Protein AF-0000000087417491 (afdb_homodimer)

Structure (mmCIF, N/CA/C/O backbone):
data_AF-0000000087417491-model_v1
#
loop_
_entity.id
_entity.type
_entity.pdbx_description
1 polymer 'Phosphoserine phosphatase RsbU'
#
loop_
_atom_site.group_PDB
_atom_site.id
_atom_site.type_symbol
_atom_site.label_atom_id
_atom_site.label_alt_id
_atom_site.label_comp_id
_atom_site.label_asym_id
_atom_site.label_entity_id
_atom_site.label_seq_id
_atom_site.pdbx_PDB_ins_code
_atom_site.Cartn_x
_atom_site.Cartn_y
_atom_site.Cartn_z
_atom_site.occupancy
_atom_site.B_iso_or_equiv
_atom_site.auth_seq_id
_atom_site.auth_comp_id
_atom_site.auth_asym_id
_atom_site.auth_atom_id
_atom_site.pdbx_PDB_model_num
ATOM 1 N N . MET A 1 1 ? -13.203 3.502 -35.281 1 65.06 1 MET A N 1
ATOM 2 C CA . MET A 1 1 ? -13.477 3.312 -33.875 1 65.06 1 MET A CA 1
ATOM 3 C C . MET A 1 1 ? -13.227 4.602 -33.094 1 65.06 1 MET A C 1
ATOM 5 O O . MET A 1 1 ? -12.25 5.305 -33.344 1 65.06 1 MET A O 1
ATOM 9 N N . GLY A 1 2 ? -14.211 4.926 -32.281 1 78.56 2 GLY A N 1
ATOM 10 C CA . GLY A 1 2 ? -14.102 6.156 -31.516 1 78.56 2 GLY A CA 1
ATOM 11 C C . GLY A 1 2 ? -13.125 6.062 -30.375 1 78.56 2 GLY A C 1
ATOM 12 O O . GLY A 1 2 ? -12.891 4.977 -29.828 1 78.56 2 GLY A O 1
ATOM 13 N N . VAL A 1 3 ? -12.438 7.188 -30.234 1 82.06 3 VAL A N 1
ATOM 14 C CA . VAL A 1 3 ? -11.477 7.207 -29.141 1 82.06 3 VAL A CA 1
ATOM 15 C C . VAL A 1 3 ? -11.711 8.438 -28.266 1 82.06 3 VAL A C 1
ATOM 17 O O . VAL A 1 3 ? -12.188 9.469 -28.75 1 82.06 3 VAL A O 1
ATOM 20 N N . LEU A 1 4 ? -11.453 8.211 -26.906 1 84.69 4 LEU A N 1
ATOM 21 C CA . LEU A 1 4 ? -11.406 9.312 -25.953 1 84.69 4 LEU A CA 1
ATOM 22 C C . LEU A 1 4 ? -9.969 9.617 -25.531 1 84.69 4 LEU A C 1
ATOM 24 O O . LEU A 1 4 ? -9.234 8.719 -25.109 1 84.69 4 LEU A O 1
ATOM 28 N N . LYS A 1 5 ? -9.602 10.844 -25.719 1 79.75 5 LYS A N 1
ATOM 29 C CA . LYS A 1 5 ? -8.297 11.305 -25.266 1 79.75 5 LYS A CA 1
ATOM 30 C C . LYS A 1 5 ? -8.422 12.18 -24.016 1 79.75 5 LYS A C 1
ATOM 32 O O . LYS A 1 5 ? -9.148 13.172 -24.016 1 79.75 5 LYS A O 1
ATOM 37 N N . MET A 1 6 ? -7.773 11.797 -23.016 1 78.44 6 MET A N 1
ATOM 38 C CA . MET A 1 6 ? -7.801 12.578 -21.781 1 78.44 6 MET A CA 1
ATOM 39 C C . MET A 1 6 ? -6.887 13.789 -21.875 1 78.44 6 MET A C 1
ATOM 41 O O . MET A 1 6 ? -5.672 13.648 -22.031 1 78.44 6 MET A O 1
ATOM 45 N N . LEU A 1 7 ? -7.418 14.961 -21.734 1 77.69 7 LEU A N 1
ATOM 46 C CA . LEU A 1 7 ? -6.668 16.219 -21.812 1 77.69 7 LEU A CA 1
ATOM 47 C C . LEU A 1 7 ? -6.266 16.688 -20.422 1 77.69 7 LEU A C 1
ATOM 49 O O . LEU A 1 7 ? -5.164 17.203 -20.219 1 77.69 7 LEU A O 1
ATOM 53 N N . GLU A 1 8 ? -7.227 16.484 -19.516 1 73.69 8 GLU A N 1
ATOM 54 C CA . GLU A 1 8 ? -7.039 16.859 -18.125 1 73.69 8 GLU A CA 1
ATOM 55 C C . GLU A 1 8 ? -7.562 15.773 -17.188 1 73.69 8 GLU A C 1
ATOM 57 O O . GLU A 1 8 ? -8.578 15.133 -17.484 1 73.69 8 GLU A O 1
ATOM 62 N N . GLY A 1 9 ? -6.848 15.445 -16.078 1 65 9 GLY A N 1
ATOM 63 C CA . GLY A 1 9 ? -7.266 14.453 -15.094 1 65 9 GLY A CA 1
ATOM 64 C C . GLY A 1 9 ? -6.102 13.734 -14.438 1 65 9 GLY A C 1
ATOM 65 O O . GLY A 1 9 ? -4.98 14.242 -14.422 1 65 9 GLY A O 1
ATOM 66 N N . ASP A 1 10 ? -6.391 12.578 -14.031 1 59.16 10 ASP A N 1
ATOM 67 C CA . ASP A 1 10 ? -5.398 11.828 -13.273 1 59.16 10 ASP A CA 1
ATOM 68 C C . ASP A 1 10 ? -4.262 11.352 -14.172 1 59.16 10 ASP A C 1
ATOM 70 O O . ASP A 1 10 ? -3.105 11.297 -13.75 1 59.16 10 ASP A O 1
ATOM 74 N N . VAL A 1 11 ? -4.672 11.109 -15.586 1 59.38 11 VAL A N 1
ATOM 75 C CA . VAL A 1 11 ? -3.689 10.656 -16.562 1 59.38 11 VAL A CA 1
ATOM 76 C C . VAL A 1 11 ? -3.883 11.414 -17.875 1 59.38 11 VAL A C 1
ATOM 78 O O . VAL A 1 11 ? -4.477 10.891 -18.812 1 59.38 11 VAL A O 1
ATOM 81 N N . PRO A 1 12 ? -3.299 12.586 -17.906 1 64.62 12 PRO A N 1
ATOM 82 C CA . PRO A 1 12 ? -3.441 13.305 -19.172 1 64.62 12 PRO A CA 1
ATOM 83 C C . PRO A 1 12 ? -2.746 12.594 -20.344 1 64.62 12 PRO A C 1
ATOM 85 O O . PRO A 1 12 ? -1.662 12.031 -20.156 1 64.62 12 PRO A O 1
ATOM 88 N N . GLY A 1 13 ? -3.322 12.555 -21.531 1 64.19 13 GLY A N 1
ATOM 89 C CA . GLY A 1 13 ? -2.812 11.898 -22.719 1 64.19 13 GLY A CA 1
ATOM 90 C C . GLY A 1 13 ? -3.303 10.469 -22.875 1 64.19 13 GLY A C 1
ATOM 91 O O . GLY A 1 13 ? -3.107 9.852 -23.922 1 64.19 13 GLY A O 1
ATOM 92 N N . ARG A 1 14 ? -3.939 9.992 -21.922 1 70.44 14 ARG A N 1
ATOM 93 C CA . ARG A 1 14 ? -4.523 8.656 -21.984 1 70.44 14 ARG A CA 1
ATOM 94 C C . ARG A 1 14 ? -5.578 8.586 -23.094 1 70.44 14 ARG A C 1
ATOM 96 O O . ARG A 1 14 ? -6.43 9.469 -23.203 1 70.44 14 ARG A O 1
ATOM 103 N N . ILE A 1 15 ? -5.355 7.531 -23.922 1 72 15 ILE A N 1
ATOM 104 C CA . ILE A 1 15 ? -6.332 7.277 -24.984 1 72 15 ILE A CA 1
ATOM 105 C C . ILE A 1 15 ? -7.168 6.051 -24.625 1 72 15 ILE A C 1
ATOM 107 O O . ILE A 1 15 ? -6.625 5 -24.266 1 72 15 ILE A O 1
ATOM 111 N N . VAL A 1 16 ? -8.461 6.211 -24.625 1 77.88 16 VAL A N 1
ATOM 112 C CA . VAL A 1 16 ? -9.406 5.117 -24.406 1 77.88 16 VAL A CA 1
ATOM 113 C C . VAL A 1 16 ? -10.156 4.809 -25.688 1 77.88 16 VAL A C 1
ATOM 115 O O . VAL A 1 16 ? -10.812 5.68 -26.266 1 77.88 16 VAL A O 1
ATOM 118 N N . VAL A 1 17 ? -9.961 3.562 -26.172 1 73.81 17 VAL A N 1
ATOM 119 C CA . VAL A 1 17 ? -10.688 3.143 -27.359 1 73.81 17 VAL A CA 1
ATOM 120 C C . VAL A 1 17 ? -12.094 2.689 -26.984 1 73.81 17 VAL A C 1
ATOM 122 O O . VAL A 1 17 ? -12.266 1.897 -26.047 1 73.81 17 VAL A O 1
ATOM 125 N N . LEU A 1 18 ? -13.023 3.24 -27.609 1 78.75 18 LEU A N 1
ATOM 126 C CA . LEU A 1 18 ? -14.422 2.861 -27.406 1 78.75 18 LEU A CA 1
ATOM 127 C C . LEU A 1 18 ? -14.781 1.65 -28.266 1 78.75 18 LEU A C 1
ATOM 129 O O . LEU A 1 18 ? -15.375 1.795 -29.328 1 78.75 18 LEU A O 1
ATOM 133 N N . ASN A 1 19 ? -14.383 0.481 -27.719 1 65.38 19 ASN A N 1
ATOM 134 C CA . ASN A 1 19 ? -14.477 -0.72 -28.547 1 65.38 19 ASN A CA 1
ATOM 135 C C . ASN A 1 19 ? -15.664 -1.586 -28.141 1 65.38 19 ASN A C 1
ATOM 137 O O . ASN A 1 19 ? -15.852 -2.682 -28.672 1 65.38 19 ASN A O 1
ATOM 141 N N . HIS A 1 20 ? -16.516 -1.127 -27.25 1 74.62 20 HIS A N 1
ATOM 142 C CA . HIS A 1 20 ? -17.75 -1.814 -26.875 1 74.62 20 HIS A CA 1
ATOM 143 C C . HIS A 1 20 ? -18.969 -0.94 -27.125 1 74.62 20 HIS A C 1
ATOM 145 O O . HIS A 1 20 ? -18.859 0.285 -27.203 1 74.62 20 HIS A O 1
ATOM 151 N N . GLU A 1 21 ? -20.047 -1.684 -27.344 1 75.44 21 GLU A N 1
ATOM 152 C CA . GLU A 1 21 ? -21.297 -0.975 -27.562 1 75.44 21 GLU A CA 1
ATOM 153 C C . GLU A 1 21 ? -21.641 -0.061 -26.391 1 75.44 21 GLU A C 1
ATOM 155 O O . GLU A 1 21 ? -22.234 1.004 -26.578 1 75.44 21 GLU A O 1
ATOM 160 N N . LYS A 1 22 ? -21.281 -0.585 -25.266 1 79.75 22 LYS A N 1
ATOM 161 C CA . LYS A 1 22 ? -21.516 0.172 -24.031 1 79.75 22 LYS A CA 1
ATOM 162 C C . LYS A 1 22 ? -20.281 0.157 -23.141 1 79.75 22 LYS A C 1
ATOM 164 O O . LYS A 1 22 ? -19.734 -0.908 -22.844 1 79.75 22 LYS A O 1
ATOM 169 N N . MET A 1 23 ? -19.766 1.453 -22.844 1 81.62 23 MET A N 1
ATOM 170 C CA . MET A 1 23 ? -18.641 1.589 -21.938 1 81.62 23 MET A CA 1
ATOM 171 C C . MET A 1 23 ? -18.984 2.551 -20.797 1 81.62 23 MET A C 1
ATOM 173 O O . MET A 1 23 ? -19.297 3.717 -21.031 1 81.62 23 MET A O 1
ATOM 177 N N . VAL A 1 24 ? -18.938 2.02 -19.594 1 82.75 24 VAL A N 1
ATOM 178 C CA . VAL A 1 24 ? -19.281 2.84 -18.438 1 82.75 24 VAL A CA 1
ATOM 179 C C . VAL A 1 24 ? -18.016 3.473 -17.859 1 82.75 24 VAL A C 1
ATOM 181 O O . VAL A 1 24 ? -16.969 2.822 -17.766 1 82.75 24 VAL A O 1
ATOM 184 N N . LEU A 1 25 ? -18.125 4.73 -17.609 1 84.75 25 LEU A N 1
ATOM 185 C CA . LEU A 1 25 ? -17.078 5.539 -16.984 1 84.75 25 LEU A CA 1
ATOM 186 C C . LEU A 1 25 ? -17.453 5.891 -15.555 1 84.75 25 LEU A C 1
ATOM 188 O O . LEU A 1 25 ? -18.562 6.352 -15.289 1 84.75 25 LEU A O 1
ATOM 192 N N . GLY A 1 26 ? -16.625 5.645 -14.641 1 79.62 26 GLY A N 1
ATOM 193 C CA . GLY A 1 26 ? -16.844 5.969 -13.242 1 79.62 26 GLY A CA 1
ATOM 194 C C . GLY A 1 26 ? -15.648 5.625 -12.367 1 79.62 26 GLY A C 1
ATOM 195 O O . GLY A 1 26 ? -14.57 5.305 -12.875 1 79.62 26 GLY A O 1
ATOM 196 N N . ARG A 1 27 ? -15.914 5.75 -11.102 1 70.44 27 ARG A N 1
ATOM 197 C CA . ARG A 1 27 ? -14.859 5.496 -10.117 1 70.44 27 ARG A CA 1
ATOM 198 C C . ARG A 1 27 ? -14.812 4.02 -9.742 1 70.44 27 ARG A C 1
ATOM 200 O O . ARG A 1 27 ? -13.773 3.52 -9.305 1 70.44 27 ARG A O 1
ATOM 207 N N . HIS A 1 28 ? -15.953 3.4 -10.031 1 66.88 28 HIS A N 1
ATOM 208 C CA . HIS A 1 28 ? -16.047 1.989 -9.664 1 66.88 28 HIS A CA 1
ATOM 209 C C . HIS A 1 28 ? -15.133 1.136 -10.539 1 66.88 28 HIS A C 1
ATOM 211 O O . HIS A 1 28 ? -15.078 1.322 -11.758 1 66.88 28 HIS A O 1
ATOM 217 N N . PRO A 1 29 ? -14.492 0.305 -10.008 1 60.28 29 PRO A N 1
ATOM 218 C CA . PRO A 1 29 ? -13.508 -0.493 -10.742 1 60.28 29 PRO A CA 1
ATOM 219 C C . PRO A 1 29 ? -14.141 -1.357 -11.828 1 60.28 29 PRO A C 1
ATOM 221 O O . PRO A 1 29 ? -13.461 -1.76 -12.773 1 60.28 29 PRO A O 1
ATOM 224 N N . ASN A 1 30 ? -15.406 -1.622 -11.836 1 58 30 ASN A N 1
ATOM 225 C CA . ASN A 1 30 ? -16.094 -2.404 -12.867 1 58 30 ASN A CA 1
ATOM 226 C C . ASN A 1 30 ? -16.438 -1.551 -14.086 1 58 30 ASN A C 1
ATOM 228 O O . ASN A 1 30 ? -16.969 -2.059 -15.07 1 58 30 ASN A O 1
ATOM 232 N N . CYS A 1 31 ? -16.094 -0.378 -14.023 1 75.75 31 CYS A N 1
ATOM 233 C CA . CYS A 1 31 ? -16.328 0.464 -15.188 1 75.75 31 CYS A CA 1
ATOM 234 C C . CYS A 1 31 ? -15.289 0.215 -16.266 1 75.75 31 CYS A C 1
ATOM 236 O O . CYS A 1 31 ? -14.133 -0.102 -15.953 1 75.75 31 CYS A O 1
ATOM 238 N N . GLU A 1 32 ? -15.742 0.234 -17.484 1 72.44 32 GLU A N 1
ATOM 239 C CA . GLU A 1 32 ? -14.836 0.06 -18.609 1 72.44 32 GLU A CA 1
ATOM 240 C C . GLU A 1 32 ? -13.781 1.167 -18.641 1 72.44 32 GLU A C 1
ATOM 242 O O . GLU A 1 32 ? -12.656 0.946 -19.094 1 72.44 32 GLU A O 1
ATOM 247 N N . ILE A 1 33 ? -14.25 2.342 -18.234 1 76.88 33 ILE A N 1
ATOM 248 C CA . ILE A 1 33 ? -13.367 3.496 -18.141 1 76.88 33 ILE A CA 1
ATOM 249 C C . ILE A 1 33 ? -13.328 3.992 -16.688 1 76.88 33 ILE A C 1
ATOM 251 O O . ILE A 1 33 ? -14.281 4.617 -16.219 1 76.88 33 ILE A O 1
ATOM 255 N N . VAL A 1 34 ? -12.281 3.668 -16.094 1 74.06 34 VAL A N 1
ATOM 256 C CA . VAL A 1 34 ? -12.219 3.988 -14.68 1 74.06 34 VAL A CA 1
ATOM 257 C C . VAL A 1 34 ? -11.438 5.285 -14.477 1 74.06 34 VAL A C 1
ATOM 259 O O . VAL A 1 34 ? -10.328 5.441 -15.008 1 74.06 34 VAL A O 1
ATOM 262 N N . LEU A 1 35 ? -12.008 6.258 -13.805 1 70.06 35 LEU A N 1
ATOM 263 C CA . LEU A 1 35 ? -11.383 7.516 -13.422 1 70.06 35 LEU A CA 1
ATOM 264 C C . LEU A 1 35 ? -11.133 7.566 -11.914 1 70.06 35 LEU A C 1
ATOM 266 O O . LEU A 1 35 ? -12.039 7.277 -11.125 1 70.06 35 LEU A O 1
ATOM 270 N N . ASP A 1 36 ? -9.914 7.73 -11.57 1 56.09 36 ASP A N 1
ATOM 271 C CA . ASP A 1 36 ? -9.539 7.762 -10.156 1 56.09 36 ASP A CA 1
ATOM 272 C C . ASP A 1 36 ? -9.695 9.164 -9.578 1 56.09 36 ASP A C 1
ATOM 274 O O . ASP A 1 36 ? -8.711 9.859 -9.344 1 56.09 36 ASP A O 1
ATOM 278 N N . ASN A 1 37 ? -10.844 9.633 -9.516 1 60.94 37 ASN A N 1
ATOM 279 C CA . ASN A 1 37 ? -11.25 10.93 -8.984 1 60.94 37 ASN A CA 1
ATOM 280 C C . ASN A 1 37 ? -12.469 10.805 -8.07 1 60.94 37 ASN A C 1
ATOM 282 O O . ASN A 1 37 ? -13.508 10.297 -8.484 1 60.94 37 ASN A O 1
ATOM 286 N N . ALA A 1 38 ? -12.156 11.141 -6.832 1 62.84 38 ALA A N 1
ATOM 287 C CA . ALA A 1 38 ? -13.188 11.008 -5.805 1 62.84 38 ALA A CA 1
ATOM 288 C C . ALA A 1 38 ? -14.453 11.766 -6.195 1 62.84 38 ALA A C 1
ATOM 290 O O . ALA A 1 38 ? -15.547 11.438 -5.73 1 62.84 38 ALA A O 1
ATOM 291 N N . ALA A 1 39 ? -14.352 12.68 -6.992 1 65.75 39 ALA A N 1
ATOM 292 C CA . ALA A 1 39 ? -15.508 13.484 -7.387 1 65.75 39 ALA A CA 1
ATOM 293 C C . ALA A 1 39 ? -16.344 12.758 -8.445 1 65.75 39 ALA A C 1
ATOM 295 O O . ALA A 1 39 ? -17.5 13.117 -8.68 1 65.75 39 ALA A O 1
ATOM 296 N N . VAL A 1 40 ? -15.773 11.703 -8.883 1 76.25 40 VAL A N 1
ATOM 297 C CA . VAL A 1 40 ? -16.469 10.961 -9.93 1 76.25 40 VAL A CA 1
ATOM 298 C C . VAL A 1 40 ? -17.344 9.875 -9.297 1 76.25 40 VAL A C 1
ATOM 300 O O . VAL A 1 40 ? -16.906 9.188 -8.367 1 76.25 40 VAL A O 1
ATOM 303 N N . SER A 1 41 ? -18.547 9.805 -9.703 1 74.56 41 SER A N 1
ATOM 304 C CA . SER A 1 41 ? -19.469 8.797 -9.188 1 74.56 41 SER A CA 1
ATOM 305 C C . SER A 1 41 ? -18.984 7.387 -9.508 1 74.56 41 SER A C 1
ATOM 307 O O . SER A 1 41 ? -18.203 7.195 -10.453 1 74.56 41 SER A O 1
ATOM 309 N N . ARG A 1 42 ? -19.359 6.344 -8.664 1 75.25 42 ARG A N 1
ATOM 310 C CA . ARG A 1 42 ? -19 4.945 -8.891 1 75.25 42 ARG A CA 1
ATOM 311 C C . ARG A 1 42 ? -19.328 4.527 -10.32 1 75.25 42 ARG A C 1
ATOM 313 O O . ARG A 1 42 ? -18.531 3.855 -10.977 1 75.25 42 ARG A O 1
ATOM 320 N N . ARG A 1 43 ? -20.453 4.879 -10.766 1 77 43 ARG A N 1
ATOM 321 C CA . ARG A 1 43 ? -20.906 4.824 -12.156 1 77 43 ARG A CA 1
ATOM 322 C C . ARG A 1 43 ? -21.406 6.188 -12.625 1 77 43 ARG A C 1
ATOM 324 O O . ARG A 1 43 ? -22.531 6.586 -12.328 1 77 43 ARG A O 1
ATOM 331 N N . HIS A 1 44 ? -20.484 6.824 -13.383 1 83.56 44 HIS A N 1
ATOM 332 C CA . HIS A 1 44 ? -20.719 8.242 -13.617 1 83.56 44 HIS A CA 1
ATOM 333 C C . HIS A 1 44 ? -21.406 8.477 -14.953 1 83.56 44 HIS A C 1
ATOM 335 O O . HIS A 1 44 ? -22.422 9.188 -15.023 1 83.56 44 HIS A O 1
ATOM 341 N N . ALA A 1 45 ? -20.812 7.969 -15.992 1 88.25 45 ALA A N 1
ATOM 342 C CA . ALA A 1 45 ? -21.344 8.133 -17.344 1 88.25 45 ALA A CA 1
ATOM 343 C C . ALA A 1 45 ? -21.078 6.887 -18.188 1 88.25 45 ALA A C 1
ATOM 345 O O . ALA A 1 45 ? -20.266 6.039 -17.812 1 88.25 45 ALA A O 1
ATOM 346 N N . GLN A 1 46 ? -21.812 6.758 -19.172 1 88.12 46 GLN A N 1
ATOM 347 C CA . GLN A 1 46 ? -21.562 5.66 -20.109 1 88.12 46 GLN A CA 1
ATOM 348 C C . GLN A 1 46 ? -21.469 6.176 -21.547 1 88.12 46 GLN A C 1
ATOM 350 O O . GLN A 1 46 ? -22.156 7.133 -21.922 1 88.12 46 GLN A O 1
ATOM 355 N N . PHE A 1 47 ? -20.562 5.578 -22.25 1 86.94 47 PHE A N 1
ATOM 356 C CA . PHE A 1 47 ? -20.422 5.812 -23.672 1 86.94 47 PHE A CA 1
ATOM 357 C C . PHE A 1 47 ? -21.047 4.68 -24.484 1 86.94 47 PHE A C 1
ATOM 359 O O . PHE A 1 47 ? -20.828 3.504 -24.188 1 86.94 47 PHE A O 1
ATOM 366 N N . LEU A 1 48 ? -21.891 5.047 -25.391 1 83.12 48 LEU A N 1
ATOM 367 C CA . LEU A 1 48 ? -22.625 4.094 -26.219 1 83.12 48 LEU A CA 1
ATOM 368 C C . LEU A 1 48 ? -22.219 4.23 -27.688 1 83.12 48 LEU A C 1
ATOM 370 O O . LEU A 1 48 ? -22 5.344 -28.172 1 83.12 48 LEU A O 1
ATOM 374 N N . GLU A 1 49 ? -21.922 3.107 -28.297 1 79.5 49 GLU A N 1
ATOM 375 C CA . GLU A 1 49 ? -21.703 3.061 -29.734 1 79.5 49 GLU A CA 1
ATOM 376 C C . GLU A 1 49 ? -22.859 2.354 -30.453 1 79.5 49 GLU A C 1
ATOM 378 O O . GLU A 1 49 ? -23.219 1.235 -30.094 1 79.5 49 GLU A O 1
ATOM 383 N N . ASN A 1 50 ? -23.594 3.09 -31.328 1 72.06 50 ASN A N 1
ATOM 384 C CA . ASN A 1 50 ? -24.656 2.527 -32.156 1 72.06 50 ASN A CA 1
ATOM 385 C C . ASN A 1 50 ? -24.406 2.764 -33.656 1 72.06 50 ASN A C 1
ATOM 387 O O . ASN A 1 50 ? -24.609 3.869 -34.156 1 72.06 50 ASN A O 1
ATOM 391 N N . HIS A 1 51 ? -24.047 1.744 -34.406 1 69.12 51 HIS A N 1
ATOM 392 C CA . HIS A 1 51 ? -23.859 1.771 -35.844 1 69.12 51 HIS A CA 1
ATOM 393 C C . HIS A 1 51 ? -22.953 2.926 -36.25 1 69.12 51 HIS A C 1
ATOM 395 O O . HIS A 1 51 ? -23.281 3.682 -37.188 1 69.12 51 HIS A O 1
ATOM 401 N N . GLY A 1 52 ? -21.812 3.137 -35.5 1 71.56 52 GLY A N 1
ATOM 402 C CA . GLY A 1 52 ? -20.828 4.137 -35.875 1 71.56 52 GLY A CA 1
ATOM 403 C C . GLY A 1 52 ? -21.078 5.488 -35.219 1 71.56 52 GLY A C 1
ATOM 404 O O . GLY A 1 52 ? -20.25 6.395 -35.312 1 71.56 52 GLY A O 1
ATOM 405 N N . THR A 1 53 ? -22.203 5.656 -34.625 1 79.75 53 THR A N 1
ATOM 406 C CA . THR A 1 53 ? -22.5 6.883 -33.906 1 79.75 53 THR A CA 1
ATOM 407 C C . THR A 1 53 ? -22.25 6.688 -32.406 1 79.75 53 THR A C 1
ATOM 409 O O . THR A 1 53 ? -22.594 5.641 -31.844 1 79.75 53 THR A O 1
ATOM 412 N N . TYR A 1 54 ? -21.625 7.719 -31.812 1 85.19 54 TYR A N 1
ATOM 413 C CA . TYR A 1 54 ? -21.25 7.629 -30.406 1 85.19 54 TYR A CA 1
ATOM 414 C C . TYR A 1 54 ? -22.078 8.586 -29.562 1 85.19 54 TYR A C 1
ATOM 416 O O . TYR A 1 54 ? -22.391 9.703 -30 1 85.19 54 TYR A O 1
ATOM 424 N N . PHE A 1 55 ? -22.5 8.047 -28.375 1 84.38 55 PHE A N 1
ATOM 425 C CA . PHE A 1 55 ? -23.281 8.828 -27.438 1 84.38 55 PHE A CA 1
ATOM 426 C C . PHE A 1 55 ? -22.641 8.797 -26.047 1 84.38 55 PHE A C 1
ATOM 428 O O . PHE A 1 55 ? -21.938 7.844 -25.703 1 84.38 55 PHE A O 1
ATOM 435 N N . VAL A 1 56 ? -22.812 9.859 -25.359 1 88.75 56 VAL A N 1
ATOM 436 C CA . VAL A 1 56 ? -22.484 9.891 -23.938 1 88.75 56 VAL A CA 1
ATOM 437 C C . VAL A 1 56 ? -23.75 10.156 -23.109 1 88.75 56 VAL A C 1
ATOM 439 O O . VAL A 1 56 ? -24.594 10.969 -23.516 1 88.75 56 VAL A O 1
ATOM 442 N N . GLU A 1 57 ? -23.906 9.375 -22.078 1 86.31 57 GLU A N 1
ATOM 443 C CA . GLU A 1 57 ? -25.047 9.5 -21.172 1 86.31 57 GLU A CA 1
ATOM 444 C C . GLU A 1 57 ? -24.594 9.57 -19.719 1 86.31 57 GLU A C 1
ATOM 446 O O . GLU A 1 57 ? -23.75 8.781 -19.281 1 86.31 57 GLU A O 1
ATOM 451 N N . ASP A 1 58 ? -25.094 10.562 -19.062 1 85.94 58 ASP A N 1
ATOM 452 C CA . ASP A 1 58 ? -24.859 10.656 -17.625 1 85.94 58 ASP A CA 1
ATOM 453 C C . ASP A 1 58 ? -25.703 9.641 -16.859 1 85.94 58 ASP A C 1
ATOM 455 O O . ASP A 1 58 ? -26.891 9.492 -17.141 1 85.94 58 ASP A O 1
ATOM 459 N N . LEU A 1 59 ? -25.125 8.883 -16.016 1 81.25 59 LEU A N 1
ATOM 460 C CA . LEU A 1 59 ? -25.844 7.863 -15.25 1 81.25 59 LEU A CA 1
ATOM 461 C C . LEU A 1 59 ? -26.281 8.406 -13.891 1 81.25 59 LEU A C 1
ATOM 463 O O . LEU A 1 59 ? -26.047 7.77 -12.859 1 81.25 59 LEU A O 1
ATOM 467 N N . GLN A 1 60 ? -26.875 9.57 -13.906 1 74.31 60 GLN A N 1
ATOM 468 C CA . GLN A 1 60 ? -27.328 10.258 -12.695 1 74.31 60 GLN A CA 1
ATOM 469 C C . GLN A 1 60 ? -26.172 10.469 -11.727 1 74.31 60 GLN A C 1
ATOM 471 O O . GLN A 1 60 ? -26.281 10.141 -10.539 1 74.31 60 GLN A O 1
ATOM 476 N N . SER A 1 61 ? -25.141 10.969 -12.266 1 74.56 61 SER A N 1
ATOM 477 C CA . SER A 1 61 ? -23.938 11.219 -11.477 1 74.56 61 SER A CA 1
ATOM 478 C C . SER A 1 61 ? -24.125 12.414 -10.555 1 74.56 61 SER A C 1
ATOM 480 O O . SER A 1 61 ? -25 13.258 -10.781 1 74.56 61 SER A O 1
ATOM 482 N N . ARG A 1 62 ? -23.375 12.445 -9.523 1 69.5 62 ARG A N 1
ATOM 483 C CA . ARG A 1 62 ? -23.422 13.508 -8.516 1 69.5 62 ARG A CA 1
ATOM 484 C C . ARG A 1 62 ? -23.016 14.852 -9.117 1 69.5 62 ARG A C 1
ATOM 486 O O . ARG A 1 62 ? -23.656 15.875 -8.859 1 69.5 62 ARG A O 1
ATOM 493 N N . ASN A 1 63 ? -22 14.82 -9.898 1 74.12 63 ASN A N 1
ATOM 494 C CA . ASN A 1 63 ? -21.438 16.062 -10.414 1 74.12 63 ASN A CA 1
ATOM 495 C C . ASN A 1 63 ? -21.797 16.281 -11.883 1 74.12 63 ASN A C 1
ATOM 497 O O . ASN A 1 63 ? -21.406 17.281 -12.484 1 74.12 63 ASN A O 1
ATOM 501 N N . GLY A 1 64 ? -22.406 15.383 -12.383 1 81.56 64 GLY A N 1
ATOM 502 C CA . GLY A 1 64 ? -22.922 15.523 -13.734 1 81.56 64 GLY A CA 1
ATOM 503 C C . GLY A 1 64 ? -21.844 15.367 -14.797 1 81.56 64 GLY A C 1
ATOM 504 O O . GLY A 1 64 ? -20.656 15.312 -14.484 1 81.56 64 GLY A O 1
ATOM 505 N N . THR A 1 65 ? -22.188 15.219 -16.031 1 86.5 65 THR A N 1
ATOM 506 C CA . THR A 1 65 ? -21.344 15.133 -17.219 1 86.5 65 THR A CA 1
ATOM 507 C C . THR A 1 65 ? -21.578 16.328 -18.141 1 86.5 65 THR A C 1
ATOM 509 O O . THR A 1 65 ? -22.719 16.688 -18.438 1 86.5 65 THR A O 1
ATOM 512 N N . ILE A 1 66 ? -20.516 16.969 -18.5 1 84.69 66 ILE A N 1
ATOM 513 C CA . ILE A 1 66 ? -20.594 18.172 -19.328 1 84.69 66 ILE A CA 1
ATOM 514 C C . ILE A 1 66 ? -20.016 17.875 -20.719 1 84.69 66 ILE A C 1
ATOM 516 O O . ILE A 1 66 ? -18.922 17.328 -20.844 1 84.69 66 ILE A O 1
ATOM 520 N N . VAL A 1 67 ? -20.766 18.172 -21.734 1 87.75 67 VAL A N 1
ATOM 521 C CA . VAL A 1 67 ? -20.297 18.062 -23.109 1 87.75 67 VAL A CA 1
ATOM 522 C C . VAL A 1 67 ? -20.25 19.453 -23.75 1 87.75 67 VAL A C 1
ATOM 524 O O . VAL A 1 67 ? -21.266 20.141 -23.828 1 87.75 67 VAL A O 1
ATOM 527 N N . ASN A 1 68 ? -18.969 19.859 -24.109 1 80.88 68 ASN A N 1
ATOM 528 C CA . ASN A 1 68 ? -18.734 21.156 -24.719 1 80.88 68 ASN A CA 1
ATOM 529 C C . ASN A 1 68 ? -19.297 22.297 -23.875 1 80.88 68 ASN A C 1
ATOM 531 O O . ASN A 1 68 ? -19.938 23.219 -24.406 1 80.88 68 ASN A O 1
ATOM 535 N N . GLY A 1 69 ? -19.109 22.109 -22.5 1 77.5 69 GLY A N 1
ATOM 536 C CA . GLY A 1 69 ? -19.453 23.203 -21.594 1 77.5 69 GLY A CA 1
ATOM 537 C C . GLY A 1 69 ? -20.875 23.125 -21.094 1 77.5 69 GLY A C 1
ATOM 538 O O . GLY A 1 69 ? -21.266 23.906 -20.219 1 77.5 69 GLY A O 1
ATOM 539 N N . GLU A 1 70 ? -21.719 22.312 -21.625 1 78.19 70 GLU A N 1
ATOM 540 C CA . GLU A 1 70 ? -23.109 22.203 -21.203 1 78.19 70 GLU A CA 1
ATOM 541 C C . GLU A 1 70 ? -23.359 20.875 -20.484 1 78.19 70 GLU A C 1
ATOM 543 O O . GLU A 1 70 ? -22.922 19.812 -20.969 1 78.19 70 GLU A O 1
ATOM 548 N N . ARG A 1 71 ? -23.969 20.938 -19.391 1 82.12 71 ARG A N 1
ATOM 549 C CA . ARG A 1 71 ? -24.328 19.734 -18.656 1 82.12 71 ARG A CA 1
ATOM 550 C C . ARG A 1 71 ? -25.391 18.938 -19.391 1 82.12 71 ARG A C 1
ATOM 552 O O . ARG A 1 71 ? -26.406 19.484 -19.828 1 82.12 71 ARG A O 1
ATOM 559 N N . ILE A 1 72 ? -25.188 17.578 -19.453 1 82.62 72 ILE A N 1
ATOM 560 C CA . ILE A 1 72 ? -26.109 16.781 -20.25 1 82.62 72 ILE A CA 1
ATOM 561 C C . ILE A 1 72 ? -27.156 16.125 -19.344 1 82.62 72 ILE A C 1
ATOM 563 O O . ILE A 1 72 ? -26.844 15.758 -18.203 1 82.62 72 ILE A O 1
ATOM 567 N N . GLU A 1 73 ? -28.469 16.094 -19.531 1 72.88 73 GLU A N 1
ATOM 568 C CA . GLU A 1 73 ? -29.562 15.484 -18.781 1 72.88 73 GLU A CA 1
ATOM 569 C C . GLU A 1 73 ? -29.969 14.141 -19.391 1 72.88 73 GLU A C 1
ATOM 571 O O . GLU A 1 73 ? -30.641 13.336 -18.75 1 72.88 73 GLU A O 1
ATOM 576 N N . GLY A 1 74 ? -29.438 13.719 -20.484 1 73.25 74 GLY A N 1
ATOM 577 C CA . GLY A 1 74 ? -29.75 12.477 -21.172 1 73.25 74 GLY A CA 1
ATOM 578 C C . GLY A 1 74 ? -28.688 12.039 -22.141 1 73.25 74 GLY A C 1
ATOM 579 O O . GLY A 1 74 ? -27.516 12.414 -22.016 1 73.25 74 GLY A O 1
ATOM 580 N N . ARG A 1 75 ? -29.125 11.141 -23.172 1 81 75 ARG A N 1
ATOM 581 C CA . ARG A 1 75 ? -28.219 10.648 -24.203 1 81 75 ARG A CA 1
ATOM 582 C C . ARG A 1 75 ? -27.875 11.75 -25.203 1 81 75 ARG A C 1
ATOM 584 O O . ARG A 1 75 ? -28.766 12.414 -25.734 1 81 75 ARG A O 1
ATOM 591 N N . THR A 1 76 ? -26.578 12.062 -25.203 1 85.38 76 THR A N 1
ATOM 592 C CA . THR A 1 76 ? -26.109 13.094 -26.125 1 85.38 76 THR A CA 1
ATOM 593 C C . THR A 1 76 ? -25.156 12.508 -27.156 1 85.38 76 THR A C 1
ATOM 595 O O . THR A 1 76 ? -24.25 11.758 -26.828 1 85.38 76 THR A O 1
ATOM 598 N N . GLN A 1 77 ? -25.469 12.781 -28.453 1 83.81 77 GLN A N 1
ATOM 599 C CA . GLN A 1 77 ? -24.594 12.312 -29.516 1 83.81 77 GLN A CA 1
ATOM 600 C C . GLN A 1 77 ? -23.266 13.055 -29.516 1 83.81 77 GLN A C 1
ATOM 602 O O . GLN A 1 77 ? -23.234 14.273 -29.344 1 83.81 77 GLN A O 1
ATOM 607 N N . LEU A 1 78 ? -22.234 12.305 -29.547 1 85.88 78 LEU A N 1
ATOM 608 C CA . LEU A 1 78 ? -20.891 12.867 -29.578 1 85.88 78 LEU A CA 1
ATOM 609 C C . LEU A 1 78 ? -20.422 13.07 -31.031 1 85.88 78 LEU A C 1
ATOM 611 O O . LEU A 1 78 ? -20.625 12.203 -31.875 1 85.88 78 LEU A O 1
ATOM 615 N N . GLN A 1 79 ? -19.953 14.242 -31.312 1 82.19 79 GLN A N 1
ATOM 616 C CA . GLN A 1 79 ? -19.297 14.555 -32.562 1 82.19 79 GLN A CA 1
ATOM 617 C C . GLN A 1 79 ? -17.781 14.594 -32.406 1 82.19 79 GLN A C 1
ATOM 619 O O . GLN A 1 79 ? -17.281 14.734 -31.312 1 82.19 79 GLN A O 1
ATOM 624 N N . ASP A 1 80 ? -17.125 14.352 -33.562 1 81 80 ASP A N 1
ATOM 625 C CA . ASP A 1 80 ? -15.672 14.375 -33.562 1 81 80 ASP A CA 1
ATOM 626 C C . ASP A 1 80 ? -15.148 15.656 -32.938 1 81 80 ASP A C 1
ATOM 628 O O . ASP A 1 80 ? -15.617 16.75 -33.25 1 81 80 ASP A O 1
ATOM 632 N N . THR A 1 81 ? -14.203 15.547 -31.875 1 80.38 81 THR A N 1
ATOM 633 C CA . THR A 1 81 ? -13.469 16.594 -31.172 1 80.38 81 THR A CA 1
ATOM 634 C C . THR A 1 81 ? -14.312 17.188 -30.047 1 80.38 81 THR A C 1
ATOM 636 O O . THR A 1 81 ? -13.953 18.219 -29.469 1 80.38 81 THR A O 1
ATOM 639 N N . ASP A 1 82 ? -15.484 16.578 -29.766 1 84.88 82 ASP A N 1
ATOM 640 C CA . ASP A 1 82 ? -16.266 17.031 -28.609 1 84.88 82 ASP A CA 1
ATOM 641 C C . ASP A 1 82 ? -15.477 16.844 -27.312 1 84.88 82 ASP A C 1
ATOM 643 O O . ASP A 1 82 ? -14.711 15.875 -27.172 1 84.88 82 ASP A O 1
ATOM 647 N N . LEU A 1 83 ? -15.672 17.797 -26.438 1 85.56 83 LEU A N 1
ATOM 648 C CA . LEU A 1 83 ? -15.039 17.734 -25.125 1 85.56 83 LEU A CA 1
ATOM 649 C C . LEU A 1 83 ? -16.031 17.25 -24.062 1 85.56 83 LEU A C 1
ATOM 651 O O . LEU A 1 83 ? -17.094 17.859 -23.891 1 85.56 83 LEU A O 1
ATOM 655 N N . VAL A 1 84 ? -15.672 16.141 -23.453 1 88.31 84 VAL A N 1
ATOM 656 C CA . VAL A 1 84 ? -16.453 15.625 -22.328 1 88.31 84 VAL A CA 1
ATOM 657 C C . VAL A 1 84 ? -15.734 15.922 -21.016 1 88.31 84 VAL A C 1
ATOM 659 O O . VAL A 1 84 ? -14.609 15.469 -20.797 1 88.31 84 VAL A O 1
ATOM 662 N N . LYS A 1 85 ? -16.375 16.625 -20.234 1 84.88 85 LYS A N 1
ATOM 663 C CA . LYS A 1 85 ? -15.797 16.984 -18.938 1 84.88 85 LYS A CA 1
ATOM 664 C C . LYS A 1 85 ? -16.547 16.297 -17.797 1 84.88 85 LYS A C 1
ATOM 666 O O . LYS A 1 85 ? -17.781 16.359 -17.734 1 84.88 85 LYS A O 1
ATOM 671 N N . ILE A 1 86 ? -15.875 15.656 -16.953 1 82.31 86 ILE A N 1
ATOM 672 C CA . ILE A 1 86 ? -16.359 15.016 -15.727 1 82.31 86 ILE A CA 1
ATOM 673 C C . ILE A 1 86 ? -15.508 15.461 -14.539 1 82.31 86 ILE A C 1
ATOM 675 O O . ILE A 1 86 ? -14.352 15.062 -14.414 1 82.31 86 ILE A O 1
ATOM 679 N N . CYS A 1 87 ? -16.172 16.297 -13.75 1 76.25 87 CYS A N 1
ATOM 680 C CA . CYS A 1 87 ? -15.422 16.891 -12.648 1 76.25 87 CYS A CA 1
ATOM 681 C C . CYS A 1 87 ? -14.148 17.562 -13.148 1 76.25 87 CYS A C 1
ATOM 683 O O . CYS A 1 87 ? -14.203 18.5 -13.938 1 76.25 87 CYS A O 1
ATOM 685 N N . ASN A 1 88 ? -12.984 17.078 -12.789 1 73.31 88 ASN A N 1
ATOM 686 C CA . ASN A 1 88 ? -11.742 17.703 -13.242 1 73.31 88 ASN A CA 1
ATOM 687 C C . ASN A 1 88 ? -11.109 16.906 -14.383 1 73.31 88 ASN A C 1
ATOM 689 O O . ASN A 1 88 ? -9.953 17.141 -14.75 1 73.31 88 ASN A O 1
ATOM 693 N N . VAL A 1 89 ? -11.859 16.094 -14.984 1 81.5 89 VAL A N 1
ATOM 694 C CA . VAL A 1 89 ? -11.375 15.305 -16.109 1 81.5 89 VAL A CA 1
ATOM 695 C C . VAL A 1 89 ? -12 15.805 -17.406 1 81.5 89 VAL A C 1
ATOM 697 O O . VAL A 1 89 ? -13.219 15.992 -17.484 1 81.5 89 VAL A O 1
ATOM 700 N N . VAL A 1 90 ? -11.125 16.109 -18.406 1 86.38 90 VAL A N 1
ATOM 701 C CA . VAL A 1 90 ? -11.602 16.516 -19.734 1 86.38 90 VAL A CA 1
ATOM 702 C C . VAL A 1 90 ? -11.18 15.484 -20.766 1 86.38 90 VAL A C 1
ATOM 704 O O . VAL A 1 90 ? -9.992 15.172 -20.906 1 86.38 90 VAL A O 1
ATOM 707 N N . LEU A 1 91 ? -12.109 14.961 -21.438 1 87.25 91 LEU A N 1
ATOM 708 C CA . LEU A 1 91 ? -11.906 13.977 -22.484 1 87.25 91 LEU A CA 1
ATOM 709 C C . LEU A 1 91 ? -12.305 14.547 -23.844 1 87.25 91 LEU A C 1
ATOM 711 O O . LEU A 1 91 ? -13.367 15.164 -23.984 1 87.25 91 LEU A O 1
ATOM 715 N N . ARG A 1 92 ? -11.367 14.398 -24.797 1 86.56 92 ARG A N 1
ATOM 716 C CA . ARG A 1 92 ? -11.719 14.742 -26.172 1 86.56 92 ARG A CA 1
ATOM 717 C C . ARG A 1 92 ? -12.117 13.492 -26.953 1 86.56 92 ARG A C 1
ATOM 719 O O . ARG A 1 92 ? -11.391 12.492 -26.953 1 86.56 92 ARG A O 1
ATOM 726 N N . PHE A 1 93 ? -13.258 13.531 -27.609 1 88.81 93 PHE A N 1
ATOM 727 C CA . PHE A 1 93 ? -13.766 12.422 -28.406 1 88.81 93 PHE A CA 1
ATOM 728 C C . PHE A 1 93 ? -13.32 12.547 -29.859 1 88.81 93 PHE A C 1
ATOM 730 O O . PHE A 1 93 ? -13.43 13.617 -30.453 1 88.81 93 PHE A O 1
ATOM 737 N N . HIS A 1 94 ? -12.719 11.398 -30.406 1 79.5 94 HIS A N 1
ATOM 738 C CA . HIS A 1 94 ? -12.445 11.266 -31.828 1 79.5 94 HIS A CA 1
ATOM 739 C C . HIS A 1 94 ? -13.203 10.078 -32.438 1 79.5 94 HIS A C 1
ATOM 741 O O . HIS A 1 94 ? -13.141 8.969 -31.906 1 79.5 94 HIS A O 1
ATOM 747 N N . ALA A 1 95 ? -14.016 10.336 -33.5 1 78 95 ALA A N 1
ATOM 748 C CA . ALA A 1 95 ? -14.844 9.32 -34.156 1 78 95 ALA A CA 1
ATOM 749 C C . ALA A 1 95 ? -13.984 8.281 -34.875 1 78 95 ALA A C 1
ATOM 751 O O . ALA A 1 95 ? -14.398 7.129 -35.031 1 78 95 ALA A O 1
ATOM 752 N N . VAL A 1 96 ? -12.898 8.586 -35.531 1 66.12 96 VAL A N 1
ATOM 753 C CA . VAL A 1 96 ? -11.977 7.676 -36.219 1 66.12 96 VAL A CA 1
ATOM 754 C C . VAL A 1 96 ? -10.586 7.793 -35.594 1 66.12 96 VAL A C 1
ATOM 756 O O . VAL A 1 96 ? -10.172 8.883 -35.188 1 66.12 96 VAL A O 1
ATOM 759 N N . MET A 1 97 ? -9.961 6.566 -35.344 1 55.78 97 MET A N 1
ATOM 760 C CA . MET A 1 97 ? -8.594 6.562 -34.844 1 55.78 97 MET A CA 1
ATOM 761 C C . MET A 1 97 ? -7.68 7.418 -35.688 1 55.78 97 MET A C 1
ATOM 763 O O . MET A 1 97 ? -7.648 7.254 -36.906 1 55.78 97 MET A O 1
ATOM 767 N N . PRO A 1 98 ? -7.098 8.477 -35.281 1 45.03 98 PRO A N 1
ATOM 768 C CA . PRO A 1 98 ? -6.16 9.188 -36.156 1 45.03 98 PRO A CA 1
ATOM 769 C C . PRO A 1 98 ? -5.02 8.305 -36.625 1 45.03 98 PRO A C 1
ATOM 771 O O . PRO A 1 98 ? -4.633 7.355 -35.938 1 45.03 98 PRO A O 1
ATOM 774 N N . PRO A 1 99 ? -4.746 8.164 -38.031 1 37.25 99 PRO A N 1
ATOM 775 C CA . PRO A 1 99 ? -3.629 7.367 -38.562 1 37.25 99 PRO A CA 1
ATOM 776 C C . PRO A 1 99 ? -2.381 7.469 -37.688 1 37.25 99 PRO A C 1
ATOM 778 O O . PRO A 1 99 ? -2.166 8.484 -37 1 37.25 99 PRO A O 1
ATOM 781 N N . THR A 1 100 ? -1.851 6.332 -37.469 1 33.91 100 THR A N 1
ATOM 782 C CA . THR A 1 100 ? -0.612 6.242 -36.719 1 33.91 100 THR A CA 1
ATOM 783 C C . THR A 1 100 ? 0.504 7.027 -37.406 1 33.91 100 THR A C 1
ATOM 785 O O . THR A 1 100 ? 0.83 6.773 -38.562 1 33.91 100 THR A O 1
ATOM 788 N N . VAL A 1 101 ? 0.804 8.305 -37.281 1 30.03 101 VAL A N 1
ATOM 789 C CA . VAL A 1 101 ? 1.995 8.977 -37.781 1 30.03 101 VAL A CA 1
ATOM 790 C C . VAL A 1 101 ? 3.178 8.008 -37.781 1 30.03 101 VAL A C 1
ATOM 792 O O . VAL A 1 101 ? 3.289 7.164 -36.875 1 30.03 101 VAL A O 1
ATOM 795 N N . ASP A 1 102 ? 3.736 7.699 -38.969 1 25.14 102 ASP A N 1
ATOM 796 C CA . ASP A 1 102 ? 5.012 7.02 -39.156 1 25.14 102 ASP A CA 1
ATOM 797 C C . ASP A 1 102 ? 6 7.371 -38.062 1 25.14 102 ASP A C 1
ATOM 799 O O . ASP A 1 102 ? 6.117 8.531 -37.656 1 25.14 102 ASP A O 1
ATOM 803 N N . PRO A 1 103 ? 6.504 6.523 -37.406 1 27.48 103 PRO A N 1
ATOM 804 C CA . PRO A 1 103 ? 7.449 6.918 -36.344 1 27.48 103 PRO A CA 1
ATOM 805 C C . PRO A 1 103 ? 8.617 7.734 -36.875 1 27.48 103 PR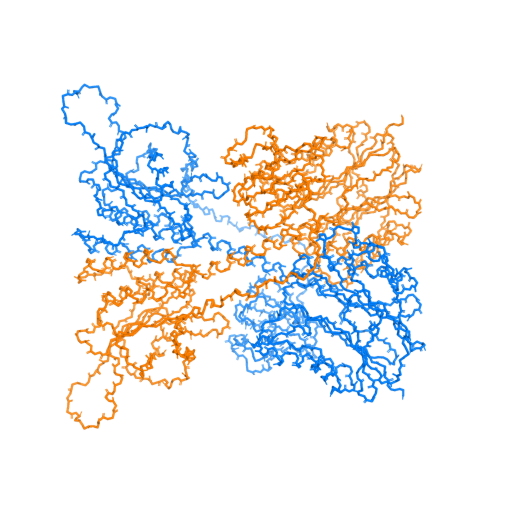O A C 1
ATOM 807 O O . PRO A 1 103 ? 9.68 7.781 -36.25 1 27.48 103 PRO A O 1
ATOM 810 N N . GLY A 1 104 ? 8.578 8.234 -38.25 1 24.66 104 GLY A N 1
ATOM 811 C CA . GLY A 1 104 ? 9.797 8.875 -38.719 1 24.66 104 GLY A CA 1
ATOM 812 C C . GLY A 1 104 ? 10.414 9.797 -37.656 1 24.66 104 GLY A C 1
ATOM 813 O O . GLY A 1 104 ? 9.844 10 -36.594 1 24.66 104 GLY A O 1
ATOM 814 N N . THR A 1 105 ? 11.523 10.781 -38.375 1 23.91 105 THR A N 1
ATOM 815 C CA . THR A 1 105 ? 12.453 11.703 -37.75 1 23.91 105 THR A CA 1
ATOM 816 C C . THR A 1 105 ? 11.703 12.797 -37 1 23.91 105 THR A C 1
ATOM 818 O O . THR A 1 105 ? 11.094 13.672 -37.594 1 23.91 105 THR A O 1
ATOM 821 N N . ILE A 1 106 ? 10.82 12.766 -36.5 1 22.34 106 ILE A N 1
ATOM 822 C CA . ILE A 1 106 ? 10.211 13.961 -35.938 1 22.34 106 ILE A CA 1
ATOM 823 C C . ILE A 1 106 ? 11.312 14.906 -35.438 1 22.34 106 ILE A C 1
ATOM 825 O O . ILE A 1 106 ? 12.039 14.578 -34.5 1 22.34 106 ILE A O 1
ATOM 829 N N . THR A 1 107 ? 11.898 15.562 -36.469 1 21.17 107 THR A N 1
ATOM 830 C CA . THR A 1 107 ? 12.797 16.688 -36.25 1 21.17 107 THR A CA 1
ATOM 831 C C . THR A 1 107 ? 12.117 17.781 -35.438 1 21.17 107 THR A C 1
ATOM 833 O O . THR A 1 107 ? 11.133 18.375 -35.875 1 21.17 107 THR A O 1
ATOM 836 N N . VAL A 1 108 ? 11.766 17.656 -34.438 1 23.08 108 VAL A N 1
ATOM 837 C CA . VAL A 1 108 ? 11.32 18.859 -33.719 1 23.08 108 VAL A CA 1
ATOM 838 C C . VAL A 1 108 ? 12.25 20.016 -34.062 1 23.08 108 VAL A C 1
ATOM 840 O O . VAL A 1 108 ? 13.461 19.938 -33.844 1 23.08 108 VAL A O 1
ATOM 843 N N . PRO A 1 109 ? 11.945 20.562 -35.219 1 22.66 109 PRO A N 1
ATOM 844 C CA . PRO A 1 109 ? 12.82 21.719 -35.438 1 22.66 109 PRO A CA 1
ATOM 845 C C . PRO A 1 109 ? 13.148 22.453 -34.125 1 22.66 109 PRO A C 1
ATOM 847 O O . PRO A 1 109 ? 12.258 22.734 -33.344 1 22.66 109 PRO A O 1
ATOM 850 N N . GLY A 1 110 ? 14.195 22.156 -33.688 1 22.22 110 GLY A N 1
ATOM 851 C CA . GLY A 1 110 ? 14.891 22.562 -32.469 1 22.22 110 GLY A CA 1
ATOM 852 C C . GLY A 1 110 ? 15.023 24.062 -32.344 1 22.22 110 GLY A C 1
ATOM 853 O O . GLY A 1 110 ? 15.852 24.547 -31.578 1 22.22 110 GLY A O 1
ATOM 854 N N . ASP A 1 111 ? 14.406 24.672 -33.5 1 21.36 111 ASP A N 1
ATOM 855 C CA . ASP A 1 111 ? 14.852 26.062 -33.312 1 21.36 111 ASP A CA 1
ATOM 856 C C . ASP A 1 111 ? 14.312 26.656 -32.031 1 21.36 111 ASP A C 1
ATOM 858 O O . ASP A 1 111 ? 13.289 27.344 -32.031 1 21.36 111 ASP A O 1
ATOM 862 N N . THR A 1 112 ? 13.773 25.922 -31.344 1 21 112 THR A N 1
ATOM 863 C CA . THR A 1 112 ? 13.484 26.75 -30.172 1 21 112 THR A CA 1
ATOM 864 C C . THR A 1 112 ? 14.68 27.625 -29.828 1 21 112 THR A C 1
ATOM 866 O O . THR A 1 112 ? 15.781 27.125 -29.578 1 21 112 THR A O 1
ATOM 869 N N . HIS A 1 113 ? 14.828 28.609 -30.688 1 19.78 113 HIS A N 1
ATOM 870 C CA . HIS A 1 113 ? 15.742 29.625 -30.156 1 19.78 113 HIS A CA 1
ATOM 871 C C . HIS A 1 113 ? 15.75 29.625 -28.641 1 19.78 113 HIS A C 1
ATOM 873 O O . HIS A 1 113 ? 14.703 29.484 -28 1 19.78 113 HIS A O 1
ATOM 879 N N . PRO A 1 114 ? 16.797 29.062 -28.188 1 22 114 PRO A N 1
ATOM 880 C CA . PRO A 1 114 ? 17.078 29.109 -26.75 1 22 114 PRO A CA 1
ATOM 881 C C . PRO A 1 114 ? 16.703 30.453 -26.125 1 22 114 PRO A C 1
ATOM 883 O O . PRO A 1 114 ? 17.25 31.484 -26.516 1 22 114 PRO A O 1
ATOM 886 N N . ILE A 1 115 ? 15.461 30.859 -26.391 1 21.73 115 ILE A N 1
ATOM 887 C CA . ILE A 1 115 ? 15.453 32.156 -25.703 1 21.73 115 ILE A CA 1
ATOM 888 C C . ILE A 1 115 ? 16.328 32.094 -24.453 1 21.73 115 ILE A C 1
ATOM 890 O O . ILE A 1 115 ? 16.203 31.156 -23.656 1 21.73 115 ILE A O 1
ATOM 894 N N . SER A 1 116 ? 17.5 32.531 -24.656 1 21.61 116 SER A N 1
ATOM 895 C CA . SER A 1 116 ? 18.609 32.688 -23.719 1 21.61 116 SER A CA 1
ATOM 896 C C . SER A 1 116 ? 18.109 33.125 -22.344 1 21.61 116 SER A C 1
ATOM 898 O O . SER A 1 116 ? 18.875 33.594 -21.516 1 21.61 116 SER A O 1
ATOM 900 N N . PRO A 1 117 ? 16.938 32.688 -22.078 1 20.08 117 PRO A N 1
ATOM 901 C CA . PRO A 1 117 ? 16.562 33.625 -21.016 1 20.08 117 PRO A CA 1
ATOM 902 C C . PRO A 1 117 ? 17.703 33.906 -20.047 1 20.08 117 PRO A C 1
ATOM 904 O O . PRO A 1 117 ? 18.453 33 -19.703 1 20.08 117 PRO A O 1
ATOM 907 N N . ASP A 1 118 ? 18.359 34.938 -20.234 1 20.69 118 ASP A N 1
ATOM 908 C CA . ASP A 1 118 ? 19.406 35.469 -19.375 1 20.69 118 ASP A CA 1
ATOM 909 C C . ASP A 1 118 ? 19.078 35.281 -17.906 1 20.69 118 ASP A C 1
ATOM 911 O O . ASP A 1 118 ? 19.078 36.25 -17.141 1 20.69 118 ASP A O 1
ATOM 915 N N . THR A 1 119 ? 18.156 34.531 -17.719 1 20.78 119 THR A N 1
ATOM 916 C CA . THR A 1 119 ? 17.875 34.812 -16.312 1 20.78 119 THR A CA 1
ATOM 917 C C . THR A 1 119 ? 19.156 34.75 -15.484 1 20.78 119 THR A C 1
ATOM 919 O O . THR A 1 119 ? 19.922 33.812 -15.578 1 20.78 119 THR A O 1
ATOM 922 N N . ALA A 1 120 ? 19.641 35.844 -15.172 1 19.77 120 ALA A N 1
ATOM 923 C CA . ALA A 1 120 ? 20.734 36.094 -14.227 1 19.77 120 ALA A CA 1
ATOM 924 C C . ALA A 1 120 ? 20.719 35.062 -13.094 1 19.77 120 ALA A C 1
ATOM 926 O O . ALA A 1 120 ? 19.688 34.844 -12.461 1 19.77 120 ALA A O 1
ATOM 927 N N . HIS A 1 121 ? 21.266 34 -13.414 1 20.55 121 HIS A N 1
ATOM 928 C CA . HIS A 1 121 ? 21.766 33.094 -12.367 1 20.55 121 HIS A CA 1
ATOM 929 C C . HIS A 1 121 ? 22.234 33.875 -11.156 1 20.55 121 HIS A C 1
ATOM 931 O O . HIS A 1 121 ? 23.328 34.469 -11.172 1 20.55 121 HIS A O 1
ATOM 937 N N . VAL A 1 122 ? 21.297 34.719 -10.664 1 20.23 122 VAL A N 1
ATOM 938 C CA . VAL A 1 122 ? 21.953 35.156 -9.438 1 20.23 122 VAL A CA 1
ATOM 939 C C . VAL A 1 122 ? 22.516 33.938 -8.688 1 20.23 122 VAL A C 1
ATOM 941 O O . VAL A 1 122 ? 21.781 33 -8.422 1 20.23 122 VAL A O 1
ATOM 944 N N . LYS A 1 123 ? 23.688 33.625 -8.969 1 23.2 123 LYS A N 1
ATOM 945 C CA . LYS A 1 123 ? 24.578 32.75 -8.219 1 23.2 123 LYS A CA 1
ATOM 946 C C . LYS A 1 123 ? 24.266 32.781 -6.73 1 23.2 123 LYS A C 1
ATOM 948 O O . LYS A 1 123 ? 24.625 33.719 -6.023 1 23.2 123 LYS A O 1
ATOM 953 N N . PRO A 1 124 ? 22.953 32.625 -6.391 1 23.06 124 PRO A N 1
ATOM 954 C CA . PRO A 1 124 ? 23.172 32.812 -4.957 1 23.06 124 PRO A CA 1
ATOM 955 C C . PRO A 1 124 ? 24.219 31.891 -4.375 1 23.06 124 PRO A C 1
ATOM 957 O O . PRO A 1 124 ? 24.078 30.656 -4.441 1 23.06 124 PRO A O 1
ATOM 960 N N . GLY A 1 125 ? 25.391 31.906 -4.828 1 23.14 125 GLY A N 1
ATOM 961 C CA . GLY A 1 125 ? 26.547 31.203 -4.305 1 23.14 125 GLY A CA 1
ATOM 962 C C . GLY A 1 125 ? 26.516 31.016 -2.801 1 23.14 125 GLY A C 1
ATOM 963 O O . GLY A 1 125 ? 27.531 30.734 -2.176 1 23.14 125 GLY A O 1
ATOM 964 N N . VAL A 1 126 ? 25.484 31.547 -2.197 1 23.64 126 VAL A N 1
ATOM 965 C CA . VAL A 1 126 ? 25.844 31.344 -0.797 1 23.64 126 VAL A CA 1
ATOM 966 C C . VAL A 1 126 ? 25.828 29.859 -0.467 1 23.64 126 VAL A C 1
ATOM 968 O O . VAL A 1 126 ? 24.859 29.156 -0.763 1 23.64 126 VAL A O 1
ATOM 971 N N . GLY A 1 127 ? 26.953 29.141 -0.69 1 24.61 127 GLY A N 1
ATOM 972 C CA . GLY A 1 127 ? 27.312 27.828 -0.183 1 24.61 127 GLY A CA 1
ATOM 973 C C . GLY A 1 127 ? 26.438 27.375 0.979 1 24.61 127 GLY A C 1
ATOM 974 O O . GLY A 1 127 ? 26.406 28.031 2.027 1 24.61 127 GLY A O 1
ATOM 975 N N . GLN A 1 128 ? 25.359 26.984 0.612 1 24.09 128 GLN A N 1
ATOM 976 C CA . GLN A 1 128 ? 24.531 26.484 1.706 1 24.09 128 GLN A CA 1
ATOM 977 C C . GLN A 1 128 ? 25.312 25.516 2.592 1 24.09 128 GLN A C 1
ATOM 979 O O . GLN A 1 128 ? 25.594 24.391 2.184 1 24.09 128 GLN A O 1
ATOM 984 N N . THR A 1 129 ? 26.422 25.938 3.096 1 24.72 129 THR A N 1
ATOM 985 C CA . THR A 1 129 ? 27.094 25.219 4.172 1 24.72 129 THR A CA 1
ATOM 986 C C . THR A 1 129 ? 26.078 24.547 5.082 1 24.72 129 THR A C 1
ATOM 988 O O . THR A 1 129 ? 25.266 25.219 5.715 1 24.72 129 THR A O 1
ATOM 991 N N . THR A 1 130 ? 25.547 23.625 4.508 1 28.31 130 THR A N 1
ATOM 992 C CA . THR A 1 130 ? 24.906 22.797 5.531 1 28.31 130 THR A CA 1
ATOM 993 C C . THR A 1 130 ? 25.781 22.719 6.777 1 28.31 130 THR A C 1
ATOM 995 O O . THR A 1 130 ? 26.781 21.984 6.797 1 28.31 130 THR A O 1
ATOM 998 N N . ALA A 1 131 ? 26.141 23.859 7.277 1 27 131 ALA A N 1
ATOM 999 C CA . ALA A 1 131 ? 26.969 23.891 8.484 1 27 131 ALA A CA 1
ATOM 1000 C C . ALA A 1 131 ? 26.453 22.922 9.531 1 27 131 ALA A C 1
ATOM 1002 O O . ALA A 1 131 ? 25.328 23.062 10.031 1 27 131 ALA A O 1
ATOM 1003 N N . SER A 1 132 ? 26.625 21.625 9.188 1 31.06 132 SER A N 1
ATOM 1004 C CA . SER A 1 132 ? 26.594 20.859 10.43 1 31.06 132 SER A CA 1
ATOM 1005 C C . SER A 1 132 ? 27.25 21.625 11.57 1 31.06 132 SER A C 1
ATOM 1007 O O . SER A 1 132 ? 28.234 22.344 11.352 1 31.06 132 SER A O 1
ATOM 1009 N N . LEU A 1 133 ? 26.562 22.125 12.414 1 31.81 133 LEU A N 1
ATOM 1010 C CA . LEU A 1 133 ? 27.281 22.781 13.492 1 31.81 133 LEU A CA 1
ATOM 1011 C C . LEU A 1 133 ? 28.625 22.109 13.734 1 31.81 133 LEU A C 1
ATOM 1013 O O . LEU A 1 133 ? 28.688 20.906 13.969 1 31.81 133 LEU A O 1
ATOM 1017 N N . PRO A 1 134 ? 29.672 22.406 12.992 1 31.03 134 PRO A N 1
ATOM 1018 C CA . PRO A 1 134 ? 30.891 21.828 13.555 1 31.03 134 PRO A CA 1
ATOM 1019 C C . PRO A 1 134 ? 30.812 21.625 15.062 1 31.03 134 PRO A C 1
ATOM 1021 O O . PRO A 1 134 ? 30.016 22.281 15.734 1 31.03 134 PRO A O 1
ATOM 1024 N N . PRO A 1 135 ? 31.344 20.516 15.594 1 30.23 135 PRO A N 1
ATOM 1025 C CA . PRO A 1 135 ? 31.469 20.578 17.047 1 30.23 135 PRO A CA 1
ATOM 1026 C C . PRO A 1 135 ? 31.938 21.953 17.547 1 30.23 135 PRO A C 1
ATOM 1028 O O . PRO A 1 135 ? 33.062 22.375 17.266 1 30.23 135 PRO A O 1
ATOM 1031 N N . VAL A 1 136 ? 31.297 22.969 17.125 1 32.28 136 VAL A N 1
ATOM 1032 C CA . VAL A 1 136 ? 31.75 24.25 17.656 1 32.28 136 VAL A CA 1
ATOM 1033 C C . VAL A 1 136 ? 32.188 24.078 19.109 1 32.28 136 VAL A C 1
ATOM 1035 O O . VAL A 1 136 ? 31.562 23.328 19.875 1 32.28 136 VAL A O 1
ATOM 1038 N N . PRO A 1 137 ? 33.375 24.344 19.375 1 30.5 137 PRO A N 1
ATOM 1039 C CA . PRO A 1 137 ? 33.719 24.344 20.797 1 30.5 137 PRO A CA 1
ATOM 1040 C C . PRO A 1 137 ? 32.625 24.922 21.688 1 30.5 137 PRO A C 1
ATOM 1042 O O . PRO A 1 137 ? 31.969 25.875 21.281 1 30.5 137 PRO A O 1
ATOM 1045 N N . MET A 1 138 ? 32 24.031 22.406 1 32.81 138 MET A N 1
ATOM 1046 C CA . MET A 1 138 ? 31.109 24.391 23.5 1 32.81 138 MET A CA 1
ATOM 1047 C C . MET A 1 138 ? 31.609 25.625 24.219 1 32.81 138 MET A C 1
ATOM 1049 O O . MET A 1 138 ? 32.594 25.562 24.953 1 32.81 138 MET A O 1
ATOM 1053 N N . ASP A 1 139 ? 31.859 26.656 23.562 1 31.53 139 ASP A N 1
ATOM 1054 C CA . ASP A 1 139 ? 32.219 27.734 24.484 1 31.53 139 ASP A CA 1
ATOM 1055 C C . ASP A 1 139 ? 31.125 27.938 25.531 1 31.53 139 ASP A C 1
ATOM 1057 O O . ASP A 1 139 ? 29.969 28.156 25.203 1 31.53 139 ASP A O 1
ATOM 1061 N N . ASP A 1 140 ? 31.25 27.312 26.688 1 33.69 140 ASP A N 1
ATOM 1062 C CA . ASP A 1 140 ? 30.531 27.516 27.938 1 33.69 140 ASP A CA 1
ATOM 1063 C C . ASP A 1 140 ? 30.344 29 28.219 1 33.69 140 ASP A C 1
ATOM 1065 O O . ASP A 1 140 ? 31.078 29.594 29.016 1 33.69 140 ASP A O 1
ATOM 1069 N N . SER A 1 141 ? 30.297 29.859 27.219 1 36.16 141 SER A N 1
ATOM 1070 C CA . SER A 1 141 ? 30.125 31.234 27.656 1 36.16 141 SER A CA 1
ATOM 1071 C C . SER A 1 141 ? 28.906 31.375 28.578 1 36.16 141 SER A C 1
ATOM 1073 O O . SER A 1 141 ? 27.906 30.672 28.406 1 36.16 141 SER A O 1
ATOM 1075 N N . ASN A 1 142 ? 29.031 31.859 29.781 1 36.84 142 ASN A N 1
ATOM 1076 C CA . ASN A 1 142 ? 28.203 32.156 30.953 1 36.84 142 ASN A CA 1
ATOM 1077 C C . ASN A 1 142 ? 26.922 32.875 30.562 1 36.84 142 ASN A C 1
ATOM 1079 O O . ASN A 1 142 ? 26.875 34.125 30.594 1 36.84 142 ASN A O 1
ATOM 1083 N N . ALA A 1 143 ? 26.344 32.625 29.531 1 45.28 143 ALA A N 1
ATOM 1084 C CA . ALA A 1 143 ? 25.062 33.281 29.281 1 45.28 143 ALA A CA 1
ATOM 1085 C C . ALA A 1 143 ? 24.047 32.938 30.375 1 45.28 143 ALA A C 1
ATOM 1087 O O . ALA A 1 143 ? 23.844 31.766 30.688 1 45.28 143 ALA A O 1
ATOM 1088 N N . ALA A 1 144 ? 23.797 33.906 31.297 1 48.25 144 ALA A N 1
ATOM 1089 C CA . ALA A 1 144 ? 22.844 33.75 32.406 1 48.25 144 ALA A CA 1
ATOM 1090 C C . ALA A 1 144 ? 21.406 33.688 31.859 1 48.25 144 ALA A C 1
ATOM 1092 O O . ALA A 1 144 ? 21.016 34.5 31.031 1 48.25 144 ALA A O 1
ATOM 1093 N N . VAL A 1 145 ? 20.781 32.688 32 1 49.34 145 VAL A N 1
ATOM 1094 C CA . VAL A 1 145 ? 19.359 32.531 31.703 1 49.34 145 VAL A CA 1
ATOM 1095 C C . VAL A 1 145 ? 18.547 33.5 32.562 1 49.34 145 VAL A C 1
ATOM 1097 O O . VAL A 1 145 ? 18.625 33.469 33.781 1 49.34 145 VAL A O 1
ATOM 1100 N N . ILE A 1 146 ? 18.078 34.5 32.031 1 50.12 146 ILE A N 1
ATOM 1101 C CA . ILE A 1 146 ? 17.25 35.469 32.75 1 50.12 146 ILE A CA 1
ATOM 1102 C C . ILE A 1 146 ? 15.875 34.875 33.031 1 50.12 146 ILE A C 1
ATOM 1104 O O . ILE A 1 146 ? 15.32 35.031 34.125 1 50.12 146 ILE A O 1
ATOM 1108 N N . SER A 1 147 ? 15.242 34.219 32.031 1 52.47 147 SER A N 1
ATOM 1109 C CA . SER A 1 147 ? 13.891 33.688 32.219 1 52.47 147 SER A CA 1
ATOM 1110 C C . SER A 1 147 ? 13.703 32.406 31.375 1 52.47 147 SER A C 1
ATOM 1112 O O . SER A 1 147 ? 14.344 32.25 30.344 1 52.47 147 SER A O 1
ATOM 1114 N N . SER A 1 148 ? 13.172 31.453 32.031 1 56.72 148 SER A N 1
ATOM 1115 C CA . SER A 1 148 ? 12.773 30.219 31.328 1 56.72 148 SER A CA 1
ATOM 1116 C C . SER A 1 148 ? 11.273 29.984 31.438 1 56.72 148 SER A C 1
ATOM 1118 O O . SER A 1 148 ? 10.656 30.328 32.469 1 56.72 148 SER A O 1
ATOM 1120 N N . MET A 1 149 ? 10.633 29.844 30.344 1 57.81 149 MET A N 1
ATOM 1121 C CA . MET A 1 149 ? 9.195 29.594 30.344 1 57.81 149 MET A CA 1
ATOM 1122 C C . MET A 1 149 ? 8.867 28.312 29.594 1 57.81 149 MET A C 1
ATOM 1124 O O . MET A 1 149 ? 9.516 27.969 28.609 1 57.81 149 MET A O 1
ATOM 1128 N N . ASP A 1 150 ? 7.941 27.609 30.234 1 52.16 150 ASP A N 1
ATOM 1129 C CA . ASP A 1 150 ? 7.457 26.406 29.531 1 52.16 150 ASP A CA 1
ATOM 1130 C C . ASP A 1 150 ? 6.664 26.781 28.281 1 52.16 150 ASP A C 1
ATOM 1132 O O . ASP A 1 150 ? 5.754 27.609 28.344 1 52.16 150 ASP A O 1
ATOM 1136 N N . ALA A 1 151 ? 7.199 26.422 27.203 1 51.12 151 ALA A N 1
ATOM 1137 C CA . ALA A 1 151 ? 6.582 26.734 25.906 1 51.12 151 ALA A CA 1
ATOM 1138 C C . ALA A 1 151 ? 5.109 26.328 25.891 1 51.12 151 ALA A C 1
ATOM 1140 O O . ALA A 1 151 ? 4.309 26.906 25.156 1 51.12 151 ALA A O 1
ATOM 1141 N N . SER A 1 152 ? 4.719 25.297 26.719 1 47.94 152 SER A N 1
ATOM 1142 C CA . SER A 1 152 ? 3.334 24.828 26.719 1 47.94 152 SER A CA 1
ATOM 1143 C C . SER A 1 152 ? 2.473 25.672 27.656 1 47.94 152 SER A C 1
ATOM 1145 O O . SER A 1 152 ? 1.245 25.688 27.531 1 47.94 152 SER A O 1
ATOM 1147 N N . SER A 1 153 ? 3.012 26.391 28.688 1 41.19 153 SER A N 1
ATOM 1148 C CA . SER A 1 153 ? 2.258 26.953 29.812 1 41.19 153 SER A CA 1
ATOM 1149 C C . SER A 1 153 ? 2.035 28.453 29.625 1 41.19 153 SER A C 1
ATOM 1151 O O . SER A 1 153 ? 1.517 29.125 30.531 1 41.19 153 SER A O 1
ATOM 1153 N N . VAL A 1 154 ? 2.395 29.125 28.672 1 40.69 154 VAL A N 1
ATOM 1154 C CA . VAL A 1 154 ? 2.314 30.578 28.766 1 40.69 154 VAL A CA 1
ATOM 1155 C C . VAL A 1 154 ? 0.853 31.016 28.75 1 40.69 154 VAL A C 1
ATOM 1157 O O . VAL A 1 154 ? 0.188 30.938 27.719 1 40.69 154 VAL A O 1
ATOM 1160 N N . THR A 1 155 ? 0.093 31 29.797 1 40.16 155 THR A N 1
ATOM 1161 C CA . THR A 1 155 ? -1.302 31.406 29.953 1 40.16 155 THR A CA 1
ATOM 1162 C C . THR A 1 155 ? -1.441 32.938 29.891 1 40.16 155 THR A C 1
ATOM 1164 O O . THR A 1 155 ? -2.445 33.438 29.391 1 40.16 155 THR A O 1
ATOM 1167 N N . HIS A 1 156 ? -0.674 33.719 30.703 1 37.34 156 HIS A N 1
ATOM 1168 C CA . HIS A 1 156 ? -0.993 35.125 30.922 1 37.34 156 HIS A CA 1
ATOM 1169 C C . HIS A 1 156 ? 0.048 36.031 30.266 1 37.34 156 HIS A C 1
ATOM 1171 O O . HIS A 1 156 ? 1.229 35.969 30.609 1 37.34 156 HIS A O 1
ATOM 1177 N N . ILE A 1 157 ? -0.134 36.406 29.078 1 41.16 157 ILE A N 1
ATOM 1178 C CA . ILE A 1 157 ? 0.8 37.344 28.422 1 41.16 157 ILE A CA 1
ATOM 1179 C C . ILE A 1 157 ? 0.492 38.781 28.828 1 41.16 157 ILE A C 1
ATOM 1181 O O . ILE A 1 157 ? -0.612 39.25 28.594 1 41.16 157 ILE A O 1
ATOM 1185 N N . SER A 1 158 ? 0.997 39.312 29.812 1 40.38 158 SER A N 1
ATOM 1186 C CA . SER A 1 158 ? 0.9 40.75 30.109 1 40.38 158 SER A CA 1
ATOM 1187 C C . SER A 1 158 ? 1.572 41.562 29.031 1 40.38 158 SER A C 1
ATOM 1189 O O . SER A 1 158 ? 2.768 41.406 28.766 1 40.38 158 SER A O 1
ATOM 1191 N N . LEU A 1 159 ? 0.939 41.906 27.922 1 47.5 159 LEU A N 1
ATOM 1192 C CA . LEU A 1 159 ? 1.615 42.594 26.828 1 47.5 159 LEU A CA 1
ATOM 1193 C C . LEU A 1 159 ? 1.529 44.094 26.984 1 47.5 159 LEU A C 1
ATOM 1195 O O . LEU A 1 159 ? 0.583 44.719 26.5 1 47.5 159 LEU A O 1
ATOM 1199 N N . LYS A 1 160 ? 2.137 44.719 27.906 1 48.12 160 LYS A N 1
ATOM 1200 C CA . LYS A 1 160 ? 2.146 46.125 28.25 1 48.12 160 LYS A CA 1
ATOM 1201 C C . LYS A 1 160 ? 2.615 46.969 27.062 1 48.12 160 LYS A C 1
ATOM 1203 O O . LYS A 1 160 ? 2.162 48.094 26.875 1 48.12 160 LYS A O 1
ATOM 1208 N N . VAL A 1 161 ? 3.508 46.5 26.188 1 44.94 161 VAL A N 1
ATOM 1209 C CA . VAL A 1 161 ? 4.047 47.5 25.281 1 44.94 161 VAL A CA 1
ATOM 1210 C C . VAL A 1 161 ? 3.562 47.219 23.859 1 44.94 161 VAL A C 1
ATOM 1212 O O . VAL A 1 161 ? 3.74 46.094 23.344 1 44.94 161 VAL A O 1
ATOM 1215 N N . GLN A 1 162 ? 2.947 48.219 23.109 1 59.19 162 GLN A N 1
ATOM 1216 C CA . GLN A 1 162 ? 2.441 48.344 21.734 1 59.19 162 GLN A CA 1
ATOM 1217 C C . GLN A 1 162 ? 1.631 47.125 21.344 1 59.19 162 GLN A C 1
ATOM 1219 O O . GLN A 1 162 ? 1.944 46.438 20.344 1 59.19 162 GLN A O 1
ATOM 1224 N N . PRO A 1 163 ? 0.69 46.844 22.203 1 65.88 163 PRO A N 1
ATOM 1225 C CA . PRO A 1 163 ? -0.109 45.656 21.984 1 65.88 163 PRO A CA 1
ATOM 1226 C C . PRO A 1 163 ? -0.725 45.594 20.594 1 65.88 163 PRO A C 1
ATOM 1228 O O . PRO A 1 163 ? -0.887 44.5 20.031 1 65.88 163 PRO A O 1
ATOM 1231 N N . GLU A 1 164 ? -0.793 46.844 20 1 66.44 164 GLU A N 1
ATOM 1232 C CA . GLU A 1 164 ? -1.425 46.875 18.688 1 66.44 164 GLU A CA 1
ATOM 1233 C C . GLU A 1 164 ? -0.496 46.312 17.609 1 66.44 164 GLU A C 1
ATOM 1235 O O . GLU A 1 164 ? -0.918 45.5 16.766 1 66.44 164 GLU A O 1
ATOM 1240 N N . ALA A 1 165 ? 0.71 46.781 17.719 1 62.91 165 ALA A N 1
ATOM 1241 C CA . ALA A 1 165 ? 1.678 46.312 16.719 1 62.91 165 ALA A CA 1
ATOM 1242 C C . ALA A 1 165 ? 1.951 44.812 16.859 1 62.91 165 ALA A C 1
ATOM 1244 O O . ALA A 1 165 ? 2.082 44.094 15.859 1 62.91 165 ALA A O 1
ATOM 1245 N N . LYS A 1 166 ? 1.967 44.375 18.078 1 66.94 166 LYS A N 1
ATOM 1246 C CA . LYS A 1 166 ? 2.223 42.969 18.344 1 66.94 166 LYS A CA 1
ATOM 1247 C C . LYS A 1 166 ? 1.065 42.094 17.875 1 66.94 166 LYS A C 1
ATOM 1249 O O . LYS A 1 166 ? 1.281 41.031 17.281 1 66.94 166 LYS A O 1
ATOM 1254 N N . LEU A 1 167 ? -0.091 42.625 18.109 1 68.25 167 LEU A N 1
ATOM 1255 C CA . LEU A 1 167 ? -1.279 41.906 17.672 1 68.25 167 LEU A CA 1
ATOM 1256 C C . LEU A 1 167 ? -1.316 41.812 16.141 1 68.25 167 LEU A C 1
ATOM 1258 O O . LEU A 1 167 ? -1.584 40.719 15.602 1 68.25 167 LEU A O 1
ATOM 1262 N N . ALA A 1 168 ? -1.013 42.906 15.523 1 66.06 168 ALA A N 1
ATOM 1263 C CA . ALA A 1 168 ? -1.013 42.906 14.062 1 66.06 168 ALA A CA 1
ATOM 1264 C C . ALA A 1 168 ? -0.005 41.906 13.5 1 66.06 168 ALA A C 1
ATOM 1266 O O . ALA A 1 168 ? -0.289 41.219 12.523 1 66.06 168 ALA A O 1
ATOM 1267 N N . ALA A 1 169 ? 1.078 41.844 14.109 1 64.5 169 ALA A N 1
ATOM 1268 C CA . ALA A 1 169 ? 2.137 40.969 13.633 1 64.5 169 ALA A CA 1
ATOM 1269 C C . ALA A 1 169 ? 1.748 39.5 13.812 1 64.5 169 ALA A C 1
ATOM 1271 O O . ALA A 1 169 ? 1.975 38.656 12.922 1 64.5 169 ALA A O 1
ATOM 1272 N N . VAL A 1 170 ? 1.166 39.188 14.969 1 68.69 170 VAL A N 1
ATOM 1273 C CA . VAL A 1 170 ? 0.755 37.812 15.242 1 68.69 170 VAL A CA 1
ATOM 1274 C C . VAL A 1 170 ? -0.326 37.406 14.258 1 68.69 170 VAL A C 1
ATOM 1276 O O . VAL A 1 170 ? -0.31 36.25 13.758 1 68.69 170 VAL A O 1
ATOM 1279 N N . LEU A 1 171 ? -1.16 38.344 13.953 1 67.94 171 LEU A N 1
ATOM 1280 C CA . LEU A 1 171 ? -2.238 38.062 13.008 1 67.94 171 LEU A CA 1
ATOM 1281 C C . LEU A 1 171 ? -1.688 37.844 11.602 1 67.94 171 LEU A C 1
ATOM 1283 O O . LEU A 1 171 ? -2.164 36.969 10.875 1 67.94 171 LEU A O 1
ATOM 1287 N N . ALA A 1 172 ? -0.705 38.625 11.359 1 65.69 172 ALA A N 1
ATOM 1288 C CA . ALA A 1 172 ? -0.079 38.5 10.047 1 65.69 172 ALA A CA 1
ATOM 1289 C C . ALA A 1 172 ? 0.592 37.125 9.906 1 65.69 172 ALA A C 1
ATOM 1291 O O . ALA A 1 172 ? 0.492 36.5 8.859 1 65.69 172 ALA A O 1
ATOM 1292 N N . ILE A 1 173 ? 1.249 36.719 10.922 1 68.88 173 ILE A N 1
ATOM 1293 C CA . ILE A 1 173 ? 1.925 35.438 10.922 1 68.88 173 ILE A CA 1
ATOM 1294 C C . ILE A 1 173 ? 0.898 34.312 10.742 1 68.88 173 ILE A C 1
ATOM 1296 O O . ILE A 1 173 ? 1.095 33.406 9.938 1 68.88 173 ILE A O 1
ATOM 1300 N N . SER A 1 174 ? -0.15 34.375 11.461 1 66.88 174 SER A N 1
ATOM 1301 C CA . SER A 1 174 ? -1.199 33.375 11.383 1 66.88 174 SER A CA 1
ATOM 1302 C C . SER A 1 174 ? -1.76 33.25 9.969 1 66.88 174 SER A C 1
ATOM 1304 O O . SER A 1 174 ? -2.01 32.156 9.484 1 66.88 174 SER A O 1
ATOM 1306 N N . ARG A 1 175 ? -1.888 34.344 9.359 1 64.62 175 ARG A N 1
ATOM 1307 C CA . ARG A 1 175 ? -2.438 34.375 8.008 1 64.62 175 ARG A CA 1
ATOM 1308 C C . ARG A 1 175 ? -1.452 33.781 7.004 1 64.62 175 ARG A C 1
ATOM 1310 O O . ARG A 1 175 ? -1.844 33.031 6.113 1 64.62 175 ARG A O 1
ATOM 1317 N N . ASP A 1 176 ? -0.256 34.156 7.141 1 63.66 176 ASP A N 1
ATOM 1318 C CA . ASP A 1 176 ? 0.772 33.719 6.211 1 63.66 176 ASP A CA 1
ATOM 1319 C C . ASP A 1 176 ? 1.042 32.219 6.375 1 63.66 176 ASP A C 1
ATOM 1321 O O . ASP A 1 176 ? 1.378 31.531 5.41 1 63.66 176 ASP A O 1
ATOM 1325 N N . LEU A 1 177 ? 0.904 31.781 7.586 1 63.03 177 LEU A N 1
ATOM 1326 C CA . LEU A 1 177 ? 1.178 30.391 7.918 1 63.03 177 LEU A CA 1
ATOM 1327 C C . LEU A 1 177 ? 0.106 29.469 7.336 1 63.03 177 LEU A C 1
ATOM 1329 O O . LEU A 1 177 ? 0.384 28.312 7 1 63.03 177 LEU A O 1
ATOM 1333 N N . GLY A 1 178 ? -1.054 29.984 7.227 1 60.84 178 GLY A N 1
ATOM 1334 C CA . GLY A 1 178 ? -2.129 29.188 6.668 1 60.84 178 GLY A CA 1
ATOM 1335 C C . GLY A 1 178 ? -1.895 28.797 5.219 1 60.84 178 GLY A C 1
ATOM 1336 O O . GLY A 1 178 ? -2.377 27.75 4.762 1 60.84 178 GLY A O 1
ATOM 1337 N N . GLY A 1 179 ? -1.046 29.578 4.512 1 60.25 179 GLY A N 1
ATOM 1338 C CA . GLY A 1 179 ? -0.92 29.375 3.078 1 60.25 179 GLY A CA 1
ATOM 1339 C C . GLY A 1 179 ? 0.301 28.562 2.697 1 60.25 179 GLY A C 1
ATOM 1340 O O . GLY A 1 179 ? 0.467 28.188 1.535 1 60.25 179 GLY A O 1
ATOM 1341 N N . ALA A 1 180 ? 1.186 28.266 3.555 1 60.62 180 ALA A N 1
ATOM 1342 C CA . ALA A 1 180 ? 2.445 27.656 3.129 1 60.62 180 ALA A CA 1
ATOM 1343 C C . ALA A 1 180 ? 2.396 26.141 3.26 1 60.62 180 ALA A C 1
ATOM 1345 O O . ALA A 1 180 ? 1.917 25.609 4.266 1 60.62 180 ALA A O 1
ATOM 1346 N N . LEU A 1 181 ? 2.758 25.531 2.092 1 61.59 181 LEU A N 1
ATOM 1347 C CA . LEU A 1 181 ? 2.748 24.078 2.045 1 61.59 181 LEU A CA 1
ATOM 1348 C C . LEU A 1 181 ? 4.137 23.516 2.318 1 61.59 181 LEU A C 1
ATOM 1350 O O . LEU A 1 181 ? 4.281 22.328 2.664 1 61.59 181 LEU A O 1
ATOM 1354 N N . GLU A 1 182 ? 5.105 24.359 2.154 1 73.19 182 GLU A N 1
ATOM 1355 C CA . GLU A 1 182 ? 6.469 23.875 2.309 1 73.19 182 GLU A CA 1
ATOM 1356 C C . GLU A 1 182 ? 7.191 24.578 3.445 1 73.19 182 GLU A C 1
ATOM 1358 O O . GLU A 1 182 ? 7.055 25.797 3.607 1 73.19 182 GLU A O 1
ATOM 1363 N N . VAL A 1 183 ? 7.84 23.828 4.145 1 76.88 183 VAL A N 1
ATOM 1364 C CA . VAL A 1 183 ? 8.562 24.344 5.305 1 76.88 183 VAL A CA 1
ATOM 1365 C C . VAL A 1 183 ? 9.547 25.422 4.867 1 76.88 183 VAL A C 1
ATOM 1367 O O . VAL A 1 183 ? 9.688 26.453 5.535 1 76.88 183 VAL A O 1
ATOM 1370 N N . ASP A 1 184 ? 10.133 25.188 3.697 1 78.06 184 ASP A N 1
ATOM 1371 C CA . ASP A 1 184 ? 11.188 26.078 3.229 1 78.06 184 ASP A CA 1
ATOM 1372 C C . ASP A 1 184 ? 10.625 27.438 2.818 1 78.06 184 ASP A C 1
ATOM 1374 O O . ASP A 1 184 ? 11.367 28.422 2.736 1 78.06 184 ASP A O 1
ATOM 1378 N N . GLU A 1 185 ? 9.359 27.422 2.611 1 74.19 185 GLU A N 1
ATOM 1379 C CA . GLU A 1 185 ? 8.727 28.688 2.234 1 74.19 185 GLU A CA 1
ATOM 1380 C C . GLU A 1 185 ? 8.188 29.422 3.461 1 74.19 185 GLU A C 1
ATOM 1382 O O . GLU A 1 185 ? 8.211 30.641 3.514 1 74.19 185 GLU A O 1
ATOM 1387 N N . VAL A 1 186 ? 7.832 28.719 4.426 1 74.19 186 VAL A N 1
ATOM 1388 C CA . VAL A 1 186 ? 7.105 29.312 5.547 1 74.19 186 VAL A CA 1
ATOM 1389 C C . VAL A 1 186 ? 8.094 29.828 6.586 1 74.19 186 VAL A C 1
ATOM 1391 O O . VAL A 1 186 ? 7.883 30.906 7.168 1 74.19 186 VAL A O 1
ATOM 1394 N N . LEU A 1 187 ? 9.18 29.203 6.805 1 84.81 187 LEU A N 1
ATOM 1395 C CA . LEU A 1 187 ? 10.078 29.547 7.906 1 84.81 187 LEU A CA 1
ATOM 1396 C C . LEU A 1 187 ? 10.727 30.906 7.684 1 84.81 187 LEU A C 1
ATOM 1398 O O . LEU A 1 187 ? 10.789 31.719 8.602 1 84.81 187 LEU A O 1
ATOM 1402 N N . PRO A 1 188 ? 11.148 31.156 6.453 1 83.19 188 PRO A N 1
ATOM 1403 C CA . PRO A 1 188 ? 11.688 32.5 6.227 1 83.19 188 PRO A CA 1
ATOM 1404 C C . PRO A 1 188 ? 10.656 33.594 6.465 1 83.19 188 PRO A C 1
ATOM 1406 O O . PRO A 1 188 ? 11 34.656 6.953 1 83.19 188 PRO A O 1
ATOM 1409 N N . ARG A 1 189 ? 9.445 33.312 6.16 1 77.12 189 ARG A N 1
ATOM 1410 C CA . ARG A 1 189 ? 8.391 34.312 6.371 1 77.12 189 ARG A CA 1
ATOM 1411 C C . ARG A 1 189 ? 8.156 34.531 7.855 1 77.12 189 ARG A C 1
ATOM 1413 O O . ARG A 1 189 ? 7.871 35.688 8.266 1 77.12 189 ARG A O 1
ATOM 1420 N N . ILE A 1 190 ? 8.227 33.562 8.586 1 82.12 190 ILE A N 1
ATOM 1421 C CA . ILE A 1 190 ? 8.086 33.688 10.039 1 82.12 190 ILE A CA 1
ATOM 1422 C C . ILE A 1 190 ? 9.211 34.562 10.586 1 82.12 190 ILE A C 1
ATOM 1424 O O . ILE A 1 190 ? 8.977 35.438 11.414 1 82.12 190 ILE A O 1
ATOM 1428 N N . LEU A 1 191 ? 10.414 34.375 10.07 1 86.94 191 LEU A N 1
ATOM 1429 C CA . LEU A 1 191 ? 11.547 35.188 10.516 1 86.94 191 LEU A CA 1
ATOM 1430 C C . LEU A 1 191 ? 11.367 36.625 10.109 1 86.94 191 LEU A C 1
ATOM 1432 O O . LEU A 1 191 ? 11.664 37.562 10.891 1 86.94 191 LEU A O 1
ATOM 1436 N N . ASP A 1 192 ? 10.828 36.812 8.93 1 82.88 192 ASP A N 1
ATOM 1437 C CA . ASP A 1 192 ? 10.547 38.188 8.484 1 82.88 192 ASP A CA 1
ATOM 1438 C C . ASP A 1 192 ? 9.586 38.875 9.43 1 82.88 192 ASP A C 1
ATOM 1440 O O . ASP A 1 192 ? 9.805 40.031 9.805 1 82.88 192 ASP A O 1
ATOM 1444 N N . SER A 1 193 ? 8.602 38.156 9.766 1 77.06 193 SER A N 1
ATOM 1445 C CA . SER A 1 193 ? 7.598 38.719 10.656 1 77.06 193 SER A CA 1
ATOM 1446 C C . SER A 1 193 ? 8.18 39 12.039 1 77.06 193 SER A C 1
ATOM 1448 O O . SER A 1 193 ? 7.863 40 12.656 1 77.06 193 SER A O 1
ATOM 1450 N N . LEU A 1 194 ? 9.008 38.188 12.539 1 84.5 194 LEU A N 1
ATOM 1451 C CA . LEU A 1 194 ? 9.633 38.375 13.844 1 84.5 194 LEU A CA 1
ATOM 1452 C C . LEU A 1 194 ? 10.531 39.625 13.844 1 84.5 194 LEU A C 1
ATOM 1454 O O . LEU A 1 194 ? 10.578 40.375 14.828 1 84.5 194 LEU A O 1
ATOM 1458 N N . PHE A 1 195 ? 11.188 39.844 12.773 1 83.75 195 PHE A N 1
ATOM 1459 C CA . PHE A 1 195 ? 12.07 41 12.672 1 83.75 195 PHE A CA 1
ATOM 1460 C C . PHE A 1 195 ? 11.266 42.281 12.641 1 83.75 195 PHE A C 1
ATOM 1462 O O . PHE A 1 195 ? 11.758 43.344 13.047 1 83.75 195 PHE A O 1
ATOM 1469 N N . GLN A 1 196 ? 10.117 42.094 12.18 1 76.5 196 GLN A N 1
ATOM 1470 C CA . GLN A 1 196 ? 9.242 43.281 12.195 1 76.5 196 GLN A CA 1
ATOM 1471 C C . GLN A 1 196 ? 8.734 43.562 13.609 1 76.5 196 GLN A C 1
ATOM 1473 O O . GLN A 1 196 ? 8.602 44.719 14.008 1 76.5 196 GLN A O 1
ATOM 1478 N N . ILE A 1 197 ? 8.523 42.5 14.297 1 77.19 197 ILE A N 1
ATOM 1479 C CA . ILE A 1 197 ? 8 42.625 15.656 1 77.19 197 ILE A CA 1
ATOM 1480 C C . ILE A 1 197 ? 9.117 43.062 16.594 1 77.19 197 ILE A C 1
ATOM 1482 O O . ILE A 1 197 ? 8.875 43.875 17.516 1 77.19 197 ILE A O 1
ATOM 1486 N N . PHE A 1 198 ? 10.305 42.531 16.297 1 83.31 198 PHE A N 1
ATOM 1487 C CA . PHE A 1 198 ? 11.438 42.875 17.156 1 83.31 198 PHE A CA 1
ATOM 1488 C C . PHE A 1 198 ? 12.484 43.656 16.391 1 83.31 198 PHE A C 1
ATOM 1490 O O . PHE A 1 198 ? 13.422 43.094 15.82 1 83.31 198 PHE A O 1
ATOM 1497 N N . PRO A 1 199 ? 12.352 44.938 16.453 1 78.94 199 PRO A N 1
ATOM 1498 C CA . PRO A 1 199 ? 13.312 45.75 15.719 1 78.94 199 PRO A CA 1
ATOM 1499 C C . PRO A 1 199 ? 14.742 45.594 16.219 1 78.94 199 PRO A C 1
ATOM 1501 O O . PRO A 1 199 ? 15.695 45.844 15.492 1 78.94 199 PRO A O 1
ATOM 1504 N N . GLN A 1 200 ? 14.859 45.188 17.438 1 80.94 200 GLN A N 1
ATOM 1505 C CA . GLN A 1 200 ? 16.188 45.031 18.016 1 80.94 200 GLN A CA 1
ATOM 1506 C C . GLN A 1 200 ? 16.844 43.719 17.562 1 80.94 200 GLN A C 1
ATOM 1508 O O . GLN A 1 200 ? 18.016 43.469 17.844 1 80.94 200 GLN A O 1
ATOM 1513 N N . ALA A 1 201 ? 16.094 42.906 16.922 1 85.31 201 ALA A N 1
ATOM 1514 C CA . ALA A 1 201 ? 16.625 41.625 16.484 1 85.31 201 ALA A CA 1
ATOM 1515 C C . ALA A 1 201 ? 17.641 41.812 15.359 1 85.31 201 ALA A C 1
ATOM 1517 O O . ALA A 1 201 ? 17.375 42.5 14.383 1 85.31 201 ALA A O 1
ATOM 1518 N N . ASP A 1 202 ? 18.812 41.188 15.461 1 83.31 202 ASP A N 1
ATOM 1519 C CA . ASP A 1 202 ? 19.859 41.25 14.445 1 83.31 202 ASP A CA 1
ATOM 1520 C C . ASP A 1 202 ? 19.953 39.969 13.656 1 83.31 202 ASP A C 1
ATOM 1522 O O . ASP A 1 202 ? 20.25 39.969 12.453 1 83.31 202 ASP A O 1
ATOM 1526 N N . ARG A 1 203 ? 19.781 38.875 14.398 1 86 203 ARG A N 1
ATOM 1527 C CA . ARG A 1 203 ? 19.891 37.594 13.75 1 86 203 ARG A CA 1
ATOM 1528 C C . ARG A 1 203 ? 18.781 36.656 14.219 1 86 203 ARG A C 1
ATOM 1530 O O . ARG A 1 203 ? 18.375 36.688 15.383 1 86 203 ARG A O 1
ATOM 1537 N N . GLY A 1 204 ? 18.281 35.875 13.32 1 89.5 204 GLY A N 1
ATOM 1538 C CA . GLY A 1 204 ? 17.297 34.844 13.609 1 89.5 204 GLY A CA 1
ATOM 1539 C C . GLY A 1 204 ? 17.547 33.562 12.852 1 89.5 204 GLY A C 1
ATOM 1540 O O . GLY A 1 204 ? 18.016 33.594 11.711 1 89.5 204 GLY A O 1
ATOM 1541 N N . VAL A 1 205 ? 17.391 32.406 13.586 1 89.19 205 VAL A N 1
ATOM 1542 C CA . VAL A 1 205 ? 17.609 31.109 12.945 1 89.19 205 VAL A CA 1
ATOM 1543 C C . VAL A 1 205 ? 16.531 30.125 13.398 1 89.19 205 VAL A C 1
ATOM 1545 O O . VAL A 1 205 ? 16.047 30.203 14.531 1 89.19 205 VAL A O 1
ATOM 1548 N N . VAL A 1 206 ? 16.141 29.328 12.469 1 91 206 VAL A N 1
ATOM 1549 C CA . VAL A 1 206 ? 15.258 28.203 12.781 1 91 206 VAL A CA 1
ATOM 1550 C C . VAL A 1 206 ? 15.969 26.891 12.469 1 91 206 VAL A C 1
ATOM 1552 O O . VAL A 1 206 ? 16.453 26.688 11.359 1 91 206 VAL A O 1
ATOM 1555 N N . LEU A 1 207 ? 16.047 26.047 13.492 1 90.19 207 LEU A N 1
ATOM 1556 C CA . LEU A 1 207 ? 16.625 24.719 13.344 1 90.19 207 LEU A CA 1
ATOM 1557 C C . LEU A 1 207 ? 15.562 23.641 13.477 1 90.19 207 LEU A C 1
ATOM 1559 O O . LEU A 1 207 ? 14.68 23.734 14.328 1 90.19 207 LEU A O 1
ATOM 1563 N N . LEU A 1 208 ? 15.633 22.703 12.578 1 89.5 208 LEU A N 1
ATOM 1564 C CA . LEU A 1 208 ? 14.703 21.578 12.656 1 89.5 208 LEU A CA 1
ATOM 1565 C C . LEU A 1 208 ? 15.453 20.25 12.789 1 89.5 208 LEU A C 1
ATOM 1567 O O . LEU A 1 208 ? 16.594 20.125 12.32 1 89.5 208 LEU A O 1
ATOM 1571 N N . ASN A 1 209 ? 14.734 19.312 13.406 1 84.5 209 ASN A N 1
ATOM 1572 C CA . ASN A 1 209 ? 15.281 17.969 13.555 1 84.5 209 ASN A CA 1
ATOM 1573 C C . ASN A 1 209 ? 15.117 17.156 12.281 1 84.5 209 ASN A C 1
ATOM 1575 O O . ASN A 1 209 ? 14.023 17.078 11.719 1 84.5 209 ASN A O 1
ATOM 1579 N N . ASP A 1 210 ? 16.203 16.703 11.727 1 73.31 210 ASP A N 1
ATOM 1580 C CA . ASP A 1 210 ? 16.156 15.773 10.594 1 73.31 210 ASP A CA 1
ATOM 1581 C C . ASP A 1 210 ? 15.859 14.352 11.07 1 73.31 210 ASP A C 1
ATOM 1583 O O . ASP A 1 210 ? 16.625 13.781 11.852 1 73.31 210 ASP A O 1
ATOM 1587 N N . ASN A 1 211 ? 14.664 13.898 10.789 1 61.59 211 ASN A N 1
ATOM 1588 C CA . ASN A 1 211 ? 14.227 12.586 11.258 1 61.59 211 ASN A CA 1
ATOM 1589 C C . ASN A 1 211 ? 15.234 11.5 10.906 1 61.59 211 ASN A C 1
ATOM 1591 O O . ASN A 1 211 ? 15.406 10.539 11.656 1 61.59 211 ASN A O 1
ATOM 1595 N N . GLU A 1 212 ? 15.945 11.664 9.773 1 56.72 212 GLU A N 1
ATOM 1596 C CA . GLU A 1 212 ? 16.859 10.609 9.352 1 56.72 212 GLU A CA 1
ATOM 1597 C C . GLU A 1 212 ? 18.156 10.648 10.164 1 56.72 212 GLU A C 1
ATOM 1599 O O . GLU A 1 212 ? 18.672 9.602 10.57 1 56.72 212 GLU A O 1
ATOM 1604 N N . ALA A 1 213 ? 18.641 11.883 10.547 1 56.75 213 ALA A N 1
ATOM 1605 C CA . ALA A 1 213 ? 19.984 11.984 11.133 1 56.75 213 ALA A CA 1
ATOM 1606 C C . ALA A 1 213 ? 19.906 12.445 12.586 1 56.75 213 ALA A C 1
ATOM 1608 O O . ALA A 1 213 ? 20.922 12.484 13.281 1 56.75 213 ALA A O 1
ATOM 1609 N N . ASP A 1 214 ? 18.672 12.5 13.266 1 62.69 214 ASP A N 1
ATOM 1610 C CA . ASP A 1 214 ? 18.469 13.023 14.609 1 62.69 214 ASP A CA 1
ATOM 1611 C C . ASP A 1 214 ? 19.359 14.242 14.867 1 62.69 214 ASP A C 1
ATOM 1613 O O . ASP A 1 214 ? 20.062 14.297 15.875 1 62.69 214 ASP A O 1
ATOM 1617 N N . LYS A 1 215 ? 19.625 14.984 13.844 1 74.62 215 LYS A N 1
ATOM 1618 C CA . LYS A 1 215 ? 20.438 16.203 13.938 1 74.62 215 LYS A CA 1
ATOM 1619 C C . LYS A 1 215 ? 19.625 17.438 13.562 1 74.62 215 LYS A C 1
ATOM 1621 O O . LYS A 1 215 ? 18.703 17.344 12.742 1 74.62 215 LYS A O 1
ATOM 1626 N N . LEU A 1 216 ? 19.969 18.5 14.398 1 82.12 216 LEU A N 1
ATOM 1627 C CA . LEU A 1 216 ? 19.344 19.781 14.078 1 82.12 216 LEU A CA 1
ATOM 1628 C C . LEU A 1 216 ? 19.984 20.406 12.859 1 82.12 216 LEU A C 1
ATOM 1630 O O . LEU A 1 216 ? 21.219 20.469 12.766 1 82.12 216 LEU A O 1
ATOM 1634 N N . VAL A 1 217 ? 19.25 20.703 11.961 1 83.94 217 VAL A N 1
ATOM 1635 C CA . VAL A 1 217 ? 19.734 21.328 10.742 1 83.94 217 VAL A CA 1
ATOM 1636 C C . VAL A 1 217 ? 19.109 22.719 10.586 1 83.94 217 VAL A C 1
ATOM 1638 O O . VAL A 1 217 ? 17.938 22.906 10.875 1 83.94 217 VAL A O 1
ATOM 1641 N N . VAL A 1 218 ? 19.938 23.656 10.156 1 86 218 VAL A N 1
ATOM 1642 C CA . VAL A 1 218 ? 19.438 25 9.891 1 86 218 VAL A CA 1
ATOM 1643 C C . VAL A 1 218 ? 18.562 25 8.648 1 86 218 VAL A C 1
ATOM 1645 O O . VAL A 1 218 ? 19 24.609 7.566 1 86 218 VAL A O 1
ATOM 1648 N N . LYS A 1 219 ? 17.391 25.406 8.836 1 87.25 219 LYS A N 1
ATOM 1649 C CA . LYS A 1 219 ? 16.453 25.391 7.715 1 87.25 219 LYS A CA 1
ATOM 1650 C C . LYS A 1 219 ? 16.203 26.797 7.199 1 87.25 219 LYS A C 1
ATOM 1652 O O . LYS A 1 219 ? 15.891 27 6.023 1 87.25 219 LYS A O 1
ATOM 1657 N N . ALA A 1 220 ? 16.25 27.75 8.086 1 88.69 220 ALA A N 1
ATOM 1658 C CA . ALA A 1 220 ? 16.062 29.141 7.711 1 88.69 220 ALA A CA 1
ATOM 1659 C C . ALA A 1 220 ? 16.906 30.062 8.578 1 88.69 220 ALA A C 1
ATOM 1661 O O . ALA A 1 220 ? 17.125 29.797 9.758 1 88.69 220 ALA A O 1
ATOM 1662 N N . SER A 1 221 ? 17.469 31.141 7.961 1 88.12 221 SER A N 1
ATOM 1663 C CA . SER A 1 221 ? 18.234 32.156 8.688 1 88.12 221 SER A CA 1
ATOM 1664 C C . SER A 1 221 ? 18 33.531 8.102 1 88.12 221 SER A C 1
ATOM 1666 O O . SER A 1 221 ? 17.641 33.688 6.93 1 88.12 221 SER A O 1
ATOM 1668 N N . LYS A 1 222 ? 17.969 34.469 8.984 1 87.75 222 LYS A N 1
ATOM 1669 C CA . LYS A 1 222 ? 17.812 35.875 8.586 1 87.75 222 LYS A CA 1
ATOM 1670 C C . LYS A 1 222 ? 18.75 36.781 9.391 1 87.75 222 LYS A C 1
ATOM 1672 O O . LYS A 1 222 ? 18.938 36.594 10.586 1 87.75 222 LYS A O 1
ATOM 1677 N N . THR A 1 223 ? 19.453 37.719 8.648 1 83.31 223 THR A N 1
ATOM 1678 C CA . THR A 1 223 ? 20.297 38.719 9.297 1 83.31 223 THR A CA 1
ATOM 1679 C C . THR A 1 223 ? 19.922 40.125 8.859 1 83.31 223 THR A C 1
ATOM 1681 O O . THR A 1 223 ? 19.562 40.344 7.703 1 83.31 223 THR A O 1
ATOM 1684 N N . ARG A 1 224 ? 19.719 40.969 9.734 1 76.75 224 ARG A N 1
ATOM 1685 C CA . ARG A 1 224 ? 19.359 42.344 9.398 1 76.75 224 ARG A CA 1
ATOM 1686 C C . ARG A 1 224 ? 20.516 43.062 8.711 1 76.75 224 ARG A C 1
ATOM 1688 O O . ARG A 1 224 ? 20.312 43.812 7.742 1 76.75 224 ARG A O 1
ATOM 1695 N N . HIS A 1 225 ? 21.719 42.969 9.188 1 66.44 225 HIS A N 1
ATOM 1696 C CA . HIS A 1 225 ? 22.859 43.625 8.578 1 66.44 225 HIS A CA 1
ATOM 1697 C C . HIS A 1 225 ? 23.781 42.625 7.887 1 66.44 225 HIS A C 1
ATOM 1699 O O . HIS A 1 225 ? 24.016 41.531 8.414 1 66.44 225 HIS A O 1
ATOM 1705 N N . HIS A 1 226 ? 23.734 42.5 6.508 1 54.84 226 HIS A N 1
ATOM 1706 C CA . HIS A 1 226 ? 24.516 41.594 5.668 1 54.84 226 HIS A CA 1
ATOM 1707 C C . HIS A 1 226 ? 25.984 41.656 6.023 1 54.84 226 HIS A C 1
ATOM 1709 O O . HIS A 1 226 ? 26.703 42.531 5.59 1 54.84 226 HIS A O 1
ATOM 1715 N N . HIS A 1 227 ? 26.422 41.406 7.113 1 46.31 227 HIS A N 1
ATOM 1716 C CA . HIS A 1 227 ? 27.875 41.375 7.07 1 46.31 227 HIS A CA 1
ATOM 1717 C C . HIS A 1 227 ? 28.375 40 6.59 1 46.31 227 HIS A C 1
ATOM 1719 O O . HIS A 1 227 ? 27.75 38.969 6.867 1 46.31 227 HIS A O 1
ATOM 1725 N N . GLU A 1 228 ? 29.094 40 5.492 1 43.22 228 GLU A N 1
ATOM 1726 C CA . GLU A 1 228 ? 29.734 38.938 4.762 1 43.22 228 GLU A CA 1
ATOM 1727 C C . GLU A 1 228 ? 30.031 37.75 5.68 1 43.22 228 GLU A C 1
ATOM 1729 O O . GLU A 1 228 ? 29.922 36.594 5.27 1 43.22 228 GLU A O 1
ATOM 1734 N N . ASP A 1 229 ? 30.781 38.031 6.777 1 40.44 229 ASP A N 1
ATOM 1735 C CA . ASP A 1 229 ? 31.484 37.031 7.586 1 40.44 229 ASP A CA 1
ATOM 1736 C C . ASP A 1 229 ? 30.562 36.438 8.648 1 40.44 229 ASP A C 1
ATOM 1738 O O . ASP A 1 229 ? 31.031 35.844 9.617 1 40.44 229 ASP A O 1
ATOM 1742 N N . ASP A 1 230 ? 29.375 36.75 8.734 1 43.91 230 ASP A N 1
ATOM 1743 C CA . ASP A 1 230 ? 28.609 36.5 9.953 1 43.91 230 ASP A CA 1
ATOM 1744 C C . ASP A 1 230 ? 28.219 35.031 10.047 1 43.91 230 ASP A C 1
ATOM 1746 O O . ASP A 1 230 ? 27.391 34.531 9.266 1 43.91 230 ASP A O 1
ATOM 1750 N N . ILE A 1 231 ? 29.156 34.344 10.375 1 42.66 231 ILE A N 1
ATOM 1751 C CA . ILE A 1 231 ? 28.906 33 10.828 1 42.66 231 ILE A CA 1
ATOM 1752 C C . ILE A 1 231 ? 27.812 32.969 11.898 1 42.66 231 ILE A C 1
ATOM 1754 O O . ILE A 1 231 ? 27.906 33.719 12.883 1 42.66 231 ILE A O 1
ATOM 1758 N N . VAL A 1 232 ? 26.641 32.688 11.57 1 46.88 232 VAL A N 1
ATOM 1759 C CA . VAL A 1 232 ? 25.578 32.531 12.57 1 46.88 232 VAL A CA 1
ATOM 1760 C C . VAL A 1 232 ? 26.109 31.75 13.766 1 46.88 232 VAL A C 1
ATOM 1762 O O . VAL A 1 232 ? 26.453 30.578 13.633 1 46.88 232 VAL A O 1
ATOM 1765 N N . GLU A 1 233 ? 26.734 32.5 14.742 1 50.56 233 GLU A N 1
ATOM 1766 C CA . GLU A 1 233 ? 27.109 31.859 15.992 1 50.56 233 GLU A CA 1
ATOM 1767 C C . GLU A 1 233 ? 25.891 31.391 16.766 1 50.56 233 GLU A C 1
ATOM 1769 O O . GLU A 1 233 ? 24.969 32.156 17.016 1 50.56 233 GLU A O 1
ATOM 1774 N N . ILE A 1 234 ? 25.547 30.203 16.703 1 55.94 234 ILE A N 1
ATOM 1775 C CA . ILE A 1 234 ? 24.438 29.547 17.375 1 55.94 234 ILE A CA 1
ATOM 1776 C C . ILE A 1 234 ? 24.891 29.062 18.766 1 55.94 234 ILE A C 1
ATOM 1778 O O . ILE A 1 234 ? 26 28.531 18.906 1 55.94 234 ILE A O 1
ATOM 1782 N N . SER A 1 235 ? 24.281 29.672 19.844 1 62.31 235 SER A N 1
ATOM 1783 C CA . SER A 1 235 ? 24.578 29.109 21.156 1 62.31 235 SER A CA 1
ATOM 1784 C C . SER A 1 235 ? 24.109 27.656 21.25 1 62.31 235 SER A C 1
ATOM 1786 O O . SER A 1 235 ? 22.922 27.391 21.453 1 62.31 235 SER A O 1
ATOM 1788 N N . GLN A 1 236 ? 24.922 26.781 21.078 1 65.69 236 GLN A N 1
ATOM 1789 C CA . GLN A 1 236 ? 24.609 25.359 21.062 1 65.69 236 GLN A CA 1
ATOM 1790 C C . GLN A 1 236 ? 24.031 24.906 22.406 1 65.69 236 GLN A C 1
ATOM 1792 O O . GLN A 1 236 ? 23.125 24.062 22.453 1 65.69 236 GLN A O 1
ATOM 1797 N N . THR A 1 237 ? 24.547 25.609 23.422 1 67.19 237 THR A N 1
ATOM 1798 C CA . THR A 1 237 ? 24.109 25.188 24.75 1 67.19 237 THR A CA 1
ATOM 1799 C C . THR A 1 237 ? 22.641 25.516 24.969 1 67.19 237 THR A C 1
ATOM 1801 O O . THR A 1 237 ? 21.875 24.672 25.438 1 67.19 237 THR A O 1
ATOM 1804 N N . ILE A 1 238 ? 22.344 26.719 24.578 1 74.56 238 ILE A N 1
ATOM 1805 C CA . ILE A 1 238 ? 20.969 27.156 24.812 1 74.56 238 ILE A CA 1
ATOM 1806 C C . ILE A 1 238 ? 20.016 26.359 23.906 1 74.56 238 ILE A C 1
ATOM 1808 O O . ILE A 1 238 ? 18.938 25.953 24.344 1 74.56 238 ILE A O 1
ATOM 1812 N N . ILE A 1 239 ? 20.484 26.109 22.766 1 80.94 239 ILE A N 1
ATOM 1813 C CA . ILE A 1 239 ? 19.656 25.375 21.812 1 80.94 239 ILE A CA 1
ATOM 1814 C C . ILE A 1 239 ? 19.438 23.953 22.312 1 80.94 239 ILE A C 1
ATOM 1816 O O . ILE A 1 239 ? 18.312 23.438 22.297 1 80.94 239 ILE A O 1
ATOM 1820 N N . GLN A 1 240 ? 20.484 23.375 22.75 1 76.56 240 GLN A N 1
ATOM 1821 C CA . GLN A 1 240 ? 20.375 22 23.234 1 76.56 240 GLN A CA 1
ATOM 1822 C C . GLN A 1 240 ? 19.469 21.938 24.469 1 76.56 240 GLN A C 1
ATOM 1824 O O . GLN A 1 240 ? 18.656 21 24.594 1 76.56 240 GLN A O 1
ATOM 1829 N N . LYS A 1 241 ? 19.641 22.938 25.297 1 78.44 241 LYS A N 1
ATOM 1830 C CA . LYS A 1 241 ? 18.812 22.969 26.5 1 78.44 241 LYS A CA 1
ATOM 1831 C C . LYS A 1 241 ? 17.328 23.141 26.125 1 78.44 241 LYS A C 1
ATOM 1833 O O . LYS A 1 241 ? 16.469 22.5 26.719 1 78.44 241 LYS A O 1
ATOM 1838 N N . ALA A 1 242 ? 17.109 23.984 25.188 1 82.62 242 ALA A N 1
ATOM 1839 C CA . ALA A 1 242 ? 15.742 24.25 24.766 1 82.62 242 ALA A CA 1
ATOM 1840 C C . ALA A 1 242 ? 15.117 22.984 24.156 1 82.62 242 ALA A C 1
ATOM 1842 O O . ALA A 1 242 ? 13.953 22.672 24.438 1 82.62 242 ALA A O 1
ATOM 1843 N N . VAL A 1 243 ? 15.875 22.25 23.406 1 79.81 243 VAL A N 1
ATOM 1844 C CA . VAL A 1 243 ? 15.383 21.031 22.75 1 79.81 243 VAL A CA 1
ATOM 1845 C C . VAL A 1 243 ? 15.164 19.938 23.781 1 79.81 243 VAL A C 1
ATOM 1847 O O . VAL A 1 243 ? 14.156 19.234 23.75 1 79.81 243 VAL A O 1
ATOM 1850 N N . ASP A 1 244 ? 16.031 19.859 24.656 1 77.06 244 ASP A N 1
ATOM 1851 C CA . ASP A 1 244 ? 15.984 18.781 25.641 1 77.06 244 ASP A CA 1
ATOM 1852 C C . ASP A 1 244 ? 14.852 19 26.641 1 77.06 244 ASP A C 1
ATOM 1854 O O . ASP A 1 244 ? 14.156 18.047 27.016 1 77.06 244 ASP A O 1
ATOM 1858 N N . THR A 1 245 ? 14.695 20.266 27.016 1 76.31 245 THR A N 1
ATOM 1859 C CA . THR A 1 245 ? 13.742 20.531 28.078 1 76.31 245 THR A CA 1
ATOM 1860 C C . THR A 1 245 ? 12.383 20.922 27.516 1 76.31 245 THR A C 1
ATOM 1862 O O . THR A 1 245 ? 11.359 20.797 28.188 1 76.31 245 THR A O 1
ATOM 1865 N N . GLY A 1 246 ? 12.414 21.422 26.375 1 78.56 246 GLY A N 1
ATOM 1866 C CA . GLY A 1 246 ? 11.188 21.938 25.797 1 78.56 246 GLY A CA 1
ATOM 1867 C C . GLY A 1 246 ? 10.789 23.297 26.344 1 78.56 246 GLY A C 1
ATOM 1868 O O . GLY A 1 246 ? 9.633 23.703 26.219 1 78.56 246 GLY A O 1
ATOM 1869 N N . GLN A 1 247 ? 11.766 23.969 26.953 1 82 247 GLN A N 1
ATOM 1870 C CA . GLN A 1 247 ? 11.516 25.281 27.531 1 82 247 GLN A CA 1
ATOM 1871 C C . GLN A 1 247 ? 12.133 26.375 26.672 1 82 247 GLN A C 1
ATOM 1873 O O . GLN A 1 247 ? 13.055 26.125 25.891 1 82 247 GLN A O 1
ATOM 1878 N N . ALA A 1 248 ? 11.492 27.547 26.797 1 87.25 248 ALA A N 1
ATOM 1879 C CA . ALA A 1 248 ? 12.039 28.719 26.125 1 87.25 248 ALA A CA 1
ATOM 1880 C C . ALA A 1 248 ? 12.992 29.469 27.047 1 87.25 248 ALA A C 1
ATOM 1882 O O . ALA A 1 248 ? 12.805 29.484 28.266 1 87.25 248 ALA A O 1
ATOM 1883 N N . PHE A 1 249 ? 14.031 30.141 26.469 1 84.31 249 PHE A N 1
ATOM 1884 C CA . PHE A 1 249 ? 15.062 30.781 27.281 1 84.31 249 PHE A CA 1
ATOM 1885 C C . PHE A 1 249 ? 15.305 32.219 26.797 1 84.31 249 PHE A C 1
ATOM 1887 O O . PHE A 1 249 ? 15.266 32.469 25.594 1 84.31 249 PHE A O 1
ATOM 1894 N N . LEU A 1 250 ? 15.398 33.094 27.703 1 84.56 250 LEU A N 1
ATOM 1895 C CA . LEU A 1 250 ? 15.945 34.438 27.484 1 84.56 250 LEU A CA 1
ATOM 1896 C C . LEU A 1 250 ? 17.297 34.562 28.156 1 84.56 250 LEU A C 1
ATOM 1898 O O . LEU A 1 250 ? 17.438 34.344 29.359 1 84.56 250 LEU A O 1
ATOM 1902 N N . SER A 1 251 ? 18.266 34.844 27.391 1 77.25 251 SER A N 1
ATOM 1903 C CA . SER A 1 251 ? 19.625 34.969 27.938 1 77.25 251 SER A CA 1
ATOM 1904 C C . SER A 1 251 ? 20.219 36.344 27.594 1 77.25 251 SER A C 1
ATOM 1906 O O . SER A 1 251 ? 19.906 36.906 26.547 1 77.25 251 SER A O 1
ATOM 1908 N N . ALA A 1 252 ? 20.781 37.031 28.625 1 68.31 252 ALA A N 1
ATOM 1909 C CA . ALA A 1 252 ? 21.5 38.281 28.391 1 68.31 252 ALA A CA 1
ATOM 1910 C C . ALA A 1 252 ? 22.953 38.188 28.859 1 68.31 252 ALA A C 1
ATOM 1912 O O . ALA A 1 252 ? 23.266 37.375 29.75 1 68.31 252 ALA A O 1
ATOM 1913 N N . ASP A 1 253 ? 23.875 38.781 28.188 1 55.97 253 ASP A N 1
ATOM 1914 C CA . ASP A 1 253 ? 25.25 38.875 28.625 1 55.97 253 ASP A CA 1
ATOM 1915 C C . ASP A 1 253 ? 25.375 39.781 29.859 1 55.97 253 ASP A C 1
ATOM 1917 O O . ASP A 1 253 ? 24.781 40.844 29.906 1 55.97 253 ASP A O 1
ATOM 1921 N N . ALA A 1 254 ? 25.609 39.281 31.094 1 45.88 254 ALA A N 1
ATOM 1922 C CA . ALA A 1 254 ? 26.109 40.062 32.219 1 45.88 254 ALA A CA 1
ATOM 1923 C C . ALA A 1 254 ? 27.375 40.844 31.859 1 45.88 254 ALA A C 1
ATOM 1925 O O . ALA A 1 254 ? 28.469 40.25 31.859 1 45.88 254 ALA A O 1
ATOM 1926 N N . GLY A 1 255 ? 27.641 41.5 30.938 1 39.34 255 GLY A N 1
ATOM 1927 C CA . GLY A 1 255 ? 28.859 42.281 31.047 1 39.34 255 GLY A CA 1
ATOM 1928 C C . GLY A 1 255 ? 29.031 42.906 32.438 1 39.34 255 GLY A C 1
ATOM 1929 O O . GLY A 1 255 ? 28.062 43.125 33.156 1 39.34 255 GLY A O 1
ATOM 1930 N N . THR A 1 256 ? 30.422 42.969 33 1 36.56 256 THR A N 1
ATOM 1931 C CA . THR A 1 256 ? 31.312 43.625 33.969 1 36.56 256 THR A CA 1
ATOM 1932 C C . THR A 1 256 ? 30.969 45.094 34.094 1 36.56 256 THR A C 1
ATOM 1934 O O . THR A 1 256 ? 30.859 45.812 33.062 1 36.56 256 THR A O 1
ATOM 1937 N N . ASP A 1 257 ? 30.609 45.719 35.094 1 32.53 257 ASP A N 1
ATOM 1938 C CA . ASP A 1 257 ? 30.984 47.031 35.625 1 32.53 257 ASP A CA 1
ATOM 1939 C C . ASP A 1 257 ? 32.406 47.406 35.188 1 32.53 257 ASP A C 1
ATOM 1941 O O . ASP A 1 257 ? 32.625 48.5 34.688 1 32.53 257 ASP A O 1
ATOM 1945 N N . GLN A 1 258 ? 33.438 47.156 36.312 1 34 258 GLN A N 1
ATOM 1946 C CA . GLN A 1 258 ? 34.625 47.906 36.688 1 34 258 GLN A CA 1
ATOM 1947 C C . GLN A 1 258 ? 35.594 48.062 35.5 1 34 258 GLN A C 1
ATOM 1949 O O . GLN A 1 258 ? 35.438 47.375 34.5 1 34 258 GLN A O 1
ATOM 1954 N N . ARG A 1 259 ? 37.094 48.188 36 1 32.5 259 ARG A N 1
ATOM 1955 C CA . ARG A 1 259 ? 38.469 48.562 35.812 1 32.5 259 ARG A CA 1
ATOM 1956 C C . ARG A 1 259 ? 39.156 47.688 34.781 1 32.5 259 ARG A C 1
ATOM 1958 O O . ARG A 1 259 ? 40.375 47.812 34.562 1 32.5 259 ARG A O 1
ATOM 1965 N N . PHE A 1 260 ? 38.906 46.469 34.625 1 30.28 260 PHE A N 1
ATOM 1966 C CA . PHE A 1 260 ? 39.938 45.906 33.781 1 30.28 260 PHE A CA 1
ATOM 1967 C C . PHE A 1 260 ? 39.844 46.406 32.344 1 30.28 260 PHE A C 1
ATOM 1969 O O . PHE A 1 260 ? 38.844 46.188 31.672 1 30.28 260 PHE A O 1
ATOM 1976 N N . ASP A 1 261 ? 40.469 47.562 31.922 1 31.39 261 ASP A N 1
ATOM 1977 C CA . ASP A 1 261 ? 41.094 48.406 30.891 1 31.39 261 ASP A CA 1
ATOM 1978 C C . ASP A 1 261 ? 41.281 47.656 29.594 1 31.39 261 ASP A C 1
ATOM 1980 O O . ASP A 1 261 ? 40.938 48.156 28.516 1 31.39 261 ASP A O 1
ATOM 1984 N N . SER A 1 262 ? 42.562 46.906 29.406 1 30.75 262 SER A N 1
ATOM 1985 C CA . SER A 1 262 ? 43.5 46.906 28.297 1 30.75 262 SER A CA 1
ATOM 1986 C C . SER A 1 262 ? 43 46 27.156 1 30.75 262 SER A C 1
ATOM 1988 O O . SER A 1 262 ? 43.312 46.25 26 1 30.75 262 SER A O 1
ATOM 1990 N N . SER A 1 263 ? 43.031 44.594 27.266 1 30.94 263 SER A N 1
ATOM 1991 C CA . SER A 1 263 ? 43.438 43.906 26.016 1 30.94 263 SER A CA 1
ATOM 1992 C C . SER A 1 263 ? 42.281 43.906 25.016 1 30.94 263 SER A C 1
ATOM 1994 O O . SER A 1 263 ? 41.125 43.688 25.406 1 30.94 263 SER A O 1
ATOM 1996 N N . GLU A 1 264 ? 42.219 44.531 23.781 1 32.56 264 GLU A N 1
ATOM 1997 C CA . GLU A 1 264 ? 41.688 44.781 22.438 1 32.56 264 GLU A CA 1
ATOM 1998 C C . GLU A 1 264 ? 40.812 43.625 21.953 1 32.56 264 GLU A C 1
ATOM 2000 O O . GLU A 1 264 ? 39.812 43.844 21.281 1 32.56 264 GLU A O 1
ATOM 2005 N N . SER A 1 265 ? 41.344 42.406 22 1 31.34 265 SER A N 1
ATOM 2006 C CA . SER A 1 265 ? 41.156 41.375 20.984 1 31.34 265 SER A CA 1
ATOM 2007 C C . SER A 1 265 ? 39.75 40.781 21.047 1 31.34 265 SER A C 1
ATOM 2009 O O . SER A 1 265 ? 39.281 40.188 20.078 1 31.34 265 SER A O 1
ATOM 2011 N N . ILE A 1 266 ? 39.219 40.406 22.156 1 34.41 266 ILE A N 1
ATOM 2012 C CA . ILE A 1 266 ? 38.062 39.5 22.141 1 34.41 266 ILE A CA 1
ATOM 2013 C C . ILE A 1 266 ? 36.781 40.312 22.031 1 34.41 266 ILE A C 1
ATOM 2015 O O . ILE A 1 266 ? 35.938 40.281 22.938 1 34.41 266 ILE A O 1
ATOM 2019 N N . SER A 1 267 ? 36.594 41.625 21.703 1 37.47 267 SER A N 1
ATOM 2020 C CA . SER A 1 267 ? 35.531 42.594 21.516 1 37.47 267 SER A CA 1
ATOM 2021 C C . SER A 1 267 ? 34.5 42.125 20.5 1 37.47 267 SER A C 1
ATOM 2023 O O . SER A 1 267 ? 33.5 42.812 20.234 1 37.47 267 SER A O 1
ATOM 2025 N N . LYS A 1 268 ? 34.844 41.312 19.656 1 40.41 268 LYS A N 1
ATOM 2026 C CA . LYS A 1 268 ? 34.094 41.125 18.438 1 40.41 268 LYS A CA 1
ATOM 2027 C C . LYS A 1 268 ? 32.625 40.812 18.75 1 40.41 268 LYS A C 1
ATOM 2029 O O . LYS A 1 268 ? 31.719 41.469 18.219 1 40.41 268 LYS A O 1
ATOM 2034 N N . PHE A 1 269 ? 32.125 39.312 18.484 1 43.12 269 PHE A N 1
ATOM 2035 C CA . PHE A 1 269 ? 30.797 38.875 18.141 1 43.12 269 PHE A CA 1
ATOM 2036 C C . PHE A 1 269 ? 29.922 38.781 19.406 1 43.12 269 PHE A C 1
ATOM 2038 O O . PHE A 1 269 ? 29.891 37.719 20.062 1 43.12 269 PHE A O 1
ATOM 2045 N N . ARG A 1 270 ? 29.609 39.719 20.234 1 50.78 270 ARG A N 1
ATOM 2046 C CA . ARG A 1 270 ? 28.969 39.594 21.547 1 50.78 270 ARG A CA 1
ATOM 2047 C C . ARG A 1 270 ? 27.453 39.562 21.422 1 50.78 270 ARG A C 1
ATOM 2049 O O . ARG A 1 270 ? 26.859 40.469 20.859 1 50.78 270 ARG A O 1
ATOM 2056 N N . ILE A 1 271 ? 26.719 38.406 21.391 1 55.59 271 ILE A N 1
ATOM 2057 C CA . ILE A 1 271 ? 25.281 38.312 21.594 1 55.59 271 ILE A CA 1
ATOM 2058 C C . ILE A 1 271 ? 24.891 38.938 22.922 1 55.59 271 ILE A C 1
ATOM 2060 O O . ILE A 1 271 ? 25.391 38.531 23.984 1 55.59 271 ILE A O 1
ATOM 2064 N N . ARG A 1 272 ? 24.25 40.188 22.938 1 65.06 272 ARG A N 1
ATOM 2065 C CA . ARG A 1 272 ? 23.828 40.875 24.172 1 65.06 272 ARG A CA 1
ATOM 2066 C C . ARG A 1 272 ? 22.594 40.219 24.75 1 65.06 272 ARG A C 1
ATOM 2068 O O . ARG A 1 272 ? 22.5 40.031 25.969 1 65.06 272 ARG A O 1
ATOM 2075 N N . SER A 1 273 ? 21.672 39.906 23.922 1 79.25 273 SER A N 1
ATOM 2076 C CA . SER A 1 273 ? 20.422 39.312 24.359 1 79.25 273 SER A CA 1
ATOM 2077 C C . SER A 1 273 ? 19.938 38.25 23.359 1 79.25 273 SER A C 1
ATOM 2079 O O . SER A 1 273 ? 20.094 38.438 22.156 1 79.25 273 SER A O 1
ATOM 2081 N N . LEU A 1 274 ? 19.578 37.062 23.875 1 84.81 274 LEU A N 1
ATOM 2082 C CA . LEU A 1 274 ? 19.141 35.969 23.016 1 84.81 274 LEU A CA 1
ATOM 2083 C C . LEU A 1 274 ? 17.859 35.344 23.547 1 84.81 274 LEU A C 1
ATOM 2085 O O . LEU A 1 274 ? 17.719 35.156 24.766 1 84.81 274 LEU A O 1
ATOM 2089 N N . MET A 1 275 ? 16.953 35.125 22.672 1 88.5 275 MET A N 1
ATOM 2090 C CA . MET A 1 275 ? 15.766 34.344 22.984 1 88.5 275 MET A CA 1
ATOM 2091 C C . MET A 1 275 ? 15.727 33.062 22.172 1 88.5 275 MET A C 1
ATOM 2093 O O . MET A 1 275 ? 16.078 33.062 20.984 1 88.5 275 MET A O 1
ATOM 2097 N N . CYS A 1 276 ? 15.383 31.984 22.875 1 89.31 276 CYS A N 1
ATOM 2098 C CA . CYS A 1 276 ? 15.273 30.688 22.219 1 89.31 276 CYS A CA 1
ATOM 2099 C C . CYS A 1 276 ? 14.008 29.969 22.656 1 89.31 276 CYS A C 1
ATOM 2101 O O . CYS A 1 276 ? 13.742 29.844 23.859 1 89.31 276 CYS A O 1
ATOM 2103 N N . ALA A 1 277 ? 13.234 29.609 21.703 1 89.56 277 ALA A N 1
ATOM 2104 C CA . ALA A 1 277 ? 12 28.875 21.984 1 89.56 277 ALA A CA 1
ATOM 2105 C C . ALA A 1 277 ? 11.953 27.562 21.219 1 89.56 277 ALA A C 1
ATOM 2107 O O . ALA A 1 277 ? 12.234 27.531 20.016 1 89.56 277 ALA A O 1
ATOM 2108 N N . PRO A 1 278 ? 11.625 26.438 21.828 1 89.19 278 PRO A N 1
ATOM 2109 C CA . PRO A 1 278 ? 11.516 25.156 21.141 1 89.19 278 PRO A CA 1
ATOM 2110 C C . PRO A 1 278 ? 10.25 25.031 20.297 1 89.19 278 PRO A C 1
ATOM 2112 O O . PRO A 1 278 ? 9.234 25.672 20.625 1 89.19 278 PRO A O 1
ATOM 2115 N N . LEU A 1 279 ? 10.422 24.422 19.25 1 88.5 279 LEU A N 1
ATOM 2116 C CA . LEU A 1 279 ? 9.258 24.031 18.453 1 88.5 279 LEU A CA 1
ATOM 2117 C C . LEU A 1 279 ? 8.773 22.641 18.859 1 88.5 279 LEU A C 1
ATOM 2119 O O . LEU A 1 279 ? 9.398 21.641 18.516 1 88.5 279 LEU A O 1
ATOM 2123 N N . VAL A 1 280 ? 7.73 22.641 19.531 1 80.81 280 VAL A N 1
ATOM 2124 C CA . VAL A 1 280 ? 7.238 21.375 20.078 1 80.81 280 VAL A CA 1
ATOM 2125 C C . VAL A 1 280 ? 5.922 21 19.391 1 80.81 280 VAL A C 1
ATOM 2127 O O . VAL A 1 280 ? 5.004 21.828 19.312 1 80.81 280 VAL A O 1
ATOM 2130 N N . GLY A 1 281 ? 5.973 19.797 18.891 1 74.69 281 GLY A N 1
ATOM 2131 C CA . GLY A 1 281 ? 4.754 19.297 18.281 1 74.69 281 GLY A CA 1
ATOM 2132 C C . GLY A 1 281 ? 3.691 18.922 19.297 1 74.69 281 GLY A C 1
ATOM 2133 O O . GLY A 1 281 ? 3.938 18.953 20.5 1 74.69 281 GLY A O 1
ATOM 2134 N N . GLN A 1 282 ? 2.549 18.547 18.75 1 65.25 282 GLN A N 1
ATOM 2135 C CA . GLN A 1 282 ? 1.401 18.234 19.594 1 65.25 282 GLN A CA 1
ATOM 2136 C C . GLN A 1 282 ? 1.669 17 20.438 1 65.25 282 GLN A C 1
ATOM 2138 O O . GLN A 1 282 ? 1.235 16.922 21.594 1 65.25 282 GLN A O 1
ATOM 2143 N N . ASP A 1 283 ? 2.324 16.094 19.812 1 66 283 ASP A N 1
ATOM 2144 C CA . ASP A 1 283 ? 2.604 14.852 20.531 1 66 283 ASP A CA 1
ATOM 2145 C C . ASP A 1 283 ? 3.824 15 21.438 1 66 283 ASP A C 1
ATOM 2147 O O . ASP A 1 283 ? 4.316 14.016 22 1 66 283 ASP A O 1
ATOM 2151 N N . GLY A 1 284 ? 4.301 16.234 21.547 1 71.94 284 GLY A N 1
ATOM 2152 C CA . GLY A 1 284 ? 5.48 16.469 22.375 1 71.94 284 GLY A CA 1
ATOM 2153 C C . GLY A 1 284 ? 6.777 16.266 21.609 1 71.94 284 GLY A C 1
ATOM 2154 O O . GLY A 1 284 ? 7.863 16.375 22.188 1 71.94 284 GLY A O 1
ATOM 2155 N N . THR A 1 285 ? 6.543 16.031 20.391 1 76.94 285 THR A N 1
ATOM 2156 C CA . THR A 1 285 ? 7.734 15.828 19.578 1 76.94 285 THR A CA 1
ATOM 2157 C C . THR A 1 285 ? 8.516 17.125 19.422 1 76.94 285 THR A C 1
ATOM 2159 O O . THR A 1 285 ? 7.926 18.203 19.219 1 76.94 285 THR A O 1
ATOM 2162 N N . ARG A 1 286 ? 9.766 17 19.641 1 82.88 286 ARG A N 1
ATOM 2163 C CA . ARG A 1 286 ? 10.641 18.156 19.469 1 82.88 286 ARG A CA 1
ATOM 2164 C C . ARG A 1 286 ? 11.031 18.344 18 1 82.88 286 ARG A C 1
ATOM 2166 O O . ARG A 1 286 ? 11.891 17.609 17.5 1 82.88 286 ARG A O 1
ATOM 2173 N N . LEU A 1 287 ? 10.422 19.266 17.391 1 86.31 287 LEU A N 1
ATOM 2174 C CA . LEU A 1 287 ? 10.602 19.469 15.953 1 86.31 287 LEU A CA 1
ATOM 2175 C C . LEU A 1 287 ? 11.859 20.297 15.68 1 86.31 287 LEU A C 1
ATOM 2177 O O . LEU A 1 287 ? 12.461 20.172 14.609 1 86.31 287 LEU A O 1
ATOM 2181 N N . GLY A 1 288 ? 12.156 21.188 16.594 1 89.75 288 GLY A N 1
ATOM 2182 C CA . GLY A 1 288 ? 13.281 22.094 16.406 1 89.75 288 GLY A CA 1
ATOM 2183 C C . GLY A 1 288 ? 13.281 23.25 17.375 1 89.75 288 GLY A C 1
ATOM 2184 O O . GLY A 1 288 ? 12.766 23.141 18.484 1 89.75 288 GLY A O 1
ATOM 2185 N N . VAL A 1 289 ? 14.094 24.391 16.953 1 90.75 289 VAL A N 1
ATOM 2186 C CA . VAL A 1 289 ? 14.211 25.562 17.812 1 90.75 289 VAL A CA 1
ATOM 2187 C C . VAL A 1 289 ? 14.203 26.828 16.969 1 90.75 289 VAL A C 1
ATOM 2189 O O . VAL A 1 289 ? 14.625 26.812 15.805 1 90.75 289 VAL A O 1
ATOM 2192 N N . LEU A 1 290 ? 13.578 27.797 17.531 1 91.56 290 LEU A N 1
ATOM 2193 C CA . LEU A 1 290 ? 13.586 29.141 16.984 1 91.56 290 LEU A CA 1
ATOM 2194 C C . LEU A 1 290 ? 14.414 30.078 17.859 1 91.56 290 LEU A C 1
ATOM 2196 O O . LEU A 1 290 ? 14.156 30.203 19.062 1 91.56 290 LEU A O 1
ATOM 2200 N N . GLN A 1 291 ? 15.453 30.688 17.266 1 89.94 291 GLN A N 1
ATOM 2201 C CA . GLN A 1 291 ? 16.328 31.562 18.031 1 89.94 291 GLN A CA 1
ATOM 2202 C C . GLN A 1 291 ? 16.453 32.938 17.391 1 89.94 291 GLN A C 1
ATOM 2204 O O . GLN A 1 291 ? 16.547 33.031 16.156 1 89.94 291 GLN A O 1
ATOM 2209 N N . ILE A 1 292 ? 16.328 33.938 18.203 1 89 292 ILE A N 1
ATOM 2210 C CA . ILE A 1 292 ? 16.547 35.312 17.781 1 89 292 ILE A CA 1
ATOM 2211 C C . ILE A 1 292 ? 17.547 36 18.734 1 89 292 ILE A C 1
ATOM 2213 O O . ILE A 1 292 ? 17.484 35.781 19.953 1 89 292 ILE A O 1
ATOM 2217 N N . ASP A 1 293 ? 18.5 36.719 18.156 1 83.81 293 ASP A N 1
ATOM 2218 C CA . ASP A 1 293 ? 19.469 37.375 19.031 1 83.81 293 ASP A CA 1
ATOM 2219 C C . ASP A 1 293 ? 19.719 38.812 18.594 1 83.81 293 ASP A C 1
ATOM 2221 O O . ASP A 1 293 ? 19.312 39.219 17.5 1 83.81 293 ASP A O 1
ATOM 2225 N N . SER A 1 294 ? 20.109 39.625 19.5 1 82.12 294 SER A N 1
ATOM 2226 C CA . SER A 1 294 ? 20.469 41 19.281 1 82.12 294 SER A CA 1
ATOM 2227 C C . SER A 1 294 ? 21.938 41.25 19.656 1 82.12 294 SER A C 1
ATOM 2229 O O . SER A 1 294 ? 22.391 40.812 20.703 1 82.12 294 SER A O 1
ATOM 2231 N N . LYS A 1 295 ? 22.797 41.844 18.812 1 70.25 295 LYS A N 1
ATOM 2232 C CA . LYS A 1 295 ? 24.203 42.156 19.062 1 70.25 295 LYS A CA 1
ATOM 2233 C C . LYS A 1 295 ? 24.375 43.562 19.594 1 70.25 295 LYS A C 1
ATOM 2235 O O . LYS A 1 295 ? 25.328 43.844 20.328 1 70.25 295 LYS A O 1
ATOM 2240 N N . THR A 1 296 ? 23.766 44.469 18.938 1 59.75 296 THR A N 1
ATOM 2241 C CA . THR A 1 296 ? 24.172 45.844 19.125 1 59.75 296 THR A CA 1
ATOM 2242 C C . THR A 1 296 ? 23.25 46.562 20.125 1 59.75 296 THR A C 1
ATOM 2244 O O . THR A 1 296 ? 23.656 47.469 20.812 1 59.75 296 THR A O 1
ATOM 2247 N N . SER A 1 297 ? 21.875 46.406 20 1 55.66 297 SER A N 1
ATOM 2248 C CA . SER A 1 297 ? 20.984 47.531 20.328 1 55.66 297 SER A CA 1
ATOM 2249 C C . SER A 1 297 ? 20.422 47.406 21.734 1 55.66 297 SER A C 1
ATOM 2251 O O . SER A 1 297 ? 20.172 46.281 22.203 1 55.66 297 SER A O 1
ATOM 2253 N N . ALA A 1 298 ? 20.672 48.344 22.719 1 58.31 298 ALA A N 1
ATOM 2254 C CA . ALA A 1 298 ? 19.875 48.594 23.922 1 58.31 298 ALA A CA 1
ATOM 2255 C C . ALA A 1 298 ? 18.5 49.156 23.547 1 58.31 298 ALA A C 1
ATOM 2257 O O . ALA A 1 298 ? 18.375 49.969 22.625 1 58.31 298 ALA A O 1
ATOM 2258 N N . PRO A 1 299 ? 17.453 48.625 24.062 1 63.59 299 PRO A N 1
ATOM 2259 C CA . PRO A 1 299 ? 17.297 47.656 25.156 1 63.59 299 PRO A CA 1
ATOM 2260 C C . PRO A 1 299 ? 17.219 46.219 24.656 1 63.59 299 PRO A C 1
ATOM 2262 O O . PRO A 1 299 ? 16.828 45.969 23.5 1 63.59 299 PRO A O 1
ATOM 2265 N N . GLY A 1 300 ? 17.719 45.312 25.359 1 75.19 300 GLY A N 1
ATOM 2266 C CA . GLY A 1 300 ? 17.656 43.906 25.125 1 75.19 300 GLY A CA 1
ATOM 2267 C C . GLY A 1 300 ? 16.234 43.344 25.156 1 75.19 300 GLY A C 1
ATOM 2268 O O . GLY A 1 300 ? 15.273 44.094 25.297 1 75.19 300 GLY A O 1
ATOM 2269 N N . PHE A 1 301 ? 16.109 42.094 24.922 1 82.06 301 PHE A N 1
ATOM 2270 C CA . PHE A 1 301 ? 14.805 41.438 25 1 82.06 301 PHE A CA 1
ATOM 2271 C C . PHE A 1 301 ? 14.344 41.312 26.453 1 82.06 301 PHE A C 1
ATOM 2273 O O . PHE A 1 301 ? 15.172 41.219 27.359 1 82.06 301 PHE A O 1
ATOM 2280 N N . ILE A 1 302 ? 13.094 41.406 26.609 1 77.31 302 ILE A N 1
ATOM 2281 C CA . ILE A 1 302 ? 12.516 41.281 27.938 1 77.31 302 ILE A CA 1
ATOM 2282 C C . ILE A 1 302 ? 11.617 40.062 28 1 77.31 302 ILE A C 1
ATOM 2284 O O . ILE A 1 302 ? 11.438 39.375 26.984 1 77.31 302 ILE A O 1
ATOM 2288 N N . ALA A 1 303 ? 11.086 39.781 29.141 1 74.06 303 ALA A N 1
ATOM 2289 C CA . ALA A 1 303 ? 10.297 38.562 29.391 1 74.06 303 ALA A CA 1
ATOM 2290 C C . ALA A 1 303 ? 9.047 38.562 28.516 1 74.06 303 ALA A C 1
ATOM 2292 O O . ALA A 1 303 ? 8.656 37.5 28 1 74.06 303 ALA A O 1
ATOM 2293 N N . ASP A 1 304 ? 8.5 39.688 28.312 1 71.75 304 ASP A N 1
ATOM 2294 C CA . ASP A 1 304 ? 7.305 39.781 27.484 1 71.75 304 ASP A CA 1
ATOM 2295 C C . ASP A 1 304 ? 7.609 39.375 26.031 1 71.75 304 ASP A C 1
ATOM 2297 O O . ASP A 1 304 ? 6.758 38.812 25.359 1 71.75 304 ASP A O 1
ATOM 2301 N N . ASP A 1 305 ? 8.82 39.75 25.703 1 78.62 305 ASP A N 1
ATOM 2302 C CA . ASP A 1 305 ? 9.227 39.375 24.344 1 78.62 305 ASP A CA 1
ATOM 2303 C C . ASP A 1 305 ? 9.328 37.875 24.188 1 78.62 305 ASP A C 1
ATOM 2305 O O . ASP A 1 305 ? 9.023 37.344 23.109 1 78.62 305 ASP A O 1
ATOM 2309 N N . LEU A 1 306 ? 9.711 37.25 25.234 1 81.44 306 LEU A N 1
ATOM 2310 C CA . LEU A 1 306 ? 9.844 35.781 25.203 1 81.44 306 LEU A CA 1
ATOM 2311 C C . LEU A 1 306 ? 8.484 35.125 25.047 1 81.44 306 LEU A C 1
ATOM 2313 O O . LEU A 1 306 ? 8.352 34.125 24.344 1 81.44 306 LEU A O 1
ATOM 2317 N N . GLU A 1 307 ? 7.547 35.656 25.688 1 74.25 307 GLU A N 1
ATOM 2318 C CA . GLU A 1 307 ? 6.195 35.125 25.562 1 74.25 307 GLU A CA 1
ATOM 2319 C C . GLU A 1 307 ? 5.699 35.188 24.125 1 74.25 307 GLU A C 1
ATOM 2321 O O . GLU A 1 307 ? 5.043 34.281 23.625 1 74.25 307 GLU A O 1
ATOM 2326 N N . LEU A 1 308 ? 5.992 36.312 23.531 1 76.56 308 LEU A N 1
ATOM 2327 C CA . LEU A 1 308 ? 5.609 36.469 22.141 1 76.56 308 LEU A CA 1
ATOM 2328 C C . LEU A 1 308 ? 6.34 35.5 21.234 1 76.56 308 LEU A C 1
ATOM 2330 O O . LEU A 1 308 ? 5.746 34.906 20.328 1 76.56 308 LEU A O 1
ATOM 2334 N N . LEU A 1 309 ? 7.613 35.281 21.531 1 83.81 309 LEU A N 1
ATOM 2335 C CA . LEU A 1 309 ? 8.383 34.344 20.75 1 83.81 309 LEU A CA 1
ATOM 2336 C C . LEU A 1 309 ? 7.801 32.938 20.891 1 83.81 309 LEU A C 1
ATOM 2338 O O . LEU A 1 309 ? 7.758 32.156 19.922 1 83.81 309 LEU A O 1
ATOM 2342 N N . ILE A 1 310 ? 7.398 32.625 22.062 1 79.5 310 ILE A N 1
ATOM 2343 C CA . ILE A 1 310 ? 6.816 31.297 22.328 1 79.5 310 ILE A CA 1
ATOM 2344 C C . ILE A 1 310 ? 5.547 31.125 21.484 1 79.5 310 ILE A C 1
ATOM 2346 O O . ILE A 1 310 ? 5.32 30.062 20.906 1 79.5 310 ILE A O 1
ATOM 2350 N N . ALA A 1 311 ? 4.758 32.156 21.438 1 74.38 311 ALA A N 1
ATOM 2351 C CA . ALA A 1 311 ? 3.523 32.094 20.672 1 74.38 311 ALA A CA 1
ATOM 2352 C C . ALA A 1 311 ? 3.818 31.875 19.188 1 74.38 311 ALA A C 1
ATOM 2354 O O . ALA A 1 311 ? 3.143 31.078 18.516 1 74.38 311 ALA A O 1
ATOM 2355 N N . VAL A 1 312 ? 4.77 32.562 18.703 1 79.19 312 VAL A N 1
ATOM 2356 C CA . VAL A 1 312 ? 5.152 32.406 17.297 1 79.19 312 VAL A CA 1
ATOM 2357 C C . VAL A 1 312 ? 5.742 31.016 17.062 1 79.19 312 VAL A C 1
ATOM 2359 O O . VAL A 1 312 ? 5.484 30.406 16.031 1 79.19 312 VAL A O 1
ATOM 2362 N N . ALA A 1 313 ? 6.531 30.594 18.016 1 83.75 313 ALA A N 1
ATOM 2363 C CA . ALA A 1 313 ? 7.121 29.25 17.906 1 83.75 313 ALA A CA 1
ATOM 2364 C C . ALA A 1 313 ? 6.039 28.188 17.875 1 83.75 313 ALA A C 1
ATOM 2366 O O . ALA A 1 313 ? 6.164 27.188 17.141 1 83.75 313 ALA A O 1
ATOM 2367 N N . CYS A 1 314 ? 5.02 28.344 18.625 1 77.88 314 CYS A N 1
ATOM 2368 C CA . CYS A 1 314 ? 3.904 27.406 18.609 1 77.88 314 CYS A CA 1
ATOM 2369 C C . CYS A 1 314 ? 3.23 27.375 17.25 1 77.88 314 CYS A C 1
ATOM 2371 O O . CYS A 1 314 ? 2.912 26.297 16.734 1 77.88 314 CYS A O 1
ATOM 2373 N N . GLN A 1 315 ? 3.068 28.531 16.734 1 76.31 315 GLN A N 1
ATOM 2374 C CA . GLN A 1 315 ? 2.477 28.609 15.398 1 76.31 315 GLN A CA 1
ATOM 2375 C C . GLN A 1 315 ? 3.381 27.953 14.352 1 76.31 315 GLN A C 1
ATOM 2377 O O . GLN A 1 315 ? 2.908 27.234 13.477 1 76.31 315 GLN A O 1
ATOM 2382 N N . ALA A 1 316 ? 4.664 28.281 14.5 1 80.38 316 ALA A N 1
ATOM 2383 C CA . ALA A 1 316 ? 5.633 27.688 13.578 1 80.38 316 ALA A CA 1
ATOM 2384 C C . ALA A 1 316 ? 5.629 26.172 13.672 1 80.38 316 ALA A C 1
ATOM 2386 O O . ALA A 1 316 ? 5.73 25.469 12.656 1 80.38 316 ALA A O 1
ATOM 2387 N N . ALA A 1 317 ? 5.504 25.703 14.875 1 82 317 ALA A N 1
ATOM 2388 C CA . ALA A 1 317 ? 5.48 24.25 15.094 1 82 317 ALA A CA 1
ATOM 2389 C C . ALA A 1 317 ? 4.301 23.609 14.367 1 82 317 ALA A C 1
ATOM 2391 O O . ALA A 1 317 ? 4.441 22.547 13.758 1 82 317 ALA A O 1
ATOM 2392 N N . VAL A 1 318 ? 3.199 24.266 14.406 1 78.38 318 VAL A N 1
ATOM 2393 C CA . VAL A 1 318 ? 1.999 23.75 13.758 1 78.38 318 VAL A CA 1
ATOM 2394 C C . VAL A 1 318 ? 2.211 23.688 12.242 1 78.38 318 VAL A C 1
ATOM 2396 O O . VAL A 1 318 ? 1.835 22.719 11.594 1 78.38 318 VAL A O 1
ATOM 2399 N N . VAL A 1 319 ? 2.84 24.703 11.766 1 77.62 319 VAL A N 1
ATOM 2400 C CA . VAL A 1 319 ? 3.064 24.797 10.328 1 77.62 319 VAL A CA 1
ATOM 2401 C C . VAL A 1 319 ? 4.066 23.734 9.891 1 77.62 319 VAL A C 1
ATOM 2403 O O . VAL A 1 319 ? 3.898 23.094 8.844 1 77.62 319 VAL A O 1
ATOM 2406 N N . VAL A 1 320 ? 5.051 23.578 10.672 1 81.12 320 VAL A N 1
ATOM 2407 C CA . VAL A 1 320 ? 6.066 22.578 10.352 1 81.12 320 VAL A CA 1
ATOM 2408 C C . VAL A 1 320 ? 5.445 21.188 10.391 1 81.12 320 VAL A C 1
ATOM 2410 O O . VAL A 1 320 ? 5.676 20.375 9.492 1 81.12 320 VAL A O 1
ATOM 2413 N N . GLU A 1 321 ? 4.691 20.969 11.359 1 81.75 321 GLU A N 1
ATOM 2414 C CA . GLU A 1 321 ? 4.02 19.672 11.461 1 81.75 321 GLU A CA 1
ATOM 2415 C C . GLU A 1 321 ? 3.07 19.453 10.289 1 81.75 321 GLU A C 1
ATOM 2417 O O . GLU A 1 321 ? 2.982 18.344 9.758 1 81.75 321 GLU A O 1
ATOM 2422 N N . LYS A 1 322 ? 2.395 20.484 10.008 1 80.06 322 LYS A N 1
ATOM 2423 C CA . LYS A 1 322 ? 1.477 20.406 8.875 1 80.06 322 LYS A CA 1
ATOM 2424 C C . LYS A 1 322 ? 2.219 20.047 7.586 1 80.06 322 LYS A C 1
ATOM 2426 O O . LYS A 1 322 ? 1.75 19.234 6.797 1 80.06 322 LYS A O 1
ATOM 2431 N N . ALA A 1 323 ? 3.318 20.656 7.406 1 78.81 323 ALA A N 1
ATOM 2432 C CA . ALA A 1 323 ? 4.105 20.391 6.203 1 78.81 323 ALA A CA 1
ATOM 2433 C C . ALA A 1 323 ? 4.566 18.938 6.152 1 78.81 323 ALA A C 1
ATOM 2435 O O . ALA A 1 323 ? 4.527 18.312 5.094 1 78.81 323 ALA A O 1
ATOM 2436 N N . VAL A 1 324 ? 4.977 18.484 7.289 1 81 324 VAL A N 1
ATOM 2437 C CA . VAL A 1 324 ? 5.414 17.094 7.371 1 81 324 VAL A CA 1
ATOM 2438 C C . VAL A 1 324 ? 4.238 16.156 7.082 1 81 324 VAL A C 1
ATOM 2440 O O . VAL A 1 324 ? 4.371 15.195 6.324 1 81 324 VAL A O 1
ATOM 2443 N N . LEU A 1 325 ? 3.162 16.5 7.637 1 83.25 325 LEU A N 1
ATOM 2444 C CA . LEU A 1 325 ? 1.97 15.688 7.438 1 83.25 325 LEU A CA 1
ATOM 2445 C C . LEU A 1 325 ? 1.513 15.742 5.984 1 83.25 325 LEU A C 1
ATOM 2447 O O . LEU A 1 325 ? 1.007 14.75 5.453 1 83.25 325 LEU A O 1
ATOM 2451 N N . TYR A 1 326 ? 1.714 16.859 5.461 1 81.44 326 TYR A N 1
ATOM 2452 C CA . TYR A 1 326 ? 1.332 17 4.062 1 81.44 326 TYR A CA 1
ATOM 2453 C C . TYR A 1 326 ? 2.145 16.078 3.172 1 81.44 326 TYR A C 1
ATOM 2455 O O . TYR A 1 326 ? 1.596 15.422 2.277 1 81.44 326 TYR A O 1
ATOM 2463 N N . HIS A 1 327 ? 3.393 16.031 3.428 1 83.06 327 HIS A N 1
ATOM 2464 C CA . HIS A 1 327 ? 4.254 15.141 2.66 1 83.06 327 HIS A CA 1
ATOM 2465 C C . HIS A 1 327 ? 3.828 13.688 2.828 1 83.06 327 HIS A C 1
ATOM 2467 O O . HIS A 1 327 ? 3.785 12.938 1.854 1 83.06 327 HIS A O 1
ATOM 2473 N N . ARG A 1 328 ? 3.479 13.383 3.949 1 85.94 328 ARG A N 1
ATOM 2474 C CA . ARG A 1 328 ? 3.025 12.023 4.219 1 85.94 328 ARG A CA 1
ATOM 2475 C C . ARG A 1 328 ? 1.702 11.734 3.516 1 85.94 328 ARG A C 1
ATOM 2477 O O . ARG A 1 328 ? 1.486 10.633 3.01 1 85.94 328 ARG A O 1
ATOM 2484 N N . ALA A 1 329 ? 0.929 12.672 3.561 1 85.81 329 ALA A N 1
ATOM 2485 C CA . ALA A 1 329 ? -0.355 12.523 2.883 1 85.81 329 ALA A CA 1
ATOM 2486 C C . ALA A 1 329 ? -0.163 12.336 1.38 1 85.81 329 ALA A C 1
ATOM 2488 O O . ALA A 1 329 ? -0.908 11.586 0.74 1 85.81 329 ALA A O 1
ATOM 2489 N N . GLU A 1 330 ? 0.825 13.039 0.878 1 84.44 330 GLU A N 1
ATOM 2490 C CA . GLU A 1 330 ? 1.133 12.867 -0.538 1 84.44 330 GLU A CA 1
ATOM 2491 C C . GLU A 1 330 ? 1.629 11.453 -0.824 1 84.44 330 GLU A C 1
ATOM 2493 O O . GLU A 1 330 ? 1.246 10.844 -1.826 1 84.44 330 GLU A O 1
ATOM 2498 N N . THR A 1 331 ? 2.457 10.992 -0.007 1 87.88 331 THR A N 1
ATOM 2499 C CA . THR A 1 331 ? 2.936 9.625 -0.14 1 87.88 331 THR A CA 1
ATOM 2500 C C . THR A 1 331 ? 1.771 8.641 -0.116 1 87.88 331 THR A C 1
ATOM 2502 O O . THR A 1 331 ? 1.758 7.664 -0.873 1 87.88 331 THR A O 1
ATOM 2505 N N . LEU A 1 332 ? 0.865 8.906 0.762 1 90 332 LEU A N 1
ATOM 2506 C CA . LEU A 1 332 ? -0.314 8.055 0.845 1 90 332 LEU A CA 1
ATOM 2507 C C . LEU A 1 332 ? -1.096 8.078 -0.464 1 90 332 LEU A C 1
ATOM 2509 O O . LEU A 1 332 ? -1.55 7.031 -0.938 1 90 332 LEU A O 1
ATOM 2513 N N . ARG A 1 333 ? -1.198 9.25 -0.975 1 85.44 333 ARG A N 1
ATOM 2514 C CA . ARG A 1 333 ? -1.929 9.375 -2.232 1 85.44 333 ARG A CA 1
ATOM 2515 C C . ARG A 1 333 ? -1.266 8.555 -3.334 1 85.44 333 ARG A C 1
ATOM 2517 O O . ARG A 1 333 ? -1.949 7.895 -4.117 1 85.44 333 ARG A O 1
ATOM 2524 N N . ASP A 1 334 ? -0.011 8.586 -3.4 1 86.88 334 ASP A N 1
ATOM 2525 C CA . ASP A 1 334 ? 0.731 7.797 -4.379 1 86.88 334 ASP A CA 1
ATOM 2526 C C . ASP A 1 334 ? 0.511 6.305 -4.156 1 86.88 334 ASP A C 1
ATOM 2528 O O . ASP A 1 334 ? 0.304 5.551 -5.113 1 86.88 334 ASP A O 1
ATOM 2532 N N . LEU A 1 335 ? 0.564 5.957 -2.973 1 88.56 335 LEU A N 1
ATOM 2533 C CA . LEU A 1 335 ? 0.37 4.551 -2.639 1 88.56 335 LEU A CA 1
ATOM 2534 C C . LEU A 1 335 ? -1.046 4.098 -2.98 1 88.56 335 LEU A C 1
ATOM 2536 O O . LEU A 1 335 ? -1.246 2.984 -3.469 1 88.56 335 LEU A O 1
ATOM 2540 N N . GLU A 1 336 ? -1.961 4.918 -2.689 1 88.06 336 GLU A N 1
ATOM 2541 C CA . GLU A 1 336 ? -3.346 4.605 -3.027 1 88.06 336 GLU A CA 1
ATOM 2542 C C . GLU A 1 336 ? -3.514 4.406 -4.531 1 88.06 336 GLU A C 1
ATOM 2544 O O . GLU A 1 336 ? -4.258 3.523 -4.965 1 88.06 336 GLU A O 1
ATOM 2549 N N . ARG A 1 337 ? -2.852 5.184 -5.262 1 83.75 337 ARG A N 1
ATOM 2550 C CA . ARG A 1 337 ? -2.885 5.02 -6.711 1 83.75 337 ARG A CA 1
ATOM 2551 C C . ARG A 1 337 ? -2.299 3.674 -7.125 1 83.75 337 ARG A C 1
ATOM 2553 O O . ARG A 1 337 ? -2.865 2.977 -7.969 1 83.75 337 ARG A O 1
ATOM 2560 N N . GLU A 1 338 ? -1.199 3.406 -6.535 1 85.81 338 GLU A N 1
ATOM 2561 C CA . GLU A 1 338 ? -0.577 2.113 -6.801 1 85.81 338 GLU A CA 1
ATOM 2562 C C . GLU A 1 338 ? -1.517 0.965 -6.445 1 85.81 338 GLU A C 1
ATOM 2564 O O . GLU A 1 338 ? -1.605 -0.022 -7.18 1 85.81 338 GLU A O 1
ATOM 2569 N N . LEU A 1 339 ? -2.193 1.077 -5.367 1 90 339 LEU A N 1
ATOM 2570 C CA . LEU A 1 339 ? -3.08 0.018 -4.898 1 90 339 LEU A CA 1
ATOM 2571 C C . LEU A 1 339 ? -4.297 -0.114 -5.809 1 90 339 LEU A C 1
ATOM 2573 O O . LEU A 1 339 ? -4.801 -1.22 -6.023 1 90 339 LEU A O 1
ATOM 2577 N N . ASN A 1 340 ? -4.715 1.017 -6.262 1 85.44 340 ASN A N 1
ATOM 2578 C CA . ASN A 1 340 ? -5.812 0.965 -7.223 1 85.44 340 ASN A CA 1
ATOM 2579 C C . ASN A 1 340 ? -5.418 0.194 -8.477 1 85.44 340 ASN A C 1
ATOM 2581 O O . ASN A 1 340 ? -6.211 -0.583 -9.008 1 85.44 340 ASN A O 1
ATOM 2585 N N . PHE A 1 341 ? -4.254 0.38 -8.93 1 83.81 341 PHE A N 1
ATOM 2586 C CA . PHE A 1 341 ? -3.74 -0.382 -10.07 1 83.81 341 PHE A CA 1
ATOM 2587 C C . PHE A 1 341 ? -3.604 -1.856 -9.711 1 83.81 341 PHE A C 1
ATOM 2589 O O . PHE A 1 341 ? -3.895 -2.729 -10.531 1 83.81 341 PHE A O 1
ATOM 2596 N N . ALA A 1 342 ? -3.15 -2.117 -8.531 1 89.81 342 ALA A N 1
ATOM 2597 C CA . ALA A 1 342 ? -3.021 -3.494 -8.062 1 89.81 342 ALA A CA 1
ATOM 2598 C C . ALA A 1 342 ? -4.371 -4.203 -8.07 1 89.81 342 ALA A C 1
ATOM 2600 O O . ALA A 1 342 ? -4.445 -5.406 -8.328 1 89.81 342 ALA A O 1
ATOM 2601 N N . THR A 1 343 ? -5.375 -3.426 -7.758 1 87.75 343 THR A N 1
ATOM 2602 C CA . THR A 1 343 ? -6.723 -3.975 -7.809 1 87.75 343 THR A CA 1
ATOM 2603 C C . THR A 1 343 ? -7.047 -4.492 -9.211 1 87.75 343 THR A C 1
ATOM 2605 O O . THR A 1 343 ? -7.602 -5.582 -9.359 1 87.75 343 THR A O 1
ATOM 2608 N N . GLN A 1 344 ? -6.672 -3.75 -10.148 1 83.31 344 GLN A N 1
ATOM 2609 C CA . GLN A 1 344 ? -6.938 -4.129 -11.531 1 83.31 344 GLN A CA 1
ATOM 2610 C C . GLN A 1 344 ? -6.152 -5.383 -11.914 1 83.31 344 GLN A C 1
ATOM 2612 O O . GLN A 1 344 ? -6.672 -6.254 -12.617 1 83.31 344 GLN A O 1
ATOM 2617 N N . ILE A 1 345 ? -4.984 -5.453 -11.469 1 85.38 345 ILE A N 1
ATOM 2618 C CA . ILE A 1 345 ? -4.152 -6.617 -11.75 1 85.38 345 ILE A CA 1
ATOM 2619 C C . ILE A 1 345 ? -4.766 -7.859 -11.109 1 85.38 345 ILE A C 1
ATOM 2621 O O . ILE A 1 345 ? -4.871 -8.906 -11.758 1 85.38 345 ILE A O 1
ATOM 2625 N N . GLN A 1 346 ? -5.129 -7.688 -9.93 1 88.81 346 GLN A N 1
ATOM 2626 C CA . GLN A 1 346 ? -5.699 -8.828 -9.227 1 88.81 346 GLN A CA 1
ATOM 2627 C C . GLN A 1 346 ? -6.984 -9.305 -9.891 1 88.81 346 GLN A C 1
ATOM 2629 O O . GLN A 1 346 ? -7.215 -10.508 -10.023 1 88.81 346 GLN A O 1
ATOM 2634 N N . LEU A 1 347 ? -7.82 -8.359 -10.242 1 85.94 347 LEU A N 1
ATOM 2635 C CA . LEU A 1 347 ? -9.055 -8.711 -10.93 1 85.94 347 LEU A CA 1
ATOM 2636 C C . LEU A 1 347 ? -8.758 -9.414 -12.25 1 85.94 347 LEU A C 1
ATOM 2638 O O . LEU A 1 347 ? -9.539 -10.266 -12.695 1 85.94 347 LEU A O 1
ATOM 2642 N N . GLY A 1 348 ? -7.656 -9.133 -12.781 1 83.5 348 GLY A N 1
ATOM 2643 C CA . GLY A 1 348 ? -7.234 -9.773 -14.016 1 83.5 348 GLY A CA 1
ATOM 2644 C C . GLY A 1 348 ? -6.852 -11.234 -13.828 1 83.5 348 GLY A C 1
ATOM 2645 O O . GLY A 1 348 ? -6.852 -12.008 -14.789 1 83.5 348 GLY A O 1
ATOM 2646 N N . PHE A 1 349 ? -6.523 -11.602 -12.602 1 87 349 PHE A N 1
ATOM 2647 C CA . PHE A 1 349 ? -6.203 -12.992 -12.312 1 87 349 PHE A CA 1
ATOM 2648 C C . PHE A 1 349 ? -7.461 -13.859 -12.336 1 87 349 PHE A C 1
ATOM 2650 O O . PHE A 1 349 ? -7.402 -15.039 -12.688 1 87 349 PHE A O 1
ATOM 2657 N N . LEU A 1 350 ? -8.547 -13.266 -12.016 1 89.88 350 LEU A N 1
ATOM 2658 C CA . LEU A 1 350 ? -9.781 -14.016 -11.836 1 89.88 350 LEU A CA 1
ATOM 2659 C C . LEU A 1 350 ? -10.5 -14.211 -13.164 1 89.88 350 LEU A C 1
ATOM 2661 O O . LEU A 1 350 ? -10.398 -13.367 -14.062 1 89.88 350 LEU A O 1
ATOM 2665 N N . PRO A 1 351 ? -11.18 -15.266 -13.273 1 89.88 351 PRO A N 1
ATOM 2666 C CA . PRO A 1 351 ? -11.914 -15.492 -14.523 1 89.88 351 PRO A CA 1
ATOM 2667 C C . PRO A 1 351 ? -12.977 -14.43 -14.781 1 89.88 351 PRO A C 1
ATOM 2669 O O . PRO A 1 351 ? -13.695 -14.023 -13.867 1 89.88 351 PRO A O 1
ATOM 2672 N N . THR A 1 352 ? -13.023 -14.008 -16 1 81.94 352 THR A N 1
ATOM 2673 C CA . THR A 1 352 ? -14.016 -13 -16.359 1 81.94 352 THR A CA 1
ATOM 2674 C C . THR A 1 352 ? -15.227 -13.648 -17.016 1 81.94 352 THR A C 1
ATOM 2676 O O . THR A 1 352 ? -16.328 -13.078 -17.016 1 81.94 352 THR A O 1
ATOM 2679 N N . GLU A 1 353 ? -14.977 -14.781 -17.547 1 86.94 353 GLU A N 1
ATOM 2680 C CA . GLU A 1 353 ? -16.062 -15.461 -18.25 1 86.94 353 GLU A CA 1
ATOM 2681 C C . GLU A 1 353 ? -16.484 -16.734 -17.5 1 86.94 353 GLU A C 1
ATOM 2683 O O . GLU A 1 353 ? -15.656 -17.406 -16.891 1 86.94 353 GLU A O 1
ATOM 2688 N N . ARG A 1 354 ? -17.766 -16.969 -17.656 1 91.5 354 ARG A N 1
ATOM 2689 C CA . ARG A 1 354 ? -18.328 -18.188 -17.078 1 91.5 354 ARG A CA 1
ATOM 2690 C C . ARG A 1 354 ? -18.156 -19.375 -18.031 1 91.5 354 ARG A C 1
ATOM 2692 O O . ARG A 1 354 ? -18.172 -19.203 -19.25 1 91.5 354 ARG A O 1
ATOM 2699 N N . PRO A 1 355 ? -17.953 -20.484 -17.406 1 92.5 355 PRO A N 1
ATOM 2700 C CA . PRO A 1 355 ? -17.859 -21.641 -18.281 1 92.5 355 PRO A CA 1
ATOM 2701 C C . PRO A 1 355 ? -19.172 -21.953 -19.016 1 92.5 355 PRO A C 1
ATOM 2703 O O . PRO A 1 355 ? -20.25 -21.625 -18.5 1 92.5 355 PRO A O 1
ATOM 2706 N N . HIS A 1 356 ? -18.984 -22.516 -20.234 1 91.38 356 HIS A N 1
ATOM 2707 C CA . HIS A 1 356 ? -20.141 -22.953 -21 1 91.38 356 HIS A CA 1
ATOM 2708 C C . HIS A 1 356 ? -20.188 -24.484 -21.094 1 91.38 356 HIS A C 1
ATOM 2710 O O . HIS A 1 356 ? -19.438 -25.078 -21.859 1 91.38 356 HIS A O 1
ATOM 2716 N N . ILE A 1 357 ? -20.984 -25 -20.344 1 93.06 357 ILE A N 1
ATOM 2717 C CA . ILE A 1 357 ? -21.188 -26.453 -20.328 1 93.06 357 ILE A CA 1
ATOM 2718 C C . ILE A 1 357 ? -22.672 -26.766 -20.562 1 93.06 357 ILE A C 1
ATOM 2720 O O . ILE A 1 357 ? -23.547 -26.203 -19.906 1 93.06 357 ILE A O 1
ATOM 2724 N N . ASP A 1 358 ? -22.844 -27.688 -21.453 1 91.62 358 ASP A N 1
ATOM 2725 C CA . ASP A 1 358 ? -24.219 -28.047 -21.766 1 91.62 358 ASP A CA 1
ATOM 2726 C C . ASP A 1 358 ? -24.938 -28.594 -20.547 1 91.62 358 ASP A C 1
ATOM 2728 O O . ASP A 1 358 ? -24.422 -29.484 -19.859 1 91.62 358 ASP A O 1
ATOM 2732 N N . GLY A 1 359 ? -26.109 -28 -20.266 1 93.94 359 GLY A N 1
ATOM 2733 C CA . GLY A 1 359 ? -26.938 -28.484 -19.172 1 93.94 359 GLY A CA 1
ATOM 2734 C C . GLY A 1 359 ? -26.641 -27.797 -17.844 1 93.94 359 GLY A C 1
ATOM 2735 O O . GLY A 1 359 ? -27.266 -28.094 -16.828 1 93.94 359 GLY A O 1
ATOM 2736 N N . TYR A 1 360 ? -25.719 -26.922 -17.906 1 95.88 360 TYR A N 1
ATOM 2737 C CA . TYR A 1 360 ? -25.344 -26.25 -16.656 1 95.88 360 TYR A CA 1
ATOM 2738 C C . TYR A 1 360 ? -25.266 -24.75 -16.844 1 95.88 360 TYR A C 1
ATOM 2740 O O . TYR A 1 360 ? -24.969 -24.266 -17.953 1 95.88 360 TYR A O 1
ATOM 2748 N N . GLU A 1 361 ? -25.578 -24.031 -15.742 1 95.19 361 GLU A N 1
ATOM 2749 C CA . GLU A 1 361 ? -25.422 -22.578 -15.672 1 95.19 361 GLU A CA 1
ATOM 2750 C C . GLU A 1 361 ? -24.516 -22.188 -14.516 1 95.19 361 GLU A C 1
ATOM 2752 O O . GLU A 1 361 ? -24.531 -22.812 -13.453 1 95.19 361 GLU A O 1
ATOM 2757 N N . PHE A 1 362 ? -23.766 -21.141 -14.781 1 96.44 362 PHE A N 1
ATOM 2758 C CA . PHE A 1 362 ? -22.812 -20.688 -13.773 1 96.44 362 PHE A CA 1
ATOM 2759 C C . PHE A 1 362 ? -23.031 -19.219 -13.43 1 96.44 362 PHE A C 1
ATOM 2761 O O . PHE A 1 362 ? -23.594 -18.469 -14.234 1 96.44 362 PHE A O 1
ATOM 2768 N N . PHE A 1 363 ? -22.672 -18.906 -12.203 1 95.88 363 PHE A N 1
ATOM 2769 C CA . PHE A 1 363 ? -22.703 -17.547 -11.703 1 95.88 363 PHE A CA 1
ATOM 2770 C C . PHE A 1 363 ? -21.484 -17.266 -10.82 1 95.88 363 PHE A C 1
ATOM 2772 O O . PHE A 1 363 ? -21.031 -18.141 -10.094 1 95.88 363 PHE A O 1
ATOM 2779 N N . HIS A 1 364 ? -20.875 -16.078 -11.016 1 96.81 364 HIS A N 1
ATOM 2780 C CA . HIS A 1 364 ? -19.844 -15.688 -10.07 1 96.81 364 HIS A CA 1
ATOM 2781 C C . HIS A 1 364 ? -19.906 -14.188 -9.766 1 96.81 364 HIS A C 1
ATOM 2783 O O . HIS A 1 364 ? -20.453 -13.414 -10.555 1 96.81 364 HIS A O 1
ATOM 2789 N N . TYR A 1 365 ? -19.531 -13.875 -8.578 1 94.81 365 TYR A N 1
ATOM 2790 C CA . TYR A 1 365 ? -19.438 -12.508 -8.094 1 94.81 365 TYR A CA 1
ATOM 2791 C C . TYR A 1 365 ? -18.25 -12.336 -7.152 1 94.81 365 TYR A C 1
ATOM 2793 O O . TYR A 1 365 ? -17.969 -13.203 -6.324 1 94.81 365 TYR A O 1
ATOM 2801 N N . TYR A 1 366 ? -17.5 -11.273 -7.395 1 93.75 366 TYR A N 1
ATOM 2802 C CA . TYR A 1 366 ? -16.359 -10.961 -6.527 1 93.75 366 TYR A CA 1
ATOM 2803 C C . TYR A 1 366 ? -16.297 -9.461 -6.242 1 93.75 366 TYR A C 1
ATOM 2805 O O . TYR A 1 366 ? -16.438 -8.641 -7.156 1 93.75 366 TYR A O 1
ATOM 2813 N N . GLU A 1 367 ? -16.062 -9.18 -4.918 1 89.12 367 GLU A N 1
ATOM 2814 C CA . GLU A 1 367 ? -15.828 -7.801 -4.488 1 89.12 367 GLU A CA 1
ATOM 2815 C C . GLU A 1 367 ? -14.867 -7.746 -3.303 1 89.12 367 GLU A C 1
ATOM 2817 O O . GLU A 1 367 ? -15.156 -8.297 -2.236 1 89.12 367 GLU A O 1
ATOM 2822 N N . ALA A 1 368 ? -13.805 -7.043 -3.516 1 88.31 368 ALA A N 1
ATOM 2823 C CA . ALA A 1 368 ? -12.828 -6.895 -2.436 1 88.31 368 ALA A CA 1
ATOM 2824 C C . ALA A 1 368 ? -13.266 -5.82 -1.445 1 88.31 368 ALA A C 1
ATOM 2826 O O . ALA A 1 368 ? -13.891 -4.828 -1.831 1 88.31 368 ALA A O 1
ATOM 2827 N N . ALA A 1 369 ? -12.953 -6.043 -0.184 1 83.94 369 ALA A N 1
ATOM 2828 C CA . ALA A 1 369 ? -13.25 -5.055 0.852 1 83.94 369 ALA A CA 1
ATOM 2829 C C . ALA A 1 369 ? -12.281 -3.875 0.774 1 83.94 369 ALA A C 1
ATOM 2831 O O . ALA A 1 369 ? -12.688 -2.723 0.959 1 83.94 369 ALA A O 1
ATOM 2832 N N . GLN A 1 370 ? -11.094 -4.211 0.51 1 84.38 370 GLN A N 1
ATOM 2833 C CA . GLN A 1 370 ? -10.055 -3.199 0.338 1 84.38 370 GLN A CA 1
ATOM 2834 C C . GLN A 1 370 ? -9.586 -3.133 -1.113 1 84.38 370 GLN A C 1
ATOM 2836 O O . GLN A 1 370 ? -10.273 -3.615 -2.016 1 84.38 370 GLN A O 1
ATOM 2841 N N . SER A 1 371 ? -8.531 -2.443 -1.318 1 84.94 371 SER A N 1
ATOM 2842 C CA . SER A 1 371 ? -8.023 -2.322 -2.68 1 84.94 371 SER A CA 1
ATOM 2843 C C . SER A 1 371 ? -7.641 -3.684 -3.25 1 84.94 371 SER A C 1
ATOM 2845 O O . SER A 1 371 ? -7.977 -4.004 -4.391 1 84.94 371 SER A O 1
ATOM 2847 N N . VAL A 1 372 ? -7.023 -4.461 -2.416 1 90.62 372 VAL A N 1
ATOM 2848 C CA . VAL A 1 372 ? -6.676 -5.82 -2.812 1 90.62 372 VAL A CA 1
ATOM 2849 C C . VAL A 1 372 ? -7.156 -6.809 -1.751 1 90.62 372 VAL A C 1
ATOM 2851 O O . VAL A 1 372 ? -7.309 -6.445 -0.582 1 90.62 372 VAL A O 1
ATOM 2854 N N . GLY A 1 373 ? -7.539 -8.039 -2.236 1 90.62 373 GLY A N 1
ATOM 2855 C CA . GLY A 1 373 ? -8.117 -9.008 -1.312 1 90.62 373 GLY A CA 1
ATOM 2856 C C . GLY A 1 373 ? -7.438 -10.359 -1.358 1 90.62 373 GLY A C 1
ATOM 2857 O O . GLY A 1 373 ? -6.562 -10.594 -2.197 1 90.62 373 GLY A O 1
ATOM 2858 N N . GLY A 1 374 ? -7.871 -11.164 -0.413 1 93.19 374 GLY A N 1
ATOM 2859 C CA . GLY A 1 374 ? -7.293 -12.5 -0.31 1 93.19 374 GLY A CA 1
ATOM 2860 C C . GLY A 1 374 ? -8.195 -13.578 -0.871 1 93.19 374 GLY A C 1
ATOM 2861 O O . GLY A 1 374 ? -7.773 -14.734 -1.019 1 93.19 374 GLY A O 1
ATOM 2862 N N . ASP A 1 375 ? -9.391 -13.234 -1.22 1 94.88 375 ASP A N 1
ATOM 2863 C CA . ASP A 1 375 ? -10.312 -14.211 -1.783 1 94.88 375 ASP A CA 1
ATOM 2864 C C . ASP A 1 375 ? -10.07 -14.406 -3.277 1 94.88 375 ASP A C 1
ATOM 2866 O O . ASP A 1 375 ? -9.703 -13.461 -3.979 1 94.88 375 ASP A O 1
ATOM 2870 N N . PHE A 1 376 ? -10.227 -15.617 -3.717 1 95.5 376 PHE A N 1
ATOM 2871 C CA . PHE A 1 376 ? -10.086 -15.867 -5.148 1 95.5 376 PHE A CA 1
ATOM 2872 C C . PHE A 1 376 ? -10.891 -17.078 -5.57 1 95.5 376 PHE A C 1
ATOM 2874 O O . PHE A 1 376 ? -11.258 -17.906 -4.734 1 95.5 376 PHE A O 1
ATOM 2881 N N . PHE A 1 377 ? -11.227 -17.141 -6.805 1 96.94 377 PHE A N 1
ATOM 2882 C CA . PHE A 1 377 ? -11.953 -18.25 -7.391 1 96.94 377 PHE A CA 1
ATOM 2883 C C . PHE A 1 377 ? -11.438 -18.562 -8.789 1 96.94 377 PHE A C 1
ATOM 2885 O O . PHE A 1 377 ? -10.703 -17.766 -9.375 1 96.94 377 PHE A O 1
ATOM 2892 N N . ASP A 1 378 ? -11.734 -19.766 -9.25 1 95.88 378 ASP A N 1
ATOM 2893 C CA . ASP A 1 378 ? -11.258 -20.156 -10.57 1 95.88 378 ASP A CA 1
ATOM 2894 C C . ASP A 1 378 ? -12.133 -21.266 -11.164 1 95.88 378 ASP A C 1
ATOM 2896 O O . ASP A 1 378 ? -12.875 -21.922 -10.445 1 95.88 378 ASP A O 1
ATOM 2900 N N . TYR A 1 379 ? -12.18 -21.266 -12.508 1 96.06 379 TYR A N 1
ATOM 2901 C CA . TYR A 1 379 ? -12.711 -22.375 -13.289 1 96.06 379 TYR A CA 1
ATOM 2902 C C . TYR A 1 379 ? -11.602 -23.078 -14.07 1 96.06 379 TYR A C 1
ATOM 2904 O O . TYR A 1 379 ? -10.977 -22.469 -14.945 1 96.06 379 TYR A O 1
ATOM 2912 N N . VAL A 1 380 ? -11.383 -24.297 -13.758 1 93.62 380 VAL A N 1
ATOM 2913 C CA . VAL A 1 380 ? -10.297 -25.016 -14.414 1 93.62 380 VAL A CA 1
ATOM 2914 C C . VAL A 1 380 ? -10.859 -26.219 -15.172 1 93.62 380 VAL A C 1
ATOM 2916 O O . VAL A 1 380 ? -11.453 -27.125 -14.57 1 93.62 380 VAL A O 1
ATOM 2919 N N . THR A 1 381 ? -10.633 -26.219 -16.469 1 92.31 381 THR A N 1
ATOM 2920 C CA . THR A 1 381 ? -11 -27.391 -17.25 1 92.31 381 THR A CA 1
ATOM 2921 C C . THR A 1 381 ? -9.953 -28.484 -17.109 1 92.31 381 THR A C 1
ATOM 2923 O O . THR A 1 381 ? -8.797 -28.297 -17.5 1 92.31 381 THR A O 1
ATOM 2926 N N . LEU A 1 382 ? -10.367 -29.562 -16.656 1 92.44 382 LEU A N 1
ATOM 2927 C CA . LEU A 1 382 ? -9.445 -30.672 -16.422 1 92.44 382 LEU A CA 1
ATOM 2928 C C . LEU A 1 382 ? -9.297 -31.516 -17.688 1 92.44 382 LEU A C 1
ATOM 2930 O O . LEU A 1 382 ? -10.102 -31.406 -18.609 1 92.44 382 LEU A O 1
ATOM 2934 N N . ARG A 1 383 ? -8.211 -32.312 -17.734 1 82.81 383 ARG A N 1
ATOM 2935 C CA . ARG A 1 383 ? -7.867 -33.125 -18.906 1 82.81 383 ARG A CA 1
ATOM 2936 C C . ARG A 1 383 ? -8.922 -34.188 -19.172 1 82.81 383 ARG A C 1
ATOM 2938 O O . ARG A 1 383 ? -9.141 -34.562 -20.328 1 82.81 383 ARG A O 1
ATOM 2945 N N . ASN A 1 384 ? -9.656 -34.625 -18.219 1 86.56 384 ASN A N 1
ATOM 2946 C CA . ASN A 1 384 ? -10.641 -35.688 -18.391 1 86.56 384 ASN A CA 1
ATOM 2947 C C . ASN A 1 384 ? -12.016 -35.156 -18.75 1 86.56 384 ASN A C 1
ATOM 2949 O O . ASN A 1 384 ? -13.008 -35.875 -18.766 1 86.56 384 ASN A O 1
ATOM 2953 N N . GLY A 1 385 ? -12.031 -33.844 -19.016 1 87.75 385 GLY A N 1
ATOM 2954 C CA . GLY A 1 385 ? -13.273 -33.219 -19.438 1 87.75 385 GLY A CA 1
ATOM 2955 C C . GLY A 1 385 ? -14.094 -32.656 -18.281 1 87.75 385 GLY A C 1
ATOM 2956 O O . GLY A 1 385 ? -15.125 -32.031 -18.5 1 87.75 385 GLY A O 1
ATOM 2957 N N . LYS A 1 386 ? -13.656 -32.906 -17.141 1 95.12 386 LYS A N 1
ATOM 2958 C CA . LYS A 1 386 ? -14.312 -32.375 -15.961 1 95.12 386 LYS A CA 1
ATOM 2959 C C . LYS A 1 386 ? -13.914 -30.906 -15.719 1 95.12 386 LYS A C 1
ATOM 2961 O O . LYS A 1 386 ? -12.961 -30.406 -16.328 1 95.12 386 LYS A O 1
ATOM 2966 N N . ILE A 1 387 ? -14.75 -30.219 -14.93 1 95.88 387 ILE A N 1
ATOM 2967 C CA . ILE A 1 387 ? -14.445 -28.828 -14.617 1 95.88 387 ILE A CA 1
ATOM 2968 C C . ILE A 1 387 ? -14.336 -28.641 -13.102 1 95.88 387 ILE A C 1
ATOM 2970 O O . ILE A 1 387 ? -15.172 -29.141 -12.352 1 95.88 387 ILE A O 1
ATOM 2974 N N . ALA A 1 388 ? -13.273 -28.016 -12.742 1 97.06 388 ALA A N 1
ATOM 2975 C CA . ALA A 1 388 ? -13.07 -27.703 -11.328 1 97.06 388 ALA A CA 1
ATOM 2976 C C . ALA A 1 388 ? -13.531 -26.281 -11.008 1 97.06 388 ALA A C 1
ATOM 2978 O O . ALA A 1 388 ? -13.109 -25.328 -11.664 1 97.06 388 ALA A O 1
ATOM 2979 N N . ILE A 1 389 ? -14.438 -26.125 -10.102 1 97.25 389 ILE A N 1
ATOM 2980 C CA . ILE A 1 389 ? -14.844 -24.844 -9.531 1 97.25 389 ILE A CA 1
ATOM 2981 C C . ILE A 1 389 ? -14.219 -24.672 -8.156 1 97.25 389 ILE A C 1
ATOM 2983 O O . ILE A 1 389 ? -14.508 -25.422 -7.227 1 97.25 389 ILE A O 1
ATOM 2987 N N . THR A 1 390 ? -13.375 -23.672 -8.039 1 97.5 390 THR A N 1
ATOM 2988 C CA . THR A 1 390 ? -12.602 -23.562 -6.805 1 97.5 390 THR A CA 1
ATOM 2989 C C . THR A 1 390 ? -12.812 -22.203 -6.156 1 97.5 390 THR A C 1
ATOM 2991 O O . THR A 1 390 ? -13.086 -21.219 -6.848 1 97.5 390 THR A O 1
ATOM 2994 N N . LEU A 1 391 ? -12.758 -22.188 -4.879 1 97.44 391 LEU A N 1
ATOM 2995 C CA . LEU A 1 391 ? -12.891 -20.984 -4.062 1 97.44 391 LEU A CA 1
ATOM 2996 C C . LEU A 1 391 ? -11.891 -21 -2.908 1 97.44 391 LEU A C 1
ATOM 2998 O O . LEU A 1 391 ? -11.82 -21.984 -2.162 1 97.44 391 LEU A O 1
ATOM 3002 N N . GLY A 1 392 ? -11.094 -19.953 -2.854 1 96.38 392 GLY A N 1
ATOM 3003 C CA . GLY A 1 392 ? -10.117 -19.859 -1.784 1 96.38 392 GLY A CA 1
ATOM 3004 C C . GLY A 1 392 ? -10.188 -18.531 -1.036 1 96.38 392 GLY A C 1
ATOM 3005 O O . GLY A 1 392 ? -10.664 -17.531 -1.575 1 96.38 392 GLY A O 1
ATOM 3006 N N . ASP A 1 393 ? -9.742 -18.594 0.212 1 94.06 393 ASP A N 1
ATOM 3007 C CA . ASP A 1 393 ? -9.688 -17.438 1.09 1 94.06 393 ASP A CA 1
ATOM 3008 C C . ASP A 1 393 ? -8.422 -17.453 1.949 1 94.06 393 ASP A C 1
ATOM 3010 O O . ASP A 1 393 ? -8.289 -18.281 2.848 1 94.06 393 ASP A O 1
ATOM 3014 N N . VAL A 1 394 ? -7.605 -16.484 1.678 1 93.25 394 VAL A N 1
ATOM 3015 C CA . VAL A 1 394 ? -6.371 -16.391 2.447 1 93.25 394 VAL A CA 1
ATOM 3016 C C . VAL A 1 394 ? -6.629 -15.609 3.74 1 93.25 394 VAL A C 1
ATOM 3018 O O . VAL A 1 394 ? -7.277 -14.562 3.727 1 93.25 394 VAL A O 1
ATOM 3021 N N . ALA A 1 395 ? -6.105 -16.109 4.836 1 86.75 395 ALA A N 1
ATOM 3022 C CA . ALA A 1 395 ? -6.273 -15.438 6.121 1 86.75 395 ALA A CA 1
ATOM 3023 C C . ALA A 1 395 ? -5.559 -14.094 6.133 1 86.75 395 ALA A C 1
ATOM 3025 O O . ALA A 1 395 ? -4.422 -13.984 5.668 1 86.75 395 ALA A O 1
ATOM 3026 N N . GLY A 1 396 ? -6.273 -13.156 6.641 1 81 396 GLY A N 1
ATOM 3027 C CA . GLY A 1 396 ? -5.719 -11.812 6.711 1 81 396 GLY A CA 1
ATOM 3028 C C . GLY A 1 396 ? -6.262 -10.891 5.637 1 81 396 GLY A C 1
ATOM 3029 O O . GLY A 1 396 ? -7.117 -11.281 4.844 1 81 396 GLY A O 1
ATOM 3030 N N . LYS A 1 397 ? -5.766 -9.641 5.688 1 83.31 397 LYS A N 1
ATOM 3031 C CA . LYS A 1 397 ? -6.273 -8.656 4.738 1 83.31 397 LYS A CA 1
ATOM 3032 C C . LYS A 1 397 ? -5.133 -7.848 4.117 1 83.31 397 LYS A C 1
ATOM 3034 O O . LYS A 1 397 ? -4 -7.898 4.598 1 83.31 397 LYS A O 1
ATOM 3039 N N . GLY A 1 398 ? -5.5 -7.266 3.033 1 88.31 398 GLY A N 1
ATOM 3040 C CA . GLY A 1 398 ? -4.582 -6.305 2.441 1 88.31 398 GLY A CA 1
ATOM 3041 C C . GLY A 1 398 ? -3.576 -6.938 1.502 1 88.31 398 GLY A C 1
ATOM 3042 O O . GLY A 1 398 ? -3.857 -7.965 0.885 1 88.31 398 GLY A O 1
ATOM 3043 N N . VAL A 1 399 ? -2.432 -6.352 1.432 1 90.12 399 VAL A N 1
ATOM 3044 C CA . VAL A 1 399 ? -1.436 -6.672 0.415 1 90.12 399 VAL A CA 1
ATOM 3045 C C . VAL A 1 399 ? -0.83 -8.047 0.698 1 90.12 399 VAL A C 1
ATOM 3047 O O . VAL A 1 399 ? -0.699 -8.875 -0.208 1 90.12 399 VAL A O 1
ATOM 3050 N N . PRO A 1 400 ? -0.508 -8.367 1.972 1 89.62 400 PRO A N 1
ATOM 3051 C CA . PRO A 1 400 ? 0.045 -9.703 2.234 1 89.62 400 PRO A CA 1
ATOM 3052 C C . PRO A 1 400 ? -0.89 -10.828 1.792 1 89.62 400 PRO A C 1
ATOM 3054 O O . PRO A 1 400 ? -0.443 -11.797 1.183 1 89.62 400 PRO A O 1
ATOM 3057 N N . ALA A 1 401 ? -2.117 -10.672 2.088 1 91.38 401 ALA A N 1
ATOM 3058 C CA . ALA A 1 401 ? -3.094 -11.68 1.693 1 91.38 401 ALA A CA 1
ATOM 3059 C C . ALA A 1 401 ? -3.211 -11.773 0.174 1 91.38 401 ALA A C 1
ATOM 3061 O O . ALA A 1 401 ? -3.324 -12.867 -0.384 1 91.38 401 ALA A O 1
ATOM 3062 N N . ALA A 1 402 ? -3.145 -10.641 -0.428 1 93.19 402 ALA A N 1
ATOM 3063 C CA . ALA A 1 402 ? -3.268 -10.594 -1.883 1 93.19 402 ALA A CA 1
ATOM 3064 C C . ALA A 1 402 ? -2.072 -11.258 -2.557 1 93.19 402 ALA A C 1
ATOM 3066 O O . ALA A 1 402 ? -2.225 -11.93 -3.58 1 93.19 402 ALA A O 1
ATOM 3067 N N . LEU A 1 403 ? -0.908 -11.078 -2.062 1 91.81 403 LEU A N 1
ATOM 3068 C CA . LEU A 1 403 ? 0.289 -11.719 -2.598 1 91.81 403 LEU A CA 1
ATOM 3069 C C . LEU A 1 403 ? 0.183 -13.234 -2.502 1 91.81 403 LEU A C 1
ATOM 3071 O O . LEU A 1 403 ? 0.469 -13.945 -3.471 1 91.81 403 LEU A O 1
ATOM 3075 N N . MET A 1 404 ? -0.221 -13.656 -1.4 1 91.06 404 MET A N 1
ATOM 3076 C CA . MET A 1 404 ? -0.391 -15.094 -1.199 1 91.06 404 MET A CA 1
ATOM 3077 C C . MET A 1 404 ? -1.462 -15.648 -2.131 1 91.06 404 MET A C 1
ATOM 3079 O O . MET A 1 404 ? -1.296 -16.734 -2.697 1 91.06 404 MET A O 1
ATOM 3083 N N . MET A 1 405 ? -2.479 -14.891 -2.152 1 93.5 405 MET A N 1
ATOM 3084 C CA . MET A 1 405 ? -3.566 -15.281 -3.045 1 93.5 405 MET A CA 1
ATOM 3085 C C . MET A 1 405 ? -3.062 -15.453 -4.473 1 93.5 405 MET A C 1
ATOM 3087 O O . MET A 1 405 ? -3.406 -16.422 -5.145 1 93.5 405 MET A O 1
ATOM 3091 N N . ALA A 1 406 ? -2.301 -14.531 -4.934 1 92.25 406 ALA A N 1
ATOM 3092 C CA . ALA A 1 406 ? -1.78 -14.578 -6.297 1 92.25 406 ALA A CA 1
ATOM 3093 C C . ALA A 1 406 ? -0.952 -15.836 -6.523 1 92.25 406 ALA A C 1
ATOM 3095 O O . ALA A 1 406 ? -1.117 -16.516 -7.535 1 92.25 406 ALA A O 1
ATOM 3096 N N . ARG A 1 407 ? -0.16 -16.141 -5.629 1 91.56 407 ARG A N 1
ATOM 3097 C CA . ARG A 1 407 ? 0.666 -17.344 -5.719 1 91.56 407 ARG A CA 1
ATOM 3098 C C . ARG A 1 407 ? -0.192 -18.594 -5.664 1 91.56 407 ARG A C 1
ATOM 3100 O O . ARG A 1 407 ? -0.003 -19.516 -6.465 1 91.56 407 ARG A O 1
ATOM 3107 N N . LEU A 1 408 ? -1.086 -18.641 -4.758 1 92.12 408 LEU A N 1
ATOM 3108 C CA . LEU A 1 408 ? -1.915 -19.812 -4.547 1 92.12 408 LEU A CA 1
ATOM 3109 C C . LEU A 1 408 ? -2.832 -20.062 -5.742 1 92.12 408 LEU A C 1
ATOM 3111 O O . LEU A 1 408 ? -3.137 -21.203 -6.074 1 92.12 408 LEU A O 1
ATOM 3115 N N . TYR A 1 409 ? -3.234 -18.984 -6.277 1 92.75 409 TYR A N 1
ATOM 3116 C CA . TYR A 1 409 ? -4.051 -19.094 -7.48 1 92.75 409 TYR A CA 1
ATOM 3117 C C . TYR A 1 409 ? -3.361 -19.953 -8.531 1 92.75 409 TYR A C 1
ATOM 3119 O O . TYR A 1 409 ? -3.971 -20.875 -9.086 1 92.75 409 TYR A O 1
ATOM 3127 N N . ALA A 1 410 ? -2.143 -19.656 -8.727 1 90.75 410 ALA A N 1
ATOM 3128 C CA . ALA A 1 410 ? -1.367 -20.391 -9.727 1 90.75 410 ALA A CA 1
ATOM 3129 C C . ALA A 1 410 ? -1.051 -21.812 -9.258 1 90.75 410 ALA A C 1
ATOM 3131 O O . ALA A 1 410 ? -1.186 -22.766 -10.023 1 90.75 410 ALA A O 1
ATOM 3132 N N . ASP A 1 411 ? -0.694 -21.969 -8.039 1 92.44 411 ASP A N 1
ATOM 3133 C CA . ASP A 1 411 ? -0.35 -23.281 -7.488 1 92.44 411 ASP A CA 1
ATOM 3134 C C . ASP A 1 411 ? -1.55 -24.219 -7.52 1 92.44 411 ASP A C 1
ATOM 3136 O O . ASP A 1 411 ? -1.41 -25.406 -7.848 1 92.44 411 ASP A O 1
ATOM 3140 N N . ALA A 1 412 ? -2.633 -23.703 -7.156 1 94.5 412 ALA A N 1
ATOM 3141 C CA . ALA A 1 412 ? -3.846 -24.516 -7.117 1 94.5 412 ALA A CA 1
ATOM 3142 C C . ALA A 1 412 ? -4.203 -25.031 -8.508 1 94.5 412 ALA A C 1
ATOM 3144 O O . ALA A 1 412 ? -4.539 -26.203 -8.672 1 94.5 412 ALA A O 1
ATOM 3145 N N . ARG A 1 413 ? -4.145 -24.203 -9.469 1 91.12 413 ARG A N 1
ATOM 3146 C CA . ARG A 1 413 ? -4.422 -24.594 -10.844 1 91.12 413 ARG A CA 1
ATOM 3147 C C . ARG A 1 413 ? -3.494 -25.719 -11.289 1 91.12 413 ARG A C 1
ATOM 3149 O O . ARG A 1 413 ? -3.938 -26.688 -11.906 1 91.12 413 ARG A O 1
ATOM 3156 N N . TYR A 1 414 ? -2.285 -25.609 -10.891 1 89.81 414 TYR A N 1
ATOM 3157 C CA . TYR A 1 414 ? -1.273 -26.594 -11.25 1 89.81 414 TYR A CA 1
ATOM 3158 C C . TYR A 1 414 ? -1.596 -27.953 -10.641 1 89.81 414 TYR A C 1
ATOM 3160 O O . TYR A 1 414 ? -1.614 -28.969 -11.344 1 89.81 414 TYR A O 1
ATOM 3168 N N . HIS A 1 415 ? -1.857 -27.938 -9.445 1 93.12 415 HIS A N 1
ATOM 3169 C CA . HIS A 1 415 ? -2.068 -29.219 -8.773 1 93.12 415 HIS A CA 1
ATOM 3170 C C . HIS A 1 415 ? -3.371 -29.875 -9.227 1 93.12 415 HIS A C 1
ATOM 3172 O O . HIS A 1 415 ? -3.459 -31.094 -9.305 1 93.12 415 HIS A O 1
ATOM 3178 N N . LEU A 1 416 ? -4.363 -29.078 -9.555 1 93.5 416 LEU A N 1
ATOM 3179 C CA . LEU A 1 416 ? -5.625 -29.625 -10.039 1 93.5 416 LEU A CA 1
ATOM 3180 C C . LEU A 1 416 ? -5.449 -30.266 -11.414 1 93.5 416 LEU A C 1
ATOM 3182 O O . LEU A 1 416 ? -6.086 -31.281 -11.719 1 93.5 416 LEU A O 1
ATOM 3186 N N . LEU A 1 417 ? -4.555 -29.734 -12.188 1 89.75 417 LEU A N 1
ATOM 3187 C CA . LEU A 1 417 ? -4.324 -30.25 -13.531 1 89.75 417 LEU A CA 1
ATOM 3188 C C . LEU A 1 417 ? -3.406 -31.453 -13.508 1 89.75 417 LEU A C 1
ATOM 3190 O O . LEU A 1 417 ? -3.5 -32.344 -14.375 1 89.75 417 LEU A O 1
ATOM 3194 N N . MET A 1 418 ? -2.605 -31.562 -12.469 1 87.56 418 MET A N 1
ATOM 3195 C CA . MET A 1 418 ? -1.575 -32.594 -12.445 1 87.56 418 MET A CA 1
ATOM 3196 C C . MET A 1 418 ? -2.053 -33.844 -11.68 1 87.56 418 MET A C 1
ATOM 3198 O O . MET A 1 418 ? -1.684 -34.969 -12.008 1 87.56 418 MET A O 1
ATOM 3202 N N . GLU A 1 419 ? -2.826 -33.594 -10.734 1 89.06 419 GLU A N 1
ATOM 3203 C CA . GLU A 1 419 ? -3.264 -34.688 -9.891 1 89.06 419 GLU A CA 1
ATOM 3204 C C . GLU A 1 419 ? -4.547 -35.344 -10.43 1 89.06 419 GLU A C 1
ATOM 3206 O O . GLU A 1 419 ? -5.301 -34.688 -11.156 1 89.06 419 GLU A O 1
ATOM 3211 N N . GLN A 1 420 ? -4.738 -36.469 -9.93 1 84.94 420 GLN A N 1
ATOM 3212 C CA . GLN A 1 420 ? -5.875 -37.219 -10.453 1 84.94 420 GLN A CA 1
ATOM 3213 C C . GLN A 1 420 ? -7.145 -36.906 -9.664 1 84.94 420 GLN A C 1
ATOM 3215 O O . GLN A 1 420 ? -8.258 -37.031 -10.18 1 84.94 420 GLN A O 1
ATOM 3220 N N . THR A 1 421 ? -6.941 -36.562 -8.422 1 91.19 421 THR A N 1
ATOM 3221 C CA . THR A 1 421 ? -8.086 -36.344 -7.551 1 91.19 421 THR A CA 1
ATOM 3222 C C . THR A 1 421 ? -7.992 -34.969 -6.898 1 91.19 421 THR A C 1
ATOM 3224 O O . THR A 1 421 ? -6.902 -34.406 -6.77 1 91.19 421 THR A O 1
ATOM 3227 N N . ALA A 1 422 ? -9.156 -34.438 -6.559 1 92.12 422 ALA A N 1
ATOM 3228 C CA . ALA A 1 422 ? -9.188 -33.156 -5.867 1 92.12 422 ALA A CA 1
ATOM 3229 C C . ALA A 1 422 ? -8.5 -33.25 -4.508 1 92.12 422 ALA A C 1
ATOM 3231 O O . ALA A 1 422 ? -7.805 -32.312 -4.098 1 92.12 422 ALA A O 1
ATOM 3232 N N . GLY A 1 423 ? -8.719 -34.375 -3.834 1 91.56 423 GLY A N 1
ATOM 3233 C CA . GLY A 1 423 ? -8.047 -34.594 -2.562 1 91.56 423 GLY A CA 1
ATOM 3234 C C . GLY A 1 423 ? -6.539 -34.594 -2.68 1 91.56 423 GLY A C 1
ATOM 3235 O O . GLY A 1 423 ? -5.844 -34.031 -1.84 1 91.56 423 GLY A O 1
ATOM 3236 N N . GLY A 1 424 ? -6.082 -35.281 -3.668 1 93.19 424 GLY A N 1
ATOM 3237 C CA . GLY A 1 424 ? -4.652 -35.281 -3.928 1 93.19 424 GLY A CA 1
ATOM 3238 C C . GLY A 1 424 ? -4.098 -33.906 -4.254 1 93.19 424 GLY A C 1
ATOM 3239 O O . GLY A 1 424 ? -3.004 -33.562 -3.809 1 93.19 424 GLY A O 1
ATOM 3240 N N . ALA A 1 425 ? -4.859 -33.188 -5.004 1 94.31 425 ALA A N 1
ATOM 3241 C CA . ALA A 1 425 ? -4.449 -31.828 -5.367 1 94.31 425 ALA A CA 1
ATOM 3242 C C . ALA A 1 425 ? -4.336 -30.938 -4.133 1 94.31 425 ALA A C 1
ATOM 3244 O O . ALA A 1 425 ? -3.363 -30.203 -3.979 1 94.31 425 ALA A O 1
ATOM 3245 N N . LEU A 1 426 ? -5.301 -31.047 -3.242 1 94.44 426 LEU A N 1
ATOM 3246 C CA . LEU A 1 426 ? -5.297 -30.234 -2.033 1 94.44 426 LEU A CA 1
ATOM 3247 C C . LEU A 1 426 ? -4.156 -30.641 -1.104 1 94.44 426 LEU A C 1
ATOM 3249 O O . LEU A 1 426 ? -3.578 -29.797 -0.417 1 94.44 426 LEU A O 1
ATOM 3253 N N . THR A 1 427 ? -3.859 -31.906 -1.105 1 93.38 427 THR A N 1
ATOM 3254 C CA . THR A 1 427 ? -2.764 -32.375 -0.274 1 93.38 427 THR A CA 1
ATOM 3255 C C . THR A 1 427 ? -1.433 -31.812 -0.74 1 93.38 427 THR A C 1
ATOM 3257 O O . THR A 1 427 ? -0.62 -31.375 0.078 1 93.38 427 THR A O 1
ATOM 3260 N N . LYS A 1 428 ? -1.235 -31.781 -2.023 1 92.06 428 LYS A N 1
ATOM 3261 C CA . LYS A 1 428 ? -0.012 -31.219 -2.576 1 92.06 428 LYS A CA 1
ATOM 3262 C C . LYS A 1 428 ? 0.032 -29.703 -2.361 1 92.06 428 LYS A C 1
ATOM 3264 O O . LYS A 1 428 ? 1.097 -29.141 -2.102 1 92.06 428 LYS A O 1
ATOM 3269 N N . LEU A 1 429 ? -1.103 -29.109 -2.537 1 92.56 429 LEU A N 1
ATOM 3270 C CA . LEU A 1 429 ? -1.191 -27.672 -2.303 1 92.56 429 LEU A CA 1
ATOM 3271 C C . LEU A 1 429 ? -0.866 -27.344 -0.851 1 92.56 429 LEU A C 1
ATOM 3273 O O . LEU A 1 429 ? -0.195 -26.344 -0.575 1 92.56 429 LEU A O 1
ATOM 3277 N N . ASN A 1 430 ? -1.345 -28.109 0.04 1 91.56 430 ASN A N 1
ATOM 3278 C CA . ASN A 1 430 ? -1.046 -27.953 1.459 1 91.56 430 ASN A CA 1
ATOM 3279 C C . ASN A 1 430 ? 0.453 -28.031 1.73 1 91.56 430 ASN A C 1
ATOM 3281 O O . ASN A 1 430 ? 0.988 -27.266 2.537 1 91.56 430 ASN A O 1
ATOM 3285 N N . ASP A 1 431 ? 1.078 -28.938 1.081 1 88.25 431 ASP A N 1
ATOM 3286 C CA . ASP A 1 431 ? 2.523 -29.078 1.213 1 88.25 431 ASP A CA 1
ATOM 3287 C C . ASP A 1 431 ? 3.246 -27.797 0.791 1 88.25 431 ASP A C 1
ATOM 3289 O O . ASP A 1 431 ? 4.211 -27.391 1.438 1 88.25 431 ASP A O 1
ATOM 3293 N N . ASP A 1 432 ? 2.758 -27.234 -0.235 1 84.44 432 ASP A N 1
ATOM 3294 C CA . ASP A 1 432 ? 3.367 -26.016 -0.756 1 84.44 432 ASP A CA 1
ATOM 3295 C C . ASP A 1 432 ? 3.209 -24.859 0.227 1 84.44 432 ASP A C 1
ATOM 3297 O O . ASP A 1 432 ? 4.137 -24.078 0.425 1 84.44 432 ASP A O 1
ATOM 3301 N N . VAL A 1 433 ? 2.053 -24.766 0.774 1 86.31 433 VAL A N 1
ATOM 3302 C CA . VAL A 1 433 ? 1.759 -23.672 1.691 1 86.31 433 VAL A CA 1
ATOM 3303 C C . VAL A 1 433 ? 2.592 -23.828 2.961 1 86.31 433 VAL A C 1
ATOM 3305 O O . VAL A 1 433 ? 3.131 -22.844 3.477 1 86.31 433 VAL A O 1
ATOM 3308 N N . VAL A 1 434 ? 2.744 -24.953 3.387 1 80.94 434 VAL A N 1
ATOM 3309 C CA . VAL A 1 434 ? 3.48 -25.203 4.621 1 80.94 434 VAL A CA 1
ATOM 3310 C C . VAL A 1 434 ? 4.969 -24.953 4.398 1 80.94 434 VAL A C 1
ATOM 3312 O O . VAL A 1 434 ? 5.641 -24.375 5.25 1 80.94 434 VAL A O 1
ATOM 3315 N N . ARG A 1 435 ? 5.457 -25.359 3.311 1 72.81 435 ARG A N 1
ATOM 3316 C CA . ARG A 1 435 ? 6.875 -25.203 3 1 72.81 435 ARG A CA 1
ATOM 3317 C C . ARG A 1 435 ? 7.242 -23.734 2.797 1 72.81 435 ARG A C 1
ATOM 3319 O O . ARG A 1 435 ? 8.359 -23.328 3.115 1 72.81 435 ARG A O 1
ATOM 3326 N N . GLY A 1 436 ? 6.41 -23.031 2.197 1 67.56 436 GLY A N 1
ATOM 3327 C CA . GLY A 1 436 ? 6.727 -21.656 1.836 1 67.56 436 GLY A CA 1
ATOM 3328 C C . GLY A 1 436 ? 6.812 -20.719 3.035 1 67.56 436 GLY A C 1
ATOM 3329 O O . GLY A 1 436 ? 7.293 -19.594 2.918 1 67.56 436 GLY A O 1
ATOM 3330 N N . GLY A 1 437 ? 6.676 -21.172 4.184 1 59.06 437 GLY A N 1
ATOM 3331 C CA . GLY A 1 437 ? 6.867 -20.422 5.406 1 59.06 437 GLY A CA 1
ATOM 3332 C C . GLY A 1 437 ? 5.969 -19.203 5.5 1 59.06 437 GLY A C 1
ATOM 3333 O O . GLY A 1 437 ? 6.41 -18.125 5.914 1 59.06 437 GLY A O 1
ATOM 3334 N N . HIS A 1 438 ? 4.828 -19.219 4.961 1 58.5 438 HIS A N 1
ATOM 3335 C CA . HIS A 1 438 ? 4.031 -18.016 4.742 1 58.5 438 HIS A CA 1
ATOM 3336 C C . HIS A 1 438 ? 3.51 -17.453 6.059 1 58.5 438 HIS A C 1
ATOM 3338 O O . HIS A 1 438 ? 2.383 -16.953 6.125 1 58.5 438 HIS A O 1
ATOM 3344 N N . GLY A 1 439 ? 4.5 -17.312 7.078 1 55.88 439 GLY A N 1
ATOM 3345 C CA . GLY A 1 439 ? 4.254 -16.516 8.266 1 55.88 439 GLY A CA 1
ATOM 3346 C C . GLY A 1 439 ? 3.045 -16.984 9.062 1 55.88 439 GLY A C 1
ATOM 3347 O O . GLY A 1 439 ? 2.303 -16.156 9.602 1 55.88 439 GLY A O 1
ATOM 3348 N N . HIS A 1 440 ? 2.639 -18.156 9 1 63.03 440 HIS A N 1
ATOM 3349 C CA . HIS A 1 440 ? 1.601 -18.672 9.883 1 63.03 440 HIS A CA 1
ATOM 3350 C C . HIS A 1 440 ? 0.209 -18.359 9.336 1 63.03 440 HIS A C 1
ATOM 3352 O O . HIS A 1 440 ? -0.768 -18.359 10.086 1 63.03 440 HIS A O 1
ATOM 3358 N N . ARG A 1 441 ? 0.214 -18.078 8.086 1 76.56 441 ARG A N 1
ATOM 3359 C CA . ARG A 1 441 ? -1.123 -17.828 7.555 1 76.56 441 ARG A CA 1
ATOM 3360 C C . ARG A 1 441 ? -1.721 -19.094 6.961 1 76.56 441 ARG A C 1
ATOM 3362 O O . ARG A 1 441 ? -1.006 -19.906 6.367 1 76.56 441 ARG A O 1
ATOM 3369 N N . PHE A 1 442 ? -2.996 -19.203 7.273 1 84.31 442 PHE A N 1
ATOM 3370 C CA . PHE A 1 442 ? -3.703 -20.359 6.719 1 84.31 442 PHE A CA 1
ATOM 3371 C C . PHE A 1 442 ? -4.648 -19.922 5.602 1 84.31 442 PHE A C 1
ATOM 3373 O O . PHE A 1 442 ? -4.957 -18.734 5.469 1 84.31 442 PHE A O 1
ATOM 3380 N N . VAL A 1 443 ? -5.023 -20.828 4.801 1 92.06 443 VAL A N 1
ATOM 3381 C CA . VAL A 1 443 ? -5.875 -20.578 3.643 1 92.06 443 VAL A CA 1
ATOM 3382 C C . VAL A 1 443 ? -7.027 -21.578 3.615 1 92.06 443 VAL A C 1
ATOM 3384 O O . VAL A 1 443 ? -6.809 -22.781 3.74 1 92.06 443 VAL A O 1
ATOM 3387 N N . THR A 1 444 ? -8.203 -21.078 3.555 1 93.75 444 THR A N 1
ATOM 3388 C CA . THR A 1 444 ? -9.336 -21.969 3.311 1 93.75 444 THR A CA 1
ATOM 3389 C C . THR A 1 444 ? -9.555 -22.172 1.812 1 93.75 444 THR A C 1
ATOM 3391 O O . THR A 1 444 ? -9.367 -21.234 1.025 1 93.75 444 THR A O 1
ATOM 3394 N N . TYR A 1 445 ? -9.852 -23.359 1.483 1 95.25 445 TYR A N 1
ATOM 3395 C CA . TYR A 1 445 ? -9.945 -23.656 0.06 1 95.25 445 TYR A CA 1
ATOM 3396 C C . TYR A 1 445 ? -10.969 -24.766 -0.196 1 95.25 445 TYR A C 1
ATOM 3398 O O . TYR A 1 445 ? -11 -25.766 0.519 1 95.25 445 TYR A O 1
ATOM 3406 N N . ALA A 1 446 ? -11.844 -24.562 -1.139 1 95.69 446 ALA A N 1
ATOM 3407 C CA . ALA A 1 446 ? -12.812 -25.562 -1.569 1 95.69 446 ALA A CA 1
ATOM 3408 C C . ALA A 1 446 ? -12.703 -25.828 -3.068 1 95.69 446 ALA A C 1
ATOM 3410 O O . ALA A 1 446 ? -12.633 -24.891 -3.867 1 95.69 446 ALA A O 1
ATOM 3411 N N . ALA A 1 447 ? -12.633 -27.078 -3.41 1 96.25 447 ALA A N 1
ATOM 3412 C CA . ALA A 1 447 ? -12.617 -27.5 -4.809 1 96.25 447 ALA A CA 1
ATOM 3413 C C . ALA A 1 447 ? -13.812 -28.391 -5.129 1 96.25 447 ALA A C 1
ATOM 3415 O O . ALA A 1 447 ? -13.977 -29.453 -4.527 1 96.25 447 ALA A O 1
ATOM 3416 N N . ALA A 1 448 ? -14.609 -27.969 -6.055 1 96.44 448 ALA A N 1
ATOM 3417 C CA . ALA A 1 448 ? -15.758 -28.734 -6.543 1 96.44 448 ALA A CA 1
ATOM 3418 C C . ALA A 1 448 ? -15.539 -29.172 -7.988 1 96.44 448 ALA A C 1
ATOM 3420 O O . ALA A 1 448 ? -15.516 -28.344 -8.898 1 96.44 448 ALA A O 1
ATOM 3421 N N . ILE A 1 449 ? -15.391 -30.469 -8.172 1 97.06 449 ILE A N 1
ATOM 3422 C CA . ILE A 1 449 ? -15.164 -31 -9.508 1 97.06 449 ILE A CA 1
ATOM 3423 C C . ILE A 1 449 ? -16.484 -31.516 -10.086 1 97.06 449 ILE A C 1
ATOM 3425 O O . ILE A 1 449 ? -17.062 -32.469 -9.562 1 97.06 449 ILE A O 1
ATOM 3429 N N . LEU A 1 450 ? -16.891 -30.938 -11.188 1 97 450 LEU A N 1
ATOM 3430 C CA . LEU A 1 450 ? -18.141 -31.312 -11.852 1 97 450 LEU A CA 1
ATOM 3431 C C . LEU A 1 450 ? -17.859 -32.25 -13.016 1 97 450 LEU A C 1
ATOM 3433 O O . LEU A 1 450 ? -17.062 -31.953 -13.898 1 97 450 LEU A O 1
ATOM 3437 N N . ASP A 1 451 ? -18.438 -33.375 -12.969 1 96.12 451 ASP A N 1
ATOM 3438 C CA . ASP A 1 451 ? -18.5 -34.25 -14.117 1 96.12 451 ASP A CA 1
ATOM 3439 C C . ASP A 1 451 ? -19.812 -34.094 -14.883 1 96.12 451 ASP A C 1
ATOM 3441 O O . ASP A 1 451 ? -20.844 -34.625 -14.5 1 96.12 451 ASP A O 1
ATOM 3445 N N . PRO A 1 452 ? -19.734 -33.406 -15.977 1 94.38 452 PRO A N 1
ATOM 3446 C CA . PRO A 1 452 ? -20.969 -33.125 -16.703 1 94.38 452 PRO A CA 1
ATOM 3447 C C . PRO A 1 452 ? -21.609 -34.344 -17.328 1 94.38 452 PRO A C 1
ATOM 3449 O O . PRO A 1 452 ? -22.797 -34.344 -17.656 1 94.38 452 PRO A O 1
ATOM 3452 N N . GLN A 1 453 ? -20.812 -35.375 -17.562 1 92.75 453 GLN A N 1
ATOM 3453 C CA . GLN A 1 453 ? -21.344 -36.594 -18.156 1 92.75 453 GLN A CA 1
ATOM 3454 C C . GLN A 1 453 ? -22.047 -37.438 -17.125 1 92.75 453 GLN A C 1
ATOM 3456 O O . GLN A 1 453 ? -23.172 -37.906 -17.344 1 92.75 453 GLN A O 1
ATOM 3461 N N . ALA A 1 454 ? -21.438 -37.594 -15.992 1 94.62 454 ALA A N 1
ATOM 3462 C CA . ALA A 1 454 ? -22 -38.438 -14.938 1 94.62 454 ALA A CA 1
ATOM 3463 C C . ALA A 1 454 ? -22.969 -37.625 -14.062 1 94.62 454 ALA A C 1
ATOM 3465 O O . ALA A 1 454 ? -23.734 -38.219 -13.281 1 94.62 454 ALA A O 1
ATOM 3466 N N . HIS A 1 455 ? -22.969 -36.344 -14.211 1 96.12 455 HIS A N 1
ATOM 3467 C CA . HIS A 1 455 ? -23.766 -35.438 -13.375 1 96.12 455 HIS A CA 1
ATOM 3468 C C . HIS A 1 455 ? -23.469 -35.656 -11.898 1 96.12 455 HIS A C 1
ATOM 3470 O O . HIS A 1 455 ? -24.391 -35.844 -11.094 1 96.12 455 HIS A O 1
ATOM 3476 N N . GLN A 1 456 ? -22.25 -35.688 -11.633 1 96.06 456 GLN A N 1
ATOM 3477 C CA . GLN A 1 456 ? -21.75 -35.844 -10.273 1 96.06 456 GLN A CA 1
ATOM 3478 C C . GLN A 1 456 ? -20.812 -34.719 -9.891 1 96.06 456 GLN A C 1
ATOM 3480 O O . GLN A 1 456 ? -20.125 -34.156 -10.742 1 96.06 456 GLN A O 1
ATOM 3485 N N . LEU A 1 457 ? -20.906 -34.344 -8.578 1 95.94 457 LEU A N 1
ATOM 3486 C CA . LEU A 1 457 ? -20.031 -33.312 -8.031 1 95.94 457 LEU A CA 1
ATOM 3487 C C . LEU A 1 457 ? -19.156 -33.875 -6.918 1 95.94 457 LEU A C 1
ATOM 3489 O O . LEU A 1 457 ? -19.672 -34.438 -5.938 1 95.94 457 LEU A O 1
ATOM 3493 N N . THR A 1 458 ? -17.875 -33.812 -7.125 1 95.62 458 THR A N 1
ATOM 3494 C CA . THR A 1 458 ? -16.922 -34.219 -6.102 1 95.62 458 THR A CA 1
ATOM 3495 C C . THR A 1 458 ? -16.375 -33 -5.379 1 95.62 458 THR A C 1
ATOM 3497 O O . THR A 1 458 ? -15.852 -32.062 -6.016 1 95.62 458 THR A O 1
ATOM 3500 N N . ILE A 1 459 ? -16.469 -32.969 -4.043 1 94.62 459 ILE A N 1
ATOM 3501 C CA . ILE A 1 459 ? -16.031 -31.797 -3.287 1 94.62 459 ILE A CA 1
ATOM 3502 C C . ILE A 1 459 ? -14.883 -32.188 -2.359 1 94.62 459 ILE A C 1
ATOM 3504 O O . ILE A 1 459 ? -14.945 -33.188 -1.664 1 94.62 459 ILE A O 1
ATOM 3508 N N . ALA A 1 460 ? -13.82 -31.484 -2.434 1 94.5 460 ALA A N 1
ATOM 3509 C CA . ALA A 1 460 ? -12.742 -31.484 -1.454 1 94.5 460 ALA A CA 1
ATOM 3510 C C . ALA A 1 460 ? -12.641 -30.141 -0.74 1 94.5 460 ALA A C 1
ATOM 3512 O O . ALA A 1 460 ? -12.5 -29.094 -1.384 1 94.5 460 ALA A O 1
ATOM 3513 N N . ASN A 1 461 ? -12.758 -30.156 0.572 1 93.94 461 ASN A N 1
ATOM 3514 C CA . ASN A 1 461 ? -12.844 -28.922 1.344 1 93.94 461 ASN A CA 1
ATOM 3515 C C . ASN A 1 461 ? -11.727 -28.812 2.377 1 93.94 461 ASN A C 1
ATOM 3517 O O . ASN A 1 461 ? -11.594 -29.688 3.24 1 93.94 461 ASN A O 1
ATOM 3521 N N . ALA A 1 462 ? -10.945 -27.812 2.227 1 92.88 462 ALA A N 1
ATOM 3522 C CA . ALA A 1 462 ? -9.891 -27.531 3.197 1 92.88 462 ALA A CA 1
ATOM 3523 C C . ALA A 1 462 ? -10.289 -26.359 4.109 1 92.88 462 ALA A C 1
ATOM 3525 O O . ALA A 1 462 ? -9.781 -25.25 3.961 1 92.88 462 ALA A O 1
ATOM 3526 N N . GLY A 1 463 ? -11.156 -26.609 5.051 1 90.19 463 GLY A N 1
ATOM 3527 C CA . GLY A 1 463 ? -11.523 -25.641 6.082 1 90.19 463 GLY A CA 1
ATOM 3528 C C . GLY A 1 463 ? -12.406 -24.531 5.566 1 90.19 463 GLY A C 1
ATOM 3529 O O . GLY A 1 463 ? -12.617 -23.531 6.254 1 90.19 463 GLY A O 1
ATOM 3530 N N . HIS A 1 464 ? -12.828 -24.578 4.375 1 92.56 464 HIS A N 1
ATOM 3531 C CA . HIS A 1 464 ? -13.695 -23.531 3.824 1 92.56 464 HIS A CA 1
ATOM 3532 C C . HIS A 1 464 ? -15.148 -23.766 4.234 1 92.56 464 HIS A C 1
ATOM 3534 O O . HIS A 1 464 ? -15.508 -24.859 4.68 1 92.56 464 HIS A O 1
ATOM 3540 N N . LEU A 1 465 ? -15.953 -22.797 4.145 1 92 465 LEU A N 1
ATOM 3541 C CA . LEU A 1 465 ? -17.375 -22.938 4.434 1 92 465 LEU A CA 1
ATOM 3542 C C . LEU A 1 465 ? -18.031 -23.938 3.494 1 92 465 LEU A C 1
ATOM 3544 O O . LEU A 1 465 ? -17.75 -23.953 2.293 1 92 465 LEU A O 1
ATOM 3548 N N . PRO A 1 466 ? -18.781 -24.828 4.062 1 92.94 466 PRO A N 1
ATOM 3549 C CA . PRO A 1 466 ? -19.422 -25.844 3.211 1 92.94 466 PRO A CA 1
ATOM 3550 C C . PRO A 1 466 ? -20.359 -25.234 2.174 1 92.94 466 PRO A C 1
ATOM 3552 O O . PRO A 1 466 ? -21.141 -24.344 2.498 1 92.94 466 PRO A O 1
ATOM 3555 N N . PRO A 1 467 ? -20.266 -25.688 0.957 1 95.44 467 PRO A N 1
ATOM 3556 C CA . PRO A 1 467 ? -21.203 -25.219 -0.062 1 95.44 467 PRO A CA 1
ATOM 3557 C C . PRO A 1 467 ? -22.656 -25.531 0.284 1 95.44 467 PRO A C 1
ATOM 3559 O O . PRO A 1 467 ? -22.922 -26.469 1.026 1 95.44 467 PRO A O 1
ATOM 3562 N N . LEU A 1 468 ? -23.562 -24.766 -0.24 1 95.69 468 LEU A N 1
ATOM 3563 C CA . LEU A 1 468 ? -25 -24.953 -0.003 1 95.69 468 LEU A CA 1
ATOM 3564 C C . LEU A 1 468 ? -25.688 -25.516 -1.243 1 95.69 468 LEU A C 1
ATOM 3566 O O . LEU A 1 468 ? -25.469 -25.031 -2.354 1 95.69 468 LEU A O 1
ATOM 3570 N N . LEU A 1 469 ? -26.438 -26.547 -1.049 1 95.69 469 LEU A N 1
ATOM 3571 C CA . LEU A 1 469 ? -27.203 -27.188 -2.119 1 95.69 469 LEU A CA 1
ATOM 3572 C C . LEU A 1 469 ? -28.672 -26.844 -2.006 1 95.69 469 LEU A C 1
ATOM 3574 O O . LEU A 1 469 ? -29.312 -27.109 -0.979 1 95.69 469 LEU A O 1
ATOM 3578 N N . LYS A 1 470 ? -29.125 -26.188 -2.973 1 95.25 470 LYS A N 1
ATOM 3579 C CA . LYS A 1 470 ? -30.547 -25.922 -3.08 1 95.25 470 LYS A CA 1
ATOM 3580 C C . LYS A 1 470 ? -31.219 -26.938 -4.008 1 95.25 470 LYS A C 1
ATOM 3582 O O . LYS A 1 470 ? -30.906 -27 -5.199 1 95.25 470 LYS A O 1
ATOM 3587 N N . LYS A 1 471 ? -32.094 -27.688 -3.459 1 92.81 471 LYS A N 1
ATOM 3588 C CA . LYS A 1 471 ? -32.812 -28.688 -4.238 1 92.81 471 LYS A CA 1
ATOM 3589 C C . LYS A 1 471 ? -34.031 -28.078 -4.93 1 92.81 471 LYS A C 1
ATOM 3591 O O . LYS A 1 471 ? -34.406 -26.922 -4.664 1 92.81 471 LYS A O 1
ATOM 3596 N N . ALA A 1 472 ? -34.625 -28.859 -5.836 1 85.94 472 ALA A N 1
ATOM 3597 C CA . ALA A 1 472 ? -35.781 -28.422 -6.582 1 85.94 472 ALA A CA 1
ATOM 3598 C C . ALA A 1 472 ? -36.969 -28.141 -5.648 1 85.94 472 ALA A C 1
ATOM 3600 O O . ALA A 1 472 ? -37.812 -27.312 -5.953 1 85.94 472 ALA A O 1
ATOM 3601 N N . ASP A 1 473 ? -37 -28.812 -4.48 1 83.38 473 ASP A N 1
ATOM 3602 C CA . ASP A 1 473 ? -38.094 -28.641 -3.523 1 83.38 473 ASP A CA 1
ATOM 3603 C C . ASP A 1 473 ? -37.844 -27.422 -2.629 1 83.38 473 ASP A C 1
ATOM 3605 O O . ASP A 1 473 ? -38.562 -27.219 -1.634 1 83.38 473 ASP A O 1
ATOM 3609 N N . GLN A 1 474 ? -36.875 -26.672 -2.881 1 86.06 474 GLN A N 1
ATOM 3610 C CA . GLN A 1 474 ? -36.531 -25.406 -2.234 1 86.06 474 GLN A CA 1
ATOM 3611 C C . GLN A 1 474 ? -35.875 -25.656 -0.873 1 86.06 474 GLN A C 1
ATOM 3613 O O . GLN A 1 474 ? -35.688 -24.703 -0.102 1 86.06 474 GLN A O 1
ATOM 3618 N N . THR A 1 475 ? -35.531 -26.891 -0.658 1 91.25 475 THR A N 1
ATOM 3619 C CA . THR A 1 475 ? -34.75 -27.172 0.556 1 91.25 475 THR A CA 1
ATOM 3620 C C . THR A 1 475 ? -33.281 -26.891 0.342 1 91.25 475 THR A C 1
ATOM 3622 O O . THR A 1 475 ? -32.75 -27.094 -0.754 1 91.25 475 THR A O 1
ATOM 3625 N N . VAL A 1 476 ? -32.656 -26.344 1.412 1 94.06 476 VAL A N 1
ATOM 3626 C CA . VAL A 1 476 ? -31.234 -26.016 1.339 1 94.06 476 VAL A CA 1
ATOM 3627 C C . VAL A 1 476 ? -30.453 -26.859 2.334 1 94.06 476 VAL A C 1
ATOM 3629 O O . VAL A 1 476 ? -30.812 -26.953 3.51 1 94.06 476 VAL A O 1
ATOM 3632 N N . GLU A 1 477 ? -29.469 -27.531 1.849 1 92.06 477 GLU A N 1
ATOM 3633 C CA . GLU A 1 477 ? -28.625 -28.375 2.684 1 92.06 477 GLU A CA 1
ATOM 3634 C C . GLU A 1 477 ? -27.156 -27.984 2.545 1 92.06 477 GLU A C 1
ATOM 3636 O O . GLU A 1 477 ? -26.734 -27.484 1.498 1 92.06 477 GLU A O 1
ATOM 3641 N N . ARG A 1 478 ? -26.406 -28.188 3.621 1 90.88 478 ARG A N 1
ATOM 3642 C CA . ARG A 1 478 ? -24.969 -27.969 3.602 1 90.88 478 ARG A CA 1
ATOM 3643 C C . ARG A 1 478 ? -24.234 -29.219 3.105 1 90.88 478 ARG A C 1
ATOM 3645 O O . ARG A 1 478 ? -24.484 -30.328 3.594 1 90.88 478 ARG A O 1
ATOM 3652 N N . MET A 1 479 ? -23.359 -28.969 2.225 1 89.88 479 MET A N 1
ATOM 3653 C CA . MET A 1 479 ? -22.688 -30.109 1.607 1 89.88 479 MET A CA 1
ATOM 3654 C C . MET A 1 479 ? -21.359 -30.406 2.312 1 89.88 479 MET A C 1
ATOM 3656 O O . MET A 1 479 ? -20.594 -29.484 2.615 1 89.88 479 MET A O 1
ATOM 3660 N N . GLY A 1 480 ? -21.094 -31.625 2.578 1 78.25 480 GLY A N 1
ATOM 3661 C CA . GLY A 1 480 ? -19.781 -32.094 3.008 1 78.25 480 GLY A CA 1
ATOM 3662 C C . GLY A 1 480 ? -19.438 -31.672 4.422 1 78.25 480 GLY A C 1
ATOM 3663 O O . GLY A 1 480 ? -18.25 -31.484 4.746 1 78.25 480 GLY A O 1
ATOM 3664 N N . VAL A 1 481 ? -20.344 -31.406 5.289 1 76.88 481 VAL A N 1
ATOM 3665 C CA . VAL A 1 481 ? -20.094 -30.938 6.648 1 76.88 481 VAL A CA 1
ATOM 3666 C C . VAL A 1 481 ? -19.297 -31.984 7.418 1 76.88 481 VAL A C 1
ATOM 3668 O O . VAL A 1 481 ? -18.422 -31.641 8.227 1 76.88 481 VAL A O 1
ATOM 3671 N N . ASP A 1 482 ? -19.469 -33.156 7.074 1 71.12 482 ASP A N 1
ATOM 3672 C CA . ASP A 1 482 ? -18.797 -34.219 7.789 1 71.12 482 ASP A CA 1
ATOM 3673 C C . ASP A 1 482 ? -17.359 -34.406 7.289 1 71.12 482 ASP A C 1
ATOM 3675 O O . ASP A 1 482 ? -16.547 -35.094 7.934 1 71.12 482 ASP A O 1
ATOM 3679 N N . HIS A 1 483 ? -17.016 -33.75 6.273 1 70.25 483 HIS A N 1
ATOM 3680 C CA . HIS A 1 483 ? -15.711 -33.938 5.66 1 70.25 483 HIS A CA 1
ATOM 3681 C C . HIS A 1 483 ? -14.875 -32.656 5.715 1 70.25 483 HIS A C 1
ATOM 3683 O O . HIS A 1 483 ? -13.906 -32.531 4.973 1 70.25 483 HIS A O 1
ATOM 3689 N N . ALA A 1 484 ? -15.25 -31.859 6.602 1 65.62 484 ALA A N 1
ATOM 3690 C CA . ALA A 1 484 ? -14.5 -30.609 6.66 1 65.62 484 ALA A CA 1
ATOM 3691 C C . ALA A 1 484 ? -13.164 -30.797 7.379 1 65.62 484 ALA A C 1
ATOM 3693 O O . ALA A 1 484 ? -13.102 -31.453 8.414 1 65.62 484 ALA A O 1
ATOM 3694 N N . ASN A 1 485 ? -12.125 -30.469 6.641 1 77.5 485 ASN A N 1
ATOM 3695 C CA . ASN A 1 485 ? -10.758 -30.594 7.133 1 77.5 485 ASN A CA 1
ATOM 3696 C C . ASN A 1 485 ? -10.188 -29.25 7.566 1 77.5 485 ASN A C 1
ATOM 3698 O O . ASN A 1 485 ? -10.906 -28.25 7.562 1 77.5 485 ASN A O 1
ATOM 3702 N N . LEU A 1 486 ? -9.055 -29.297 8.102 1 83.44 486 LEU A N 1
ATOM 3703 C CA . LEU A 1 486 ? -8.328 -28.078 8.5 1 83.44 486 LEU A CA 1
ATOM 3704 C C . LEU A 1 486 ? -7.941 -27.25 7.281 1 83.44 486 LEU A C 1
ATOM 3706 O O . LEU A 1 486 ? -7.828 -27.797 6.176 1 83.44 486 LEU A O 1
ATOM 3710 N N . PRO A 1 487 ? -7.883 -26.016 7.461 1 89.88 487 PRO A N 1
ATOM 3711 C CA . PRO A 1 487 ? -7.41 -25.188 6.359 1 89.88 487 PRO A CA 1
ATOM 3712 C C . PRO A 1 487 ? -6 -25.547 5.906 1 89.88 487 PRO A C 1
ATOM 3714 O O . PRO A 1 487 ? -5.297 -26.281 6.594 1 89.88 487 PRO A O 1
ATOM 3717 N N . LEU A 1 488 ? -5.664 -25.078 4.734 1 90.44 488 LEU A N 1
ATOM 3718 C CA . LEU A 1 488 ? -4.32 -25.297 4.211 1 90.44 488 LEU A CA 1
ATOM 3719 C C . LEU A 1 488 ? -3.287 -24.547 5.051 1 90.44 488 LEU A C 1
ATOM 3721 O O . LEU A 1 488 ? -3.535 -23.422 5.496 1 90.44 488 LEU A O 1
ATOM 3725 N N . GLY A 1 489 ? -2.104 -25.156 5.336 1 86.56 489 GLY A N 1
ATOM 3726 C CA . GLY A 1 489 ? -0.995 -24.5 6.008 1 86.56 489 GLY A CA 1
ATOM 3727 C C . GLY A 1 489 ? -0.942 -24.781 7.496 1 86.56 489 GLY A C 1
ATOM 3728 O O . GLY A 1 489 ? 0.011 -24.391 8.172 1 86.56 489 GLY A O 1
ATOM 3729 N N . VAL A 1 490 ? -1.965 -25.391 8.062 1 79.38 490 VAL A N 1
ATOM 3730 C CA . VAL A 1 490 ? -2.045 -25.641 9.5 1 79.38 490 VAL A CA 1
ATOM 3731 C C . VAL A 1 490 ? -1.262 -26.906 9.852 1 79.38 490 VAL A C 1
ATOM 3733 O O . VAL A 1 490 ? -0.477 -26.906 10.805 1 79.38 490 VAL A O 1
ATOM 3736 N N . ASP A 1 491 ? -1.503 -27.906 9.109 1 76.38 491 ASP A N 1
ATOM 3737 C CA . ASP A 1 491 ? -0.864 -29.203 9.352 1 76.38 491 ASP A CA 1
ATOM 3738 C C . ASP A 1 491 ? -0.352 -29.812 8.047 1 76.38 491 ASP A C 1
ATOM 3740 O O . ASP A 1 491 ? -1.143 -30.188 7.184 1 76.38 491 ASP A O 1
ATOM 3744 N N . GLY A 1 492 ? 0.912 -30.031 7.938 1 77.94 492 GLY A N 1
ATOM 3745 C CA . GLY A 1 492 ? 1.548 -30.531 6.723 1 77.94 492 GLY A CA 1
ATOM 3746 C C . GLY A 1 492 ? 1.307 -32 6.477 1 77.94 492 GLY A C 1
ATOM 3747 O O . GLY A 1 492 ? 1.5 -32.5 5.363 1 77.94 492 GLY A O 1
ATOM 3748 N N . SER A 1 493 ? 0.799 -32.688 7.414 1 78.56 493 SER A N 1
ATOM 3749 C CA . SER A 1 493 ? 0.635 -34.125 7.297 1 78.56 493 SER A CA 1
ATOM 3750 C C . SER A 1 493 ? -0.799 -34.5 6.926 1 78.56 493 SER A C 1
ATOM 3752 O O . SER A 1 493 ? -1.107 -35.656 6.699 1 78.56 493 SER A O 1
ATOM 3754 N N . LEU A 1 494 ? -1.591 -33.531 6.738 1 81.56 494 LEU A N 1
ATOM 3755 C CA . LEU A 1 494 ? -3.014 -33.781 6.523 1 81.56 494 LEU A CA 1
ATOM 3756 C C . LEU A 1 494 ? -3.277 -34.25 5.094 1 81.56 494 LEU A C 1
ATOM 3758 O O . LEU A 1 494 ? -2.682 -33.719 4.148 1 81.56 494 LEU A O 1
ATOM 3762 N N . GLU A 1 495 ? -4.094 -35.312 4.992 1 86.88 495 GLU A N 1
ATOM 3763 C CA . GLU A 1 495 ? -4.645 -35.719 3.711 1 86.88 495 GLU A CA 1
ATOM 3764 C C . GLU A 1 495 ? -6.117 -35.344 3.588 1 86.88 495 GLU A C 1
ATOM 3766 O O . GLU A 1 495 ? -6.895 -35.562 4.523 1 86.88 495 GLU A O 1
ATOM 3771 N N . PHE A 1 496 ? -6.434 -34.844 2.473 1 90.25 496 PHE A N 1
ATOM 3772 C CA . PHE A 1 496 ? -7.789 -34.312 2.311 1 90.25 496 PHE A CA 1
ATOM 3773 C C . PHE A 1 496 ? -8.68 -35.344 1.626 1 90.25 496 PHE A C 1
ATOM 3775 O O . PHE A 1 496 ? -8.266 -36 0.654 1 90.25 496 PHE A O 1
ATOM 3782 N N . GLU A 1 497 ? -9.844 -35.469 2.195 1 87.06 497 GLU A N 1
ATOM 3783 C CA . GLU A 1 497 ? -10.812 -36.438 1.676 1 87.06 497 GLU A CA 1
ATOM 3784 C C . GLU A 1 497 ? -11.789 -35.75 0.714 1 87.06 497 GLU A C 1
ATOM 3786 O O . GLU A 1 497 ? -11.914 -34.531 0.701 1 87.06 497 GLU A O 1
ATOM 3791 N N . GLU A 1 498 ? -12.352 -36.625 -0.097 1 91.25 498 GLU A N 1
ATOM 3792 C CA . GLU A 1 498 ? -13.328 -36.156 -1.076 1 91.25 498 GLU A CA 1
ATOM 3793 C C . GLU A 1 498 ? -14.719 -36.688 -0.766 1 91.25 498 GLU A C 1
ATOM 3795 O O . GLU A 1 498 ? -14.867 -37.781 -0.222 1 91.25 498 GLU A O 1
ATOM 3800 N N . ALA A 1 499 ? -15.695 -35.969 -1.052 1 92 499 ALA A N 1
ATOM 3801 C CA . ALA A 1 499 ? -17.094 -36.344 -0.973 1 92 499 ALA A CA 1
ATOM 3802 C C . ALA A 1 499 ? -17.781 -36.25 -2.334 1 92 499 ALA A C 1
ATOM 3804 O O . ALA A 1 499 ? -17.578 -35.25 -3.051 1 92 499 ALA A O 1
ATOM 3805 N N . VAL A 1 500 ? -18.547 -37.281 -2.709 1 94 500 VAL A N 1
ATOM 3806 C CA . VAL A 1 500 ? -19.188 -37.312 -4.012 1 94 500 VAL A CA 1
ATOM 3807 C C . VAL A 1 500 ? -20.703 -37.156 -3.842 1 94 500 VAL A C 1
ATOM 3809 O O . VAL A 1 500 ? -21.297 -37.781 -2.959 1 94 500 VAL A O 1
ATOM 3812 N N . PHE A 1 501 ? -21.266 -36.344 -4.691 1 94.25 501 PHE A N 1
ATOM 3813 C CA . PHE A 1 501 ? -22.688 -36.062 -4.648 1 94.25 501 PHE A CA 1
ATOM 3814 C C . PHE A 1 501 ? -23.312 -36.188 -6.039 1 94.25 501 PHE A C 1
ATOM 3816 O O . PHE A 1 501 ? -22.719 -35.75 -7.027 1 94.25 501 PHE A O 1
ATOM 3823 N N . ASP A 1 502 ? -24.453 -36.812 -6.09 1 95.75 502 ASP A N 1
ATOM 3824 C CA . ASP A 1 502 ? -25.203 -36.812 -7.336 1 95.75 502 ASP A CA 1
ATOM 3825 C C . ASP A 1 502 ? -26.031 -35.531 -7.492 1 95.75 502 ASP A C 1
ATOM 3827 O O . ASP A 1 502 ? -26.594 -35.031 -6.523 1 95.75 502 ASP A O 1
ATOM 3831 N N . LEU A 1 503 ? -26.016 -35.031 -8.719 1 94.69 503 LEU A N 1
ATOM 3832 C CA . LEU A 1 503 ? -26.766 -33.812 -8.984 1 94.69 503 LEU A CA 1
ATOM 3833 C C . LEU A 1 503 ? -28.031 -34.094 -9.766 1 94.69 503 LEU A C 1
ATOM 3835 O O . LEU A 1 503 ? -27.969 -34.625 -10.891 1 94.69 503 LEU A O 1
ATOM 3839 N N . ASP A 1 504 ? -29.156 -33.719 -9.219 1 94.31 504 ASP A N 1
ATOM 3840 C CA . ASP A 1 504 ? -30.438 -33.875 -9.898 1 94.31 504 ASP A CA 1
ATOM 3841 C C . ASP A 1 504 ? -30.766 -32.594 -10.688 1 94.31 504 ASP A C 1
ATOM 3843 O O . ASP A 1 504 ? -30.266 -31.516 -10.375 1 94.31 504 ASP A O 1
ATOM 3847 N N . PRO A 1 505 ? -31.641 -32.812 -11.773 1 93.94 505 PRO A N 1
ATOM 3848 C CA . PRO A 1 505 ? -32.062 -31.609 -12.492 1 93.94 505 PRO A CA 1
ATOM 3849 C C . PRO A 1 505 ? -32.75 -30.594 -11.578 1 93.94 505 PRO A C 1
ATOM 3851 O O . PRO A 1 505 ? -33.625 -30.953 -10.789 1 93.94 505 PRO A O 1
ATOM 3854 N N . GLY A 1 506 ? -32.25 -29.375 -11.633 1 92.38 506 GLY A N 1
ATOM 3855 C CA . GLY A 1 506 ? -32.812 -28.312 -10.812 1 92.38 506 GLY A CA 1
ATOM 3856 C C . GLY A 1 506 ? -31.984 -27.984 -9.586 1 92.38 506 GLY A C 1
ATOM 3857 O O . GLY A 1 506 ? -32.188 -26.969 -8.938 1 92.38 506 GLY A O 1
ATOM 3858 N N . ASP A 1 507 ? -31.031 -28.828 -9.312 1 94.31 507 ASP A N 1
ATOM 3859 C CA . ASP A 1 507 ? -30.156 -28.594 -8.164 1 94.31 507 ASP A CA 1
ATOM 3860 C C . ASP A 1 507 ? -29.25 -27.391 -8.398 1 94.31 507 ASP A C 1
ATOM 3862 O O . ASP A 1 507 ? -28.766 -27.188 -9.508 1 94.31 507 ASP A O 1
ATOM 3866 N N . ALA A 1 508 ? -29.188 -26.562 -7.395 1 95.5 508 ALA A N 1
ATOM 3867 C CA . ALA A 1 508 ? -28.281 -25.406 -7.438 1 95.5 508 ALA A CA 1
ATOM 3868 C C . ALA A 1 508 ? -27.297 -25.438 -6.27 1 95.5 508 ALA A C 1
ATOM 3870 O O . ALA A 1 508 ? -27.672 -25.781 -5.145 1 95.5 508 ALA A O 1
ATOM 3871 N N . ILE A 1 509 ? -26.062 -25.172 -6.539 1 96.38 509 ILE A N 1
ATOM 3872 C CA . ILE A 1 509 ? -25.016 -25.141 -5.523 1 96.38 509 ILE A CA 1
ATOM 3873 C C . ILE A 1 509 ? -24.438 -23.734 -5.414 1 96.38 509 ILE A C 1
ATOM 3875 O O . ILE A 1 509 ? -24.156 -23.094 -6.43 1 96.38 509 ILE A O 1
ATOM 3879 N N . VAL A 1 510 ? -24.281 -23.281 -4.219 1 96.75 510 VAL A N 1
ATOM 3880 C CA . VAL A 1 510 ? -23.719 -21.953 -3.979 1 96.75 510 VAL A CA 1
ATOM 3881 C C . VAL A 1 510 ? -22.484 -22.062 -3.105 1 96.75 510 VAL A C 1
ATOM 3883 O O . VAL A 1 510 ? -22.516 -22.672 -2.033 1 96.75 510 VAL A O 1
ATOM 3886 N N . LEU A 1 511 ? -21.344 -21.594 -3.604 1 97.38 511 LEU A N 1
ATOM 3887 C CA . LEU A 1 511 ? -20.141 -21.391 -2.82 1 97.38 511 LEU A CA 1
ATOM 3888 C C . LEU A 1 511 ? -19.969 -19.938 -2.418 1 97.38 511 LEU A C 1
ATOM 3890 O O . LEU A 1 511 ? -20.25 -19.031 -3.213 1 97.38 511 LEU A O 1
ATOM 3894 N N . TYR A 1 512 ? -19.516 -19.719 -1.239 1 96.12 512 TYR A N 1
ATOM 3895 C CA . TYR A 1 512 ? -19.453 -18.344 -0.719 1 96.12 512 TYR A CA 1
ATOM 3896 C C . TYR A 1 512 ? -18.312 -18.203 0.281 1 96.12 512 TYR A C 1
ATOM 3898 O O . TYR A 1 512 ? -17.797 -19.188 0.806 1 96.12 512 TYR A O 1
ATOM 3906 N N . THR A 1 513 ? -17.859 -17 0.501 1 94.75 513 THR A N 1
ATOM 3907 C CA . THR A 1 513 ? -16.844 -16.719 1.505 1 94.75 513 THR A CA 1
ATOM 3908 C C . THR A 1 513 ? -17.484 -16.125 2.764 1 94.75 513 THR A C 1
ATOM 3910 O O . THR A 1 513 ? -18.672 -15.828 2.781 1 94.75 513 THR A O 1
ATOM 3913 N N . ASP A 1 514 ? -16.672 -16 3.785 1 91.56 514 ASP A N 1
ATOM 3914 C CA . ASP A 1 514 ? -17.188 -15.547 5.07 1 91.56 514 ASP A CA 1
ATOM 3915 C C . ASP A 1 514 ? -17.516 -14.055 5.027 1 91.56 514 ASP A C 1
ATOM 3917 O O . ASP A 1 514 ? -18.156 -13.531 5.938 1 91.56 514 ASP A O 1
ATOM 3921 N N . GLY A 1 515 ? -17.188 -13.422 3.984 1 91.69 515 GLY A N 1
ATOM 3922 C CA . GLY A 1 515 ? -17.594 -12.039 3.812 1 91.69 515 GLY A CA 1
ATOM 3923 C C . GLY A 1 515 ? -19.109 -11.867 3.73 1 91.69 515 GLY A C 1
ATOM 3924 O O . GLY A 1 515 ? -19.625 -10.797 4.055 1 91.69 515 GLY A O 1
ATOM 3925 N N . VAL A 1 516 ? -19.781 -12.875 3.301 1 93.19 516 VAL A N 1
ATOM 3926 C CA . VAL A 1 516 ? -21.234 -12.844 3.227 1 93.19 516 VAL A CA 1
ATOM 3927 C C . VAL A 1 516 ? -21.828 -13.039 4.621 1 93.19 516 VAL A C 1
ATOM 3929 O O . VAL A 1 516 ? -22.594 -12.203 5.098 1 93.19 516 VAL A O 1
ATOM 3932 N N . THR A 1 517 ? -21.391 -14.047 5.285 1 92.38 517 THR A N 1
ATOM 3933 C CA . THR A 1 517 ? -21.969 -14.391 6.578 1 92.38 517 THR A CA 1
ATOM 3934 C C . THR A 1 517 ? -21.531 -13.406 7.652 1 92.38 517 THR A C 1
ATOM 3936 O O . THR A 1 517 ? -22.25 -13.18 8.625 1 92.38 517 THR A O 1
ATOM 3939 N N . GLU A 1 518 ? -20.422 -12.828 7.492 1 90.94 518 GLU A N 1
ATOM 3940 C CA . GLU A 1 518 ? -19.875 -11.938 8.516 1 90.94 518 GLU A CA 1
ATOM 3941 C C . GLU A 1 518 ? -20.156 -10.469 8.18 1 90.94 518 GLU A C 1
ATOM 3943 O O . GLU A 1 518 ? -19.656 -9.57 8.852 1 90.94 518 GLU A O 1
ATOM 3948 N N . ALA A 1 519 ? -20.922 -10.281 7.164 1 91.81 519 ALA A N 1
ATOM 3949 C CA . ALA A 1 519 ? -21.328 -8.914 6.875 1 91.81 519 ALA A CA 1
ATOM 3950 C C . ALA A 1 519 ? -22.094 -8.32 8.055 1 91.81 519 ALA A C 1
ATOM 3952 O O . ALA A 1 519 ? -22.891 -9.008 8.703 1 91.81 519 ALA A O 1
ATOM 3953 N N . THR A 1 520 ? -21.781 -7.07 8.367 1 89.62 520 THR A N 1
ATOM 3954 C CA . THR A 1 520 ? -22.344 -6.43 9.547 1 89.62 520 THR A CA 1
ATOM 3955 C C . THR A 1 520 ? -23.203 -5.23 9.156 1 89.62 520 THR A C 1
ATOM 3957 O O . THR A 1 520 ? -22.891 -4.527 8.195 1 89.62 520 THR A O 1
ATOM 3960 N N . ASN A 1 521 ? -24.219 -5.062 9.906 1 89 521 ASN A N 1
ATOM 3961 C CA . ASN A 1 521 ? -25.062 -3.898 9.688 1 89 521 ASN A CA 1
ATOM 3962 C C . ASN A 1 521 ? -24.703 -2.758 10.641 1 89 521 ASN A C 1
ATOM 3964 O O . ASN A 1 521 ? -23.703 -2.826 11.344 1 89 521 ASN A O 1
ATOM 3968 N N . ALA A 1 522 ? -25.5 -1.67 10.586 1 82.62 522 ALA A N 1
ATOM 3969 C CA . ALA A 1 522 ? -25.25 -0.482 11.398 1 82.62 522 ALA A CA 1
ATOM 3970 C C . ALA A 1 522 ? -25.312 -0.809 12.883 1 82.62 522 ALA A C 1
ATOM 3972 O O . ALA A 1 522 ? -24.609 -0.192 13.695 1 82.62 522 ALA A O 1
ATOM 3973 N N . ALA A 1 523 ? -26.109 -1.822 13.266 1 83.44 523 ALA A N 1
ATOM 3974 C CA . ALA A 1 523 ? -26.266 -2.248 14.648 1 83.44 523 ALA A CA 1
ATOM 3975 C C . ALA A 1 523 ? -25.203 -3.275 15.039 1 83.44 523 ALA A C 1
ATOM 3977 O O . ALA A 1 523 ? -25.219 -3.807 16.156 1 83.44 523 ALA A O 1
ATOM 3978 N N . ASN A 1 524 ? -24.328 -3.67 14.148 1 84.88 524 ASN A N 1
ATOM 3979 C CA . ASN A 1 524 ? -23.234 -4.609 14.328 1 84.88 524 ASN A CA 1
ATOM 3980 C C . ASN A 1 524 ? -23.734 -6.051 14.406 1 84.88 524 ASN A C 1
ATOM 3982 O O . ASN A 1 524 ? -23.109 -6.898 15.047 1 84.88 524 ASN A O 1
ATOM 3986 N N . ASP A 1 525 ? -24.922 -6.164 13.914 1 88.19 525 ASP A N 1
ATOM 3987 C CA . ASP A 1 525 ? -25.391 -7.535 13.781 1 88.19 525 ASP A CA 1
ATOM 3988 C C . ASP A 1 525 ? -24.766 -8.227 12.57 1 88.19 525 ASP A C 1
ATOM 3990 O O . ASP A 1 525 ? -24.484 -7.574 11.562 1 88.19 525 ASP A O 1
ATOM 3994 N N . LEU A 1 526 ? -24.609 -9.531 12.758 1 92.06 526 LEU A N 1
ATOM 3995 C CA . LEU A 1 526 ? -24.047 -10.289 11.641 1 92.06 526 LEU A CA 1
ATOM 3996 C C . LEU A 1 526 ? -25.141 -10.789 10.711 1 92.06 526 LEU A C 1
ATOM 3998 O O . LEU A 1 526 ? -26.25 -11.086 11.156 1 92.06 526 LEU A O 1
ATOM 4002 N N . TYR A 1 527 ? -24.938 -10.789 9.422 1 93.19 527 TYR A N 1
ATOM 4003 C CA . TYR A 1 527 ? -25.859 -11.352 8.445 1 93.19 527 TYR A CA 1
ATOM 4004 C C . TYR A 1 527 ? -26.203 -12.797 8.797 1 93.19 527 TYR A C 1
ATOM 4006 O O . TYR A 1 527 ? -27.391 -13.148 8.898 1 93.19 527 TYR A O 1
ATOM 4014 N N . GLY A 1 528 ? -25.188 -13.633 9.094 1 91 528 GLY A N 1
ATOM 4015 C CA . GLY A 1 528 ? -25.328 -14.953 9.68 1 91 528 GLY A CA 1
ATOM 4016 C C . GLY A 1 528 ? -25.734 -16.016 8.664 1 91 528 GLY A C 1
ATOM 4017 O O . GLY A 1 528 ? -26.188 -15.688 7.566 1 91 528 GLY A O 1
ATOM 4018 N N . MET A 1 529 ? -25.656 -17.266 9.07 1 92.31 529 MET A N 1
ATOM 4019 C CA . MET A 1 529 ? -25.922 -18.422 8.227 1 92.31 529 MET A CA 1
ATOM 4020 C C . MET A 1 529 ? -27.422 -18.625 8.047 1 92.31 529 MET A C 1
ATOM 4022 O O . MET A 1 529 ? -27.875 -19.016 6.973 1 92.31 529 MET A O 1
ATOM 4026 N N . GLN A 1 530 ? -28.141 -18.344 9.008 1 92.19 530 GLN A N 1
ATOM 4027 C CA . GLN A 1 530 ? -29.594 -18.547 8.969 1 92.19 530 GLN A CA 1
ATOM 4028 C C . GLN A 1 530 ? -30.25 -17.672 7.914 1 92.19 530 GLN A C 1
ATOM 4030 O O . GLN A 1 530 ? -31.078 -18.141 7.129 1 92.19 530 GLN A O 1
ATOM 4035 N N . ARG A 1 531 ? -29.859 -16.438 7.902 1 94.06 531 ARG A N 1
ATOM 4036 C CA . ARG A 1 531 ? -30.406 -15.523 6.906 1 94.06 531 ARG A CA 1
ATOM 4037 C C . ARG A 1 531 ? -29.969 -15.914 5.5 1 94.06 531 ARG A C 1
ATOM 4039 O O . ARG A 1 531 ? -30.734 -15.797 4.547 1 94.06 531 ARG A O 1
ATOM 4046 N N . LEU A 1 532 ? -28.766 -16.344 5.402 1 95.44 532 LEU A N 1
ATOM 4047 C CA . LEU A 1 532 ? -28.234 -16.781 4.113 1 95.44 532 LEU A CA 1
ATOM 4048 C C . LEU A 1 532 ? -29.062 -17.953 3.564 1 95.44 532 LEU A C 1
ATOM 4050 O O . LEU A 1 532 ? -29.469 -17.922 2.404 1 95.44 532 LEU A O 1
ATOM 4054 N N . ILE A 1 533 ? -29.312 -18.969 4.402 1 94.75 533 ILE A N 1
ATOM 4055 C CA . ILE A 1 533 ? -30.047 -20.156 4.004 1 94.75 533 ILE A CA 1
ATOM 4056 C C . ILE A 1 533 ? -31.484 -19.766 3.615 1 94.75 533 ILE A C 1
ATOM 4058 O O . ILE A 1 533 ? -32 -20.234 2.607 1 94.75 533 ILE A O 1
ATOM 4062 N N . LYS A 1 534 ? -32.031 -18.875 4.359 1 94.56 534 LYS A N 1
ATOM 4063 C CA . LYS A 1 534 ? -33.406 -18.422 4.074 1 94.56 534 LYS A CA 1
ATOM 4064 C C . LYS A 1 534 ? -33.469 -17.672 2.742 1 94.56 534 LYS A C 1
ATOM 4066 O O . LYS A 1 534 ? -34.375 -17.875 1.953 1 94.56 534 LYS A O 1
ATOM 4071 N N . CYS A 1 535 ? -32.469 -16.828 2.531 1 95.56 535 CYS A N 1
ATOM 4072 C CA . CYS A 1 535 ? -32.438 -16.047 1.295 1 95.56 535 CYS A CA 1
ATOM 4073 C C . CYS A 1 535 ? -32.312 -16.969 0.084 1 95.56 535 CYS A C 1
ATOM 4075 O O . CYS A 1 535 ? -32.969 -16.75 -0.933 1 95.56 535 CYS A O 1
ATOM 4077 N N . ILE A 1 536 ? -31.484 -18 0.22 1 95.19 536 ILE A N 1
ATOM 4078 C CA . ILE A 1 536 ? -31.281 -18.938 -0.875 1 95.19 536 ILE A CA 1
ATOM 4079 C C . ILE A 1 536 ? -32.531 -19.75 -1.109 1 95.19 536 ILE A C 1
ATOM 4081 O O . ILE A 1 536 ? -32.938 -20 -2.256 1 95.19 536 ILE A O 1
ATOM 4085 N N . ALA A 1 537 ? -33.188 -20.156 -0.051 1 94.25 537 ALA A N 1
ATOM 4086 C CA . ALA A 1 537 ? -34.406 -20.938 -0.153 1 94.25 537 ALA A CA 1
ATOM 4087 C C . ALA A 1 537 ? -35.5 -20.156 -0.874 1 94.25 537 ALA A C 1
ATOM 4089 O O . ALA A 1 537 ? -36.25 -20.719 -1.678 1 94.25 537 ALA A O 1
ATOM 4090 N N . ASP A 1 538 ? -35.531 -18.859 -0.639 1 92.5 538 ASP A N 1
ATOM 4091 C CA . ASP A 1 538 ? -36.594 -18.016 -1.173 1 92.5 538 ASP A CA 1
ATOM 4092 C C . ASP A 1 538 ? -36.25 -17.5 -2.568 1 92.5 538 ASP A C 1
ATOM 4094 O O . ASP A 1 538 ? -37.094 -16.922 -3.256 1 92.5 538 ASP A O 1
ATOM 4098 N N . ALA A 1 539 ? -35.094 -17.688 -2.98 1 89.56 539 ALA A N 1
ATOM 4099 C CA . ALA A 1 539 ? -34.594 -17.109 -4.234 1 89.56 539 ALA A CA 1
ATOM 4100 C C . ALA A 1 539 ? -35.188 -17.859 -5.438 1 89.56 539 ALA A C 1
ATOM 4102 O O . ALA A 1 539 ? -35.594 -19.016 -5.32 1 89.56 539 ALA A O 1
ATOM 4103 N N . PRO A 1 540 ? -35.219 -17.203 -6.555 1 86.81 540 PRO A N 1
ATOM 4104 C CA . PRO A 1 540 ? -35.719 -17.844 -7.777 1 86.81 540 PRO A CA 1
ATOM 4105 C C . PRO A 1 540 ? -34.844 -19.016 -8.219 1 86.81 540 PRO A C 1
ATOM 4107 O O . PRO A 1 540 ? -33.75 -19.219 -7.656 1 86.81 540 PRO A O 1
ATOM 4110 N N . THR A 1 541 ? -35.312 -19.766 -9.25 1 81.81 541 THR A N 1
ATOM 4111 C CA . THR A 1 541 ? -34.656 -21 -9.688 1 81.81 541 THR A CA 1
ATOM 4112 C C . THR A 1 541 ? -33.406 -20.703 -10.516 1 81.81 541 THR A C 1
ATOM 4114 O O . THR A 1 541 ? -32.469 -21.469 -10.5 1 81.81 541 THR A O 1
ATOM 4117 N N . GLY A 1 542 ? -33.375 -19.609 -11.141 1 89.88 542 GLY A N 1
ATOM 4118 C CA . GLY A 1 542 ? -32.188 -19.266 -11.922 1 89.88 542 GLY A CA 1
ATOM 4119 C C . GLY A 1 54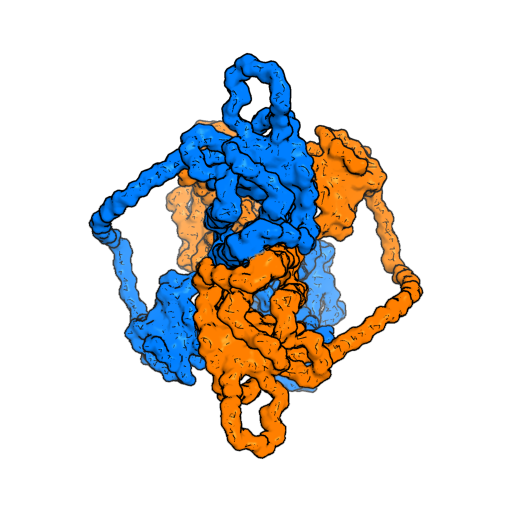2 ? -31 -18.891 -11.078 1 89.88 542 GLY A C 1
ATOM 4120 O O . GLY A 1 542 ? -31.125 -18.156 -10.094 1 89.88 542 GLY A O 1
ATOM 4121 N N . ILE A 1 543 ? -29.844 -19.438 -11.391 1 93.12 543 ILE A N 1
ATOM 4122 C CA . ILE A 1 543 ? -28.656 -19.234 -10.57 1 93.12 543 ILE A CA 1
ATOM 4123 C C . ILE A 1 543 ? -28.219 -17.766 -10.633 1 93.12 543 ILE A C 1
ATOM 4125 O O . ILE A 1 543 ? -27.719 -17.219 -9.656 1 93.12 543 ILE A O 1
ATOM 4129 N N . GLY A 1 544 ? -28.375 -17.172 -11.797 1 93.19 544 GLY A N 1
ATOM 4130 C CA . GLY A 1 544 ? -28.078 -15.758 -11.93 1 93.19 544 GLY A CA 1
ATOM 4131 C C . GLY A 1 544 ? -28.953 -14.875 -11.062 1 93.19 544 GLY A C 1
ATOM 4132 O O . GLY A 1 544 ? -28.453 -14 -10.352 1 93.19 544 GLY A O 1
ATOM 4133 N N . GLU A 1 545 ? -30.188 -15.133 -11.109 1 93 545 GLU A N 1
ATOM 4134 C CA . GLU A 1 545 ? -31.141 -14.391 -10.297 1 93 545 GLU A CA 1
ATOM 4135 C C . GLU A 1 545 ? -30.922 -14.641 -8.812 1 93 545 GLU A C 1
ATOM 4137 O O . GLU A 1 545 ? -31.062 -13.734 -7.992 1 93 545 GLU A O 1
ATOM 4142 N N . LEU A 1 546 ? -30.656 -15.891 -8.578 1 93.25 546 LEU A N 1
ATOM 4143 C CA . LEU A 1 546 ? -30.359 -16.25 -7.191 1 93.25 546 LEU A CA 1
ATOM 4144 C C . LEU A 1 546 ? -29.156 -15.469 -6.68 1 93.25 546 LEU A C 1
ATOM 4146 O O . LEU A 1 546 ? -29.188 -14.906 -5.586 1 93.25 546 LEU A O 1
ATOM 4150 N N . GLY A 1 547 ? -28.078 -15.469 -7.434 1 94.62 547 GLY A N 1
ATOM 4151 C CA . GLY A 1 547 ? -26.875 -14.727 -7.051 1 94.62 547 GLY A CA 1
ATOM 4152 C C . GLY A 1 547 ? -27.125 -13.25 -6.855 1 94.62 547 GLY A C 1
ATOM 4153 O O . GLY A 1 547 ? -26.688 -12.664 -5.863 1 94.62 547 GLY A O 1
ATOM 4154 N N . GLU A 1 548 ? -27.844 -12.656 -7.75 1 93.44 548 GLU A N 1
ATOM 4155 C CA . GLU A 1 548 ? -28.141 -11.234 -7.684 1 93.44 548 GLU A CA 1
ATOM 4156 C C . GLU A 1 548 ? -29 -10.906 -6.469 1 93.44 548 GLU A C 1
ATOM 4158 O O . GLU A 1 548 ? -28.797 -9.875 -5.812 1 93.44 548 GLU A O 1
ATOM 4163 N N . ARG A 1 549 ? -29.906 -11.75 -6.238 1 94.19 549 ARG A N 1
ATOM 4164 C CA . ARG A 1 549 ? -30.781 -11.562 -5.078 1 94.19 549 ARG A CA 1
ATOM 4165 C C . ARG A 1 549 ? -29.969 -11.641 -3.781 1 94.19 549 ARG A C 1
ATOM 4167 O O . ARG A 1 549 ? -30.219 -10.875 -2.846 1 94.19 549 ARG A O 1
ATOM 4174 N N . LEU A 1 550 ? -29.141 -12.562 -3.736 1 94.69 550 LEU A N 1
ATOM 4175 C CA . LEU A 1 550 ? -28.312 -12.727 -2.547 1 94.69 550 LEU A CA 1
ATOM 4176 C C . LEU A 1 550 ? -27.438 -11.492 -2.309 1 94.69 550 LEU A C 1
ATOM 4178 O O . LEU A 1 550 ? -27.344 -11.008 -1.178 1 94.69 550 LEU A O 1
ATOM 4182 N N . ILE A 1 551 ? -26.859 -10.969 -3.307 1 93.56 551 ILE A N 1
ATOM 4183 C CA . ILE A 1 551 ? -26.016 -9.789 -3.207 1 93.56 551 ILE A CA 1
ATOM 4184 C C . ILE A 1 551 ? -26.844 -8.594 -2.75 1 93.56 551 ILE A C 1
ATOM 4186 O O . ILE A 1 551 ? -26.438 -7.836 -1.869 1 93.56 551 ILE A O 1
ATOM 4190 N N . ALA A 1 552 ? -27.969 -8.469 -3.318 1 92.69 552 ALA A N 1
ATOM 4191 C CA . ALA A 1 552 ? -28.859 -7.383 -2.951 1 92.69 552 ALA A CA 1
ATOM 4192 C C . ALA A 1 552 ? -29.281 -7.492 -1.489 1 92.69 552 ALA A C 1
ATOM 4194 O O . ALA A 1 552 ? -29.391 -6.48 -0.791 1 92.69 552 ALA A O 1
ATOM 4195 N N . ASP A 1 553 ? -29.547 -8.711 -1.104 1 94.5 553 ASP A N 1
ATOM 4196 C CA . ASP A 1 553 ? -29.953 -8.945 0.276 1 94.5 553 ASP A CA 1
ATOM 4197 C C . ASP A 1 553 ? -28.844 -8.57 1.255 1 94.5 553 ASP A C 1
ATOM 4199 O O . ASP A 1 553 ? -29.109 -8 2.316 1 94.5 553 ASP A O 1
ATOM 4203 N N . VAL A 1 554 ? -27.656 -8.914 0.983 1 93.44 554 VAL A N 1
ATOM 4204 C CA . VAL A 1 554 ? -26.5 -8.586 1.828 1 93.44 554 VAL A CA 1
ATOM 4205 C C . VAL A 1 554 ? -26.328 -7.07 1.881 1 93.44 554 VAL A C 1
ATOM 4207 O O . VAL A 1 554 ? -26.078 -6.504 2.949 1 93.44 554 VAL A O 1
ATOM 4210 N N . GLU A 1 555 ? -26.422 -6.402 0.804 1 90.25 555 GLU A N 1
ATOM 4211 C CA . GLU A 1 555 ? -26.281 -4.949 0.737 1 90.25 555 GLU A CA 1
ATOM 4212 C C . GLU A 1 555 ? -27.359 -4.254 1.567 1 90.25 555 GLU A C 1
ATOM 4214 O O . GLU A 1 555 ? -27.078 -3.277 2.266 1 90.25 555 GLU A O 1
ATOM 4219 N N . GLU A 1 556 ? -28.516 -4.738 1.369 1 90.38 556 GLU A N 1
ATOM 4220 C CA . GLU A 1 556 ? -29.625 -4.184 2.137 1 90.38 556 GLU A CA 1
ATOM 4221 C C . GLU A 1 556 ? -29.406 -4.352 3.637 1 90.38 556 GLU A C 1
ATOM 4223 O O . GLU A 1 556 ? -29.703 -3.453 4.422 1 90.38 556 GLU A O 1
ATOM 4228 N N . PHE A 1 557 ? -28.938 -5.477 4.008 1 92.62 557 PHE A N 1
ATOM 4229 C CA . PHE A 1 557 ? -28.656 -5.75 5.414 1 92.62 557 PHE A CA 1
ATOM 4230 C C . PHE A 1 557 ? -27.578 -4.805 5.949 1 92.62 557 PHE A C 1
ATOM 4232 O O . PHE A 1 557 ? -27.703 -4.293 7.066 1 92.62 557 PHE A O 1
ATOM 4239 N N . CYS A 1 558 ? -26.531 -4.59 5.234 1 89.69 558 CYS A N 1
ATOM 4240 C CA . CYS A 1 558 ? -25.406 -3.75 5.668 1 89.69 558 CYS A CA 1
ATOM 4241 C C . CYS A 1 558 ? -25.844 -2.291 5.773 1 89.69 558 CYS A C 1
ATOM 4243 O O . CYS A 1 558 ? -25.297 -1.535 6.578 1 89.69 558 CYS A O 1
ATOM 4245 N N . GLY A 1 559 ? -26.797 -1.838 5.047 1 82.12 559 GLY A N 1
ATOM 4246 C CA . GLY A 1 559 ? -27.359 -0.501 5.148 1 82.12 559 GLY A CA 1
ATOM 4247 C C . GLY A 1 559 ? -26.344 0.597 4.898 1 82.12 559 GLY A C 1
ATOM 4248 O O . GLY A 1 559 ? -26.297 1.589 5.625 1 82.12 559 GLY A O 1
ATOM 4249 N N . GLY A 1 560 ? -25.438 0.454 4.027 1 76.06 560 GLY A N 1
ATOM 4250 C CA . GLY A 1 560 ? -24.469 1.493 3.68 1 76.06 560 GLY A CA 1
ATOM 4251 C C . GLY A 1 560 ? -23.156 1.358 4.414 1 76.06 560 GLY A C 1
ATOM 4252 O O . GLY A 1 560 ? -22.219 2.115 4.156 1 76.06 560 GLY A O 1
ATOM 4253 N N . ARG A 1 561 ? -23.141 0.494 5.32 1 78.06 561 ARG A N 1
ATOM 4254 C CA . ARG A 1 561 ? -21.891 0.271 6.027 1 78.06 561 ARG A CA 1
ATOM 4255 C C . ARG A 1 561 ? -20.844 -0.327 5.098 1 78.06 561 ARG A C 1
ATOM 4257 O O . ARG A 1 561 ? -21.156 -1.133 4.223 1 78.06 561 ARG A O 1
ATOM 4264 N N . ALA A 1 562 ? -19.656 0.138 5.395 1 77.62 562 ALA A N 1
ATOM 4265 C CA . ALA A 1 562 ? -18.547 -0.323 4.551 1 77.62 562 ALA A CA 1
ATOM 4266 C C . ALA A 1 562 ? -18.312 -1.818 4.734 1 77.62 562 ALA A C 1
ATOM 4268 O O . ALA A 1 562 ? -18.422 -2.34 5.844 1 77.62 562 ALA A O 1
ATOM 4269 N N . GLN A 1 563 ? -18.047 -2.391 3.619 1 78.25 563 GLN A N 1
ATOM 4270 C CA . GLN A 1 563 ? -17.719 -3.812 3.6 1 78.25 563 GLN A CA 1
ATOM 4271 C C . GLN A 1 563 ? -16.469 -4.102 4.438 1 78.25 563 GLN A C 1
ATOM 4273 O O . GLN A 1 563 ? -15.453 -3.428 4.293 1 78.25 563 GLN A O 1
ATOM 4278 N N . ARG A 1 564 ? -16.562 -5.047 5.281 1 77.88 564 ARG A N 1
ATOM 4279 C CA . ARG A 1 564 ? -15.461 -5.352 6.199 1 77.88 564 ARG A CA 1
ATOM 4280 C C . ARG A 1 564 ? -14.516 -6.391 5.602 1 77.88 564 ARG A C 1
ATOM 4282 O O . ARG A 1 564 ? -13.305 -6.336 5.82 1 77.88 564 ARG A O 1
ATOM 4289 N N . ASP A 1 565 ? -15.141 -7.363 4.91 1 87.62 565 ASP A N 1
ATOM 4290 C CA . ASP A 1 565 ? -14.352 -8.453 4.344 1 87.62 565 ASP A CA 1
ATOM 4291 C C . ASP A 1 565 ? -14.688 -8.664 2.869 1 87.62 565 ASP A C 1
ATOM 4293 O O . ASP A 1 565 ? -15.727 -8.203 2.389 1 87.62 565 ASP A O 1
ATOM 4297 N N . ASP A 1 566 ? -13.781 -9.367 2.238 1 91.44 566 ASP A N 1
ATOM 4298 C CA . ASP A 1 566 ? -14.016 -9.664 0.828 1 91.44 566 ASP A CA 1
ATOM 4299 C C . ASP A 1 566 ? -15.25 -10.547 0.65 1 91.44 566 ASP A C 1
ATOM 4301 O O . ASP A 1 566 ? -15.578 -11.344 1.526 1 91.44 566 ASP A O 1
ATOM 4305 N N . ILE A 1 567 ? -15.961 -10.383 -0.46 1 93.25 567 ILE A N 1
ATOM 4306 C CA . ILE A 1 567 ? -17.141 -11.188 -0.757 1 93.25 567 ILE A CA 1
ATOM 4307 C C . ILE A 1 567 ? -16.953 -11.883 -2.104 1 93.25 567 ILE A C 1
ATOM 4309 O O . ILE A 1 567 ? -16.734 -11.234 -3.123 1 93.25 567 ILE A O 1
ATOM 4313 N N . CYS A 1 568 ? -16.984 -13.133 -2.053 1 95.69 568 CYS A N 1
ATOM 4314 C CA . CYS A 1 568 ? -16.953 -13.961 -3.252 1 95.69 568 CYS A CA 1
ATOM 4315 C C . CYS A 1 568 ? -18.109 -14.961 -3.256 1 95.69 568 CYS A C 1
ATOM 4317 O O . CYS A 1 568 ? -18.359 -15.625 -2.25 1 95.69 568 CYS A O 1
ATOM 4319 N N . LEU A 1 569 ? -18.828 -15.016 -4.363 1 96.31 569 LEU A N 1
ATOM 4320 C CA . LEU A 1 569 ? -19.984 -15.891 -4.531 1 96.31 569 LEU A CA 1
ATOM 4321 C C . LEU A 1 569 ? -19.906 -16.641 -5.855 1 96.31 569 LEU A C 1
ATOM 4323 O O . LEU A 1 569 ? -19.688 -16.047 -6.906 1 96.31 569 LEU A O 1
ATOM 4327 N N . LEU A 1 570 ? -20 -17.953 -5.711 1 97.62 570 LEU A N 1
ATOM 4328 C CA . LEU A 1 570 ? -20.062 -18.797 -6.898 1 97.62 570 LEU A CA 1
ATOM 4329 C C . LEU A 1 570 ? -21.359 -19.609 -6.918 1 97.62 570 LEU A C 1
ATOM 4331 O O . LEU A 1 570 ? -21.844 -20.031 -5.871 1 97.62 570 LEU A O 1
ATOM 4335 N N . GLY A 1 571 ? -21.938 -19.75 -8.117 1 96.25 571 GLY A N 1
ATOM 4336 C CA . GLY A 1 571 ? -23.141 -20.547 -8.273 1 96.25 571 GLY A CA 1
ATOM 4337 C C . GLY A 1 571 ? -23.094 -21.484 -9.461 1 96.25 571 GLY A C 1
ATOM 4338 O O . GLY A 1 571 ? -22.516 -21.156 -10.5 1 96.25 571 GLY A O 1
ATOM 4339 N N . LEU A 1 572 ? -23.672 -22.641 -9.242 1 96.31 572 LEU A N 1
ATOM 4340 C CA . LEU A 1 572 ? -23.828 -23.656 -10.273 1 96.31 572 LEU A CA 1
ATOM 4341 C C . LEU A 1 572 ? -25.203 -24.281 -10.211 1 96.31 572 LEU A C 1
ATOM 4343 O O . LEU A 1 572 ? -25.719 -24.562 -9.125 1 96.31 572 LEU A O 1
ATOM 4347 N N . ARG A 1 573 ? -25.797 -24.438 -11.43 1 96.06 573 ARG A N 1
ATOM 4348 C CA . ARG A 1 573 ? -27.125 -25.062 -11.461 1 96.06 573 ARG A CA 1
ATOM 4349 C C . ARG A 1 573 ? -27.234 -26.031 -12.625 1 96.06 573 ARG A C 1
ATOM 4351 O O . ARG A 1 573 ? -26.797 -25.75 -13.734 1 96.06 573 ARG A O 1
ATOM 4358 N N . ARG A 1 574 ? -27.766 -27.188 -12.281 1 95.69 574 ARG A N 1
ATOM 4359 C CA . ARG A 1 574 ? -28.109 -28.125 -13.336 1 95.69 574 ARG A CA 1
ATOM 4360 C C . ARG A 1 574 ? -29.469 -27.812 -13.93 1 95.69 574 ARG A C 1
ATOM 4362 O O . ARG A 1 574 ? -30.469 -27.766 -13.203 1 95.69 574 ARG A O 1
ATOM 4369 N N . LEU A 1 575 ? -29.438 -27.594 -15.227 1 92 575 LEU A N 1
ATOM 4370 C CA . LEU A 1 575 ? -30.672 -27.203 -15.891 1 92 575 LEU A CA 1
ATOM 4371 C C . LEU A 1 575 ? -31.625 -28.391 -16 1 92 575 LEU A C 1
ATOM 4373 O O . LEU A 1 575 ? -31.188 -29.547 -16.031 1 92 575 LEU A O 1
ATOM 4377 N N . GLN A 1 576 ? -32.938 -28.078 -16 1 82.62 576 GLN A N 1
ATOM 4378 C CA . GLN A 1 576 ? -33.969 -29.094 -16.188 1 82.62 576 GLN A CA 1
ATOM 4379 C C . GLN A 1 576 ? -34.031 -29.547 -17.641 1 82.62 576 GLN A C 1
ATOM 4381 O O . GLN A 1 576 ? -33.844 -28.75 -18.562 1 82.62 576 GLN A O 1
ATOM 4386 N N . VAL A 1 577 ? -33.656 -30.875 -17.953 1 62.81 577 VAL A N 1
ATOM 4387 C CA . VAL A 1 577 ? -33.844 -31.406 -19.297 1 62.81 577 VAL A CA 1
ATOM 4388 C C . VAL A 1 577 ? -35.312 -31.281 -19.719 1 62.81 577 VAL A C 1
ATOM 4390 O O . VAL A 1 577 ? -36.219 -31.453 -18.906 1 62.81 577 VAL A O 1
ATOM 4393 N N . MET B 1 1 ? 15.031 -23.719 25.844 1 65.56 1 MET B N 1
ATOM 4394 C CA . MET B 1 1 ? 15.242 -22.719 24.797 1 65.56 1 MET B CA 1
ATOM 4395 C C . MET B 1 1 ? 14.844 -21.328 25.281 1 65.56 1 MET B C 1
ATOM 4397 O O . MET B 1 1 ? 13.812 -21.172 25.938 1 65.56 1 MET B O 1
ATOM 4401 N N . GLY B 1 2 ? 15.75 -20.406 25.047 1 78.81 2 GLY B N 1
ATOM 4402 C CA . GLY B 1 2 ? 15.492 -19.047 25.5 1 78.81 2 GLY B CA 1
ATOM 4403 C C . GLY B 1 2 ? 14.461 -18.328 24.656 1 78.81 2 GLY B C 1
ATOM 4404 O O . GLY B 1 2 ? 14.297 -18.625 23.469 1 78.81 2 GLY B O 1
ATOM 4405 N N . VAL B 1 3 ? 13.664 -17.594 25.406 1 82.44 3 VAL B N 1
ATOM 4406 C CA . VAL B 1 3 ? 12.648 -16.828 24.688 1 82.44 3 VAL B CA 1
ATOM 4407 C C . VAL B 1 3 ? 12.719 -15.359 25.078 1 82.44 3 VAL B C 1
ATOM 4409 O O . VAL B 1 3 ? 13.125 -15.023 26.203 1 82.44 3 VAL B O 1
ATOM 4412 N N . LEU B 1 4 ? 12.406 -14.484 24.031 1 84.69 4 LEU B N 1
ATOM 4413 C CA . LEU B 1 4 ? 12.211 -13.055 24.266 1 84.69 4 LEU B CA 1
ATOM 4414 C C . LEU B 1 4 ? 10.727 -12.695 24.188 1 84.69 4 LEU B C 1
ATOM 4416 O O . LEU B 1 4 ? 10.062 -13.016 23.203 1 84.69 4 LEU B O 1
ATOM 4420 N N . LYS B 1 5 ? 10.266 -12.094 25.234 1 79.81 5 LYS B N 1
ATOM 4421 C CA . LYS B 1 5 ? 8.898 -11.586 25.25 1 79.81 5 LYS B CA 1
ATOM 4422 C C . LYS B 1 5 ? 8.875 -10.062 25.125 1 79.81 5 LYS B C 1
ATOM 4424 O O . LYS B 1 5 ? 9.508 -9.359 25.922 1 79.81 5 LYS B O 1
ATOM 4429 N N . MET B 1 6 ? 8.203 -9.602 24.172 1 78.62 6 MET B N 1
ATOM 4430 C CA . MET B 1 6 ? 8.086 -8.164 23.984 1 78.62 6 MET B CA 1
ATOM 4431 C C . MET B 1 6 ? 7.078 -7.562 24.953 1 78.62 6 MET B C 1
ATOM 4433 O O . MET B 1 6 ? 5.891 -7.891 24.891 1 78.62 6 MET B O 1
ATOM 4437 N N . LEU B 1 7 ? 7.504 -6.648 25.766 1 77.81 7 LEU B N 1
ATOM 4438 C CA . LEU B 1 7 ? 6.648 -5.992 26.75 1 77.81 7 LEU B CA 1
ATOM 4439 C C . LEU B 1 7 ? 6.129 -4.66 26.203 1 77.81 7 LEU B C 1
ATOM 4441 O O . LEU B 1 7 ? 4.973 -4.301 26.438 1 77.81 7 LEU B O 1
ATOM 4445 N N . GLU B 1 8 ? 7.062 -4.008 25.516 1 73.5 8 GLU B N 1
ATOM 4446 C CA . GLU B 1 8 ? 6.766 -2.719 24.906 1 73.5 8 GLU B CA 1
ATOM 4447 C C . GLU B 1 8 ? 7.332 -2.637 23.5 1 73.5 8 GLU B C 1
ATOM 4449 O O . GLU B 1 8 ? 8.414 -3.156 23.219 1 73.5 8 GLU B O 1
ATOM 4454 N N . GLY B 1 9 ? 6.594 -2.074 22.516 1 64.69 9 GLY B N 1
ATOM 4455 C CA . GLY B 1 9 ? 7.043 -1.903 21.141 1 64.69 9 GLY B CA 1
ATOM 4456 C C . GLY B 1 9 ? 5.91 -1.979 20.125 1 64.69 9 GLY B C 1
ATOM 4457 O O . GLY B 1 9 ? 4.75 -1.757 20.469 1 64.69 9 GLY B O 1
ATOM 4458 N N . ASP B 1 10 ? 6.277 -2.369 19 1 59.31 10 ASP B N 1
ATOM 4459 C CA . ASP B 1 10 ? 5.316 -2.365 17.906 1 59.31 10 ASP B CA 1
ATOM 4460 C C . ASP B 1 10 ? 4.277 -3.471 18.078 1 59.31 10 ASP B C 1
ATOM 4462 O O . ASP B 1 10 ? 3.107 -3.293 17.734 1 59.31 10 ASP B O 1
ATOM 4466 N N . VAL B 1 11 ? 4.781 -4.66 18.797 1 59.41 11 VAL B N 1
ATOM 4467 C CA . VAL B 1 11 ? 3.895 -5.793 19.047 1 59.41 11 VAL B CA 1
ATOM 4468 C C . VAL B 1 11 ? 4.094 -6.305 20.469 1 59.41 11 VAL B C 1
ATOM 4470 O O . VAL B 1 11 ? 4.773 -7.309 20.688 1 59.41 11 VAL B O 1
ATOM 4473 N N . PRO B 1 12 ? 3.41 -5.641 21.359 1 64.69 12 PRO B N 1
ATOM 4474 C CA . PRO B 1 12 ? 3.559 -6.141 22.734 1 64.69 12 PRO B CA 1
ATOM 4475 C C . PRO B 1 12 ? 2.99 -7.551 22.906 1 64.69 12 PRO B C 1
ATOM 4477 O O . PRO B 1 12 ? 1.954 -7.879 22.328 1 64.69 12 PRO B O 1
ATOM 4480 N N . GLY B 1 13 ? 3.635 -8.422 23.672 1 64.75 13 GLY B N 1
ATOM 4481 C CA . GLY B 1 13 ? 3.252 -9.805 23.906 1 64.75 13 GLY B CA 1
ATOM 4482 C C . GLY B 1 13 ? 3.875 -10.773 22.938 1 64.75 13 GLY B C 1
ATOM 4483 O O . GLY B 1 13 ? 3.799 -11.992 23.125 1 64.75 13 GLY B O 1
ATOM 4484 N N . ARG B 1 14 ? 4.488 -10.289 21.969 1 70.5 14 ARG B N 1
ATOM 4485 C CA . ARG B 1 14 ? 5.191 -11.133 21 1 70.5 14 ARG B CA 1
ATOM 4486 C C . ARG B 1 14 ? 6.312 -11.914 21.688 1 70.5 14 ARG B C 1
ATOM 4488 O O . ARG B 1 14 ? 7.082 -11.352 22.469 1 70.5 14 ARG B O 1
ATOM 4495 N N . ILE B 1 15 ? 6.23 -13.25 21.391 1 72.25 15 ILE B N 1
ATOM 4496 C CA . ILE B 1 15 ? 7.281 -14.117 21.906 1 72.25 15 ILE B CA 1
ATOM 4497 C C . ILE B 1 15 ? 8.203 -14.539 20.766 1 72.25 15 ILE B C 1
ATOM 4499 O O . ILE B 1 15 ? 7.738 -15 19.719 1 72.25 15 ILE B O 1
ATOM 4503 N N . VAL B 1 16 ? 9.477 -14.312 20.938 1 77.81 16 VAL B N 1
ATOM 4504 C CA . VAL B 1 16 ? 10.5 -14.742 19.984 1 77.81 16 VAL B CA 1
ATOM 4505 C C . VAL B 1 16 ? 11.344 -15.852 20.594 1 77.81 16 VAL B C 1
ATOM 4507 O O . VAL B 1 16 ? 11.953 -15.664 21.656 1 77.81 16 VAL B O 1
ATOM 4510 N N . VAL B 1 17 ? 11.289 -17.016 19.938 1 74 17 VAL B N 1
ATOM 4511 C CA . VAL B 1 17 ? 12.117 -18.125 20.406 1 74 17 VAL B CA 1
ATOM 4512 C C . VAL B 1 17 ? 13.531 -17.969 19.859 1 74 17 VAL B C 1
ATOM 4514 O O . VAL B 1 17 ? 13.727 -17.75 18.656 1 74 17 VAL B O 1
ATOM 4517 N N . LEU B 1 18 ? 14.453 -18.016 20.719 1 78.88 18 LEU B N 1
ATOM 4518 C CA . LEU B 1 18 ? 15.867 -17.969 20.344 1 78.88 18 LEU B CA 1
ATOM 4519 C C . LEU B 1 18 ? 16.375 -19.359 19.969 1 78.88 18 LEU B C 1
ATOM 4521 O O . LEU B 1 18 ? 17.016 -20.031 20.797 1 78.88 18 LEU B O 1
ATOM 4525 N N . ASN B 1 19 ? 16.062 -19.719 18.703 1 65.81 19 ASN B N 1
ATOM 4526 C CA . ASN B 1 19 ? 16.297 -21.109 18.312 1 65.81 19 ASN B CA 1
ATOM 4527 C C . ASN B 1 19 ? 17.547 -21.234 17.438 1 65.81 19 ASN B C 1
ATOM 4529 O O . ASN B 1 19 ? 17.844 -22.312 16.938 1 65.81 19 ASN B O 1
ATOM 4533 N N . HIS B 1 20 ? 18.297 -20.172 17.25 1 74.62 20 HIS B N 1
ATOM 4534 C CA . HIS B 1 20 ? 19.562 -20.188 16.531 1 74.62 20 HIS B CA 1
ATOM 4535 C C . HIS B 1 20 ? 20.703 -19.703 17.406 1 74.62 20 HIS B C 1
ATOM 4537 O O . HIS B 1 20 ? 20.484 -19 18.391 1 74.62 20 HIS B O 1
ATOM 4543 N N . GLU B 1 21 ? 21.859 -20.25 17.016 1 75.62 21 GLU B N 1
ATOM 4544 C CA . GLU B 1 21 ? 23.047 -19.844 17.734 1 75.62 21 GLU B CA 1
ATOM 4545 C C . GLU B 1 21 ? 23.234 -18.328 17.703 1 75.62 21 GLU B C 1
ATOM 4547 O O . GLU B 1 21 ? 23.734 -17.734 18.656 1 75.62 21 GLU B O 1
ATOM 4552 N N . LYS B 1 22 ? 22.875 -17.828 16.562 1 79.75 22 LYS B N 1
ATOM 4553 C CA . LYS B 1 22 ? 22.969 -16.375 16.375 1 79.75 22 LYS B CA 1
ATOM 4554 C C . LYS B 1 22 ? 21.688 -15.828 15.75 1 79.75 22 LYS B C 1
ATOM 4556 O O . LYS B 1 22 ? 21.234 -16.328 14.719 1 79.75 22 LYS B O 1
ATOM 4561 N N . MET B 1 23 ? 21.047 -14.836 16.547 1 81.62 23 MET B N 1
ATOM 4562 C CA . MET B 1 23 ? 19.875 -14.156 16.016 1 81.62 23 MET B CA 1
ATOM 4563 C C . MET B 1 23 ? 20.062 -12.648 16.047 1 81.62 23 MET B C 1
ATOM 4565 O O . MET B 1 23 ? 20.281 -12.062 17.109 1 81.62 23 MET B O 1
ATOM 4569 N N . VAL B 1 24 ? 20 -12.062 14.875 1 82.69 24 VAL B N 1
ATOM 4570 C CA . VAL B 1 24 ? 20.203 -10.625 14.781 1 82.69 24 VAL B CA 1
ATOM 4571 C C . VAL B 1 24 ? 18.859 -9.906 14.859 1 82.69 24 VAL B C 1
ATOM 4573 O O . VAL B 1 24 ? 17.875 -10.352 14.266 1 82.69 24 VAL B O 1
ATOM 4576 N N . LEU B 1 25 ? 18.859 -8.914 15.664 1 84.69 25 LEU B N 1
ATOM 4577 C CA . LEU B 1 25 ? 17.703 -8.031 15.852 1 84.69 25 LEU B CA 1
ATOM 4578 C C . LEU B 1 25 ? 17.953 -6.672 15.211 1 84.69 25 LEU B C 1
ATOM 4580 O O . LEU B 1 25 ? 19 -6.059 15.43 1 84.69 25 LEU B O 1
ATOM 4584 N N . GLY B 1 26 ? 17.125 -6.203 14.43 1 79.56 26 GLY B N 1
ATOM 4585 C CA . GLY B 1 26 ? 17.219 -4.898 13.789 1 79.56 26 GLY B CA 1
ATOM 4586 C C . GLY B 1 26 ? 16.016 -4.562 12.93 1 79.56 26 GLY B C 1
ATOM 4587 O O . GLY B 1 26 ? 15 -5.254 12.977 1 79.56 26 GLY B O 1
ATOM 4588 N N . ARG B 1 27 ? 16.203 -3.498 12.211 1 70.38 27 ARG B N 1
ATOM 4589 C CA . ARG B 1 27 ? 15.133 -3.012 11.359 1 70.38 27 ARG B CA 1
ATOM 4590 C C . ARG B 1 27 ? 15.195 -3.662 9.977 1 70.38 27 ARG B C 1
ATOM 4592 O O . ARG B 1 27 ? 14.18 -3.742 9.281 1 70.38 27 ARG B O 1
ATOM 4599 N N . HIS B 1 28 ? 16.391 -4.164 9.719 1 66.44 28 HIS B N 1
ATOM 4600 C CA . HIS B 1 28 ? 16.594 -4.77 8.414 1 66.44 28 HIS B CA 1
ATOM 4601 C C . HIS B 1 28 ? 15.805 -6.07 8.281 1 66.44 28 HIS B C 1
ATOM 4603 O O . HIS B 1 28 ? 15.812 -6.898 9.195 1 66.44 28 HIS B O 1
ATOM 4609 N N . PRO B 1 29 ? 15.219 -6.25 7.293 1 60.25 29 PRO B N 1
ATOM 4610 C CA . PRO B 1 29 ? 14.352 -7.414 7.121 1 60.25 29 PRO B CA 1
ATOM 4611 C C . PRO B 1 29 ? 15.109 -8.734 7.172 1 60.25 29 PRO B C 1
ATOM 4613 O O . PRO B 1 29 ? 14.516 -9.781 7.441 1 60.25 29 PRO B O 1
ATOM 4616 N N . ASN B 1 30 ? 16.391 -8.781 6.988 1 58.06 30 ASN B N 1
ATOM 4617 C CA . ASN B 1 30 ? 17.188 -10 7.062 1 58.06 30 ASN B CA 1
ATOM 4618 C C . ASN B 1 30 ? 17.531 -10.359 8.508 1 58.06 30 ASN B C 1
ATOM 4620 O O . ASN B 1 30 ? 18.156 -11.391 8.766 1 58.06 30 ASN B O 1
ATOM 4624 N N . CYS B 1 31 ? 17.094 -9.594 9.367 1 75.38 31 CYS B N 1
ATOM 4625 C CA . CYS B 1 31 ? 17.328 -9.938 10.766 1 75.38 31 CYS B CA 1
ATOM 4626 C C . CYS B 1 31 ? 16.359 -11.023 11.227 1 75.38 31 CYS B C 1
ATOM 4628 O O . CYS B 1 31 ? 15.227 -11.102 10.75 1 75.38 31 CYS B O 1
ATOM 4630 N N . GLU B 1 32 ? 16.891 -11.898 12.031 1 72.12 32 GLU B N 1
ATOM 4631 C CA . GLU B 1 32 ? 16.062 -12.969 12.586 1 72.12 32 GLU B CA 1
ATOM 4632 C C . GLU B 1 32 ? 14.914 -12.398 13.422 1 72.12 32 GLU B C 1
ATOM 4634 O O . GLU B 1 32 ? 13.836 -12.984 13.492 1 72.12 32 GLU B O 1
ATOM 4639 N N . ILE B 1 33 ? 15.242 -11.289 14.078 1 76.94 33 ILE B N 1
ATOM 4640 C CA . ILE B 1 33 ? 14.25 -10.57 14.867 1 76.94 33 ILE B CA 1
ATOM 4641 C C . ILE B 1 33 ? 14.086 -9.148 14.328 1 76.94 33 ILE B C 1
ATOM 4643 O O . ILE B 1 33 ? 14.945 -8.297 14.539 1 76.94 33 ILE B O 1
ATOM 4647 N N . VAL B 1 34 ? 13.039 -9.008 13.664 1 74.12 34 VAL B N 1
ATOM 4648 C CA . VAL B 1 34 ? 12.867 -7.719 13 1 74.12 34 VAL B CA 1
ATOM 4649 C C . VAL B 1 34 ? 11.961 -6.82 13.852 1 74.12 34 VAL B C 1
ATOM 4651 O O . VAL B 1 34 ? 10.883 -7.238 14.266 1 74.12 34 VAL B O 1
ATOM 4654 N N . LEU B 1 35 ? 12.422 -5.629 14.188 1 70.06 35 LEU B N 1
ATOM 4655 C CA . LEU B 1 35 ? 11.664 -4.602 14.891 1 70.06 35 LEU B CA 1
ATOM 4656 C C . LEU B 1 35 ? 11.328 -3.439 13.961 1 70.06 35 LEU B C 1
ATOM 4658 O O . LEU B 1 35 ? 12.211 -2.926 13.266 1 70.06 35 LEU B O 1
ATOM 4662 N N . ASP B 1 36 ? 10.078 -3.193 13.836 1 56.34 36 ASP B N 1
ATOM 4663 C CA . ASP B 1 36 ? 9.617 -2.129 12.945 1 56.34 36 ASP B CA 1
ATOM 4664 C C . ASP B 1 36 ? 9.625 -0.779 13.656 1 56.34 36 ASP B C 1
ATOM 4666 O O . ASP B 1 36 ? 8.562 -0.258 14.016 1 56.34 36 ASP B O 1
ATOM 4670 N N . ASN B 1 37 ? 10.711 -0.325 14.008 1 61.06 37 ASN B N 1
ATOM 4671 C CA . ASN B 1 37 ? 10.969 0.947 14.672 1 61.06 37 ASN B CA 1
ATOM 4672 C C . ASN B 1 37 ? 12.141 1.69 14.039 1 61.06 37 ASN B C 1
ATOM 4674 O O . ASN B 1 37 ? 13.242 1.153 13.945 1 61.06 37 ASN B O 1
ATOM 4678 N N . ALA B 1 38 ? 11.734 2.84 13.492 1 62.88 38 ALA B N 1
ATOM 4679 C CA . ALA B 1 38 ? 12.711 3.646 12.766 1 62.88 38 ALA B CA 1
ATOM 4680 C C . ALA B 1 38 ? 13.93 3.949 13.641 1 62.88 38 ALA B C 1
ATOM 4682 O O . ALA B 1 38 ? 15.023 4.199 13.125 1 62.88 38 ALA B O 1
ATOM 4683 N N . ALA B 1 39 ? 13.781 3.908 14.836 1 65.69 39 ALA B N 1
ATOM 4684 C CA . ALA B 1 39 ? 14.883 4.23 15.742 1 65.69 39 ALA B CA 1
ATOM 4685 C C . ALA B 1 39 ? 15.836 3.043 15.891 1 65.69 39 ALA B C 1
ATOM 4687 O O . ALA B 1 39 ? 16.969 3.201 16.344 1 65.69 39 ALA B O 1
ATOM 4688 N N . VAL B 1 40 ? 15.398 1.976 15.352 1 76.06 40 VAL B N 1
ATOM 4689 C CA . VAL B 1 40 ? 16.219 0.771 15.469 1 76.06 40 VAL B CA 1
ATOM 4690 C C . VAL B 1 40 ? 17.141 0.654 14.266 1 76.06 40 VAL B C 1
ATOM 4692 O O . VAL B 1 40 ? 16.719 0.891 13.125 1 76.06 40 VAL B O 1
ATOM 4695 N N . SER B 1 41 ? 18.375 0.428 14.508 1 74.06 41 SER B N 1
ATOM 4696 C CA . SER B 1 41 ? 19.344 0.271 13.438 1 74.06 41 SER B CA 1
ATOM 4697 C C . SER B 1 41 ? 19.016 -0.92 12.547 1 74.06 41 SER B C 1
ATOM 4699 O O . SER B 1 41 ? 18.312 -1.841 12.977 1 74.06 41 SER B O 1
ATOM 4701 N N . ARG B 1 42 ? 19.422 -0.903 11.211 1 74.38 42 ARG B N 1
ATOM 4702 C CA . ARG B 1 42 ? 19.203 -2.002 10.273 1 74.38 42 ARG B CA 1
ATOM 4703 C C . ARG B 1 42 ? 19.641 -3.33 10.883 1 74.38 42 ARG B C 1
ATOM 4705 O O . ARG B 1 42 ? 18.953 -4.336 10.758 1 74.38 42 ARG B O 1
ATOM 4712 N N . ARG B 1 43 ? 20.781 -3.342 11.469 1 77 43 ARG B N 1
ATOM 4713 C CA . ARG B 1 43 ? 21.312 -4.398 12.328 1 77 43 ARG B CA 1
ATOM 4714 C C . ARG B 1 43 ? 21.703 -3.846 13.695 1 77 43 ARG B C 1
ATOM 4716 O O . ARG B 1 43 ? 22.781 -3.264 13.852 1 77 43 ARG B O 1
ATOM 4723 N N . HIS B 1 44 ? 20.766 -4.109 14.633 1 83.19 44 HIS B N 1
ATOM 4724 C CA . HIS B 1 44 ? 20.875 -3.365 15.883 1 83.19 44 HIS B CA 1
ATOM 4725 C C . HIS B 1 44 ? 21.625 -4.172 16.938 1 83.19 44 HIS B C 1
ATOM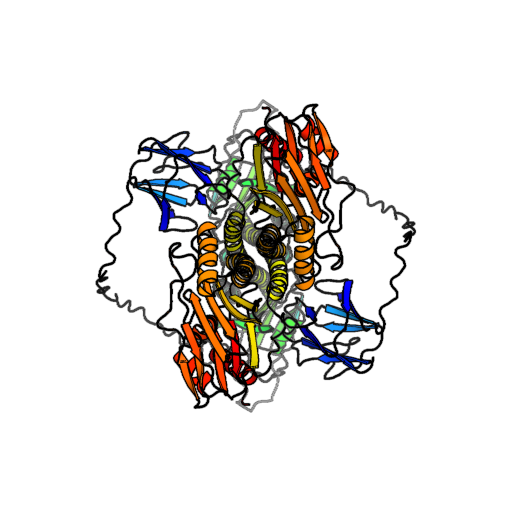 4727 O O . HIS B 1 44 ? 22.562 -3.672 17.562 1 83.19 44 HIS B O 1
ATOM 4733 N N . ALA B 1 45 ? 21.125 -5.348 17.188 1 88.12 45 ALA B N 1
ATOM 4734 C CA . ALA B 1 45 ? 21.719 -6.223 18.203 1 88.12 45 ALA B CA 1
ATOM 4735 C C . ALA B 1 45 ? 21.609 -7.688 17.781 1 88.12 45 ALA B C 1
ATOM 4737 O O . ALA B 1 45 ? 20.844 -8.031 16.875 1 88.12 45 ALA B O 1
ATOM 4738 N N . GLN B 1 46 ? 22.406 -8.461 18.344 1 88.19 46 GLN B N 1
ATOM 4739 C CA . GLN B 1 46 ? 22.312 -9.891 18.094 1 88.19 46 GLN B CA 1
ATOM 4740 C C . GLN B 1 46 ? 22.25 -10.68 19.391 1 88.19 46 GLN B C 1
ATOM 4742 O O . GLN B 1 46 ? 22.859 -10.281 20.391 1 88.19 46 GLN B O 1
ATOM 4747 N N . PHE B 1 47 ? 21.438 -11.672 19.344 1 86.81 47 PHE B N 1
ATOM 4748 C CA . PHE B 1 47 ? 21.359 -12.633 20.438 1 86.81 47 PHE B CA 1
ATOM 4749 C C . PHE B 1 47 ? 22.125 -13.906 20.109 1 86.81 47 PHE B C 1
ATOM 4751 O O . PHE B 1 47 ? 22 -14.445 19 1 86.81 47 PHE B O 1
ATOM 4758 N N . LEU B 1 48 ? 22.984 -14.289 21 1 83.31 48 LEU B N 1
ATOM 4759 C CA . LEU B 1 48 ? 23.844 -15.461 20.812 1 83.31 48 LEU B CA 1
ATOM 4760 C C . LEU B 1 48 ? 23.516 -16.531 21.844 1 83.31 48 LEU B C 1
ATOM 4762 O O . LEU B 1 48 ? 23.219 -16.219 23 1 83.31 48 LEU B O 1
ATOM 4766 N N . GLU B 1 49 ? 23.375 -17.734 21.375 1 79.5 49 GLU B N 1
ATOM 4767 C CA . GLU B 1 49 ? 23.234 -18.891 22.25 1 79.5 49 GLU B CA 1
ATOM 4768 C C . GLU B 1 49 ? 24.469 -19.781 22.203 1 79.5 49 GLU B C 1
ATOM 4770 O O . GLU B 1 49 ? 24.922 -20.172 21.125 1 79.5 49 GLU B O 1
ATOM 4775 N N . ASN B 1 50 ? 25.203 -19.906 23.344 1 72.19 50 ASN B N 1
ATOM 4776 C CA . ASN B 1 50 ? 26.344 -20.781 23.484 1 72.19 50 ASN B CA 1
ATOM 4777 C C . ASN B 1 50 ? 26.156 -21.797 24.609 1 72.19 50 ASN B C 1
ATOM 4779 O O . ASN B 1 50 ? 26.281 -21.453 25.781 1 72.19 50 ASN B O 1
ATOM 4783 N N . HIS B 1 51 ? 25.938 -23.062 24.297 1 69.44 51 HIS B N 1
ATOM 4784 C CA . HIS B 1 51 ? 25.828 -24.172 25.234 1 69.44 51 HIS B CA 1
ATOM 4785 C C . HIS B 1 51 ? 24.844 -23.844 26.359 1 69.44 51 HIS B C 1
ATOM 4787 O O . HIS B 1 51 ? 25.156 -24.031 27.547 1 69.44 51 HIS B O 1
ATOM 4793 N N . GLY B 1 52 ? 23.672 -23.234 25.984 1 71.88 52 GLY B N 1
ATOM 4794 C CA . GLY B 1 52 ? 22.625 -22.984 26.969 1 71.88 52 GLY B CA 1
ATOM 4795 C C . GLY B 1 52 ? 22.703 -21.594 27.594 1 71.88 52 GLY B C 1
ATOM 4796 O O . GLY B 1 52 ? 21.797 -21.203 28.328 1 71.88 52 GLY B O 1
ATOM 4797 N N . THR B 1 53 ? 23.781 -20.938 27.391 1 79.88 53 THR B N 1
ATOM 4798 C CA . THR B 1 53 ? 23.906 -19.562 27.875 1 79.88 53 THR B CA 1
ATOM 4799 C C . THR B 1 53 ? 23.609 -18.578 26.75 1 79.88 53 THR B C 1
ATOM 4801 O O . THR B 1 53 ? 24.016 -18.781 25.609 1 79.88 53 THR B O 1
ATOM 4804 N N . TYR B 1 54 ? 22.828 -17.531 27.141 1 85.44 54 TYR B N 1
ATOM 4805 C CA . TYR B 1 54 ? 22.391 -16.562 26.156 1 85.44 54 TYR B CA 1
ATOM 4806 C C . TYR B 1 54 ? 23.094 -15.219 26.375 1 85.44 54 TYR B C 1
ATOM 4808 O O . TYR B 1 54 ? 23.312 -14.812 27.516 1 85.44 54 TYR B O 1
ATOM 4816 N N . PHE B 1 55 ? 23.484 -14.609 25.234 1 84.5 55 PHE B N 1
ATOM 4817 C CA . PHE B 1 55 ? 24.141 -13.305 25.25 1 84.5 55 PHE B CA 1
ATOM 4818 C C . PHE B 1 55 ? 23.438 -12.328 24.312 1 84.5 55 PHE B C 1
ATOM 4820 O O . PHE B 1 55 ? 22.797 -12.742 23.344 1 84.5 55 PHE B O 1
ATOM 4827 N N . VAL B 1 56 ? 23.469 -11.117 24.703 1 88.81 56 VAL B N 1
ATOM 4828 C CA . VAL B 1 56 ? 23.062 -10.039 23.797 1 88.81 56 VAL B CA 1
ATOM 4829 C C . VAL B 1 56 ? 24.25 -9.117 23.531 1 88.81 56 VAL B C 1
ATOM 4831 O O . VAL B 1 56 ? 25.031 -8.82 24.422 1 88.81 56 VAL B O 1
ATOM 4834 N N . GLU B 1 57 ? 24.406 -8.797 22.266 1 86.38 57 GLU B N 1
ATOM 4835 C CA . GLU B 1 57 ? 25.484 -7.914 21.812 1 86.38 57 GLU B CA 1
ATOM 4836 C C . GLU B 1 57 ? 24.953 -6.797 20.938 1 86.38 57 GLU B C 1
ATOM 4838 O O . GLU B 1 57 ? 24.172 -7.047 20.016 1 86.38 57 GLU B O 1
ATOM 4843 N N . ASP B 1 58 ? 25.328 -5.629 21.297 1 85.62 58 ASP B N 1
ATOM 4844 C CA . ASP B 1 58 ? 25 -4.488 20.438 1 85.62 58 ASP B CA 1
ATOM 4845 C C . ASP B 1 58 ? 25.891 -4.461 19.203 1 85.62 58 ASP B C 1
ATOM 4847 O O . ASP B 1 58 ? 27.109 -4.652 19.297 1 85.62 58 ASP B O 1
ATOM 4851 N N . LEU B 1 59 ? 25.344 -4.355 18.062 1 81.12 59 LEU B N 1
ATOM 4852 C CA . LEU B 1 59 ? 26.094 -4.344 16.812 1 81.12 59 LEU B CA 1
ATOM 4853 C C . LEU B 1 59 ? 26.406 -2.916 16.375 1 81.12 59 LEU B C 1
ATOM 4855 O O . LEU B 1 59 ? 26.172 -2.553 15.227 1 81.12 59 LEU B O 1
ATOM 4859 N N . GLN B 1 60 ? 26.922 -2.127 17.312 1 74.06 60 GLN B N 1
ATOM 4860 C CA . GLN B 1 60 ? 27.234 -0.722 17.078 1 74.06 60 GLN B CA 1
ATOM 4861 C C . GLN B 1 60 ? 26 0.04 16.578 1 74.06 60 GLN B C 1
ATOM 4863 O O . GLN B 1 60 ? 26.078 0.746 15.562 1 74.06 60 GLN B O 1
ATOM 4868 N N . SER B 1 61 ? 24.969 -0.154 17.266 1 74.31 61 SER B N 1
ATOM 4869 C CA . SER B 1 61 ? 23.703 0.487 16.922 1 74.31 61 SER B CA 1
ATOM 4870 C C . SER B 1 61 ? 23.734 1.978 17.234 1 74.31 61 SER B C 1
ATOM 4872 O O . SER B 1 61 ? 24.531 2.424 18.062 1 74.31 61 SER B O 1
ATOM 4874 N N . ARG B 1 62 ? 22.922 2.695 16.578 1 69.44 62 ARG B N 1
ATOM 4875 C CA . ARG B 1 62 ? 22.828 4.141 16.75 1 69.44 62 ARG B CA 1
ATOM 4876 C C . ARG B 1 62 ? 22.328 4.492 18.156 1 69.44 62 ARG B C 1
ATOM 4878 O O . ARG B 1 62 ? 22.859 5.41 18.781 1 69.44 62 ARG B O 1
ATOM 4885 N N . ASN B 1 63 ? 21.375 3.777 18.609 1 73.88 63 ASN B N 1
ATOM 4886 C CA . ASN B 1 63 ? 20.734 4.113 19.859 1 73.88 63 ASN B CA 1
ATOM 4887 C C . ASN B 1 63 ? 21.141 3.16 20.984 1 73.88 63 ASN B C 1
ATOM 4889 O O . ASN B 1 63 ? 20.703 3.299 22.125 1 73.88 63 ASN B O 1
ATOM 4893 N N . GLY B 1 64 ? 21.859 2.275 20.625 1 81.19 64 GLY B N 1
ATOM 4894 C CA . GLY B 1 64 ? 22.438 1.377 21.625 1 81.19 64 GLY B CA 1
ATOM 4895 C C . GLY B 1 64 ? 21.438 0.356 22.141 1 81.19 64 GLY B C 1
ATOM 4896 O O . GLY B 1 64 ? 20.234 0.45 21.859 1 81.19 64 GLY B O 1
ATOM 4897 N N . THR B 1 65 ? 21.859 -0.642 22.828 1 86.44 65 THR B N 1
ATOM 4898 C CA . THR B 1 65 ? 21.094 -1.692 23.5 1 86.44 65 THR B CA 1
ATOM 4899 C C . THR B 1 65 ? 21.266 -1.61 25.016 1 86.44 65 THR B C 1
ATOM 4901 O O . THR B 1 65 ? 22.391 -1.495 25.516 1 86.44 65 THR B O 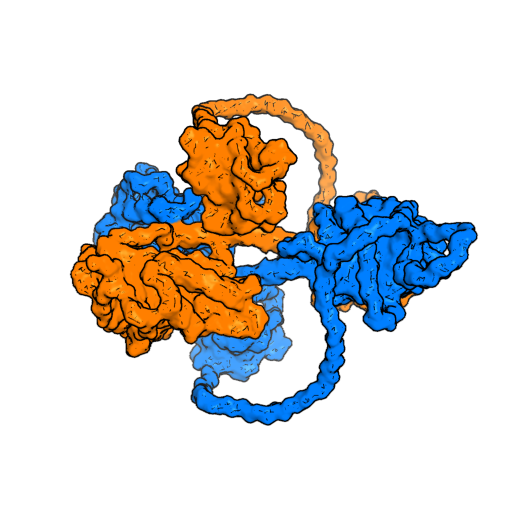1
ATOM 4904 N N . ILE B 1 66 ? 20.172 -1.589 25.688 1 84.38 66 ILE B N 1
ATOM 4905 C CA . ILE B 1 66 ? 20.188 -1.459 27.141 1 84.38 66 ILE B CA 1
ATOM 4906 C C . ILE B 1 66 ? 19.719 -2.766 27.781 1 84.38 66 ILE B C 1
ATOM 4908 O O . ILE B 1 66 ? 18.688 -3.318 27.391 1 84.38 66 ILE B O 1
ATOM 4912 N N . VAL B 1 67 ? 20.5 -3.268 28.688 1 88 67 VAL B N 1
ATOM 4913 C CA . VAL B 1 67 ? 20.109 -4.441 29.469 1 88 67 VAL B CA 1
ATOM 4914 C C . VAL B 1 67 ? 19.969 -4.062 30.938 1 88 67 VAL B C 1
ATOM 4916 O O . VAL B 1 67 ? 20.922 -3.578 31.547 1 88 67 VAL B O 1
ATOM 4919 N N . ASN B 1 68 ? 18.688 -4.199 31.438 1 80.62 68 ASN B N 1
ATOM 4920 C CA . ASN B 1 68 ? 18.359 -3.877 32.812 1 80.62 68 ASN B CA 1
ATOM 4921 C C . ASN B 1 68 ? 18.766 -2.451 33.156 1 80.62 68 ASN B C 1
ATOM 4923 O O . ASN B 1 68 ? 19.344 -2.213 34.219 1 80.62 68 ASN B O 1
ATOM 4927 N N . GLY B 1 69 ? 18.531 -1.526 32.156 1 77.44 69 GLY B N 1
ATOM 4928 C CA . GLY B 1 69 ? 18.734 -0.111 32.406 1 77.44 69 GLY B CA 1
ATOM 4929 C C . GLY B 1 69 ? 20.125 0.375 32.094 1 77.44 69 GLY B C 1
ATOM 4930 O O . GLY B 1 69 ? 20.406 1.576 32.125 1 77.44 69 GLY B O 1
ATOM 4931 N N . GLU B 1 70 ? 21.062 -0.463 31.828 1 78.31 70 GLU B N 1
ATOM 4932 C CA . GLU B 1 70 ? 22.438 -0.083 31.5 1 78.31 70 GLU B CA 1
ATOM 4933 C C . GLU B 1 70 ? 22.766 -0.354 30.047 1 78.31 70 GLU B C 1
ATOM 4935 O O . GLU B 1 70 ? 22.453 -1.426 29.516 1 78.31 70 GLU B O 1
ATOM 4940 N N . ARG B 1 71 ? 23.297 0.589 29.422 1 81.75 71 ARG B N 1
ATOM 4941 C CA . ARG B 1 71 ? 23.719 0.438 28.031 1 81.75 71 ARG B CA 1
ATOM 4942 C C . ARG B 1 71 ? 24.891 -0.535 27.922 1 81.75 71 ARG B C 1
ATOM 4944 O O . ARG B 1 71 ? 25.875 -0.42 28.672 1 81.75 71 ARG B O 1
ATOM 4951 N N . ILE B 1 72 ? 24.828 -1.452 26.922 1 82.44 72 ILE B N 1
ATOM 4952 C CA . ILE B 1 72 ? 25.859 -2.479 26.844 1 82.44 72 ILE B CA 1
ATOM 4953 C C . ILE B 1 72 ? 26.906 -2.086 25.812 1 82.44 72 ILE B C 1
ATOM 4955 O O . ILE B 1 72 ? 26.562 -1.477 24.781 1 82.44 72 ILE B O 1
ATOM 4959 N N . GLU B 1 73 ? 28.219 -2.127 25.953 1 72.94 73 GLU B N 1
ATOM 4960 C CA . GLU B 1 73 ? 29.328 -1.834 25.047 1 72.94 73 GLU B CA 1
ATOM 4961 C C . GLU B 1 73 ? 29.875 -3.111 24.422 1 72.94 73 GLU B C 1
ATOM 4963 O O . GLU B 1 73 ? 30.594 -3.061 23.422 1 72.94 73 GLU B O 1
ATOM 4968 N N . GLY B 1 74 ? 29.422 -4.262 24.75 1 73.31 74 GLY B N 1
ATOM 4969 C CA . GLY B 1 74 ? 29.906 -5.543 24.25 1 73.31 74 GLY B CA 1
ATOM 4970 C C . GLY B 1 74 ? 28.922 -6.68 24.5 1 73.31 74 GLY B C 1
ATOM 4971 O O . GLY B 1 74 ? 27.734 -6.453 24.656 1 73.31 74 GLY B O 1
ATOM 4972 N N . ARG B 1 75 ? 29.516 -7.988 24.484 1 80.94 75 ARG B N 1
ATOM 4973 C CA . ARG B 1 75 ? 28.703 -9.18 24.734 1 80.94 75 ARG B CA 1
ATOM 4974 C C . ARG B 1 75 ? 28.328 -9.281 26.203 1 80.94 75 ARG B C 1
ATOM 4976 O O . ARG B 1 75 ? 29.172 -9.172 27.094 1 80.94 75 ARG B O 1
ATOM 4983 N N . THR B 1 76 ? 27 -9.219 26.406 1 85.31 76 THR B N 1
ATOM 4984 C CA . THR B 1 76 ? 26.5 -9.312 27.766 1 85.31 76 THR B CA 1
ATOM 4985 C C . THR B 1 76 ? 25.672 -10.578 27.953 1 85.31 76 THR B C 1
ATOM 4987 O O . THR B 1 76 ? 24.797 -10.891 27.125 1 85.31 76 THR B O 1
ATOM 4990 N N . GLN B 1 77 ? 26.016 -11.352 29 1 83.81 77 GLN B N 1
ATOM 4991 C CA . GLN B 1 77 ? 25.25 -12.562 29.297 1 83.81 77 GLN B CA 1
ATOM 4992 C C . GLN B 1 77 ? 23.859 -12.227 29.812 1 83.81 77 GLN B C 1
ATOM 4994 O O . GLN B 1 77 ? 23.703 -11.328 30.641 1 83.81 77 GLN B O 1
ATOM 4999 N N . LEU B 1 78 ? 22.922 -12.836 29.234 1 85.81 78 LEU B N 1
ATOM 5000 C CA . LEU B 1 78 ? 21.531 -12.641 29.641 1 85.81 78 LEU B CA 1
ATOM 5001 C C . LEU B 1 78 ? 21.125 -13.664 30.703 1 85.81 78 LEU B C 1
ATOM 5003 O O . LEU B 1 78 ? 21.453 -14.844 30.594 1 85.81 78 LEU B O 1
ATOM 5007 N N . GLN B 1 79 ? 20.578 -13.18 31.766 1 82.19 79 GLN B N 1
ATOM 5008 C CA . GLN B 1 79 ? 19.969 -14.023 32.781 1 82.19 79 GLN B CA 1
ATOM 5009 C C . GLN B 1 79 ? 18.453 -14.031 32.688 1 82.19 79 GLN B C 1
ATOM 5011 O O . GLN B 1 79 ? 17.859 -13.141 32.062 1 82.19 79 GLN B O 1
ATOM 5016 N N . ASP B 1 80 ? 17.891 -15.117 33.219 1 81.06 80 ASP B N 1
ATOM 5017 C CA . ASP B 1 80 ? 16.438 -15.25 33.188 1 81.06 80 ASP B CA 1
ATOM 5018 C C . ASP B 1 80 ? 15.758 -14 33.719 1 81.06 80 ASP B C 1
ATOM 5020 O O . ASP B 1 80 ? 16.141 -13.5 34.781 1 81.06 80 ASP B O 1
ATOM 5024 N N . THR B 1 81 ? 14.766 -13.375 32.938 1 80.38 81 THR B N 1
ATOM 5025 C CA . THR B 1 81 ? 13.898 -12.25 33.281 1 80.38 81 THR B CA 1
ATOM 5026 C C . THR B 1 81 ? 14.617 -10.93 33.031 1 80.38 81 THR B C 1
ATOM 5028 O O 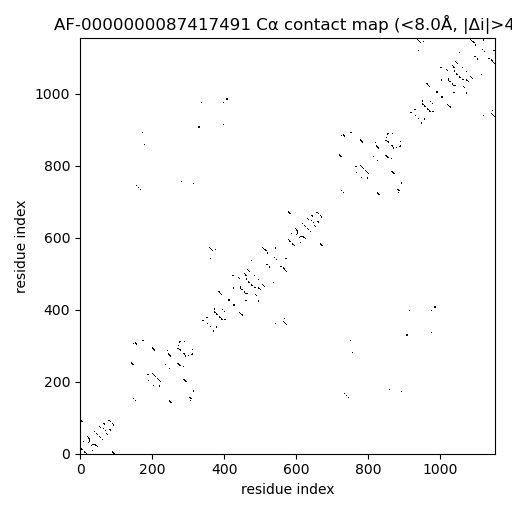. THR B 1 81 ? 14.141 -9.867 33.438 1 80.38 81 THR B O 1
ATOM 5031 N N . ASP B 1 82 ? 15.82 -10.969 32.438 1 85 82 ASP B N 1
ATOM 5032 C CA . ASP B 1 82 ? 16.484 -9.719 32.062 1 85 82 ASP B CA 1
ATOM 5033 C C . ASP B 1 82 ? 15.648 -8.93 31.047 1 85 82 ASP B C 1
ATOM 5035 O O . ASP B 1 82 ? 14.969 -9.508 30.203 1 85 82 ASP B O 1
ATOM 5039 N N . LEU B 1 83 ? 15.719 -7.641 31.25 1 85.69 83 LEU B N 1
ATOM 5040 C CA . LEU B 1 83 ? 15.016 -6.742 30.328 1 85.69 83 LEU B CA 1
ATOM 5041 C C . LEU B 1 83 ? 15.984 -6.137 29.312 1 85.69 83 LEU B C 1
ATOM 5043 O O . LEU B 1 83 ? 16.984 -5.512 29.703 1 85.69 83 LEU B O 1
ATOM 5047 N N . VAL B 1 84 ? 15.703 -6.391 28.062 1 88.31 84 VAL B N 1
ATOM 5048 C CA . VAL B 1 84 ? 16.469 -5.781 26.984 1 88.31 84 VAL B CA 1
ATOM 5049 C C . VAL B 1 84 ? 15.648 -4.66 26.344 1 88.31 84 VAL B C 1
ATOM 5051 O O . VAL B 1 84 ? 14.562 -4.898 25.812 1 88.31 84 VAL B O 1
ATOM 5054 N N . LYS B 1 85 ? 16.188 -3.557 26.406 1 84.75 85 LYS B N 1
ATOM 5055 C CA . LYS B 1 85 ? 15.508 -2.398 25.844 1 84.75 85 LYS B CA 1
ATOM 5056 C C . LYS B 1 85 ? 16.25 -1.874 24.609 1 84.75 85 LYS B C 1
ATOM 5058 O O . LYS B 1 85 ? 17.469 -1.675 24.656 1 84.75 85 LYS B O 1
ATOM 5063 N N . ILE B 1 86 ? 15.586 -1.7 23.547 1 82.19 86 ILE B N 1
ATOM 5064 C CA . ILE B 1 86 ? 16.062 -1.12 22.297 1 82.19 86 ILE B CA 1
ATOM 5065 C C . ILE B 1 86 ? 15.109 -0.008 21.859 1 82.19 86 ILE B C 1
ATOM 5067 O O . ILE B 1 86 ? 13.984 -0.276 21.438 1 82.19 86 ILE B O 1
ATOM 5071 N N . CYS B 1 87 ? 15.648 1.187 22.016 1 76.19 87 CYS B N 1
ATOM 5072 C CA . CYS B 1 87 ? 14.789 2.334 21.734 1 76.19 87 CYS B CA 1
ATOM 5073 C C . CYS B 1 87 ? 13.492 2.248 22.531 1 76.19 87 CYS B C 1
ATOM 5075 O O . CYS B 1 87 ? 13.508 2.252 23.766 1 76.19 87 CYS B O 1
ATOM 5077 N N . ASN B 1 88 ? 12.359 2.107 21.891 1 73 88 ASN B N 1
ATOM 5078 C CA . ASN B 1 88 ? 11.094 2.025 22.609 1 73 88 ASN B CA 1
ATOM 5079 C C . ASN B 1 88 ? 10.602 0.585 22.703 1 73 88 ASN B C 1
ATOM 5081 O O . ASN B 1 88 ? 9.453 0.344 23.094 1 73 88 ASN B O 1
ATOM 5085 N N . VAL B 1 89 ? 11.453 -0.312 22.5 1 81.56 89 VAL B N 1
ATOM 5086 C CA . VAL B 1 89 ? 11.094 -1.725 22.578 1 81.56 89 VAL B CA 1
ATOM 5087 C C . VAL B 1 89 ? 11.75 -2.346 23.812 1 81.56 89 VAL B C 1
ATOM 5089 O O . VAL B 1 89 ? 12.945 -2.164 24.047 1 81.56 89 VAL B O 1
ATOM 5092 N N . VAL B 1 90 ? 10.906 -3.006 24.656 1 86.31 90 VAL B N 1
ATOM 5093 C CA . VAL B 1 90 ? 11.414 -3.709 25.828 1 86.31 90 VAL B CA 1
ATOM 5094 C C . VAL B 1 90 ? 11.148 -5.207 25.688 1 86.31 90 VAL B C 1
ATOM 5096 O O . VAL B 1 90 ? 10 -5.621 25.5 1 86.31 90 VAL B O 1
ATOM 5099 N N . LEU B 1 91 ? 12.156 -5.953 25.734 1 87.25 91 LEU B N 1
ATOM 5100 C CA . LEU B 1 91 ? 12.102 -7.406 25.641 1 87.25 91 LEU B CA 1
ATOM 5101 C C . LEU B 1 91 ? 12.516 -8.047 26.969 1 87.25 91 LEU B C 1
ATOM 5103 O O . LEU B 1 91 ? 13.523 -7.648 27.562 1 87.25 91 LEU B O 1
ATOM 5107 N N . ARG B 1 92 ? 11.656 -8.961 27.438 1 86.62 92 ARG B N 1
ATOM 5108 C CA . ARG B 1 92 ? 12.047 -9.766 28.578 1 86.62 92 ARG B CA 1
ATOM 5109 C C . ARG B 1 92 ? 12.602 -11.117 28.141 1 86.62 92 ARG B C 1
ATOM 5111 O O . ARG B 1 92 ? 11.969 -11.828 27.359 1 86.62 92 ARG B O 1
ATOM 5118 N N . PHE B 1 93 ? 13.766 -11.477 28.641 1 89.06 93 PHE B N 1
ATOM 5119 C CA . PHE B 1 93 ? 14.414 -12.742 28.312 1 89.06 93 PHE B CA 1
ATOM 5120 C C . PHE B 1 93 ? 14.039 -13.82 29.328 1 89.06 93 PHE B C 1
ATOM 5122 O O . PHE B 1 93 ? 14.086 -13.578 30.531 1 89.06 93 PHE B O 1
ATOM 5129 N N . HIS B 1 94 ? 13.578 -15.016 28.766 1 79.56 94 HIS B N 1
ATOM 5130 C CA . HIS B 1 94 ? 13.406 -16.219 29.562 1 79.56 94 HIS B CA 1
ATOM 5131 C C . HIS B 1 94 ? 14.289 -17.359 29.062 1 79.56 94 HIS B C 1
ATOM 5133 O O . HIS B 1 94 ? 14.289 -17.656 27.875 1 79.56 94 HIS B O 1
ATOM 5139 N N . ALA B 1 95 ? 15.125 -17.938 29.969 1 78.19 95 ALA B N 1
ATOM 5140 C CA . ALA B 1 95 ? 16.078 -18.984 29.625 1 78.19 95 ALA B CA 1
ATOM 5141 C C . ALA B 1 95 ? 15.367 -20.281 29.266 1 78.19 95 ALA B C 1
ATOM 5143 O O . ALA B 1 95 ? 15.883 -21.094 28.5 1 78.19 95 ALA B O 1
ATOM 5144 N N . VAL B 1 96 ? 14.281 -20.703 29.906 1 66.56 96 VAL B N 1
ATOM 5145 C CA . VAL B 1 96 ? 13.484 -21.891 29.609 1 66.56 96 VAL B CA 1
ATOM 5146 C C . VAL B 1 96 ? 12.055 -21.469 29.25 1 66.56 96 VAL B C 1
ATOM 5148 O O . VAL B 1 96 ? 11.523 -20.516 29.812 1 66.56 96 VAL B O 1
ATOM 5151 N N . MET B 1 97 ? 11.523 -22.141 28.156 1 56.25 97 MET B N 1
ATOM 5152 C CA . MET B 1 97 ? 10.141 -21.875 27.766 1 56.25 97 MET B CA 1
ATOM 5153 C C . MET B 1 97 ? 9.203 -22.094 28.953 1 56.25 97 MET B C 1
ATOM 5155 O O . MET B 1 97 ? 9.25 -23.141 29.609 1 56.25 97 MET B O 1
ATOM 5159 N N . PRO B 1 98 ? 8.492 -21.141 29.484 1 46.34 98 PRO B N 1
ATOM 5160 C CA . PRO B 1 98 ? 7.547 -21.453 30.562 1 46.34 98 PRO B CA 1
ATOM 5161 C C . PRO B 1 98 ? 6.523 -22.5 30.172 1 46.34 98 PRO B C 1
ATOM 5163 O O . PRO B 1 98 ? 6.176 -22.625 28.984 1 46.34 98 PRO B O 1
ATOM 5166 N N . PRO B 1 99 ? 6.324 -23.672 30.953 1 37.66 99 PRO B N 1
ATOM 5167 C CA . PRO B 1 99 ? 5.32 -24.703 30.656 1 37.66 99 PRO B CA 1
ATOM 5168 C C . PRO B 1 99 ? 4.02 -24.109 30.109 1 37.66 99 PRO B C 1
ATOM 5170 O O . PRO B 1 99 ? 3.668 -22.969 30.453 1 37.66 99 PRO B O 1
ATOM 5173 N N . THR B 1 100 ? 3.562 -24.734 29.125 1 34.53 100 THR B N 1
ATOM 5174 C CA . THR B 1 100 ? 2.295 -24.359 28.516 1 34.53 100 THR B CA 1
ATOM 5175 C C . THR B 1 100 ? 1.147 -24.5 29.5 1 34.53 100 THR B C 1
ATOM 5177 O O . THR B 1 100 ? 0.928 -25.578 30.062 1 34.53 100 THR B O 1
ATOM 5180 N N . VAL B 1 101 ? 0.682 -23.609 30.359 1 30.34 101 VAL B N 1
ATOM 5181 C CA . VAL B 1 101 ? -0.539 -23.703 31.156 1 30.34 101 VAL B CA 1
ATOM 5182 C C . VAL B 1 101 ? -1.604 -24.484 30.375 1 30.34 101 VAL B C 1
ATOM 5184 O O . VAL B 1 101 ? -1.695 -24.375 29.156 1 30.34 101 VAL B O 1
ATOM 5187 N N . ASP B 1 102 ? -2.059 -25.609 30.922 1 25.7 102 ASP B N 1
ATOM 5188 C CA . ASP B 1 102 ? -3.221 -26.375 30.5 1 25.7 102 ASP B CA 1
ATOM 5189 C C . ASP B 1 102 ? -4.332 -25.469 29.984 1 25.7 102 ASP B C 1
ATOM 5191 O O . ASP B 1 102 ? -4.629 -24.438 30.609 1 25.7 102 ASP B O 1
ATOM 5195 N N . PRO B 1 103 ? -4.801 -25.578 28.922 1 27.86 103 PRO B N 1
ATOM 5196 C CA . PRO B 1 103 ? -5.863 -24.688 28.469 1 27.86 103 PRO B CA 1
ATOM 5197 C C . PRO B 1 103 ? -7.105 -24.75 29.359 1 27.86 103 PRO B C 1
ATOM 5199 O O . PRO B 1 103 ? -8.195 -24.375 28.938 1 27.86 103 PRO B O 1
ATOM 5202 N N . GLY B 1 104 ? -7.047 -25.453 30.625 1 25.02 104 GLY B N 1
ATOM 5203 C CA . GLY B 1 104 ? -8.312 -25.578 31.328 1 25.02 104 GLY B CA 1
ATOM 5204 C C . GLY B 1 104 ? -9.141 -24.312 31.312 1 25.02 104 GLY B C 1
ATOM 5205 O O . GLY B 1 104 ? -8.695 -23.281 30.812 1 25.02 104 GLY B O 1
ATOM 5206 N N . THR B 1 105 ? -10.266 -24.359 32.531 1 23.89 105 THR B N 1
ATOM 5207 C CA . THR B 1 105 ? -11.375 -23.453 32.781 1 23.89 105 THR B CA 1
ATOM 5208 C C . THR B 1 105 ? -10.852 -22.062 33.125 1 23.89 105 THR B C 1
ATOM 5210 O O . THR B 1 105 ? -10.273 -21.844 34.188 1 23.89 105 THR B O 1
ATOM 5213 N N . ILE B 1 106 ? -10.07 -21.531 32.781 1 22.38 106 ILE B N 1
ATOM 5214 C CA . ILE B 1 106 ? -9.734 -20.203 33.281 1 22.38 106 ILE B CA 1
ATOM 5215 C C . ILE B 1 106 ? -11.016 -19.438 33.594 1 22.38 106 ILE B C 1
ATOM 5217 O O . ILE B 1 106 ? -11.797 -19.125 32.719 1 22.38 106 ILE B O 1
ATOM 5221 N N . THR B 1 107 ? -11.578 -19.906 34.781 1 21.02 107 THR B N 1
ATOM 5222 C CA . THR B 1 107 ? -12.656 -19.156 35.406 1 21.02 107 THR B CA 1
ATOM 5223 C C . THR B 1 107 ? -12.219 -17.719 35.688 1 21.02 107 THR B C 1
ATOM 5225 O O . THR B 1 107 ? -11.305 -17.484 36.5 1 21.02 107 THR B O 1
ATOM 5228 N N . VAL B 1 108 ? -12.008 -17 35 1 23.17 108 VAL B N 1
ATOM 5229 C CA . VAL B 1 108 ? -11.805 -15.625 35.438 1 23.17 108 VAL B CA 1
ATOM 5230 C C . VAL B 1 108 ? -12.852 -15.242 36.469 1 23.17 108 VAL B C 1
ATOM 5232 O O . VAL B 1 108 ? -14.055 -15.352 36.219 1 23.17 108 VAL B O 1
ATOM 5235 N N . PRO B 1 109 ? -12.555 -15.711 37.688 1 22.52 109 PRO B N 1
ATOM 5236 C CA . PRO B 1 109 ? -13.578 -15.25 38.625 1 22.52 109 PRO B CA 1
ATOM 5237 C C . PRO B 1 109 ? -14.109 -13.859 38.281 1 22.52 109 PRO B C 1
ATOM 5239 O O . PRO B 1 109 ? -13.328 -12.961 37.969 1 22.52 109 PRO B O 1
ATOM 5242 N N . GLY B 1 110 ? -15.211 -13.867 37.812 1 22.31 110 GLY B N 1
ATOM 5243 C CA . GLY B 1 110 ? -16.047 -12.82 37.281 1 22.31 110 GLY B CA 1
ATOM 5244 C C . GLY B 1 110 ? -16.297 -11.688 38.25 1 22.31 110 GLY B C 1
ATOM 5245 O O . GLY B 1 110 ? -17.219 -10.883 38.062 1 22.31 110 GLY B O 1
ATOM 5246 N N . ASP B 1 111 ? -15.75 -12.062 39.531 1 21.06 111 ASP B N 1
ATOM 5247 C CA . ASP B 1 111 ? -16.344 -11.055 40.406 1 21.06 111 ASP B CA 1
ATOM 5248 C C . ASP B 1 111 ? -15.875 -9.656 40.031 1 21.06 111 ASP B C 1
ATOM 5250 O O . ASP B 1 111 ? -14.836 -9.195 40.5 1 21.06 111 ASP B O 1
ATOM 5254 N N . THR B 1 112 ? -15.344 -9.562 39.062 1 21.02 112 THR B N 1
ATOM 5255 C CA . THR B 1 112 ? -15.094 -8.133 38.938 1 21.02 112 THR B CA 1
ATOM 5256 C C . THR B 1 112 ? -16.312 -7.332 39.438 1 21.02 112 THR B C 1
ATOM 5258 O O . THR B 1 112 ? -17.406 -7.492 38.906 1 21.02 112 THR B O 1
ATOM 5261 N N . HIS B 1 113 ? -16.375 -7.43 40.781 1 19.84 113 HIS B N 1
ATOM 5262 C CA . HIS B 1 113 ? -17.359 -6.445 41.219 1 19.84 113 HIS B CA 1
ATOM 5263 C C . HIS B 1 113 ? -17.438 -5.273 40.219 1 19.84 113 HIS B C 1
ATOM 5265 O O . HIS B 1 113 ? -16.406 -4.797 39.75 1 19.84 113 HIS B O 1
ATOM 5271 N N . PRO B 1 114 ? -18.453 -5.371 39.5 1 21.95 114 PRO B N 1
ATOM 5272 C CA . PRO B 1 114 ? -18.812 -4.273 38.594 1 21.95 114 PRO B CA 1
ATOM 5273 C C . PRO B 1 114 ? -18.562 -2.898 39.219 1 21.95 114 PRO B C 1
ATOM 5275 O O . PRO B 1 114 ? -19.141 -2.566 40.25 1 21.95 114 PRO B O 1
ATOM 5278 N N . ILE B 1 115 ? -17.344 -2.748 39.75 1 21.97 115 ILE B N 1
ATOM 5279 C CA . ILE B 1 115 ? -17.438 -1.405 40.312 1 21.97 115 ILE B CA 1
ATOM 5280 C C . ILE B 1 115 ? -18.391 -0.562 39.438 1 21.97 115 ILE B C 1
ATOM 5282 O O . ILE B 1 115 ? -18.25 -0.516 38.219 1 21.97 115 ILE B O 1
ATOM 5286 N N . SER B 1 116 ? -19.547 -0.539 39.906 1 21.67 116 SER B N 1
ATOM 5287 C CA . SER B 1 116 ? -20.719 0.159 39.375 1 21.67 116 SER B CA 1
ATOM 5288 C C . SER B 1 116 ? -20.344 1.528 38.844 1 21.67 116 SER B C 1
ATOM 5290 O O . SER B 1 116 ? -21.219 2.352 38.562 1 21.67 116 SER B O 1
ATOM 5292 N N . PRO B 1 117 ? -19.188 1.587 38.406 1 20.22 117 PRO B N 1
ATOM 5293 C CA . PRO B 1 117 ? -18.938 3.027 38.438 1 20.22 117 PRO B CA 1
ATOM 5294 C C . PRO B 1 117 ? -20.141 3.861 38.031 1 20.22 117 PRO B C 1
ATOM 5296 O O . PRO B 1 117 ? -20.828 3.52 37.062 1 20.22 117 PRO B O 1
ATOM 5299 N N . ASP B 1 118 ? -20.891 4.258 38.906 1 20.78 118 ASP B N 1
ATOM 5300 C CA . ASP B 1 118 ? -22.047 5.145 38.781 1 20.78 118 ASP B CA 1
ATOM 5301 C C . ASP B 1 118 ? -21.766 6.25 37.781 1 20.78 118 ASP B C 1
ATOM 5303 O O . ASP B 1 118 ? -21.531 7.402 38.156 1 20.78 118 ASP B O 1
ATOM 5307 N N . THR B 1 119 ? -20.781 6.039 37.094 1 20.84 119 THR B N 1
ATOM 5308 C CA . THR B 1 119 ? -20.625 7.352 36.469 1 20.84 119 THR B CA 1
ATOM 5309 C C . THR B 1 119 ? -21.953 7.832 35.875 1 20.84 119 THR B C 1
ATOM 5311 O O . THR B 1 119 ? -22.625 7.094 35.156 1 20.84 119 THR B O 1
ATOM 5314 N N . ALA B 1 120 ? -22.547 8.68 36.531 1 19.81 120 ALA B N 1
ATOM 5315 C CA . ALA B 1 120 ? -23.719 9.445 36.094 1 19.81 120 ALA B CA 1
ATOM 5316 C C . ALA B 1 120 ? -23.672 9.688 34.594 1 19.81 120 ALA B C 1
ATOM 5318 O O . ALA B 1 120 ? -22.641 10.109 34.062 1 19.81 120 ALA B O 1
ATOM 5319 N N . HIS B 1 121 ? -24.203 8.766 33.938 1 20.45 121 HIS B N 1
ATOM 5320 C CA . HIS B 1 121 ? -24.672 8.992 32.562 1 20.45 121 HIS B CA 1
ATOM 5321 C C . HIS B 1 121 ? -25.141 10.43 32.375 1 20.45 121 HIS B C 1
ATOM 5323 O O . HIS B 1 121 ? -26.234 10.789 32.812 1 20.45 121 HIS B O 1
ATOM 5329 N N . VAL B 1 122 ? -24.25 11.344 32.781 1 19.91 122 VAL B N 1
ATOM 5330 C CA . VAL B 1 122 ? -24.984 12.516 32.312 1 19.91 122 VAL B CA 1
ATOM 5331 C C . VAL B 1 122 ? -25.453 12.281 30.891 1 19.91 122 VAL B C 1
ATOM 5333 O O . VAL B 1 122 ? -24.656 11.945 30 1 19.91 122 VAL B O 1
ATOM 5336 N N . LYS B 1 123 ? -26.578 11.758 30.734 1 23.14 123 LYS B N 1
ATOM 5337 C CA . LYS B 1 123 ? -27.422 11.711 29.547 1 23.14 123 LYS B CA 1
ATOM 5338 C C . LYS B 1 123 ? -27.141 12.906 28.641 1 23.14 123 LYS B C 1
ATOM 5340 O O . LYS B 1 123 ? -27.625 14.016 28.891 1 23.14 123 LYS B O 1
ATOM 5345 N N . PRO B 1 124 ? -25.859 13.227 28.406 1 22.91 124 PRO B N 1
ATOM 5346 C CA . PRO B 1 124 ? -26.156 14.438 27.641 1 22.91 124 PRO B CA 1
ATOM 5347 C C . PRO B 1 124 ? -27.078 14.172 26.453 1 22.91 124 PRO B C 1
ATOM 5349 O O . PRO B 1 124 ? -26.734 13.391 25.562 1 22.91 124 PRO B O 1
ATOM 5352 N N . GLY B 1 125 ? -28.219 13.703 26.656 1 23.16 125 GLY B N 1
ATOM 5353 C CA . GLY B 1 125 ? -29.297 13.555 25.688 1 23.16 125 GLY B CA 1
ATOM 5354 C C . GLY B 1 125 ? -29.281 14.609 24.594 1 23.16 125 GLY B C 1
ATOM 5355 O O . GLY B 1 125 ? -30.281 14.828 23.922 1 23.16 125 GLY B O 1
ATOM 5356 N N . VAL B 1 126 ? -28.328 15.492 24.672 1 23.73 126 VAL B N 1
ATOM 5357 C CA . VAL B 1 126 ? -28.688 16.406 23.594 1 23.73 126 VAL B CA 1
ATOM 5358 C C . VAL B 1 126 ? -28.531 15.719 22.25 1 23.73 126 VAL B C 1
ATOM 5360 O O . VAL B 1 126 ? -27.469 15.141 21.953 1 23.73 126 VAL B O 1
ATOM 5363 N N . GLY B 1 127 ? -29.562 14.961 21.781 1 24.55 127 GLY B N 1
ATOM 5364 C CA . GLY B 1 127 ? -29.781 14.492 20.438 1 24.55 127 GLY B CA 1
ATOM 5365 C C . GLY B 1 127 ? -28.922 15.195 19.406 1 24.55 127 GLY B C 1
ATOM 5366 O O . GLY B 1 127 ? -28.984 16.422 19.25 1 24.55 127 GLY B O 1
ATOM 5367 N N . GLN B 1 128 ? -27.781 14.742 19.391 1 24.23 128 GLN B N 1
ATOM 5368 C CA . GLN B 1 128 ? -26.953 15.336 18.359 1 24.23 128 GLN B CA 1
ATOM 5369 C C . GLN B 1 128 ? -27.688 15.352 17.016 1 24.23 128 GLN B C 1
ATOM 5371 O O . GLN B 1 128 ? -27.859 14.305 16.391 1 24.23 128 GLN B O 1
ATOM 5376 N N . THR B 1 129 ? -28.828 15.914 16.984 1 24.67 129 THR B N 1
ATOM 5377 C CA . THR B 1 129 ? -29.469 16.25 15.711 1 24.67 129 THR B CA 1
ATOM 5378 C C . THR B 1 129 ? -28.422 16.609 14.664 1 24.67 129 THR B C 1
ATOM 5380 O O . THR B 1 129 ? -27.703 17.594 14.812 1 24.67 129 THR B O 1
ATOM 5383 N N . THR B 1 130 ? -27.75 15.625 14.375 1 28.53 130 THR B N 1
ATOM 5384 C CA . THR B 1 130 ? -27.094 15.961 13.117 1 28.53 130 THR B CA 1
ATOM 5385 C C . THR B 1 130 ? -28.016 16.781 12.219 1 28.53 130 THR B C 1
ATOM 5387 O O . THR B 1 130 ? -28.953 16.234 11.617 1 28.53 130 THR B O 1
ATOM 5390 N N . ALA B 1 131 ? -28.516 17.844 12.766 1 27.2 131 ALA B N 1
ATOM 5391 C CA . ALA B 1 131 ? -29.391 18.719 11.992 1 27.2 131 ALA B CA 1
ATOM 5392 C C . ALA B 1 131 ? -28.844 18.953 10.586 1 27.2 131 ALA B C 1
ATOM 5394 O O . ALA B 1 131 ? -27.766 19.516 10.422 1 27.2 131 ALA B O 1
ATOM 5395 N N . SER B 1 132 ? -28.875 17.844 9.82 1 31.22 132 SER B N 1
ATOM 5396 C CA . SER B 1 132 ? -28.844 18.312 8.445 1 31.22 132 SER B CA 1
ATOM 5397 C C . SER B 1 132 ? -29.609 19.625 8.289 1 31.22 132 SER B C 1
ATOM 5399 O O . SER B 1 132 ? -30.641 19.828 8.953 1 31.22 132 SER B O 1
ATOM 5401 N N . LEU B 1 133 ? -29 20.641 8.133 1 31.95 133 LEU B N 1
ATOM 5402 C CA . LEU B 1 133 ? -29.844 21.812 7.93 1 31.95 133 LEU B CA 1
ATOM 5403 C C . LEU B 1 133 ? -31.156 21.438 7.266 1 31.95 133 LEU B C 1
ATOM 5405 O O . LEU B 1 133 ? -31.172 20.828 6.199 1 31.95 133 LEU B O 1
ATOM 5409 N N . PRO B 1 134 ? -32.188 20.953 7.945 1 31.05 134 PRO B N 1
ATOM 5410 C CA . PRO B 1 134 ? -33.375 20.891 7.125 1 31.05 134 PRO B CA 1
ATOM 5411 C C . PRO B 1 134 ? -33.375 21.906 5.988 1 31.05 134 PRO B C 1
ATOM 5413 O O . PRO B 1 134 ? -32.688 22.922 6.059 1 31.05 134 PRO B O 1
ATOM 5416 N N . PRO B 1 135 ? -33.844 21.547 4.797 1 30.27 135 PRO B N 1
ATOM 5417 C CA . PRO B 1 135 ? -34.094 22.672 3.895 1 30.27 135 PRO B CA 1
ATOM 5418 C C . PRO B 1 135 ? -34.656 23.891 4.609 1 30.27 135 PRO B C 1
ATOM 5420 O O . PRO B 1 135 ? -35.812 23.844 5.082 1 30.27 135 PRO B O 1
ATOM 5423 N N . VAL B 1 136 ? -34.062 24.281 5.68 1 32.56 136 VAL B N 1
ATOM 5424 C CA . VAL B 1 136 ? -34.625 25.469 6.316 1 32.56 136 VAL B CA 1
ATOM 5425 C C . VAL B 1 136 ? -35.156 26.422 5.25 1 32.56 136 VAL B C 1
ATOM 5427 O O . VAL B 1 136 ? -34.531 26.609 4.207 1 32.56 136 VAL B O 1
ATOM 5430 N N . PRO B 1 137 ? -36.375 26.672 5.262 1 30.58 137 PRO B N 1
ATOM 5431 C CA . PRO B 1 137 ? -36.812 27.719 4.352 1 30.58 137 PRO B CA 1
ATOM 5432 C C . PRO B 1 137 ? -35.812 28.891 4.266 1 30.58 137 PRO B C 1
ATOM 5434 O O . PRO B 1 137 ? -35.219 29.266 5.273 1 30.58 137 PRO B O 1
ATOM 5437 N N . MET B 1 138 ? -35.125 28.922 3.146 1 32.94 138 MET B N 1
ATOM 5438 C CA . MET B 1 138 ? -34.312 30.078 2.754 1 32.94 138 MET B CA 1
ATOM 5439 C C . MET B 1 138 ? -34.969 31.375 3.197 1 32.94 138 MET B C 1
ATOM 5441 O O . MET B 1 138 ? -36 31.797 2.631 1 32.94 138 MET B O 1
ATOM 5445 N N . ASP B 1 139 ? -35.281 31.5 4.414 1 31.42 139 ASP B N 1
ATOM 5446 C CA . ASP B 1 139 ? -35.781 32.844 4.617 1 31.42 139 ASP B CA 1
ATOM 5447 C C . ASP B 1 139 ? -34.781 33.906 4.141 1 31.42 139 ASP B C 1
ATOM 5449 O O . ASP B 1 139 ? -33.625 33.906 4.574 1 31.42 139 ASP B O 1
ATOM 5453 N N . ASP B 1 140 ? -34.875 34.344 2.91 1 33.81 140 ASP B N 1
ATOM 5454 C CA . ASP B 1 140 ? -34.25 35.531 2.293 1 33.81 140 ASP B CA 1
ATOM 5455 C C . ASP B 1 140 ? -34.219 36.688 3.262 1 33.81 140 ASP B C 1
ATOM 5457 O O . ASP B 1 140 ? -35.062 37.625 3.158 1 33.81 140 ASP B O 1
ATOM 5461 N N . SER B 1 141 ? -34.219 36.469 4.562 1 36.06 141 SER B N 1
ATOM 5462 C CA . SER B 1 141 ? -34.219 37.719 5.348 1 36.06 141 SER B CA 1
ATOM 5463 C C . SER B 1 141 ? -33.094 38.656 4.918 1 36.06 141 SER B C 1
ATOM 5465 O O . SER B 1 141 ? -32.031 38.188 4.516 1 36.06 141 SER B O 1
ATOM 5467 N N . ASN B 1 142 ? -33.344 39.875 4.555 1 36.84 142 ASN B N 1
ATOM 5468 C CA . ASN B 1 142 ? -32.625 41.062 4.09 1 36.84 142 ASN B CA 1
ATOM 5469 C C . ASN B 1 142 ? -31.391 41.375 4.957 1 36.84 142 ASN B C 1
ATOM 5471 O O . ASN B 1 142 ? -31.469 42.156 5.898 1 36.84 142 ASN B O 1
ATOM 5475 N N . ALA B 1 143 ? -30.734 40.438 5.434 1 44.97 143 ALA B N 1
ATOM 5476 C CA . ALA B 1 143 ? -29.516 40.812 6.156 1 44.97 143 ALA B CA 1
ATOM 5477 C C . ALA B 1 143 ? -28.531 41.531 5.246 1 44.97 143 ALA B C 1
ATOM 5479 O O . ALA B 1 143 ? -28.203 41.031 4.164 1 44.97 143 ALA B O 1
ATOM 5480 N N . ALA B 1 144 ? -28.406 42.875 5.441 1 48.06 144 ALA B N 1
ATOM 5481 C CA . ALA B 1 144 ? -27.484 43.719 4.672 1 48.06 144 ALA B CA 1
ATOM 5482 C C . ALA B 1 144 ? -26.031 43.406 5.039 1 48.06 144 ALA B C 1
ATOM 5484 O O . ALA B 1 144 ? -25.688 43.312 6.219 1 48.06 144 ALA B O 1
ATOM 5485 N N . VAL B 1 145 ? -25.297 42.969 4.207 1 48.66 145 VAL B N 1
ATOM 5486 C CA . VAL B 1 145 ? -23.844 42.781 4.352 1 48.66 145 VAL B CA 1
ATOM 5487 C C . VAL B 1 145 ? -23.188 44.125 4.602 1 48.66 145 VAL B C 1
ATOM 5489 O O . VAL B 1 145 ? -23.312 45.062 3.789 1 48.66 145 VAL B O 1
ATOM 5492 N N . ILE B 1 146 ? -22.797 44.406 5.754 1 49.78 146 ILE B N 1
ATOM 5493 C CA . ILE B 1 146 ? -22.109 45.656 6.074 1 49.78 146 ILE B CA 1
ATOM 5494 C C . ILE B 1 146 ? -20.703 45.625 5.508 1 49.78 146 ILE B C 1
ATOM 5496 O O . ILE B 1 146 ? -20.219 46.625 4.973 1 49.78 146 ILE B O 1
ATOM 5500 N N . SER B 1 147 ? -19.953 44.531 5.648 1 52.06 147 SER B N 1
ATOM 5501 C CA . SER B 1 147 ? -18.562 44.469 5.203 1 52.06 147 SER B CA 1
ATOM 5502 C C . SER B 1 147 ? -18.188 43.062 4.754 1 52.06 147 SER B C 1
ATOM 5504 O O . SER B 1 147 ? -18.766 42.062 5.234 1 52.06 147 SER B O 1
ATOM 5506 N N . SER B 1 148 ? -17.594 43 3.645 1 55.75 148 SER B N 1
ATOM 5507 C CA . SER B 1 148 ? -17.031 41.75 3.146 1 55.75 148 SER B CA 1
ATOM 5508 C C . SER B 1 148 ? -15.516 41.875 2.982 1 55.75 148 SER B C 1
ATOM 5510 O O . SER B 1 148 ? -14.992 42.938 2.645 1 55.75 148 SER B O 1
ATOM 5512 N N . MET B 1 149 ? -14.812 40.969 3.602 1 57.53 149 MET B N 1
ATOM 5513 C CA . MET B 1 149 ? -13.359 40.969 3.486 1 57.53 149 MET B CA 1
ATOM 5514 C C . MET B 1 149 ? -12.852 39.625 2.969 1 57.53 149 MET B C 1
ATOM 5516 O O . MET B 1 149 ? -13.414 38.562 3.299 1 57.53 149 MET B O 1
ATOM 5520 N N . ASP B 1 150 ? -11.891 39.781 2.072 1 51.94 150 ASP B N 1
ATOM 5521 C CA . ASP B 1 150 ? -11.242 38.562 1.608 1 51.94 150 ASP B CA 1
ATOM 5522 C C . ASP B 1 150 ? -10.445 37.906 2.729 1 51.94 150 ASP B C 1
ATOM 5524 O O . ASP B 1 150 ? -9.625 38.531 3.383 1 51.94 150 ASP B O 1
ATOM 5528 N N . ALA B 1 151 ? -10.891 36.781 3.105 1 51.12 151 ALA B N 1
ATOM 5529 C CA . ALA B 1 151 ? -10.25 36.031 4.191 1 51.12 151 ALA B CA 1
ATOM 5530 C C . ALA B 1 151 ? -8.75 35.906 3.969 1 51.12 151 ALA B C 1
ATOM 5532 O O . ALA B 1 151 ? -7.98 35.781 4.926 1 51.12 151 ALA B O 1
ATOM 5533 N N . SER B 1 152 ? -8.281 35.938 2.662 1 47.97 152 SER B N 1
ATOM 5534 C CA . SER B 1 152 ? -6.859 35.781 2.381 1 47.97 152 SER B CA 1
ATOM 5535 C C . SER B 1 152 ? -6.129 37.125 2.484 1 47.97 152 SER B C 1
ATOM 5537 O O . SER B 1 152 ? -4.906 37.156 2.633 1 47.97 152 SER B O 1
ATOM 5539 N N . SER B 1 153 ? -6.789 38.344 2.355 1 41 153 SER B N 1
ATOM 5540 C CA . SER B 1 153 ? -6.145 39.625 2.131 1 41 153 SER B CA 1
ATOM 5541 C C . SER B 1 153 ? -6.098 40.438 3.412 1 41 153 SER B C 1
ATOM 5543 O O . SER B 1 153 ? -5.715 41.625 3.387 1 41 153 SER B O 1
ATOM 5545 N N . VAL B 1 154 ? -6.48 40.094 4.512 1 40.66 154 VAL B N 1
ATOM 5546 C CA . VAL B 1 154 ? -6.578 41.094 5.578 1 40.66 154 VAL B CA 1
ATOM 5547 C C . VAL B 1 154 ? -5.18 41.531 6.008 1 40.66 154 VAL B C 1
ATOM 5549 O O . VAL B 1 154 ? -4.453 40.75 6.645 1 40.66 154 VAL B O 1
ATOM 5552 N N . THR B 1 155 ? -4.477 42.406 5.359 1 40.19 155 THR B N 1
ATOM 5553 C CA . THR B 1 155 ? -3.152 42.938 5.641 1 40.19 155 THR B CA 1
ATOM 5554 C C . THR B 1 155 ? -3.189 43.875 6.855 1 40.19 155 THR B C 1
ATOM 5556 O O . THR B 1 155 ? -2.225 43.938 7.621 1 40.19 155 THR B O 1
ATOM 5559 N N . HIS B 1 156 ? -4.094 44.906 6.922 1 37.09 156 HIS B N 1
ATOM 5560 C CA . HIS B 1 156 ? -3.945 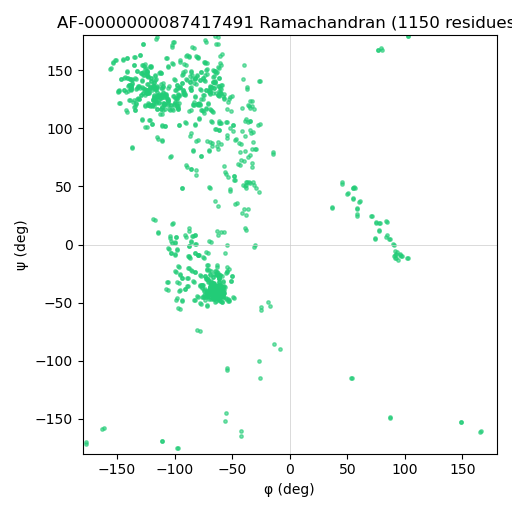46 7.879 1 37.09 156 HIS B CA 1
ATOM 5561 C C . HIS B 1 156 ? -5.039 45.938 8.945 1 37.09 156 HIS B C 1
ATOM 5563 O O . HIS B 1 156 ? -6.223 46.062 8.625 1 37.09 156 HIS B O 1
ATOM 5569 N N . ILE B 1 157 ? -4.84 45.25 10 1 40.91 157 ILE B N 1
ATOM 5570 C CA . ILE B 1 157 ? -5.828 45.219 11.07 1 40.91 157 ILE B CA 1
ATOM 5571 C C . ILE B 1 157 ? -5.711 46.469 11.938 1 40.91 157 ILE B C 1
ATOM 5573 O O . ILE B 1 157 ? -4.656 46.719 12.523 1 40.91 157 ILE B O 1
ATOM 5577 N N . SER B 1 158 ? -6.332 47.5 11.703 1 40.22 158 SER B N 1
ATOM 5578 C CA . SER B 1 158 ? -6.414 48.656 12.625 1 40.22 158 SER B CA 1
ATOM 5579 C C . SER B 1 158 ? -7.09 48.25 13.93 1 40.22 158 SER B C 1
ATOM 5581 O O . SER B 1 158 ? -8.242 47.812 13.93 1 40.22 158 SER B O 1
ATOM 5583 N N . LEU B 1 159 ? -6.418 47.656 14.906 1 47.34 159 LEU B N 1
ATOM 5584 C CA . LEU B 1 159 ? -7.074 47.156 16.109 1 47.34 159 LEU B CA 1
ATOM 5585 C C . LEU B 1 159 ? -7.156 48.219 17.188 1 47.34 159 LEU B C 1
ATOM 5587 O O . LEU B 1 159 ? -6.262 48.344 18.016 1 47.34 159 LEU B O 1
ATOM 5591 N N . LYS B 1 160 ? -7.871 49.25 17.047 1 48.38 160 LYS B N 1
ATOM 5592 C CA . LYS B 1 160 ? -8.039 50.406 17.938 1 48.38 160 LYS B CA 1
ATOM 5593 C C . LYS B 1 160 ? -8.531 49.969 19.312 1 48.38 160 LYS B C 1
ATOM 5595 O O . LYS B 1 160 ? -8.195 50.562 20.328 1 48.38 160 LYS B O 1
ATOM 5600 N N . VAL B 1 161 ? -9.32 48.906 19.453 1 44.91 161 VAL B N 1
ATOM 5601 C CA . VAL B 1 161 ? -9.914 48.75 20.781 1 44.91 161 VAL B CA 1
ATOM 5602 C C . VAL B 1 161 ? -9.328 47.531 21.484 1 44.91 161 VAL B C 1
ATOM 5604 O O . VAL B 1 161 ? -9.375 46.406 20.953 1 44.91 161 VAL B O 1
ATOM 5607 N N . GLN B 1 162 ? -8.773 47.656 22.75 1 59.22 162 GLN B N 1
ATOM 5608 C CA . GLN B 1 162 ? -8.203 46.719 23.734 1 59.22 162 GLN B CA 1
ATOM 5609 C C . GLN B 1 162 ? -7.254 45.719 23.078 1 59.22 162 GLN B C 1
ATOM 5611 O O . GLN B 1 162 ? -7.449 44.5 23.172 1 59.22 162 GLN B O 1
ATOM 5616 N N . PRO B 1 163 ? -6.328 46.312 22.375 1 65.88 163 PRO B N 1
ATOM 5617 C CA . PRO B 1 163 ? -5.398 45.469 21.625 1 65.88 163 PRO B CA 1
ATOM 5618 C C . PRO B 1 163 ? -4.715 44.438 22.5 1 65.88 163 PRO B C 1
ATOM 5620 O O . PRO B 1 163 ? -4.41 43.344 22.016 1 65.88 163 PRO B O 1
ATOM 5623 N N . GLU B 1 164 ? -4.758 44.75 23.844 1 66.5 164 GLU B N 1
ATOM 5624 C CA . GLU B 1 164 ? -4.07 43.812 24.719 1 66.5 164 GLU B CA 1
ATOM 5625 C C . GLU B 1 164 ? -4.883 42.531 24.922 1 66.5 164 GLU B C 1
ATOM 5627 O O . GLU B 1 164 ? -4.34 41.438 24.859 1 66.5 164 GLU B O 1
ATOM 5632 N N . ALA B 1 165 ? -6.125 42.781 25.156 1 62.97 165 ALA B N 1
ATOM 5633 C CA . ALA B 1 165 ? -6.992 41.625 25.375 1 62.97 165 ALA B CA 1
ATOM 5634 C C . ALA B 1 165 ? -7.113 40.781 24.125 1 62.97 165 ALA B C 1
ATOM 5636 O O . ALA B 1 165 ? -7.121 39.562 24.188 1 62.97 165 ALA B O 1
ATOM 5637 N N . LYS B 1 166 ? -7.145 41.469 23 1 66.81 166 LYS B N 1
ATOM 5638 C CA . LYS B 1 166 ? -7.262 40.75 21.734 1 66.81 166 LYS B CA 1
ATOM 5639 C C . LYS B 1 166 ? -5.996 39.969 21.422 1 66.81 166 LYS B C 1
ATOM 5641 O O . LYS B 1 166 ? -6.074 38.812 20.969 1 66.81 166 LYS B O 1
ATOM 5646 N N . LEU B 1 167 ? -4.914 40.594 21.734 1 68.19 167 LEU B N 1
ATOM 5647 C CA . LEU B 1 167 ? -3.637 39.906 21.516 1 68.19 167 LEU B CA 1
ATOM 5648 C C . LEU B 1 167 ? -3.516 38.688 22.391 1 68.19 167 LEU B C 1
ATOM 5650 O O . LEU B 1 167 ? -3.111 37.625 21.922 1 68.19 167 LEU B O 1
ATOM 5654 N N . ALA B 1 168 ? -3.906 38.844 23.625 1 66.06 168 ALA B N 1
ATOM 5655 C CA . ALA B 1 168 ? -3.838 37.75 24.562 1 66.06 168 ALA B CA 1
ATOM 5656 C C . ALA B 1 168 ? -4.711 36.562 24.078 1 66.06 168 ALA B C 1
ATOM 5658 O O . ALA B 1 168 ? -4.309 35.406 24.172 1 66.06 168 ALA B O 1
ATOM 5659 N N . ALA B 1 169 ? -5.801 36.875 23.594 1 64.44 169 ALA B N 1
ATOM 5660 C CA . ALA B 1 169 ? -6.738 35.844 23.156 1 64.44 169 ALA B CA 1
ATOM 5661 C C . ALA B 1 169 ? -6.207 35.125 21.922 1 64.44 169 ALA B C 1
ATOM 5663 O O . ALA B 1 169 ? -6.305 33.875 21.844 1 64.44 169 ALA B O 1
ATOM 5664 N N . VAL B 1 170 ? -5.656 35.875 20.984 1 68.62 170 VAL B N 1
ATOM 5665 C CA . VAL B 1 170 ? -5.121 35.281 19.766 1 68.62 170 VAL B CA 1
ATOM 5666 C C . VAL B 1 170 ? -3.953 34.344 20.125 1 68.62 170 VAL B C 1
ATOM 5668 O O . VAL B 1 170 ? -3.828 33.281 19.562 1 68.62 170 VAL B O 1
ATOM 5671 N N . LEU B 1 171 ? -3.209 34.781 21.078 1 67.94 171 LEU B N 1
ATOM 5672 C CA . LEU B 1 171 ? -2.062 34 21.5 1 67.94 171 LEU B CA 1
ATOM 5673 C C . LEU B 1 171 ? -2.518 32.719 22.203 1 67.94 171 LEU B C 1
ATOM 5675 O O . LEU B 1 171 ? -1.92 31.656 22.016 1 67.94 171 LEU B O 1
ATOM 5679 N N . ALA B 1 172 ? -3.57 32.906 22.938 1 65.56 172 ALA B N 1
ATOM 5680 C CA . ALA B 1 172 ? -4.109 31.7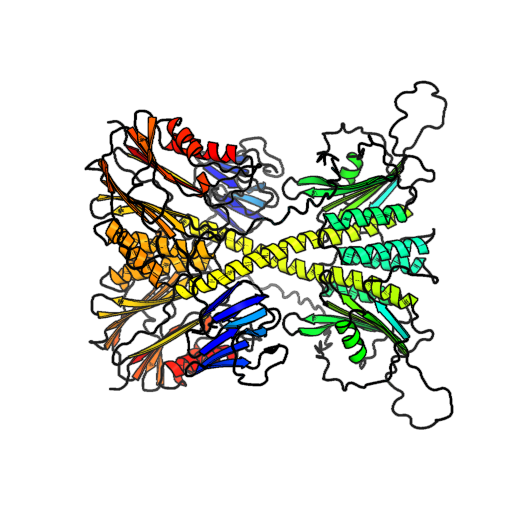5 23.625 1 65.56 172 ALA B CA 1
ATOM 5681 C C . ALA B 1 172 ? -4.629 30.719 22.625 1 65.56 172 ALA B C 1
ATOM 5683 O O . ALA B 1 172 ? -4.41 29.516 22.797 1 65.56 172 ALA B O 1
ATOM 5684 N N . ILE B 1 173 ? -5.289 31.188 21.641 1 68.81 173 ILE B N 1
ATOM 5685 C CA . ILE B 1 173 ? -5.824 30.312 20.609 1 68.81 173 ILE B CA 1
ATOM 5686 C C . ILE B 1 173 ? -4.684 29.594 19.906 1 68.81 173 ILE B C 1
ATOM 5688 O O . ILE B 1 173 ? -4.742 28.375 19.688 1 68.81 173 ILE B O 1
ATOM 5692 N N . SER B 1 174 ? -3.68 30.297 19.562 1 66.81 174 SER B N 1
ATOM 5693 C CA . SER B 1 174 ? -2.529 29.719 18.875 1 66.81 174 SER B CA 1
ATOM 5694 C C . SER B 1 174 ? -1.891 28.609 19.703 1 66.81 174 SER B C 1
ATOM 5696 O O . SER B 1 174 ? -1.506 27.562 19.172 1 66.81 174 SER B O 1
ATOM 5698 N N . ARG B 1 175 ? -1.851 28.828 20.938 1 64.69 175 ARG B N 1
ATOM 5699 C CA . ARG B 1 175 ? -1.243 27.859 21.844 1 64.69 175 ARG B CA 1
ATOM 5700 C C . ARG B 1 175 ? -2.111 26.609 21.969 1 64.69 175 ARG B C 1
ATOM 5702 O O . ARG B 1 175 ? -1.599 25.484 21.953 1 64.69 175 ARG B O 1
ATOM 5709 N N . ASP B 1 176 ? -3.342 26.844 22.125 1 63.62 176 ASP B N 1
ATOM 5710 C CA . ASP B 1 176 ? -4.273 25.734 22.297 1 63.62 176 ASP B CA 1
ATOM 5711 C C . ASP B 1 176 ? -4.387 24.891 21.031 1 63.62 176 ASP B C 1
ATOM 5713 O O . ASP B 1 176 ? -4.586 23.672 21.094 1 63.62 176 ASP B O 1
ATOM 5717 N N . LEU B 1 177 ? -4.258 25.578 19.938 1 63.12 177 LEU B N 1
ATOM 5718 C CA . LEU B 1 177 ? -4.395 24.938 18.625 1 63.12 177 LEU B CA 1
ATOM 5719 C C . LEU B 1 177 ? -3.201 24.031 18.344 1 63.12 177 LEU B C 1
ATOM 5721 O O . LEU B 1 177 ? -3.336 23.016 17.641 1 63.12 177 LEU B O 1
ATOM 5725 N N . GLY B 1 178 ? -2.102 24.375 18.875 1 60.97 178 GLY B N 1
ATOM 5726 C CA . GLY B 1 178 ? -0.92 23.562 18.656 1 60.97 178 GLY B CA 1
ATOM 5727 C C . GLY B 1 178 ? -1.041 22.172 19.266 1 60.97 178 GLY B C 1
ATOM 5728 O O . GLY B 1 178 ? -0.425 21.219 18.781 1 60.97 178 GLY B O 1
ATOM 5729 N N . GLY B 1 179 ? -1.933 22.031 20.281 1 60.31 179 GLY B N 1
ATOM 5730 C CA . GLY B 1 179 ? -1.971 20.781 21.016 1 60.31 179 GLY B CA 1
ATOM 5731 C C . GLY B 1 179 ? -3.082 19.859 20.562 1 60.31 179 GLY B C 1
ATOM 5732 O O . GLY B 1 179 ? -3.158 18.703 21 1 60.31 179 GLY B O 1
ATOM 5733 N N . ALA B 1 180 ? -3.957 20.25 19.75 1 60.66 180 ALA B N 1
ATOM 5734 C CA . ALA B 1 180 ? -5.125 19.406 19.484 1 60.66 180 ALA B CA 1
ATOM 5735 C C . ALA B 1 180 ? -4.926 18.562 18.234 1 60.66 180 ALA B C 1
ATOM 5737 O O . ALA B 1 180 ? -4.438 19.062 17.203 1 60.66 180 ALA B O 1
ATOM 5738 N N . LEU B 1 181 ? -5.18 17.234 18.469 1 61.47 181 LEU B N 1
ATOM 5739 C CA . LEU B 1 181 ? -5.016 16.297 17.375 1 61.47 181 LEU B CA 1
ATOM 5740 C C . LEU B 1 181 ? -6.355 16 16.703 1 61.47 181 LEU B C 1
ATOM 5742 O O . LEU B 1 181 ? -6.395 15.523 15.57 1 61.47 181 LEU B O 1
ATOM 5746 N N . GLU B 1 182 ? -7.402 16.312 17.422 1 73.06 182 GLU B N 1
ATOM 5747 C CA . GLU B 1 182 ? -8.719 15.977 16.875 1 73.06 182 GLU B CA 1
ATOM 5748 C C . GLU B 1 182 ? -9.562 17.234 16.672 1 73.06 182 GLU B C 1
ATOM 5750 O O . GLU B 1 182 ? -9.57 18.125 17.516 1 73.06 182 GLU B O 1
ATOM 5755 N N . VAL B 1 183 ? -10.156 17.234 15.625 1 76.88 183 VAL B N 1
ATOM 5756 C CA . VAL B 1 183 ? -10.984 18.375 15.242 1 76.88 183 VAL B CA 1
ATOM 5757 C C . VAL B 1 183 ? -12.062 18.609 16.297 1 76.88 183 VAL B C 1
ATOM 5759 O O . VAL B 1 183 ? -12.344 19.75 16.672 1 76.88 183 VAL B O 1
ATOM 5762 N N . ASP B 1 184 ? -12.547 17.484 16.828 1 78.19 184 ASP B N 1
ATOM 5763 C CA . ASP B 1 184 ? -13.672 17.562 17.75 1 78.19 184 ASP B CA 1
ATOM 5764 C C . ASP B 1 184 ? -13.242 18.156 19.094 1 78.19 184 ASP B C 1
ATOM 5766 O O . ASP B 1 184 ? -14.07 18.625 19.875 1 78.19 184 ASP B O 1
ATOM 5770 N N . GLU B 1 185 ? -11.969 18.125 19.281 1 74.25 185 GLU B N 1
ATOM 5771 C CA . GLU B 1 185 ? -11.453 18.688 20.531 1 74.25 185 GLU B CA 1
ATOM 5772 C C . GLU B 1 185 ? -11.047 20.156 20.344 1 74.25 185 GLU B C 1
ATOM 5774 O O . GLU B 1 185 ? -11.211 20.969 21.266 1 74.25 185 GLU B O 1
ATOM 5779 N N . VAL B 1 186 ? -10.68 20.5 19.219 1 74.19 186 VAL B N 1
ATOM 5780 C CA . VAL B 1 186 ? -10.07 21.812 19 1 74.19 186 VAL B CA 1
ATOM 5781 C C . VAL B 1 186 ? -11.156 22.844 18.688 1 74.19 186 VAL B C 1
ATOM 5783 O O . VAL B 1 186 ? -11.078 23.984 19.156 1 74.19 186 VAL B O 1
ATOM 5786 N N . LEU B 1 187 ? -12.18 22.516 18.016 1 84.81 187 LEU B N 1
ATOM 5787 C CA . LEU B 1 187 ? -13.164 23.484 17.531 1 84.81 187 LEU B CA 1
ATOM 5788 C C . LEU B 1 187 ? -13.938 24.094 18.688 1 84.81 187 LEU B C 1
ATOM 5790 O O . LEU B 1 187 ? -14.133 25.312 18.734 1 84.81 187 LEU B O 1
ATOM 5794 N N . PRO B 1 188 ? -14.328 23.25 19.641 1 83.12 188 PRO B N 1
ATOM 5795 C CA . PRO B 1 188 ? -15 23.859 20.797 1 83.12 188 PRO B CA 1
ATOM 5796 C C . PRO B 1 188 ? -14.102 24.844 21.547 1 83.12 188 PRO B C 1
ATOM 5798 O O . PRO B 1 188 ? -14.578 25.859 22.062 1 83.12 188 PRO B O 1
ATOM 5801 N N . ARG B 1 189 ? -12.852 24.562 21.594 1 77.31 189 ARG B N 1
ATOM 5802 C CA . ARG B 1 189 ? -11.914 25.438 22.281 1 77.31 189 ARG B CA 1
ATOM 5803 C C . ARG B 1 189 ? -11.781 26.766 21.547 1 77.31 189 ARG B C 1
ATOM 5805 O O . ARG B 1 189 ? -11.641 27.812 22.172 1 77.31 189 ARG B O 1
ATOM 5812 N N . ILE B 1 190 ? -11.789 26.719 20.312 1 82.19 190 ILE B N 1
ATOM 5813 C CA . ILE B 1 190 ? -11.734 27.922 19.5 1 82.19 190 ILE B CA 1
ATOM 5814 C C . ILE B 1 190 ? -12.969 28.781 19.766 1 82.19 190 ILE B C 1
ATOM 5816 O O . ILE B 1 190 ? -12.859 30 19.938 1 82.19 190 ILE B O 1
ATOM 5820 N N . LEU B 1 191 ? -14.117 28.141 19.891 1 86.94 191 LEU B N 1
ATOM 5821 C CA . LEU B 1 191 ? -15.344 28.875 20.172 1 86.94 191 LEU B CA 1
ATOM 5822 C C . LEU B 1 191 ? -15.297 29.484 21.578 1 86.94 191 LEU B C 1
ATOM 5824 O O . LEU B 1 191 ? -15.727 30.625 21.766 1 86.94 191 LEU B O 1
ATOM 5828 N N . ASP B 1 192 ? -14.719 28.734 22.469 1 82.75 192 ASP B N 1
ATOM 5829 C CA . ASP B 1 192 ? -14.57 29.266 23.828 1 82.75 192 ASP B CA 1
ATOM 5830 C C . ASP B 1 192 ? -13.727 30.547 23.828 1 82.75 192 ASP B C 1
ATOM 5832 O O . ASP B 1 192 ? -14.086 31.531 24.469 1 82.75 192 ASP B O 1
ATOM 5836 N N . SER B 1 193 ? -12.695 30.438 23.094 1 76.94 193 SER B N 1
ATOM 5837 C CA . SER B 1 193 ? -11.797 31.594 23.016 1 76.94 193 SER B CA 1
ATOM 5838 C C . SER B 1 193 ? -12.477 32.781 22.328 1 76.94 193 SER B C 1
ATOM 5840 O O . SER B 1 193 ? -12.297 33.938 22.75 1 76.94 193 SER B O 1
ATOM 5842 N N . LEU B 1 194 ? -13.242 32.594 21.359 1 84.5 194 LEU B N 1
ATOM 5843 C CA . LEU B 1 194 ? -13.945 33.656 20.656 1 84.5 194 LEU B CA 1
ATOM 5844 C C . LEU B 1 194 ? -14.969 34.312 21.562 1 84.5 194 LEU B C 1
ATOM 5846 O O . LEU B 1 194 ? -15.141 35.531 21.516 1 84.5 194 LEU B O 1
ATOM 5850 N N . PHE B 1 195 ? -15.602 33.562 22.375 1 83.69 195 PHE B N 1
ATOM 5851 C CA . PHE B 1 195 ? -16.594 34.125 23.297 1 83.69 195 PHE B CA 1
ATOM 5852 C C . PHE B 1 195 ? -15.93 34.969 24.359 1 83.69 195 PHE B C 1
ATOM 5854 O O . PHE B 1 195 ? -16.547 35.906 24.891 1 83.69 195 PHE B O 1
ATOM 5861 N N . GLN B 1 196 ? -14.742 34.625 24.562 1 76.44 196 GLN B N 1
ATOM 5862 C CA . GLN B 1 196 ? -13.992 35.469 25.5 1 76.44 196 GLN B CA 1
ATOM 5863 C C . GLN B 1 196 ? -13.586 36.781 24.844 1 76.44 196 GLN B C 1
ATOM 5865 O O . GLN B 1 196 ? -13.602 37.812 25.5 1 76.44 196 GLN B O 1
ATOM 5870 N N . ILE B 1 197 ? -13.305 36.688 23.609 1 77.19 197 ILE B N 1
ATOM 5871 C CA . ILE B 1 197 ? -12.867 37.844 22.875 1 77.19 197 ILE B CA 1
ATOM 5872 C C . ILE B 1 197 ? -14.062 38.75 22.578 1 77.19 197 ILE B C 1
ATOM 5874 O O . ILE B 1 197 ? -13.945 39.969 22.609 1 77.19 197 ILE B O 1
ATOM 5878 N N . PHE B 1 198 ? -15.172 38.062 22.297 1 83.31 198 PHE B N 1
ATOM 5879 C CA . PHE B 1 198 ? -16.375 38.812 21.938 1 83.31 198 PHE B CA 1
ATOM 5880 C C . PHE B 1 198 ? -17.469 38.625 23 1 83.31 198 PHE B C 1
ATOM 5882 O O . PHE B 1 198 ? -18.312 37.719 22.859 1 83.31 198 PHE B O 1
ATOM 5889 N N . PRO B 1 199 ? -17.469 39.469 23.938 1 78.81 199 PRO B N 1
ATOM 5890 C CA . PRO B 1 199 ? -18.469 39.312 24.984 1 78.81 199 PRO B CA 1
ATOM 5891 C C . PRO B 1 199 ? -19.906 39.438 24.469 1 78.81 199 PRO B C 1
ATOM 5893 O O . PRO B 1 199 ? -20.844 38.938 25.094 1 78.81 199 PRO B O 1
ATOM 5896 N N . GLN B 1 200 ? -20.031 40.125 23.375 1 80.94 200 GLN B N 1
ATOM 5897 C CA . GLN B 1 200 ? -21.375 40.344 22.828 1 80.94 200 GLN B CA 1
ATOM 5898 C C . GLN B 1 200 ? -21.859 39.094 22.078 1 80.94 200 GLN B C 1
ATOM 5900 O O . GLN B 1 200 ? -23.016 39.062 21.656 1 80.94 200 GLN B O 1
ATOM 5905 N N . ALA B 1 201 ? -20.984 38.156 21.891 1 85.25 201 ALA B N 1
ATOM 5906 C CA . ALA B 1 201 ? -21.359 36.969 21.141 1 85.25 201 ALA B CA 1
ATOM 5907 C C . ALA B 1 201 ? -22.344 36.125 21.938 1 85.25 201 ALA B C 1
ATOM 5909 O O . ALA B 1 201 ? -22.109 35.812 23.109 1 85.25 201 ALA B O 1
ATOM 5910 N N . ASP B 1 202 ? -23.438 35.688 21.312 1 83.38 202 ASP B N 1
ATOM 5911 C CA . ASP B 1 202 ? -24.438 34.844 21.969 1 83.38 202 ASP B CA 1
ATOM 5912 C C . ASP B 1 202 ? -24.359 33.406 21.453 1 83.38 202 ASP B C 1
ATOM 5914 O O . ASP B 1 202 ? -24.594 32.469 22.219 1 83.38 202 ASP B O 1
ATOM 5918 N N . ARG B 1 203 ? -24.109 33.344 20.172 1 86 203 ARG B N 1
ATOM 5919 C CA . ARG B 1 203 ? -24.047 32 19.562 1 86 203 ARG B CA 1
ATOM 5920 C C . ARG B 1 203 ? -22.859 31.906 18.594 1 86 203 ARG B C 1
ATOM 5922 O O . ARG B 1 203 ? -22.531 32.875 17.906 1 86 203 ARG B O 1
ATOM 5929 N N . GLY B 1 204 ? -22.25 30.781 18.609 1 89.5 204 GLY B N 1
ATOM 5930 C CA . GLY B 1 204 ? -21.172 30.469 17.672 1 89.5 204 GLY B CA 1
ATOM 5931 C C . GLY B 1 204 ? -21.25 29.047 17.141 1 89.5 204 GLY B C 1
ATOM 5932 O O . GLY B 1 204 ? -21.672 28.141 17.844 1 89.5 204 GLY B O 1
ATOM 5933 N N . VAL B 1 205 ? -21 28.922 15.789 1 89.25 205 VAL B N 1
ATOM 5934 C CA . VAL B 1 205 ? -21.047 27.594 15.188 1 89.25 205 VAL B CA 1
ATOM 5935 C C . VAL B 1 205 ? -19.906 27.438 14.188 1 89.25 205 VAL B C 1
ATOM 5937 O O . VAL B 1 205 ? -19.484 28.406 13.562 1 89.25 205 VAL B O 1
ATOM 5940 N N . VAL B 1 206 ? -19.375 26.266 14.18 1 91 206 VAL B N 1
ATOM 5941 C CA . VAL B 1 206 ? -18.406 25.891 13.164 1 91 206 VAL B CA 1
ATOM 5942 C C . VAL B 1 206 ? -18.953 24.766 12.297 1 91 206 VAL B C 1
ATOM 5944 O O . VAL B 1 206 ? -19.359 23.719 12.82 1 91 206 VAL B O 1
ATOM 5947 N N . LEU B 1 207 ? -18.984 25.016 11.008 1 90.19 207 LEU B N 1
ATOM 5948 C CA . LEU B 1 207 ? -19.422 24.016 10.039 1 90.19 207 LEU B CA 1
ATOM 5949 C C . LEU B 1 207 ? -18.25 23.547 9.172 1 90.19 207 LEU B C 1
ATOM 5951 O O . LEU B 1 207 ? -17.422 24.359 8.758 1 90.19 207 LEU B O 1
ATOM 5955 N N . LEU B 1 208 ? -18.188 22.25 9.008 1 89.56 208 LEU B N 1
ATOM 5956 C CA . LEU B 1 208 ? -17.156 21.703 8.141 1 89.56 208 LEU B CA 1
ATOM 5957 C C . LEU B 1 208 ? -17.766 20.906 6.996 1 89.56 208 LEU B C 1
ATOM 5959 O O . LEU B 1 208 ? -18.859 20.359 7.137 1 89.56 208 LEU B O 1
ATOM 5963 N N . ASN B 1 209 ? -16.984 20.891 5.914 1 84.5 209 ASN B N 1
ATOM 5964 C CA . ASN B 1 209 ? -17.406 20.109 4.754 1 84.5 209 ASN B CA 1
ATOM 5965 C C . ASN B 1 209 ? -17.094 18.625 4.934 1 84.5 209 ASN B C 1
ATOM 5967 O O . ASN B 1 209 ? -15.969 18.25 5.285 1 84.5 209 ASN B O 1
ATOM 5971 N N . ASP B 1 210 ? -18.109 17.797 4.883 1 73.44 210 ASP B N 1
ATOM 5972 C CA . ASP B 1 210 ? -17.891 16.359 4.883 1 73.44 210 ASP B CA 1
ATOM 5973 C C . ASP B 1 210 ? -17.469 15.859 3.5 1 73.44 210 ASP B C 1
ATOM 5975 O O . ASP B 1 210 ? -18.203 16.031 2.525 1 73.44 210 ASP B O 1
ATOM 5979 N N . ASN B 1 211 ? -16.234 15.492 3.389 1 61.53 211 ASN B N 1
ATOM 5980 C CA . ASN B 1 211 ? -15.672 15.078 2.105 1 61.53 211 ASN B CA 1
ATOM 5981 C C . ASN B 1 211 ? -16.547 14.023 1.431 1 61.53 211 ASN B C 1
ATOM 5983 O O . ASN B 1 211 ? -16.641 13.984 0.203 1 61.53 211 ASN B O 1
ATOM 5987 N N . GLU B 1 212 ? -17.219 13.18 2.244 1 56.72 212 GLU B N 1
ATOM 5988 C CA . GLU B 1 212 ? -18 12.102 1.639 1 56.72 212 GLU B CA 1
ATOM 5989 C C . GLU B 1 212 ? -19.312 12.617 1.086 1 56.72 212 GLU B C 1
ATOM 5991 O O . GLU B 1 212 ? -19.734 12.234 -0.009 1 56.72 212 GLU B O 1
ATOM 5996 N N . ALA B 1 213 ? -19.953 13.625 1.771 1 56.78 213 ALA B N 1
ATOM 5997 C CA . ALA B 1 213 ? -21.312 14.008 1.411 1 56.78 213 ALA B CA 1
ATOM 5998 C C . ALA B 1 213 ? -21.359 15.43 0.857 1 56.78 213 ALA B C 1
ATOM 6000 O O . ALA B 1 213 ? -22.406 15.891 0.39 1 56.78 213 ALA B O 1
ATOM 6001 N N . ASP B 1 214 ? -20.188 16.125 0.543 1 62.88 214 ASP B N 1
ATOM 6002 C CA . ASP B 1 214 ? -20.094 17.516 0.112 1 62.88 214 ASP B CA 1
ATOM 6003 C C . ASP B 1 214 ? -21.125 18.375 0.844 1 62.88 214 ASP B C 1
ATOM 6005 O O . ASP B 1 214 ? -21.875 19.125 0.216 1 62.88 214 ASP B O 1
ATOM 6009 N N . LYS B 1 215 ? -21.422 18.016 2.047 1 74.62 215 LYS B N 1
ATOM 6010 C CA . LYS B 1 215 ? -22.344 18.766 2.885 1 74.62 215 LYS B CA 1
ATOM 6011 C C . LYS B 1 215 ? -21.641 19.328 4.117 1 74.62 215 LYS B C 1
ATOM 6013 O O . LYS B 1 215 ? -20.688 18.734 4.617 1 74.62 215 LYS B O 1
ATOM 6018 N N . LEU B 1 216 ? -22.156 20.609 4.402 1 82.06 216 LEU B N 1
ATOM 6019 C CA . LEU B 1 216 ? -21.641 21.219 5.621 1 82.06 216 LEU B CA 1
ATOM 6020 C C . LEU B 1 216 ? -22.297 20.609 6.855 1 82.06 216 LEU B C 1
ATOM 6022 O O . LEU B 1 216 ? -23.516 20.453 6.898 1 82.06 216 LEU B O 1
ATOM 6026 N N . VAL B 1 217 ? -21.547 20.172 7.676 1 83.94 217 VAL B N 1
ATOM 6027 C CA . VAL B 1 217 ? -22.047 19.562 8.906 1 83.94 217 VAL B CA 1
ATOM 6028 C C . VAL B 1 217 ? -21.562 20.375 10.109 1 83.94 217 VAL B C 1
ATOM 6030 O O . VAL B 1 217 ? -20.422 20.828 10.141 1 83.94 217 VAL B O 1
ATOM 6033 N N . VAL B 1 218 ? -22.453 20.531 11.062 1 86 218 VAL B N 1
ATOM 6034 C CA . VAL B 1 218 ? -22.094 21.219 12.297 1 86 218 VAL B CA 1
ATOM 6035 C C . VAL B 1 218 ? -21.156 20.344 13.125 1 86 218 VAL B C 1
ATOM 6037 O O . VAL B 1 218 ? -21.5 19.219 13.484 1 86 218 VAL B O 1
ATOM 6040 N N . LYS B 1 219 ? -20.031 20.859 13.383 1 87.19 219 LYS B N 1
ATOM 6041 C CA . LYS B 1 219 ? -19.062 20.094 14.125 1 87.19 219 LYS B CA 1
ATOM 6042 C C . LYS B 1 219 ? -18.922 20.594 15.562 1 87.19 219 LYS B C 1
ATOM 6044 O O . LYS B 1 219 ? -18.562 19.844 16.469 1 87.19 219 LYS B O 1
ATOM 6049 N N . ALA B 1 220 ? -19.109 21.875 15.727 1 88.69 220 ALA B N 1
ATOM 6050 C CA . ALA B 1 220 ? -19.047 22.469 17.062 1 88.69 220 ALA B CA 1
ATOM 6051 C C . ALA B 1 220 ? -20.031 23.641 17.172 1 88.69 220 ALA B C 1
ATOM 6053 O O . ALA B 1 220 ? -20.266 24.359 16.203 1 88.69 220 ALA B O 1
ATOM 6054 N N . SER B 1 221 ? -20.672 23.766 18.359 1 88.19 221 SER B N 1
ATOM 6055 C CA . SER B 1 221 ? -21.562 24.875 18.641 1 88.19 221 SER B CA 1
ATOM 6056 C C . SER B 1 221 ? -21.453 25.328 20.109 1 88.19 221 SER B C 1
ATOM 6058 O O . SER B 1 221 ? -21.062 24.531 20.969 1 88.19 221 SER B O 1
ATOM 6060 N N . LYS B 1 222 ? -21.578 26.594 20.266 1 87.62 222 LYS B N 1
ATOM 6061 C CA . LYS B 1 222 ? -21.547 27.172 21.609 1 87.62 222 LYS B CA 1
ATOM 6062 C C . LYS B 1 222 ? -22.609 28.25 21.75 1 87.62 222 LYS B C 1
ATOM 6064 O O . LYS B 1 222 ? -22.828 29.047 20.828 1 87.62 222 LYS B O 1
ATOM 6069 N N . THR B 1 223 ? -23.391 28.188 22.906 1 83.38 223 THR B N 1
ATOM 6070 C CA . THR B 1 223 ? -24.359 29.234 23.219 1 83.38 223 THR B CA 1
ATOM 6071 C C . THR B 1 223 ? -24.109 29.812 24.609 1 83.38 223 THR B C 1
ATOM 6073 O O . THR B 1 223 ? -23.719 29.078 25.531 1 83.38 223 THR B O 1
ATOM 6076 N N . ARG B 1 224 ? -24.047 31.031 24.719 1 76.81 224 ARG B N 1
ATOM 6077 C CA . ARG B 1 224 ? -23.812 31.672 26.016 1 76.81 224 ARG B CA 1
ATOM 6078 C C . ARG B 1 224 ? -25 31.453 26.953 1 76.81 224 ARG B C 1
ATOM 6080 O O . ARG B 1 224 ? -24.828 31.188 28.141 1 76.81 224 ARG B O 1
ATOM 6087 N N . HIS B 1 225 ? -26.219 31.641 26.5 1 66.31 225 HIS B N 1
ATOM 6088 C CA . HIS B 1 225 ? -27.406 31.453 27.344 1 66.31 225 HIS B CA 1
ATOM 6089 C C . HIS B 1 225 ? -28.172 30.188 26.938 1 66.31 225 HIS B C 1
ATOM 6091 O O . HIS B 1 225 ? -28.328 29.906 25.75 1 66.31 225 HIS B O 1
ATOM 6097 N N . HIS B 1 226 ? -28.031 29.047 27.703 1 55.12 226 HIS B N 1
ATOM 6098 C CA . HIS B 1 226 ? -28.672 27.75 27.484 1 55.12 226 HIS B CA 1
ATOM 6099 C C . HIS B 1 226 ? -30.156 27.906 27.234 1 55.12 226 HIS B C 1
ATOM 6101 O O . HIS B 1 226 ? -30.938 28.047 28.188 1 55.12 226 HIS B O 1
ATOM 6107 N N . HIS B 1 227 ? -30.641 28.547 26.344 1 46.25 227 HIS B N 1
ATOM 6108 C CA . HIS B 1 227 ? -32.062 28.328 26.281 1 46.25 227 HIS B CA 1
ATOM 6109 C C . HIS B 1 227 ? -32.406 27.062 25.484 1 46.25 227 HIS B C 1
ATOM 6111 O O . HIS B 1 227 ? -31.688 26.719 24.547 1 46.25 227 HIS B O 1
ATOM 6117 N N . GLU B 1 228 ? -33.062 26.125 26.141 1 43.19 228 GLU B N 1
ATOM 6118 C CA . GLU B 1 228 ? -33.531 24.812 25.719 1 43.19 228 GLU B CA 1
ATOM 6119 C C . GLU B 1 228 ? -33.75 24.766 24.203 1 43.19 228 GLU B C 1
ATOM 6121 O O . GLU B 1 228 ? -33.5 23.75 23.562 1 43.19 228 GLU B O 1
ATOM 6126 N N . ASP B 1 229 ? -34.562 25.734 23.719 1 40.44 229 ASP B N 1
ATOM 6127 C CA . ASP B 1 229 ? -35.188 25.688 22.391 1 40.44 229 ASP B CA 1
ATOM 6128 C C . ASP B 1 229 ? -34.25 26.234 21.328 1 40.44 229 ASP B C 1
ATOM 6130 O O . ASP B 1 229 ? -34.688 26.578 20.219 1 40.44 229 ASP B O 1
ATOM 6134 N N . ASP B 1 230 ? -33.094 26.625 21.594 1 43.94 230 ASP B N 1
ATOM 6135 C CA . ASP B 1 230 ? -32.375 27.469 20.672 1 43.94 230 ASP B CA 1
ATOM 6136 C C . ASP B 1 230 ? -31.828 26.672 19.5 1 43.94 230 ASP B C 1
ATOM 6138 O O . ASP B 1 230 ? -30.906 25.859 19.672 1 43.94 230 ASP B O 1
ATOM 6142 N N . ILE B 1 231 ? -32.688 26.406 18.719 1 42.66 231 ILE B N 1
ATOM 6143 C CA . ILE B 1 231 ? -32.312 25.922 17.391 1 42.66 231 ILE B CA 1
ATOM 6144 C C . ILE B 1 231 ? -31.297 26.875 16.766 1 42.66 231 ILE B C 1
ATOM 6146 O O . ILE B 1 231 ? -31.516 28.078 16.719 1 42.66 231 ILE B O 1
ATOM 6150 N N . VAL B 1 232 ? -30.078 26.578 16.797 1 46.84 232 VAL B N 1
ATOM 6151 C CA . VAL B 1 232 ? -29.062 27.375 16.109 1 46.84 232 VAL B CA 1
ATOM 6152 C C . VAL B 1 232 ? -29.562 27.734 14.711 1 46.84 232 VAL B C 1
ATOM 6154 O O . VAL B 1 232 ? -29.766 26.859 13.867 1 46.84 232 VAL B O 1
ATOM 6157 N N . GLU B 1 233 ? -30.328 28.891 14.641 1 50.47 233 GLU B N 1
ATOM 6158 C CA . GLU B 1 233 ? -30.703 29.406 13.328 1 50.47 233 GLU B CA 1
ATOM 6159 C C . GLU B 1 233 ? -29.469 29.844 12.531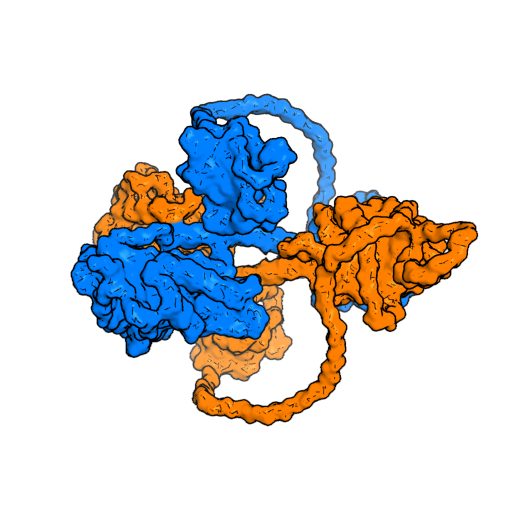 1 50.47 233 GLU B C 1
ATOM 6161 O O . GLU B 1 233 ? -28.656 30.625 13.023 1 50.47 233 GLU B O 1
ATOM 6166 N N . ILE B 1 234 ? -29 29.109 11.688 1 55.81 234 ILE B N 1
ATOM 6167 C CA . ILE B 1 234 ? -27.875 29.359 10.797 1 55.81 234 ILE B CA 1
ATOM 6168 C C . ILE B 1 234 ? -28.344 30.078 9.547 1 55.81 234 ILE B C 1
ATOM 6170 O O . ILE B 1 234 ? -29.406 29.75 8.992 1 55.81 234 ILE B O 1
ATOM 6174 N N . SER B 1 235 ? -27.859 31.359 9.344 1 62.22 235 SER B N 1
ATOM 6175 C CA . SER B 1 235 ? -28.156 31.984 8.055 1 62.22 235 SER B CA 1
ATOM 6176 C C . SER B 1 235 ? -27.547 31.188 6.906 1 62.22 235 SER B C 1
ATOM 6178 O O . SER B 1 235 ? -26.344 31.312 6.633 1 62.22 235 SER B O 1
ATOM 6180 N N . GLN B 1 236 ? -28.25 30.422 6.293 1 65.5 236 GLN B N 1
ATOM 6181 C CA . GLN B 1 236 ? -27.781 29.547 5.215 1 65.5 236 GLN B CA 1
ATOM 6182 C C . GLN B 1 236 ? -27.219 30.375 4.055 1 65.5 236 GLN B C 1
ATOM 6184 O O . GLN B 1 236 ? -26.234 29.984 3.432 1 65.5 236 GLN B O 1
ATOM 6189 N N . THR B 1 237 ? -27.844 31.547 3.932 1 67 237 THR B N 1
ATOM 6190 C CA . THR B 1 237 ? -27.438 32.375 2.795 1 67 237 THR B CA 1
ATOM 6191 C C . THR B 1 237 ? -26.016 32.875 2.988 1 67 237 THR B C 1
ATOM 6193 O O . THR B 1 237 ? -25.188 32.812 2.078 1 67 237 THR B O 1
ATOM 6196 N N . ILE B 1 238 ? -25.844 33.344 4.195 1 74.38 238 ILE B N 1
ATOM 6197 C CA . ILE B 1 238 ? -24.531 33.969 4.453 1 74.38 238 ILE B CA 1
ATOM 6198 C C . ILE B 1 238 ? -23.453 32.875 4.461 1 74.38 238 ILE B C 1
ATOM 6200 O O . ILE B 1 238 ? -22.359 33.062 3.934 1 74.38 238 ILE B O 1
ATOM 6204 N N . ILE B 1 239 ? -23.859 31.781 4.961 1 80.75 239 ILE B N 1
ATOM 6205 C CA . ILE B 1 239 ? -22.922 30.672 5.039 1 80.75 239 ILE B CA 1
ATOM 6206 C C . ILE B 1 239 ? -22.562 30.188 3.635 1 80.75 239 ILE B C 1
ATOM 6208 O O . ILE B 1 239 ? -21.391 29.969 3.318 1 80.75 239 ILE B O 1
ATOM 6212 N N . GLN B 1 240 ? -23.547 30.047 2.859 1 76.38 240 GLN B N 1
ATOM 6213 C CA . GLN B 1 240 ? -23.312 29.578 1.495 1 76.38 240 GLN B CA 1
ATOM 6214 C C . GLN B 1 240 ? -22.469 30.578 0.713 1 76.38 240 GLN B C 1
ATOM 6216 O O . GLN B 1 240 ? -21.578 30.172 -0.038 1 76.38 240 GLN B O 1
ATOM 6221 N N . LYS B 1 241 ? -22.797 31.828 0.956 1 78.25 241 LYS B N 1
ATOM 6222 C CA . LYS B 1 241 ? -22.016 32.875 0.277 1 78.25 241 LYS B CA 1
ATOM 6223 C C . LYS B 1 241 ? -20.562 32.844 0.714 1 78.25 241 LYS B C 1
ATOM 6225 O O . LYS B 1 241 ? -19.656 33 -0.111 1 78.25 241 LYS B O 1
ATOM 6230 N N . ALA B 1 242 ? -20.391 32.688 1.973 1 82.31 242 ALA B N 1
ATOM 6231 C CA . ALA B 1 242 ? -19.031 32.656 2.51 1 82.31 242 ALA B CA 1
ATOM 6232 C C . ALA B 1 242 ? -18.25 31.453 1.954 1 82.31 242 ALA B C 1
ATOM 6234 O O . ALA B 1 242 ? -17.078 31.594 1.598 1 82.31 242 ALA B O 1
ATOM 6235 N N . VAL B 1 243 ? -18.906 30.328 1.826 1 79.75 243 VAL B N 1
ATOM 6236 C CA . VAL B 1 243 ? -18.25 29.109 1.329 1 79.75 243 VAL B CA 1
ATOM 6237 C C . VAL B 1 243 ? -17.969 29.266 -0.165 1 79.75 243 VAL B C 1
ATOM 6239 O O . VAL B 1 243 ? -16.875 28.906 -0.633 1 79.75 243 VAL B O 1
ATOM 6242 N N . ASP B 1 244 ? -18.844 29.781 -0.821 1 76.94 244 ASP B N 1
ATOM 6243 C CA . ASP B 1 244 ? -18.734 29.875 -2.273 1 76.94 244 ASP B CA 1
ATOM 6244 C C . ASP B 1 244 ? -17.688 30.906 -2.678 1 76.94 244 ASP B C 1
ATOM 6246 O O . ASP B 1 244 ? -16.906 30.688 -3.607 1 76.94 244 ASP B O 1
ATOM 6250 N N . THR B 1 245 ? -17.688 32 -1.928 1 76.06 245 THR B N 1
ATOM 6251 C CA . THR B 1 245 ? -16.828 33.094 -2.342 1 76.06 245 THR B CA 1
ATOM 6252 C C . THR B 1 245 ? -15.484 33.031 -1.617 1 76.06 245 THR B C 1
ATOM 6254 O O . THR B 1 245 ? -14.492 33.625 -2.082 1 76.06 245 THR B O 1
ATOM 6257 N N . GLY B 1 246 ? -15.5 32.469 -0.515 1 78.5 246 GLY B N 1
ATOM 6258 C CA . GLY B 1 246 ? -14.305 32.469 0.314 1 78.5 246 GLY B CA 1
ATOM 6259 C C . GLY B 1 246 ? -14.086 33.781 1.043 1 78.5 246 GLY B C 1
ATOM 6260 O O . GLY B 1 246 ? -12.977 34.062 1.499 1 78.5 246 GLY B O 1
ATOM 6261 N N . GLN B 1 247 ? -15.156 34.562 1.128 1 81.81 247 GLN B N 1
ATOM 6262 C CA . GLN B 1 247 ? -15.078 35.844 1.794 1 81.81 247 GLN B CA 1
ATOM 6263 C C . GLN B 1 247 ? -15.766 35.812 3.154 1 81.81 247 GLN B C 1
ATOM 6265 O O . GLN B 1 247 ? -16.625 34.969 3.402 1 81.81 247 GLN B O 1
ATOM 6270 N N . ALA B 1 248 ? -15.266 36.719 4 1 87 248 ALA B N 1
ATOM 6271 C CA . ALA B 1 248 ? -15.906 36.875 5.305 1 87 248 ALA B CA 1
ATOM 6272 C C . ALA B 1 248 ? -16.969 37.969 5.262 1 87 248 ALA B C 1
ATOM 6274 O O . ALA B 1 248 ? -16.844 38.938 4.512 1 87 248 ALA B O 1
ATOM 6275 N N . PHE B 1 249 ? -18.047 37.812 6.082 1 84.06 249 PHE B N 1
ATOM 6276 C CA . PHE B 1 249 ? -19.188 38.719 6.027 1 84.06 249 PHE B CA 1
ATOM 6277 C C . PHE B 1 249 ? -19.547 39.219 7.422 1 84.06 249 PHE B C 1
ATOM 6279 O O . PHE B 1 249 ? -19.484 38.469 8.391 1 84.06 249 PHE B O 1
ATOM 6286 N N . LEU B 1 250 ? -19.781 40.469 7.527 1 84.31 250 LEU B N 1
ATOM 6287 C CA . LEU B 1 250 ? -20.438 41.062 8.672 1 84.31 250 LEU B CA 1
ATOM 6288 C C . LEU B 1 250 ? -21.844 41.531 8.297 1 84.31 250 LEU B C 1
ATOM 6290 O O . LEU B 1 250 ? -22.016 42.312 7.34 1 84.31 250 LEU B O 1
ATOM 6294 N N . SER B 1 251 ? -22.797 41.031 8.914 1 77 251 SER B N 1
ATOM 6295 C CA . SER B 1 251 ? -24.172 41.375 8.617 1 77 251 SER B CA 1
ATOM 6296 C C . SER B 1 251 ? -24.906 41.906 9.852 1 77 251 SER B C 1
ATOM 6298 O O . SER B 1 251 ? -24.609 41.469 10.969 1 77 251 SER B O 1
ATOM 6300 N N . ALA B 1 252 ? -25.578 43.062 9.711 1 67.88 252 ALA B N 1
ATOM 6301 C CA . ALA B 1 252 ? -26.406 43.594 10.789 1 67.88 252 ALA B CA 1
ATOM 6302 C C . ALA B 1 252 ? -27.859 43.75 10.344 1 67.88 252 ALA B C 1
ATOM 6304 O O . ALA B 1 252 ? -28.141 43.906 9.148 1 67.88 252 ALA B O 1
ATOM 6305 N N . ASP B 1 253 ? -28.812 43.5 11.195 1 55.44 253 ASP B N 1
ATOM 6306 C CA . ASP B 1 253 ? -30.219 43.75 10.922 1 55.44 253 ASP B CA 1
ATOM 6307 C C . ASP B 1 253 ? -30.484 45.25 10.82 1 55.44 253 ASP B C 1
ATOM 6309 O O . ASP B 1 253 ? -30 46.031 11.641 1 55.44 253 ASP B O 1
ATOM 6313 N N . ALA B 1 254 ? -30.703 45.875 9.648 1 45.72 254 ALA B N 1
ATOM 6314 C CA . ALA B 1 254 ? -31.328 47.188 9.508 1 45.72 254 ALA B CA 1
ATOM 6315 C C . ALA B 1 254 ? -32.656 47.25 10.266 1 45.72 254 ALA B C 1
ATOM 6317 O O . ALA B 1 254 ? -33.656 46.719 9.797 1 45.72 254 ALA B O 1
ATOM 6318 N N . GLY B 1 255 ? -32.969 46.938 11.352 1 38.97 255 GLY B N 1
ATOM 6319 C CA . GLY B 1 255 ? -34.25 47.375 11.82 1 38.97 255 GLY B CA 1
ATOM 6320 C C . GLY B 1 255 ? -34.594 48.812 11.391 1 38.97 255 GLY B C 1
ATOM 6321 O O . GLY B 1 255 ? -33.688 49.562 11.047 1 38.97 255 GLY B O 1
ATOM 6322 N N . THR B 1 256 ? -36.094 49.156 11.297 1 36.28 256 THR B N 1
ATOM 6323 C CA . THR B 1 256 ? -37.094 50.188 11.18 1 36.28 256 THR B CA 1
ATOM 6324 C C . THR B 1 256 ? -36.75 51.406 12.062 1 36.28 256 THR B C 1
ATOM 6326 O O . THR B 1 256 ? -36.531 51.25 13.266 1 36.28 256 THR B O 1
ATOM 6329 N N . ASP B 1 257 ? -36.531 52.5 11.75 1 32.56 257 ASP B N 1
ATOM 6330 C CA . ASP B 1 257 ? -37.062 53.781 12.266 1 32.56 257 ASP B CA 1
ATOM 6331 C C . ASP B 1 257 ? -38.438 53.562 12.875 1 32.56 257 ASP B C 1
ATOM 6333 O O . ASP B 1 257 ? -38.625 53.75 14.086 1 32.56 257 ASP B O 1
ATOM 6337 N N . GLN B 1 258 ? -39.562 54.312 12.094 1 34.25 258 GLN B N 1
ATOM 6338 C CA . GLN B 1 258 ? -40.844 54.938 12.469 1 34.25 258 GLN B CA 1
ATOM 6339 C C . GLN B 1 258 ? -41.75 53.969 13.195 1 34.25 258 GLN B C 1
ATOM 6341 O O . GLN B 1 258 ? -41.5 52.75 13.188 1 34.25 258 GLN B O 1
ATOM 6346 N N . ARG B 1 259 ? -43.219 54.219 12.828 1 32.56 259 ARG B N 1
ATOM 6347 C CA . ARG B 1 259 ? -44.656 54.188 13.102 1 32.56 259 ARG B CA 1
ATOM 6348 C C . ARG B 1 259 ? -45.188 52.75 13.008 1 32.56 259 ARG B C 1
ATOM 6350 O O . ARG B 1 259 ? -46.375 52.5 13.18 1 32.56 259 ARG B O 1
ATOM 6357 N N . PHE B 1 260 ? -44.781 51.938 12.133 1 30.23 260 PHE B N 1
ATOM 6358 C CA . PHE B 1 260 ? -45.719 50.812 12.07 1 30.23 260 PHE B CA 1
ATOM 6359 C C . PHE B 1 260 ? -45.594 49.938 13.312 1 30.23 260 PHE B C 1
ATOM 6361 O O . PHE B 1 260 ? -44.562 49.312 13.531 1 30.23 260 PHE B O 1
ATOM 6368 N N . ASP B 1 261 ? -46.344 50.188 14.477 1 31.52 261 ASP B N 1
ATOM 6369 C CA . ASP B 1 261 ? -46.969 49.781 15.727 1 31.52 261 ASP B CA 1
ATOM 6370 C C . ASP B 1 261 ? -47.031 48.25 15.852 1 31.52 261 ASP B C 1
ATOM 6372 O O . ASP B 1 261 ? -46.719 47.688 16.906 1 31.52 261 ASP B O 1
ATOM 6376 N N . SER B 1 262 ? -48.188 47.531 15.242 1 31.08 262 SER B N 1
ATOM 6377 C CA . SER B 1 262 ? -49.094 46.562 15.828 1 31.08 262 SER B CA 1
ATOM 6378 C C . SER B 1 262 ? -48.469 45.188 15.914 1 31.08 262 SER B C 1
ATOM 6380 O O . SER B 1 262 ? -48.812 44.406 16.797 1 31.08 262 SER B O 1
ATOM 6382 N N . SER B 1 263 ? -48.312 44.375 14.75 1 31.17 263 SER B N 1
ATOM 6383 C CA . SER B 1 263 ? -48.594 42.938 14.961 1 31.17 263 SER B CA 1
ATOM 6384 C C . SER B 1 263 ? -47.438 42.25 15.664 1 31.17 263 SER B C 1
ATOM 6386 O O . SER B 1 263 ? -46.25 42.531 15.383 1 31.17 263 SER B O 1
ATOM 6388 N N . GLU B 1 264 ? -47.438 41.656 16.938 1 32.84 264 GLU B N 1
ATOM 6389 C CA . GLU B 1 264 ? -46.906 40.812 18 1 32.84 264 GLU B CA 1
ATOM 6390 C C . GLU B 1 264 ? -45.906 39.812 17.453 1 32.84 264 GLU B C 1
ATOM 6392 O O . GLU B 1 264 ? -44.938 39.438 18.141 1 32.84 264 GLU B O 1
ATOM 6397 N N . SER B 1 265 ? -46.281 39.094 16.375 1 31.64 265 SER B N 1
ATOM 6398 C CA . SER B 1 265 ? -45.906 37.719 16.156 1 31.64 265 SER B CA 1
ATOM 6399 C C . SER B 1 265 ? -44.406 37.594 15.828 1 31.64 265 SER B C 1
ATOM 6401 O O . SER B 1 265 ? -43.844 36.5 15.938 1 31.64 265 SER B O 1
ATOM 6403 N N . ILE B 1 266 ? -43.844 38.375 14.953 1 34.38 266 ILE B N 1
ATOM 6404 C CA . ILE B 1 266 ? -42.562 38 14.359 1 34.38 266 ILE B CA 1
ATOM 6405 C C . ILE B 1 266 ? -41.406 38.5 15.227 1 34.38 266 ILE B C 1
ATOM 6407 O O . ILE B 1 266 ? -40.406 38.938 14.703 1 34.38 266 ILE B O 1
ATOM 6411 N N . SER B 1 267 ? -41.438 39 16.469 1 37.06 267 SER B N 1
ATOM 6412 C CA . SER B 1 267 ? -40.531 39.562 17.469 1 37.06 267 SER B CA 1
ATOM 6413 C C . SER B 1 267 ? -39.438 38.562 17.828 1 37.06 267 SER B C 1
ATOM 6415 O O . SER B 1 267 ? -38.531 38.875 18.594 1 37.06 267 SER B O 1
ATOM 6417 N N . LYS B 1 268 ? -39.656 37.375 17.719 1 40.31 268 LYS B N 1
ATOM 6418 C CA . LYS B 1 268 ? -38.844 36.375 18.422 1 40.31 268 LYS B CA 1
ATOM 6419 C C . LYS B 1 268 ? -37.344 36.562 18.094 1 40.31 268 LYS B C 1
ATOM 6421 O O . LYS B 1 268 ? -36.531 36.656 18.984 1 40.31 268 LYS B O 1
ATOM 6426 N N . PHE B 1 269 ? -36.688 35.5 17.109 1 43.03 269 PHE B N 1
ATOM 6427 C CA . PHE B 1 269 ? -35.281 35.094 17.062 1 43.03 269 PHE B CA 1
ATOM 6428 C C . PHE B 1 269 ? -34.469 36.125 16.266 1 43.03 269 PHE B C 1
ATOM 6430 O O . PHE B 1 269 ? -34.375 36.031 15.039 1 43.03 269 PHE B O 1
ATOM 6437 N N . ARG B 1 270 ? -34.25 37.375 16.562 1 50.88 270 ARG B N 1
ATOM 6438 C CA . ARG B 1 270 ? -33.656 38.406 15.719 1 50.88 270 ARG B CA 1
ATOM 6439 C C . ARG B 1 270 ? -32.125 38.406 15.836 1 50.88 270 ARG B C 1
ATOM 6441 O O . ARG B 1 270 ? -31.578 38.562 16.938 1 50.88 270 ARG B O 1
ATOM 6448 N N . ILE B 1 271 ? -31.281 37.719 14.984 1 55.62 271 ILE B N 1
ATOM 6449 C CA . ILE B 1 271 ? -29.859 37.969 14.852 1 55.62 271 ILE B CA 1
ATOM 6450 C C . ILE B 1 271 ? -29.609 39.438 14.531 1 55.62 271 ILE B C 1
ATOM 6452 O O . ILE B 1 271 ? -30.094 39.969 13.516 1 55.62 271 ILE B O 1
ATOM 6456 N N . ARG B 1 272 ? -29.109 40.312 15.531 1 64.81 272 ARG B N 1
ATOM 6457 C CA . ARG B 1 272 ? -28.828 41.719 15.305 1 64.81 272 ARG B CA 1
ATOM 6458 C C . ARG B 1 272 ? -27.547 41.875 14.492 1 64.81 272 ARG B C 1
ATOM 6460 O O . ARG B 1 272 ? -27.484 42.719 13.586 1 64.81 272 ARG B O 1
ATOM 6467 N N . SER B 1 273 ? -26.547 41.156 14.859 1 79.19 273 SER B N 1
ATOM 6468 C CA . SER B 1 273 ? -25.266 41.25 14.172 1 79.19 273 SER B CA 1
ATOM 6469 C C . SER B 1 273 ? -24.625 39.875 14.008 1 79.19 273 SER B C 1
ATOM 6471 O O . SER B 1 273 ? -24.75 39 14.898 1 79.19 273 SER B O 1
ATOM 6473 N N . LEU B 1 274 ? -24.156 39.562 12.797 1 84.69 274 LEU B N 1
ATOM 6474 C CA . LEU B 1 274 ? -23.578 38.25 12.516 1 84.69 274 LEU B CA 1
ATOM 6475 C C . LEU B 1 274 ? -22.266 38.406 11.75 1 84.69 274 LEU B C 1
ATOM 6477 O O . LEU B 1 274 ? -22.156 39.219 10.852 1 84.69 274 LEU B O 1
ATOM 6481 N N . MET B 1 275 ? -21.297 37.688 12.188 1 88.38 275 MET B N 1
ATOM 6482 C CA . MET B 1 275 ? -20.047 37.562 11.438 1 88.38 275 MET B CA 1
ATOM 6483 C C . MET B 1 275 ? -19.828 36.125 10.961 1 88.38 275 MET B C 1
ATOM 6485 O O . MET B 1 275 ? -20.125 35.188 11.688 1 88.38 275 MET B O 1
ATOM 6489 N N . CYS B 1 276 ? -19.406 36.031 9.727 1 89.25 276 CYS B N 1
ATOM 6490 C CA . CYS B 1 276 ? -19.141 34.719 9.125 1 89.25 276 CYS B CA 1
ATOM 6491 C C . CYS B 1 276 ? -17.828 34.75 8.352 1 89.25 276 CYS B C 1
ATOM 6493 O O . CYS B 1 276 ? -17.609 35.625 7.52 1 89.25 276 CYS B O 1
ATOM 6495 N N . ALA B 1 277 ? -16.953 33.875 8.727 1 89.38 277 ALA B N 1
ATOM 6496 C CA . ALA B 1 277 ? -15.68 33.75 8.039 1 89.38 277 ALA B CA 1
ATOM 6497 C C . ALA B 1 277 ? -15.453 32.344 7.516 1 89.38 277 ALA B C 1
ATOM 6499 O O . ALA B 1 277 ? -15.672 31.375 8.234 1 89.38 277 ALA B O 1
ATOM 6500 N N . PRO B 1 278 ? -15.039 32.156 6.27 1 89.19 278 PRO B N 1
ATOM 6501 C CA . PRO B 1 278 ? -14.766 30.828 5.719 1 89.19 278 PRO B CA 1
ATOM 6502 C C . PRO B 1 278 ? -13.453 30.25 6.227 1 89.19 278 PRO B C 1
ATOM 6504 O O . PRO B 1 278 ? -12.531 30.984 6.562 1 89.19 278 PRO B O 1
ATOM 6507 N N . LEU B 1 279 ? -13.508 29.031 6.41 1 88.56 279 LEU B N 1
ATOM 6508 C CA . LEU B 1 279 ? -12.281 28.281 6.66 1 88.56 279 LEU B CA 1
ATOM 6509 C C . LEU B 1 279 ? -11.672 27.781 5.352 1 88.56 279 LEU B C 1
ATOM 6511 O O . LEU B 1 279 ? -12.172 26.844 4.75 1 88.56 279 LEU B O 1
ATOM 6515 N N . VAL B 1 280 ? -10.656 28.422 4.969 1 80.81 280 VAL B N 1
ATOM 6516 C CA . VAL B 1 280 ? -10.062 28.094 3.676 1 80.81 280 VAL B CA 1
ATOM 6517 C C . VAL B 1 280 ? -8.688 27.469 3.881 1 80.81 280 VAL B C 1
ATOM 6519 O O . VAL B 1 280 ? -7.855 28.016 4.613 1 80.81 280 VAL B O 1
ATOM 6522 N N . GLY B 1 281 ? -8.602 26.328 3.271 1 74.56 281 GLY B N 1
ATOM 6523 C CA . GLY B 1 281 ? -7.312 25.656 3.324 1 74.56 281 GLY B CA 1
ATOM 6524 C C . GLY B 1 281 ? -6.262 26.312 2.451 1 74.56 281 GLY B C 1
ATOM 6525 O O . GLY B 1 281 ? -6.562 27.25 1.704 1 74.56 281 GLY B O 1
ATOM 6526 N N . GLN B 1 282 ? -5.055 25.781 2.584 1 65.06 282 GLN B N 1
ATOM 6527 C CA . GLN B 1 282 ? -3.918 26.344 1.865 1 65.06 282 GLN B CA 1
ATOM 6528 C C . GLN B 1 282 ? -4.09 26.203 0.357 1 65.06 282 GLN B C 1
ATOM 6530 O O . GLN B 1 282 ? -3.703 27.094 -0.408 1 65.06 282 GLN B O 1
ATOM 6535 N N . ASP B 1 283 ? -4.629 25.094 0.013 1 66.12 283 ASP B N 1
ATOM 6536 C CA . ASP B 1 283 ? -4.809 24.844 -1.414 1 66.12 283 ASP B CA 1
ATOM 6537 C C . ASP B 1 283 ? -6.078 25.516 -1.934 1 66.12 283 ASP B C 1
ATOM 6539 O O . ASP B 1 283 ? -6.484 25.281 -3.074 1 66.12 283 ASP B O 1
ATOM 6543 N N . GLY B 1 284 ? -6.676 26.328 -1.073 1 71.94 284 GLY B N 1
ATOM 6544 C CA . GLY B 1 284 ? -7.91 26.984 -1.477 1 71.94 284 GLY B CA 1
ATOM 6545 C C . GLY B 1 284 ? -9.141 26.141 -1.215 1 71.94 284 GLY B C 1
ATOM 6546 O O . GLY B 1 284 ? -10.258 26.547 -1.552 1 71.94 284 GLY B O 1
ATOM 6547 N N . THR B 1 285 ? -8.828 25.078 -0.614 1 77 285 THR B N 1
ATOM 6548 C CA . THR B 1 285 ? -9.953 24.203 -0.318 1 77 285 THR B CA 1
ATOM 6549 C C . THR B 1 285 ? -10.859 24.812 0.747 1 77 285 THR B C 1
ATOM 6551 O O . THR B 1 285 ? -10.375 25.391 1.725 1 77 285 THR B O 1
ATOM 6554 N N . ARG B 1 286 ? -12.109 24.781 0.449 1 82.94 286 ARG B N 1
ATOM 6555 C CA . ARG B 1 286 ? -13.086 25.281 1.409 1 82.94 286 ARG B CA 1
ATOM 6556 C C . ARG B 1 286 ? -13.422 24.219 2.451 1 82.94 286 ARG B C 1
ATOM 6558 O O . ARG B 1 286 ? -14.172 23.281 2.172 1 82.94 286 ARG B O 1
ATOM 6565 N N . LEU B 1 287 ? -12.891 24.391 3.59 1 86.38 287 LEU B N 1
ATOM 6566 C CA . LEU B 1 287 ? -13.023 23.375 4.641 1 86.38 287 LEU B CA 1
ATOM 6567 C C . LEU B 1 287 ? -14.344 23.547 5.387 1 86.38 287 LEU B C 1
ATOM 6569 O O . LEU B 1 287 ? -14.875 22.594 5.941 1 86.38 287 LEU B O 1
ATOM 6573 N N . GLY B 1 288 ? -14.781 24.781 5.469 1 89.75 288 GLY B N 1
ATOM 6574 C CA . GLY B 1 288 ? -15.977 25.078 6.238 1 89.75 288 GLY B CA 1
ATOM 6575 C C . GLY B 1 288 ? -16.141 26.547 6.535 1 89.75 288 GLY B C 1
ATOM 6576 O O . GLY B 1 288 ? -15.68 27.406 5.77 1 89.75 288 GLY B O 1
ATOM 6577 N N . VAL B 1 289 ? -17.047 26.859 7.633 1 90.75 289 VAL B N 1
ATOM 6578 C CA . VAL B 1 289 ? -17.328 28.234 7.996 1 90.75 289 VAL B CA 1
ATOM 6579 C C . VAL B 1 289 ? -17.406 28.375 9.516 1 90.75 289 VAL B C 1
ATOM 6581 O O . VAL B 1 289 ? -17.781 27.422 10.211 1 90.75 289 VAL B O 1
ATOM 6584 N N . LEU B 1 290 ? -16.922 29.484 9.93 1 91.56 290 LEU B N 1
ATOM 6585 C CA . LEU B 1 290 ? -17.047 29.906 11.32 1 91.56 290 LEU B CA 1
ATOM 6586 C C . LEU B 1 290 ? -18 31.094 11.445 1 91.56 290 LEU B C 1
ATOM 6588 O O . LEU B 1 290 ? -17.812 32.125 10.797 1 91.56 290 LEU B O 1
ATOM 6592 N N . GLN B 1 291 ? -19.062 30.891 12.25 1 89.88 291 GLN B N 1
ATOM 6593 C CA . GLN B 1 291 ? -20.062 31.938 12.391 1 89.88 291 GLN B CA 1
ATOM 6594 C C . GLN B 1 291 ? -20.297 32.281 13.867 1 89.88 291 GLN B C 1
ATOM 6596 O O . GLN B 1 291 ? -20.344 31.391 14.711 1 89.88 291 GLN B O 1
ATOM 6601 N N . ILE B 1 292 ? -20.328 33.562 14.125 1 88.94 292 ILE B N 1
ATOM 6602 C CA . ILE B 1 292 ? -20.672 34.062 15.445 1 88.94 292 ILE B CA 1
ATOM 6603 C C . ILE B 1 292 ? -21.781 35.125 15.312 1 88.94 292 ILE B C 1
ATOM 6605 O O . ILE B 1 292 ? -21.75 35.938 14.383 1 88.94 292 ILE B O 1
ATOM 6609 N N . ASP B 1 293 ? -22.781 35.031 16.188 1 83.69 293 ASP B N 1
ATOM 6610 C CA . ASP B 1 293 ? -23.844 36 16.094 1 83.69 293 ASP B CA 1
ATOM 6611 C C . ASP B 1 293 ? -24.219 36.531 17.469 1 83.69 293 ASP B C 1
ATOM 6613 O O . ASP B 1 293 ? -23.812 35.969 18.484 1 83.69 293 ASP B O 1
ATOM 6617 N N . SER B 1 294 ? -24.75 37.719 17.5 1 82.06 294 SER B N 1
ATOM 6618 C CA . SER B 1 294 ? -25.25 38.375 18.703 1 82.06 294 SER B CA 1
ATOM 6619 C C . SER B 1 294 ? -26.75 38.656 18.578 1 82.06 294 SER B C 1
ATOM 6621 O O . SER B 1 294 ? -27.219 39.125 17.547 1 82.06 294 SER B O 1
ATOM 6623 N N . LYS B 1 295 ? -27.641 38.281 19.531 1 70.31 295 LYS B N 1
ATOM 6624 C CA . LYS B 1 295 ? -29.078 38.5 19.531 1 70.31 295 LYS B CA 1
ATOM 6625 C C . LYS B 1 295 ? -29.422 39.781 20.281 1 70.31 295 LYS B C 1
ATOM 6627 O O . LYS B 1 295 ? -30.438 40.438 19.984 1 70.31 295 LYS B O 1
ATOM 6632 N N . THR B 1 296 ? -28.891 39.938 21.406 1 59.81 296 THR B N 1
ATOM 6633 C CA . THR B 1 296 ? -29.453 40.906 22.344 1 59.81 296 THR B CA 1
ATOM 6634 C C . THR B 1 296 ? -28.672 42.219 22.297 1 59.81 296 THR B C 1
ATOM 6636 O O . THR B 1 296 ? -29.219 43.281 22.547 1 59.81 296 THR B O 1
ATOM 6639 N N . SER B 1 297 ? -27.281 42.188 22.344 1 55.5 297 SER B N 1
ATOM 6640 C CA . SER B 1 297 ? -26.531 43.219 23.047 1 55.5 297 SER B CA 1
ATOM 6641 C C . SER B 1 297 ? -26.031 44.312 22.078 1 55.5 297 SER B C 1
ATOM 6643 O O . SER B 1 297 ? -25.672 44 20.938 1 55.5 297 SER B O 1
ATOM 6645 N N . ALA B 1 298 ? -26.422 45.594 22.156 1 58.12 298 ALA B N 1
ATOM 6646 C CA . ALA B 1 298 ? -25.703 46.781 21.672 1 58.12 298 ALA B CA 1
ATOM 6647 C C . ALA B 1 298 ? -24.391 46.969 22.406 1 58.12 298 ALA B C 1
ATOM 6649 O O . ALA B 1 298 ? -24.312 46.75 23.625 1 58.12 298 ALA B O 1
ATOM 6650 N N . PRO B 1 299 ? -23.312 47.156 21.734 1 63.53 299 PRO B N 1
ATOM 6651 C CA . PRO B 1 299 ? -23.094 47.406 20.297 1 63.53 299 PRO B CA 1
ATOM 6652 C C . PRO B 1 299 ? -22.844 46.125 19.516 1 63.53 299 PRO B C 1
ATOM 6654 O O . PRO B 1 299 ? -22.375 45.125 20.078 1 63.53 299 PRO B O 1
ATOM 6657 N N . GLY B 1 300 ? -23.25 46.062 18.344 1 75.31 300 GLY B N 1
ATOM 6658 C CA . GLY B 1 300 ? -23.031 44.969 17.391 1 75.31 300 GLY B CA 1
ATOM 6659 C C . GLY B 1 300 ? -21.562 44.812 17.031 1 75.31 300 GLY B C 1
ATOM 6660 O O . GLY B 1 300 ? -20.703 45.5 17.578 1 75.31 300 GLY B O 1
ATOM 6661 N N . PHE B 1 301 ? -21.297 43.844 16.188 1 82 301 PHE B N 1
ATOM 6662 C CA . PHE B 1 301 ? -19.938 43.656 15.711 1 82 301 PHE B CA 1
ATOM 6663 C C . PHE B 1 301 ? -19.547 44.719 14.719 1 82 301 PHE B C 1
ATOM 6665 O O . PHE B 1 301 ? -20.391 45.281 14.031 1 82 301 PHE B O 1
ATOM 6672 N N . ILE B 1 302 ? -18.312 45.062 14.758 1 77.25 302 ILE B N 1
ATOM 6673 C CA . ILE B 1 302 ? -17.797 46.062 13.836 1 77.25 302 ILE B CA 1
ATOM 6674 C C . ILE B 1 302 ? -16.766 45.406 12.898 1 77.25 302 ILE B C 1
ATOM 6676 O O . ILE B 1 302 ? -16.469 44.219 13.016 1 77.25 302 ILE B O 1
ATOM 6680 N N . ALA B 1 303 ? -16.25 46.188 12 1 74 303 ALA B N 1
ATOM 6681 C CA . ALA B 1 303 ? -15.352 45.719 10.953 1 74 303 ALA B CA 1
ATOM 6682 C C . ALA B 1 303 ? -14.07 45.156 11.555 1 74 303 ALA B C 1
ATOM 6684 O O . ALA B 1 303 ? -13.547 44.125 11.078 1 74 303 ALA B O 1
ATOM 6685 N N . ASP B 1 304 ? -13.641 45.75 12.586 1 71.5 304 ASP B N 1
ATOM 6686 C CA . ASP B 1 304 ? -12.43 45.281 13.25 1 71.5 304 ASP B CA 1
ATOM 6687 C C . ASP B 1 304 ? -12.625 43.906 13.844 1 71.5 304 ASP B C 1
ATOM 6689 O O . ASP B 1 304 ? -11.688 43.094 13.883 1 71.5 304 ASP B O 1
ATOM 6693 N N . ASP B 1 305 ? -13.852 43.75 14.266 1 78.56 305 ASP B N 1
ATOM 6694 C CA . ASP B 1 305 ? -14.156 42.438 14.828 1 78.56 305 ASP B CA 1
ATOM 6695 C C . ASP B 1 305 ? -14.086 41.344 13.75 1 78.56 305 ASP B C 1
ATOM 6697 O O . ASP B 1 305 ? -13.68 40.219 14.023 1 78.56 305 ASP B O 1
ATOM 6701 N N . LEU B 1 306 ? -14.445 41.75 12.578 1 81.31 306 LEU B N 1
ATOM 6702 C CA . LEU B 1 306 ? -14.422 40.781 11.469 1 81.31 306 LEU B CA 1
ATOM 6703 C C . LEU B 1 306 ? -12.984 40.406 11.117 1 81.31 306 LEU B C 1
ATOM 6705 O O . LEU B 1 306 ? -12.719 39.25 10.805 1 81.31 306 LEU B O 1
ATOM 6709 N N . GLU B 1 307 ? -12.148 41.312 11.164 1 74.12 307 GLU B N 1
ATOM 6710 C CA . GLU B 1 307 ? -10.742 41.031 10.898 1 74.12 307 GLU B CA 1
ATOM 6711 C C . GLU B 1 307 ? -10.195 40 11.906 1 74.12 307 GLU B C 1
ATOM 6713 O O . GLU B 1 307 ? -9.422 39.125 11.547 1 74.12 307 GLU B O 1
ATOM 6718 N N . LEU B 1 308 ? -10.578 40.219 13.125 1 76.56 308 LEU B N 1
ATOM 6719 C CA . LEU B 1 308 ? -10.156 39.281 14.164 1 76.56 308 LEU B CA 1
ATOM 6720 C C . LEU B 1 308 ? -10.734 37.906 13.922 1 76.56 308 LEU B C 1
ATOM 6722 O O . LEU B 1 308 ? -10.039 36.875 14.094 1 76.56 308 LEU B O 1
ATOM 6726 N N . LEU B 1 309 ? -11.984 37.875 13.523 1 83.88 309 LEU B N 1
ATOM 6727 C CA . LEU B 1 309 ? -12.617 36.594 13.234 1 83.88 309 LEU B CA 1
ATOM 6728 C C . LEU B 1 309 ? -11.898 35.875 12.086 1 83.88 309 LEU B C 1
ATOM 6730 O O . LEU B 1 309 ? -11.734 34.656 12.117 1 83.88 309 LEU B O 1
ATOM 6734 N N . ILE B 1 310 ? -11.508 36.625 11.109 1 79.5 310 ILE B N 1
ATOM 6735 C CA . ILE B 1 310 ? -10.797 36.062 9.969 1 79.5 310 ILE B CA 1
ATOM 6736 C C . ILE B 1 310 ? -9.484 35.438 10.43 1 79.5 310 ILE B C 1
ATOM 6738 O O . ILE B 1 310 ? -9.117 34.344 9.992 1 79.5 310 ILE B O 1
ATOM 6742 N N . ALA B 1 311 ? -8.805 36.125 11.289 1 74.25 311 ALA B N 1
ATOM 6743 C CA . ALA B 1 311 ? -7.543 35.625 11.805 1 74.25 311 ALA B CA 1
ATOM 6744 C C . ALA B 1 311 ? -7.742 34.312 12.555 1 74.25 311 ALA B C 1
ATOM 6746 O O . ALA B 1 311 ? -6.957 33.375 12.391 1 74.25 311 ALA B O 1
ATOM 6747 N N . VAL B 1 312 ? -8.742 34.25 13.328 1 79.12 312 VAL B N 1
ATOM 6748 C CA . VAL B 1 312 ? -9.039 33.031 14.086 1 79.12 312 VAL B CA 1
ATOM 6749 C C . VAL B 1 312 ? -9.469 31.922 13.125 1 79.12 312 VAL B C 1
ATOM 6751 O O . VAL B 1 312 ? -9.094 30.766 13.312 1 79.12 312 VAL B O 1
ATOM 6754 N N . ALA B 1 313 ? -10.242 32.312 12.148 1 83.75 313 ALA B N 1
ATOM 6755 C CA . ALA B 1 313 ? -10.68 31.344 11.148 1 83.75 313 ALA B CA 1
ATOM 6756 C C . ALA B 1 313 ? -9.484 30.75 10.398 1 83.75 313 ALA B C 1
ATOM 6758 O O . ALA B 1 313 ? -9.477 29.562 10.086 1 83.75 313 ALA B O 1
ATOM 6759 N N . CYS B 1 314 ? -8.531 31.531 10.109 1 77.75 314 CYS B N 1
ATOM 6760 C CA . CYS B 1 314 ? -7.32 31.062 9.445 1 77.75 314 CYS B CA 1
ATOM 6761 C C . CYS B 1 314 ? -6.582 30.047 10.32 1 77.75 314 CYS B C 1
ATOM 6763 O O . CYS B 1 314 ? -6.125 29.016 9.828 1 77.75 314 CYS B O 1
ATOM 6765 N N . GLN B 1 315 ? -6.523 30.391 11.547 1 76.38 315 GLN B N 1
ATOM 6766 C CA . GLN B 1 315 ? -5.879 29.469 12.477 1 76.38 315 GLN B CA 1
ATOM 6767 C C . GLN B 1 315 ? -6.66 28.172 12.594 1 76.38 315 GLN B C 1
ATOM 6769 O O . GLN B 1 315 ? -6.07 27.078 12.609 1 76.38 315 GLN B O 1
ATOM 6774 N N . ALA B 1 316 ? -7.969 28.344 12.68 1 80.38 316 ALA B N 1
ATOM 6775 C CA . ALA B 1 316 ? -8.828 27.172 12.75 1 80.38 316 ALA B CA 1
ATOM 6776 C C . ALA B 1 316 ? -8.672 26.297 11.516 1 80.38 316 ALA B C 1
ATOM 6778 O O . ALA B 1 316 ? -8.648 25.062 11.617 1 80.38 316 ALA B O 1
ATOM 6779 N N . ALA B 1 317 ? -8.555 26.938 10.398 1 81.94 317 ALA B N 1
ATOM 6780 C CA . ALA B 1 317 ? -8.391 26.203 9.148 1 81.94 317 ALA B CA 1
ATOM 6781 C C . ALA B 1 317 ? -7.117 25.375 9.164 1 81.94 317 ALA B C 1
ATOM 6783 O O . ALA B 1 317 ? -7.117 24.219 8.719 1 81.94 317 ALA B O 1
ATOM 6784 N N . VAL B 1 318 ? -6.082 25.906 9.703 1 78.38 318 VAL B N 1
ATOM 6785 C CA . VAL B 1 318 ? -4.805 25.203 9.773 1 78.38 318 VAL B CA 1
ATOM 6786 C C . VAL B 1 318 ? -4.938 23.984 10.672 1 78.38 318 VAL B C 1
ATOM 6788 O O . VAL B 1 318 ? -4.434 22.906 10.344 1 78.38 318 VAL B O 1
ATOM 6791 N N . VAL B 1 319 ? -5.648 24.172 11.719 1 77.62 319 VAL B N 1
ATOM 6792 C CA . VAL B 1 319 ? -5.809 23.094 12.688 1 77.62 319 VAL B CA 1
ATOM 6793 C C . VAL B 1 319 ? -6.676 21.984 12.094 1 77.62 319 VAL B C 1
ATOM 6795 O O . VAL B 1 319 ? -6.395 20.797 12.273 1 77.62 319 VAL B O 1
ATOM 6798 N N . VAL B 1 320 ? -7.676 22.406 11.438 1 81.12 320 VAL B N 1
ATOM 6799 C CA . VAL B 1 320 ? -8.562 21.438 10.812 1 81.12 320 VAL B CA 1
ATOM 6800 C C . VAL B 1 320 ? -7.805 20.656 9.734 1 81.12 320 VAL B C 1
ATOM 6802 O O . VAL B 1 320 ? -7.906 19.422 9.664 1 81.12 320 VAL B O 1
ATOM 6805 N N . GLU B 1 321 ? -7.07 21.344 9 1 81.75 321 GLU B N 1
ATOM 6806 C CA . GLU B 1 321 ? -6.273 20.688 7.969 1 81.75 321 GLU B CA 1
ATOM 6807 C C . GLU B 1 321 ? -5.25 19.734 8.578 1 81.75 321 GLU B C 1
ATOM 6809 O O . GLU B 1 321 ? -5.02 18.641 8.062 1 81.75 321 GLU B O 1
ATOM 6814 N N . LYS B 1 322 ? -4.68 20.219 9.594 1 79.88 322 LYS B N 1
ATOM 6815 C CA . LYS B 1 322 ? -3.701 19.391 10.289 1 79.88 322 LYS B CA 1
ATOM 6816 C C . LYS B 1 322 ? -4.34 18.109 10.797 1 79.88 322 LYS B C 1
ATOM 6818 O O . LYS B 1 322 ? -3.75 17.031 10.68 1 79.88 322 LYS B O 1
ATOM 6823 N N . ALA B 1 323 ? -5.492 18.219 11.312 1 78.81 323 ALA B N 1
ATOM 6824 C CA . ALA B 1 323 ? -6.188 17.047 11.828 1 78.81 323 ALA B CA 1
ATOM 6825 C C . ALA B 1 323 ? -6.488 16.047 10.711 1 78.81 323 ALA B C 1
ATOM 6827 O O . ALA B 1 323 ? -6.332 14.844 10.891 1 78.81 323 ALA B O 1
ATOM 6828 N N . VAL B 1 324 ? -6.91 16.609 9.617 1 81.06 324 VAL B N 1
ATOM 6829 C CA . VAL B 1 324 ? -7.203 15.758 8.469 1 81.06 324 VAL B CA 1
ATOM 6830 C C . VAL B 1 324 ? -5.922 15.07 7.992 1 81.06 324 VAL B C 1
ATOM 6832 O O . VAL B 1 324 ? -5.918 13.875 7.711 1 81.06 324 VAL B O 1
ATOM 6835 N N . LEU B 1 325 ? -4.906 15.828 7.969 1 83.25 325 LEU B N 1
ATOM 6836 C CA . LEU B 1 325 ? -3.625 15.289 7.523 1 83.25 325 LEU B CA 1
ATOM 6837 C C . LEU B 1 325 ? -3.105 14.242 8.5 1 83.25 325 LEU B C 1
ATOM 6839 O O . LEU B 1 325 ? -2.475 13.266 8.094 1 83.25 325 LEU B O 1
ATOM 6843 N N . TYR B 1 326 ? -3.398 14.508 9.68 1 81.56 326 TYR B N 1
ATOM 6844 C CA . TYR B 1 326 ? -2.969 13.555 10.695 1 81.56 326 TYR B CA 1
ATOM 6845 C C . TYR B 1 326 ? -3.635 12.203 10.484 1 81.56 326 TYR B C 1
ATOM 6847 O O . TYR B 1 326 ? -2.979 11.164 10.57 1 81.56 326 TYR B O 1
ATOM 6855 N N . HIS B 1 327 ? -4.883 12.258 10.242 1 83.06 327 HIS B N 1
ATOM 6856 C CA . HIS B 1 327 ? -5.609 11.016 9.984 1 83.06 327 HIS B CA 1
ATOM 6857 C C . HIS B 1 327 ? -5.043 10.289 8.773 1 83.06 327 HIS B C 1
ATOM 6859 O O . HIS B 1 327 ? -4.875 9.062 8.805 1 83.06 327 HIS B O 1
ATOM 6865 N N . ARG B 1 328 ? -4.715 11 7.848 1 85.94 328 ARG B N 1
ATOM 6866 C CA . ARG B 1 328 ? -4.137 10.406 6.648 1 85.94 328 ARG B CA 1
ATOM 6867 C C . ARG B 1 328 ? -2.758 9.82 6.934 1 85.94 328 ARG B C 1
ATOM 6869 O O . ARG B 1 328 ? -2.404 8.766 6.41 1 85.94 328 ARG B O 1
ATOM 6876 N N . ALA B 1 329 ? -2.086 10.516 7.676 1 85.81 329 ALA B N 1
ATOM 6877 C CA . ALA B 1 329 ? -0.76 10.023 8.047 1 85.81 329 ALA B CA 1
ATOM 6878 C C . ALA B 1 329 ? -0.859 8.727 8.836 1 85.81 329 ALA B C 1
ATOM 6880 O O . ALA B 1 329 ? -0.01 7.84 8.695 1 85.81 329 ALA B O 1
ATOM 6881 N N . GLU B 1 330 ? -1.898 8.672 9.648 1 84.44 330 GLU B N 1
ATOM 6882 C CA . GLU B 1 330 ? -2.117 7.434 10.383 1 84.44 330 GLU B CA 1
ATOM 6883 C C . GLU B 1 330 ? -2.445 6.281 9.438 1 84.44 330 GLU B C 1
ATOM 6885 O O . GLU B 1 330 ? -1.952 5.164 9.617 1 84.44 330 GLU B O 1
ATOM 6890 N N . THR B 1 331 ? -3.26 6.543 8.539 1 87.94 331 THR B N 1
ATOM 6891 C CA . THR B 1 331 ? -3.586 5.539 7.531 1 87.94 331 THR B CA 1
ATOM 6892 C C . THR B 1 331 ? -2.326 5.066 6.809 1 87.94 331 THR B C 1
ATOM 6894 O O . THR B 1 331 ? -2.176 3.875 6.527 1 87.94 331 THR B O 1
ATOM 6897 N N . LEU B 1 332 ? -1.49 6.012 6.512 1 90.19 332 LEU B N 1
ATOM 6898 C CA . LEU B 1 332 ? -0.234 5.668 5.855 1 90.19 332 LEU B CA 1
ATOM 6899 C C . LEU B 1 332 ? 0.603 4.746 6.734 1 90.19 332 LEU B C 1
ATOM 6901 O O . LEU B 1 332 ? 1.187 3.773 6.246 1 90.19 332 LEU B O 1
ATOM 6905 N N . ARG B 1 333 ? 0.608 5.082 7.977 1 85.5 333 ARG B N 1
ATOM 6906 C CA . ARG B 1 333 ? 1.38 4.262 8.898 1 85.5 333 ARG B CA 1
ATOM 6907 C C . ARG B 1 333 ? 0.86 2.826 8.922 1 85.5 333 ARG B C 1
ATOM 6909 O O . ARG B 1 333 ? 1.645 1.877 8.938 1 85.5 333 ARG B O 1
ATOM 6916 N N . ASP B 1 334 ? -0.379 2.664 8.922 1 86.94 334 ASP B N 1
ATOM 6917 C CA . ASP B 1 334 ? -0.988 1.338 8.883 1 86.94 334 ASP B CA 1
ATOM 6918 C C . ASP B 1 334 ? -0.625 0.605 7.598 1 86.94 334 ASP B C 1
ATOM 6920 O O . ASP B 1 334 ? -0.294 -0.582 7.621 1 86.94 334 ASP B O 1
ATOM 6924 N N . LEU B 1 335 ? -0.708 1.306 6.586 1 88.5 335 LEU B N 1
ATOM 6925 C CA . LEU B 1 335 ? -0.384 0.714 5.293 1 88.5 335 LEU B CA 1
ATOM 6926 C C . LEU B 1 335 ? 1.085 0.31 5.234 1 88.5 335 LEU B C 1
ATOM 6928 O O . LEU B 1 335 ? 1.422 -0.741 4.684 1 88.5 335 LEU B O 1
ATOM 6932 N N . GLU B 1 336 ? 1.902 1.143 5.723 1 88.19 336 GLU B N 1
ATOM 6933 C CA . GLU B 1 336 ? 3.326 0.825 5.762 1 88.19 336 GLU B CA 1
ATOM 6934 C C . GLU B 1 336 ? 3.584 -0.453 6.559 1 88.19 336 GLU B C 1
ATOM 6936 O O . GLU B 1 336 ? 4.434 -1.262 6.18 1 88.19 336 GLU B O 1
ATOM 6941 N N . ARG B 1 337 ? 2.881 -0.616 7.59 1 83.81 337 ARG B N 1
ATOM 6942 C CA . ARG B 1 337 ? 2.998 -1.842 8.375 1 83.81 337 ARG B CA 1
ATOM 6943 C C . ARG B 1 337 ? 2.574 -3.057 7.555 1 83.81 337 ARG B C 1
ATOM 6945 O O . ARG B 1 337 ? 3.248 -4.09 7.57 1 83.81 337 ARG B O 1
ATOM 6952 N N . GLU B 1 338 ? 1.479 -2.871 6.926 1 85.69 338 GLU B N 1
ATOM 6953 C CA . GLU B 1 338 ? 1.006 -3.943 6.059 1 85.69 338 GLU B CA 1
ATOM 6954 C C . GLU B 1 338 ? 2.041 -4.285 4.988 1 85.69 338 GLU B C 1
ATOM 6956 O O . GLU B 1 338 ? 2.266 -5.457 4.688 1 85.69 338 GLU B O 1
ATOM 6961 N N . LEU B 1 339 ? 2.648 -3.305 4.426 1 90 339 LEU B N 1
ATOM 6962 C CA . LEU B 1 339 ? 3.619 -3.508 3.355 1 90 339 LEU B CA 1
ATOM 6963 C C . LEU B 1 339 ? 4.883 -4.176 3.885 1 90 339 LEU B C 1
ATOM 6965 O O . LEU B 1 339 ? 5.504 -4.98 3.189 1 90 339 LEU B O 1
ATOM 6969 N N . ASN B 1 340 ? 5.211 -3.793 5.074 1 85.56 340 ASN B N 1
ATOM 6970 C CA . ASN B 1 340 ? 6.348 -4.461 5.691 1 85.56 340 ASN B CA 1
ATOM 6971 C C . ASN B 1 340 ? 6.094 -5.957 5.859 1 85.56 340 ASN B C 1
ATOM 6973 O O . ASN B 1 340 ? 6.988 -6.773 5.625 1 85.56 340 ASN B O 1
ATOM 6977 N N . PHE B 1 341 ? 4.938 -6.309 6.23 1 83.69 341 PHE B N 1
ATOM 6978 C CA . PHE B 1 341 ? 4.562 -7.715 6.324 1 83.69 341 PHE B CA 1
ATOM 6979 C C . PHE B 1 341 ? 4.559 -8.367 4.949 1 83.69 341 PHE B C 1
ATOM 6981 O O . PHE B 1 341 ? 4.977 -9.516 4.801 1 83.69 341 PHE B O 1
ATOM 6988 N N . ALA B 1 342 ? 4.074 -7.66 3.982 1 89.81 342 ALA B N 1
ATOM 6989 C CA . ALA B 1 342 ? 4.062 -8.164 2.611 1 89.81 342 ALA B CA 1
ATOM 6990 C C . ALA B 1 342 ? 5.477 -8.469 2.129 1 89.81 342 ALA B C 1
ATOM 6992 O O . ALA B 1 342 ? 5.688 -9.414 1.368 1 89.81 342 ALA B O 1
ATOM 6993 N N . THR B 1 343 ? 6.383 -7.645 2.582 1 87.94 343 THR B N 1
ATOM 6994 C CA . THR B 1 343 ? 7.781 -7.891 2.252 1 87.94 343 THR B CA 1
ATOM 6995 C C . THR B 1 343 ? 8.219 -9.266 2.746 1 87.94 343 THR B C 1
ATOM 6997 O O . THR B 1 343 ? 8.891 -10.008 2.023 1 87.94 343 THR B O 1
ATOM 7000 N N . GLN B 1 344 ? 7.824 -9.578 3.9 1 83.38 344 GLN B N 1
ATOM 7001 C CA . GLN B 1 344 ? 8.195 -10.859 4.484 1 83.38 344 GLN B CA 1
ATOM 7002 C C . GLN B 1 344 ? 7.559 -12.016 3.719 1 83.38 344 GLN B C 1
ATOM 7004 O O . GLN B 1 344 ? 8.195 -13.055 3.51 1 83.38 344 GLN B O 1
ATOM 7009 N N . ILE B 1 345 ? 6.387 -11.828 3.324 1 85.25 345 ILE B N 1
ATOM 7010 C CA . ILE B 1 345 ? 5.688 -12.859 2.559 1 85.25 345 ILE B CA 1
ATOM 7011 C C . ILE B 1 345 ? 6.395 -13.07 1.22 1 85.25 345 ILE B C 1
ATOM 7013 O O . ILE B 1 345 ? 6.637 -14.211 0.812 1 85.25 345 ILE B O 1
ATOM 7017 N N . GLN B 1 346 ? 6.68 -12.016 0.626 1 88.81 346 GLN B N 1
ATOM 7018 C CA . GLN B 1 346 ? 7.328 -12.117 -0.678 1 88.81 346 GLN B CA 1
ATOM 7019 C C . GLN B 1 346 ? 8.688 -12.797 -0.567 1 88.81 346 GLN B C 1
ATOM 7021 O O . GLN B 1 346 ? 9.039 -13.625 -1.409 1 88.81 346 GLN B O 1
ATOM 7026 N N . LEU B 1 347 ? 9.438 -12.406 0.427 1 85.94 347 LEU B N 1
ATOM 7027 C CA . LEU B 1 347 ? 10.734 -13.039 0.642 1 85.94 347 LEU B CA 1
ATOM 7028 C C . LEU B 1 347 ? 10.578 -14.531 0.912 1 85.94 347 LEU B C 1
ATOM 7030 O O . LEU B 1 347 ? 11.453 -15.328 0.57 1 85.94 347 LEU B O 1
ATOM 7034 N N . GLY B 1 348 ? 9.469 -14.875 1.41 1 83.56 348 GLY B N 1
ATOM 7035 C CA . GLY B 1 348 ? 9.172 -16.281 1.667 1 83.56 348 GLY B CA 1
ATOM 7036 C C . GLY B 1 348 ? 8.93 -17.078 0.402 1 83.56 348 GLY B C 1
ATOM 7037 O O . GLY B 1 348 ? 9.055 -18.297 0.404 1 83.56 348 GLY B O 1
ATOM 7038 N N . PHE B 1 349 ? 8.586 -16.391 -0.67 1 87 349 PHE B N 1
ATOM 7039 C CA . PHE B 1 349 ? 8.391 -17.062 -1.95 1 87 349 PHE B CA 1
ATOM 7040 C C . PHE B 1 349 ? 9.727 -17.484 -2.543 1 87 349 PHE B C 1
ATOM 7042 O O . PHE B 1 349 ? 9.805 -18.484 -3.254 1 87 349 PHE B O 1
ATOM 7049 N N . LEU B 1 350 ? 10.742 -16.766 -2.23 1 89.88 350 LEU B N 1
ATOM 7050 C CA . LEU B 1 350 ? 12.047 -16.953 -2.867 1 89.88 350 LEU B CA 1
ATOM 7051 C C . LEU B 1 350 ? 12.844 -18.047 -2.148 1 89.88 350 LEU B C 1
ATOM 7053 O O . LEU B 1 350 ? 12.695 -18.219 -0.938 1 89.88 350 LEU B O 1
ATOM 7057 N N . PRO B 1 351 ? 13.617 -18.719 -2.865 1 89.94 351 PRO B N 1
ATOM 7058 C CA . PRO B 1 351 ? 14.43 -19.75 -2.229 1 89.94 351 PRO B CA 1
ATOM 7059 C C . PRO B 1 351 ? 15.391 -19.188 -1.183 1 89.94 351 PRO B C 1
ATOM 7061 O O . PRO B 1 351 ? 16.016 -18.141 -1.41 1 89.94 351 PRO B O 1
ATOM 7064 N N . THR B 1 352 ? 15.461 -19.859 -0.092 1 82.12 352 THR B N 1
ATOM 7065 C CA . THR B 1 352 ? 16.359 -19.406 0.969 1 82.12 352 THR B CA 1
ATOM 7066 C C . THR B 1 352 ? 17.656 -20.203 0.938 1 82.12 352 THR B C 1
ATOM 7068 O O . THR B 1 352 ? 18.688 -19.734 1.433 1 82.12 352 THR B O 1
ATOM 7071 N N . GLU B 1 353 ? 17.562 -21.344 0.368 1 87.06 353 GLU B N 1
ATOM 7072 C CA . GLU B 1 353 ? 18.734 -22.203 0.326 1 87.06 353 GLU B CA 1
ATOM 7073 C C . GLU B 1 353 ? 19.25 -22.375 -1.102 1 87.06 353 GLU B C 1
ATOM 7075 O O . GLU B 1 353 ? 18.453 -22.391 -2.051 1 87.06 353 GLU B O 1
ATOM 7080 N N . ARG B 1 354 ? 20.531 -22.531 -1.134 1 91.62 354 ARG B N 1
ATOM 7081 C CA . ARG B 1 354 ? 21.188 -22.781 -2.412 1 91.62 354 ARG B CA 1
ATOM 7082 C C . ARG B 1 354 ? 21.203 -24.266 -2.746 1 91.62 354 ARG B C 1
ATOM 7084 O O . ARG B 1 354 ? 21.234 -25.109 -1.848 1 91.62 354 ARG B O 1
ATOM 7091 N N . PRO B 1 355 ? 21.078 -24.5 -3.998 1 92.69 355 PRO B N 1
ATOM 7092 C CA . PRO B 1 355 ? 21.141 -25.906 -4.359 1 92.69 355 PRO B CA 1
ATOM 7093 C C . PRO B 1 355 ? 22.5 -26.531 -4.078 1 92.69 355 PRO B C 1
ATOM 7095 O O . PRO B 1 355 ? 23.516 -25.828 -4.086 1 92.69 355 PRO B O 1
ATOM 7098 N N . HIS B 1 356 ? 22.438 -27.844 -3.764 1 91.38 356 HIS B N 1
ATOM 7099 C CA . HIS B 1 356 ? 23.672 -28.594 -3.566 1 91.38 356 HIS B CA 1
ATOM 7100 C C . HIS B 1 356 ? 23.875 -29.609 -4.688 1 91.38 356 HIS B C 1
ATOM 7102 O O . HIS B 1 356 ? 23.234 -30.672 -4.703 1 91.38 356 HIS B O 1
ATOM 7108 N N . ILE B 1 357 ? 24.688 -29.281 -5.523 1 93.06 357 ILE B N 1
ATOM 7109 C CA . ILE B 1 357 ? 25.031 -30.156 -6.645 1 93.06 357 ILE B CA 1
ATOM 7110 C C . ILE B 1 357 ? 26.531 -30.391 -6.672 1 93.06 357 ILE B C 1
ATOM 7112 O O . ILE B 1 357 ? 27.312 -29.438 -6.617 1 93.06 357 ILE B O 1
ATOM 7116 N N . ASP B 1 358 ? 26.844 -31.625 -6.816 1 91.75 358 ASP B N 1
ATOM 7117 C CA . ASP B 1 358 ? 28.266 -31.953 -6.836 1 91.75 358 ASP B CA 1
ATOM 7118 C C . ASP B 1 358 ? 28.969 -31.266 -8 1 91.75 358 ASP B C 1
ATOM 7120 O O . ASP B 1 358 ? 28.516 -31.328 -9.141 1 91.75 358 ASP B O 1
ATOM 7124 N N . GLY B 1 359 ? 30.078 -30.562 -7.66 1 93.88 359 GLY B N 1
ATOM 7125 C CA . GLY B 1 359 ? 30.891 -29.922 -8.68 1 93.88 359 GLY B CA 1
ATOM 7126 C C . GLY B 1 359 ? 30.453 -28.516 -8.992 1 93.88 359 GLY B C 1
ATOM 7127 O O . GLY B 1 359 ? 31.047 -27.844 -9.836 1 93.88 359 GLY B O 1
ATOM 7128 N N . TYR B 1 360 ? 29.453 -28.109 -8.312 1 95.88 360 TYR B N 1
ATOM 7129 C CA . TYR B 1 360 ? 28.953 -26.766 -8.594 1 95.88 360 TYR B CA 1
ATOM 7130 C C . TYR B 1 360 ? 28.734 -25.984 -7.309 1 95.88 360 TYR B C 1
ATOM 7132 O O . TYR B 1 360 ? 28.438 -26.562 -6.262 1 95.88 360 TYR B O 1
ATOM 7140 N N . GLU B 1 361 ? 28.922 -24.641 -7.445 1 95.19 361 GLU B N 1
ATOM 7141 C CA . GLU B 1 361 ? 28.625 -23.703 -6.371 1 95.19 361 GLU B CA 1
ATOM 7142 C C . GLU B 1 361 ? 27.625 -22.641 -6.832 1 95.19 361 GLU B C 1
ATOM 7144 O O . GLU B 1 361 ? 27.656 -22.203 -7.984 1 95.19 361 GLU B O 1
ATOM 7149 N N . PHE B 1 362 ? 26.781 -22.266 -5.887 1 96.44 362 PHE B N 1
ATOM 7150 C CA . PHE B 1 362 ? 25.734 -21.312 -6.227 1 96.44 362 PHE B CA 1
ATOM 7151 C C . PHE B 1 362 ? 25.781 -20.109 -5.285 1 96.44 362 PHE B C 1
ATOM 7153 O O . PHE B 1 362 ? 26.312 -20.203 -4.172 1 96.44 362 PHE B O 1
ATOM 7160 N N . PHE B 1 363 ? 25.344 -19 -5.832 1 95.88 363 PHE B N 1
ATOM 7161 C CA . PHE B 1 363 ? 25.203 -17.75 -5.078 1 95.88 363 PHE B CA 1
ATOM 7162 C C . PHE B 1 363 ? 23.938 -17.016 -5.469 1 95.88 363 PHE B C 1
ATOM 7164 O O . PHE B 1 363 ? 23.531 -17.047 -6.633 1 95.88 363 PHE B O 1
ATOM 7171 N N . HIS B 1 364 ? 23.219 -16.484 -4.457 1 96.75 364 HIS B N 1
ATOM 7172 C CA . HIS B 1 364 ? 22.109 -15.609 -4.797 1 96.75 364 HIS B CA 1
ATOM 7173 C C . HIS B 1 364 ? 22.016 -14.438 -3.824 1 96.75 364 HIS B C 1
ATOM 7175 O O . HIS B 1 364 ? 22.5 -14.516 -2.699 1 96.75 364 HIS B O 1
ATOM 7181 N N . TYR B 1 365 ? 21.547 -13.352 -4.34 1 94.81 365 TYR B N 1
ATOM 7182 C CA . TYR B 1 365 ? 21.297 -12.133 -3.58 1 94.81 365 TYR B CA 1
ATOM 7183 C C . TYR B 1 365 ? 20.047 -11.414 -4.094 1 94.81 365 TYR B C 1
ATOM 7185 O O . TYR B 1 365 ? 19.828 -11.336 -5.305 1 94.81 365 TYR B O 1
ATOM 7193 N N . TYR B 1 366 ? 19.203 -11.023 -3.16 1 93.75 366 TYR B N 1
ATOM 7194 C CA . TYR B 1 366 ? 18.016 -10.273 -3.516 1 93.75 366 TYR B CA 1
ATOM 7195 C C . TYR B 1 366 ? 17.781 -9.125 -2.537 1 93.75 366 TYR B C 1
ATOM 7197 O O . TYR B 1 366 ? 17.891 -9.305 -1.321 1 93.75 366 TYR B O 1
ATOM 7205 N N . GLU B 1 367 ? 17.438 -7.945 -3.156 1 89.06 367 GLU B N 1
ATOM 7206 C CA . GLU B 1 367 ? 17.062 -6.777 -2.369 1 89.06 367 GLU B CA 1
ATOM 7207 C C . GLU B 1 367 ? 16.031 -5.922 -3.117 1 89.06 367 GLU B C 1
ATOM 7209 O O . GLU B 1 367 ? 16.328 -5.41 -4.203 1 89.06 367 GLU B O 1
ATOM 7214 N N . ALA B 1 368 ? 14.93 -5.758 -2.482 1 88.38 368 ALA B N 1
ATOM 7215 C CA . ALA B 1 368 ? 13.891 -4.93 -3.092 1 88.38 368 ALA B CA 1
ATOM 7216 C C . ALA B 1 368 ? 14.172 -3.447 -2.861 1 88.38 368 ALA B C 1
ATOM 7218 O O . ALA B 1 368 ? 14.711 -3.064 -1.821 1 88.38 368 ALA B O 1
ATOM 7219 N N . ALA B 1 369 ? 13.82 -2.629 -3.84 1 84 369 ALA B N 1
ATOM 7220 C CA . ALA B 1 369 ? 13.961 -1.18 -3.713 1 84 369 ALA B CA 1
ATOM 7221 C C . ALA B 1 369 ? 12.883 -0.604 -2.793 1 84 369 ALA B C 1
ATOM 7223 O O . ALA B 1 369 ? 13.156 0.292 -1.991 1 84 369 ALA B O 1
ATOM 7224 N N . GLN B 1 370 ? 11.75 -1.132 -2.953 1 84.5 370 GLN B N 1
ATOM 7225 C CA . GLN B 1 370 ? 10.633 -0.741 -2.107 1 84.5 370 GLN B CA 1
ATOM 7226 C C . GLN B 1 370 ? 10.227 -1.874 -1.168 1 84.5 370 GLN B C 1
ATOM 7228 O O . GLN B 1 370 ? 11 -2.811 -0.95 1 84.5 370 GLN B O 1
ATOM 7233 N N . SER B 1 371 ? 9.125 -1.708 -0.552 1 85.06 371 SER B N 1
ATOM 7234 C CA . SER B 1 371 ? 8.672 -2.74 0.375 1 85.06 371 SER B CA 1
ATOM 7235 C C . SER B 1 371 ? 8.453 -4.07 -0.341 1 85.06 371 SER B C 1
ATOM 7237 O O . SER B 1 371 ? 8.867 -5.121 0.155 1 85.06 371 SER B O 1
ATOM 7239 N N . VAL B 1 372 ? 7.875 -3.973 -1.502 1 90.75 372 VAL B N 1
ATOM 7240 C CA . VAL B 1 372 ? 7.688 -5.164 -2.322 1 90.75 372 VAL B CA 1
ATOM 7241 C C . VAL B 1 372 ? 8.211 -4.906 -3.734 1 90.75 372 VAL B C 1
ATOM 7243 O O . VAL B 1 372 ? 8.266 -3.76 -4.184 1 90.75 372 VAL B O 1
ATOM 7246 N N . GLY B 1 373 ? 8.75 -6.012 -4.363 1 90.81 373 GLY B N 1
ATOM 7247 C CA . GLY B 1 373 ? 9.375 -5.84 -5.664 1 90.81 373 GLY B CA 1
ATOM 7248 C C . GLY B 1 373 ? 8.836 -6.781 -6.719 1 90.81 373 GLY B C 1
ATOM 7249 O O . GLY B 1 373 ? 8.023 -7.66 -6.418 1 90.81 373 GLY B O 1
ATOM 7250 N N . GLY B 1 374 ? 9.289 -6.508 -7.914 1 93.19 374 GLY B N 1
ATOM 7251 C CA . GLY B 1 374 ? 8.844 -7.312 -9.039 1 93.19 374 GLY B CA 1
ATOM 7252 C C . GLY B 1 374 ? 9.875 -8.328 -9.492 1 93.19 374 GLY B C 1
ATOM 7253 O O . GLY B 1 374 ? 9.578 -9.203 -10.312 1 93.19 374 GLY B O 1
ATOM 7254 N N . ASP B 1 375 ? 11.047 -8.266 -8.953 1 94.94 375 ASP B N 1
ATOM 7255 C CA . ASP B 1 375 ? 12.094 -9.219 -9.312 1 94.94 375 ASP B CA 1
ATOM 7256 C C . ASP B 1 375 ? 11.938 -10.523 -8.531 1 94.94 375 ASP B C 1
ATOM 7258 O O . ASP B 1 375 ? 11.508 -10.516 -7.379 1 94.94 375 ASP B O 1
ATOM 7262 N N . PHE B 1 376 ? 12.242 -11.602 -9.195 1 95.56 376 PHE B N 1
ATOM 7263 C CA . PHE B 1 376 ? 12.195 -12.883 -8.492 1 95.56 376 PHE B CA 1
ATOM 7264 C C . PHE B 1 376 ? 13.141 -13.891 -9.133 1 95.56 376 PHE B C 1
ATOM 7266 O O . PHE B 1 376 ? 13.555 -13.719 -10.281 1 95.56 376 PHE B O 1
ATOM 7273 N N . PHE B 1 377 ? 13.547 -14.844 -8.383 1 96.94 377 PHE B N 1
ATOM 7274 C CA . PHE B 1 377 ? 14.414 -15.93 -8.852 1 96.94 377 PHE B CA 1
ATOM 7275 C C . PHE B 1 377 ? 14 -17.25 -8.234 1 96.94 377 PHE B C 1
ATOM 7277 O O . PHE B 1 377 ? 13.211 -17.281 -7.281 1 96.94 377 PHE B O 1
ATOM 7284 N N . ASP B 1 378 ? 14.43 -18.328 -8.867 1 95.94 378 ASP B N 1
ATOM 7285 C CA . ASP B 1 378 ? 14.055 -19.656 -8.359 1 95.94 378 ASP B CA 1
ATOM 7286 C C . ASP B 1 378 ? 15.062 -20.703 -8.797 1 95.94 378 ASP B C 1
ATOM 7288 O O . ASP B 1 378 ? 15.836 -20.484 -9.734 1 95.94 378 ASP B O 1
ATOM 7292 N N . TYR B 1 379 ? 15.18 -21.75 -7.961 1 96.06 379 TYR B N 1
ATOM 7293 C CA . TYR B 1 379 ? 15.859 -22.984 -8.297 1 96.06 379 TYR B CA 1
ATOM 7294 C C . TYR B 1 379 ? 14.867 -24.141 -8.406 1 96.06 379 TYR B C 1
ATOM 7296 O O . TYR B 1 379 ? 14.234 -24.516 -7.418 1 96.06 379 TYR B O 1
ATOM 7304 N N . VAL B 1 380 ? 14.758 -24.688 -9.57 1 93.81 380 VAL B N 1
ATOM 7305 C CA . VAL B 1 380 ? 13.781 -25.75 -9.758 1 93.81 380 VAL B CA 1
ATOM 7306 C C . VAL B 1 380 ? 14.492 -27.031 -10.195 1 93.81 380 VAL B C 1
ATOM 7308 O O . VAL B 1 380 ? 15.141 -27.062 -11.242 1 93.81 380 VAL B O 1
ATOM 7311 N N . THR B 1 381 ? 14.336 -28.047 -9.391 1 92.38 381 THR B N 1
ATOM 7312 C CA . THR B 1 381 ? 14.859 -29.344 -9.789 1 92.38 381 THR B CA 1
ATOM 7313 C C . THR B 1 381 ? 13.914 -30.031 -10.773 1 92.38 381 THR B C 1
ATOM 7315 O O . THR B 1 381 ? 12.766 -30.328 -10.438 1 92.38 381 THR B O 1
ATOM 7318 N N . LEU B 1 382 ? 14.406 -30.297 -11.883 1 92.56 382 LEU B N 1
ATOM 7319 C CA . LEU B 1 382 ? 13.586 -30.906 -12.922 1 92.56 382 LEU B CA 1
ATOM 7320 C C . LEU B 1 382 ? 13.578 -32.438 -12.805 1 92.56 382 LEU B C 1
ATOM 7322 O O . LEU B 1 382 ? 14.414 -33 -12.102 1 92.56 382 LEU B O 1
ATOM 7326 N N . ARG B 1 383 ? 12.586 -33.062 -13.453 1 83.06 383 ARG B N 1
ATOM 7327 C CA . ARG B 1 383 ? 12.375 -34.5 -13.344 1 83.06 383 ARG B CA 1
ATOM 7328 C C . ARG B 1 383 ? 13.547 -35.281 -13.953 1 83.06 383 ARG B C 1
ATOM 7330 O O . ARG B 1 383 ? 13.852 -36.406 -13.516 1 83.06 383 ARG B O 1
ATOM 7337 N N . ASN B 1 384 ? 14.273 -34.75 -14.867 1 86.62 384 ASN B N 1
ATOM 7338 C CA . ASN B 1 384 ? 15.359 -35.438 -15.555 1 86.62 384 ASN B CA 1
ATOM 7339 C C . ASN B 1 384 ? 16.688 -35.25 -14.82 1 86.62 384 ASN B C 1
ATOM 7341 O O . ASN B 1 384 ? 17.75 -35.594 -15.344 1 86.62 384 ASN B O 1
ATOM 7345 N N . GLY B 1 385 ? 16.594 -34.625 -13.641 1 87.81 385 GLY B N 1
ATOM 7346 C CA . GLY B 1 385 ? 17.797 -34.469 -12.836 1 87.81 385 GLY B CA 1
ATOM 7347 C C . GLY B 1 385 ? 18.5 -33.125 -13.094 1 87.81 385 GLY B C 1
ATOM 7348 O O . GLY B 1 385 ? 19.453 -32.781 -12.414 1 87.81 385 GLY B O 1
ATOM 7349 N N . LYS B 1 386 ? 18.031 -32.438 -14.008 1 95.19 386 LYS B N 1
ATOM 7350 C CA . LYS B 1 386 ? 18.578 -31.125 -14.305 1 95.19 386 LYS B CA 1
ATOM 7351 C C . LYS B 1 386 ? 18.031 -30.062 -13.344 1 95.19 386 LYS B C 1
ATOM 7353 O O . LYS B 1 386 ? 17.062 -30.328 -12.617 1 95.19 386 LYS B O 1
ATOM 7358 N N . ILE B 1 387 ? 18.734 -28.938 -13.266 1 95.94 387 ILE B N 1
ATOM 7359 C CA . ILE B 1 387 ? 18.281 -27.859 -12.398 1 95.94 387 ILE B CA 1
ATOM 7360 C C . ILE B 1 387 ? 18.078 -26.594 -13.211 1 95.94 387 ILE B C 1
ATOM 7362 O O . ILE B 1 387 ? 18.922 -26.234 -14.039 1 95.94 387 ILE B O 1
ATOM 7366 N N . ALA B 1 388 ? 16.953 -26.016 -13 1 97.06 388 ALA B N 1
ATOM 7367 C CA . ALA B 1 388 ? 16.656 -24.75 -13.656 1 97.06 388 ALA B CA 1
ATOM 7368 C C . ALA B 1 388 ? 16.938 -23.578 -12.727 1 97.06 388 ALA B C 1
ATOM 7370 O O . ALA B 1 388 ? 16.453 -23.531 -11.594 1 97.06 388 ALA B O 1
ATOM 7371 N N . ILE B 1 389 ? 17.797 -22.688 -13.133 1 97.25 389 ILE B N 1
ATOM 7372 C CA . ILE B 1 389 ? 18.047 -21.406 -12.477 1 97.25 389 ILE B CA 1
ATOM 7373 C C . ILE B 1 389 ? 17.328 -20.281 -13.234 1 97.25 389 ILE B C 1
ATOM 7375 O O . ILE B 1 389 ? 17.656 -20 -14.391 1 97.25 389 ILE B O 1
ATOM 7379 N N . THR B 1 390 ? 16.391 -19.672 -12.578 1 97.5 390 THR B N 1
ATOM 7380 C CA . THR B 1 390 ? 15.555 -18.719 -13.305 1 97.5 390 THR B CA 1
ATOM 7381 C C . THR B 1 390 ? 15.594 -17.344 -12.641 1 97.5 390 THR B C 1
ATOM 7383 O O . THR B 1 390 ? 15.805 -17.234 -11.43 1 97.5 390 THR B O 1
ATOM 7386 N N . LEU B 1 391 ? 15.477 -16.344 -13.43 1 97.44 391 LEU B N 1
ATOM 7387 C CA . LEU B 1 391 ? 15.438 -14.945 -13 1 97.44 391 LEU B CA 1
ATOM 7388 C C . LEU B 1 391 ? 14.398 -14.164 -13.797 1 97.44 391 LEU B C 1
ATOM 7390 O O . LEU B 1 391 ? 14.391 -14.203 -15.023 1 97.44 391 LEU B O 1
ATOM 7394 N N . GLY B 1 392 ? 13.5 -13.555 -13.055 1 96.38 392 GLY B N 1
ATOM 7395 C CA . GLY B 1 392 ? 12.461 -12.758 -13.695 1 96.38 392 GLY B CA 1
ATOM 7396 C C . GLY B 1 392 ? 12.367 -11.352 -13.141 1 96.38 392 GLY B C 1
ATOM 7397 O O . GLY B 1 392 ? 12.766 -11.102 -12 1 96.38 392 GLY B O 1
ATOM 7398 N N . ASP B 1 393 ? 11.867 -10.469 -13.984 1 94 393 ASP B N 1
ATOM 7399 C CA . ASP B 1 393 ? 11.641 -9.07 -13.633 1 94 393 ASP B CA 1
ATOM 7400 C C . ASP B 1 393 ? 10.352 -8.547 -14.258 1 94 393 ASP B C 1
ATOM 7402 O O . ASP B 1 393 ? 10.258 -8.391 -15.477 1 94 393 ASP B O 1
ATOM 7406 N N . VAL B 1 394 ? 9.469 -8.219 -13.375 1 93.31 394 VAL B N 1
ATOM 7407 C CA . VAL B 1 394 ? 8.195 -7.684 -13.836 1 93.31 394 VAL B CA 1
ATOM 7408 C C . VAL B 1 394 ? 8.305 -6.172 -14.039 1 93.31 394 VAL B C 1
ATOM 7410 O O . VAL B 1 394 ? 8.844 -5.465 -13.188 1 93.31 394 VAL B O 1
ATOM 7413 N N . ALA B 1 395 ? 7.785 -5.688 -15.148 1 86.75 395 ALA B N 1
ATOM 7414 C CA . ALA B 1 395 ? 7.82 -4.254 -15.43 1 86.75 395 ALA B CA 1
ATOM 7415 C C . ALA B 1 395 ? 6.973 -3.48 -14.422 1 86.75 395 ALA B C 1
ATOM 7417 O O . ALA B 1 395 ? 5.859 -3.891 -14.094 1 86.75 395 ALA B O 1
ATOM 7418 N N . GLY B 1 396 ? 7.566 -2.43 -13.977 1 81.19 396 GLY B N 1
ATOM 7419 C CA . GLY B 1 396 ? 6.875 -1.597 -13 1 81.19 396 GLY B CA 1
ATOM 7420 C C . GLY B 1 396 ? 7.371 -1.802 -11.586 1 81.19 396 GLY B C 1
ATOM 7421 O O . GLY B 1 396 ? 8.297 -2.58 -11.352 1 81.19 396 GLY B O 1
ATOM 7422 N N . LYS B 1 397 ? 6.746 -1.036 -10.672 1 83.62 397 LYS B N 1
ATOM 7423 C CA . LYS B 1 397 ? 7.195 -1.113 -9.289 1 83.62 397 LYS B CA 1
ATOM 7424 C C . LYS B 1 397 ? 6.012 -1.203 -8.328 1 83.62 397 LYS B C 1
ATOM 7426 O O . LYS B 1 397 ? 4.871 -0.965 -8.727 1 83.62 397 LYS B O 1
ATOM 7431 N N . GLY B 1 398 ? 6.375 -1.648 -7.168 1 88.31 398 GLY B N 1
ATOM 7432 C CA . GLY B 1 398 ? 5.398 -1.601 -6.094 1 88.31 398 GLY B CA 1
ATOM 7433 C C . GLY B 1 398 ? 4.504 -2.826 -6.043 1 88.31 398 GLY B C 1
ATOM 7434 O O . GLY B 1 398 ? 4.922 -3.92 -6.434 1 88.31 398 GLY B O 1
ATOM 7435 N N . VAL B 1 399 ? 3.309 -2.631 -5.609 1 90.06 399 VAL B N 1
ATOM 7436 C CA . VAL B 1 399 ? 2.402 -3.723 -5.266 1 90.06 399 VAL B CA 1
ATOM 7437 C C . VAL B 1 399 ? 1.928 -4.418 -6.539 1 90.06 399 VAL B C 1
ATOM 7439 O O . VAL B 1 399 ? 1.924 -5.648 -6.617 1 90.06 399 VAL B O 1
ATOM 7442 N N . PRO B 1 400 ? 1.572 -3.662 -7.602 1 89.69 400 PRO B N 1
ATOM 7443 C CA . PRO B 1 400 ? 1.148 -4.344 -8.828 1 89.69 400 PRO B CA 1
ATOM 7444 C C . PRO B 1 400 ? 2.215 -5.289 -9.375 1 89.69 400 PRO B C 1
ATOM 7446 O O . PRO B 1 400 ? 1.901 -6.414 -9.773 1 89.69 400 PRO B O 1
ATOM 7449 N N . ALA B 1 401 ? 3.406 -4.84 -9.383 1 91.44 401 ALA B N 1
ATOM 7450 C CA . ALA B 1 401 ? 4.5 -5.676 -9.875 1 91.44 401 ALA B CA 1
ATOM 7451 C C . ALA B 1 401 ? 4.699 -6.898 -8.977 1 91.44 401 ALA B C 1
ATOM 7453 O O . ALA B 1 401 ? 4.953 -8 -9.469 1 91.44 401 ALA B O 1
ATOM 7454 N N . ALA B 1 402 ? 4.547 -6.664 -7.73 1 93.25 402 ALA B N 1
ATOM 7455 C CA . ALA B 1 402 ? 4.734 -7.75 -6.77 1 93.25 402 ALA B CA 1
ATOM 7456 C C . ALA B 1 402 ? 3.648 -8.812 -6.926 1 93.25 402 ALA B C 1
ATOM 7458 O O . ALA B 1 402 ? 3.918 -10.008 -6.797 1 93.25 402 ALA B O 1
ATOM 7459 N N . LEU B 1 403 ? 2.451 -8.43 -7.152 1 91.88 403 LEU B N 1
ATOM 7460 C CA . LEU B 1 403 ? 1.354 -9.367 -7.371 1 91.88 403 LEU B CA 1
ATOM 7461 C C . LEU B 1 403 ? 1.609 -10.227 -8.602 1 91.88 403 LEU B C 1
ATOM 7463 O O . LEU B 1 403 ? 1.44 -11.445 -8.555 1 91.88 403 LEU B O 1
ATOM 7467 N N . MET B 1 404 ? 1.995 -9.594 -9.609 1 91.12 404 MET B N 1
ATOM 7468 C CA . MET B 1 404 ? 2.303 -10.32 -10.836 1 91.12 404 MET B CA 1
ATOM 7469 C C . MET B 1 404 ? 3.467 -11.281 -10.633 1 91.12 404 MET B C 1
ATOM 7471 O O . MET B 1 404 ? 3.439 -12.406 -11.125 1 91.12 404 MET B O 1
ATOM 7475 N N . MET B 1 405 ? 4.402 -10.727 -9.984 1 93.5 405 MET B N 1
ATOM 7476 C CA . MET B 1 405 ? 5.562 -11.547 -9.672 1 93.5 405 MET B CA 1
ATOM 7477 C C . MET B 1 405 ? 5.148 -12.812 -8.93 1 93.5 405 MET B C 1
ATOM 7479 O O . MET B 1 405 ? 5.617 -13.906 -9.25 1 93.5 405 MET B O 1
ATOM 7483 N N . ALA B 1 406 ? 4.32 -12.664 -7.953 1 92.25 406 ALA B N 1
ATOM 7484 C CA . ALA B 1 406 ? 3.875 -13.805 -7.16 1 92.25 406 ALA B CA 1
ATOM 7485 C C . ALA B 1 406 ? 3.189 -14.852 -8.039 1 92.25 406 ALA B C 1
ATOM 7487 O O . ALA B 1 406 ? 3.471 -16.047 -7.926 1 92.25 406 ALA B O 1
ATOM 7488 N N . ARG B 1 407 ? 2.385 -14.422 -8.875 1 91.56 407 ARG B N 1
ATOM 7489 C CA . ARG B 1 407 ? 1.688 -15.32 -9.789 1 91.56 407 ARG B CA 1
ATOM 7490 C C . ARG B 1 407 ? 2.664 -15.984 -10.758 1 91.56 407 ARG B C 1
ATOM 7492 O O . ARG B 1 407 ? 2.607 -17.188 -10.977 1 91.56 407 ARG B O 1
ATOM 7499 N N . LEU B 1 408 ? 3.52 -15.211 -11.32 1 92.19 408 LEU B N 1
ATOM 7500 C CA . LEU B 1 408 ? 4.449 -15.703 -12.328 1 92.19 408 LEU B CA 1
ATOM 7501 C C . LEU B 1 408 ? 5.445 -16.688 -11.719 1 92.19 408 LEU B C 1
ATOM 7503 O O . LEU B 1 408 ? 5.883 -17.625 -12.391 1 92.19 408 LEU B O 1
ATOM 7507 N N . TYR B 1 409 ? 5.75 -16.391 -10.523 1 92.75 409 TYR B N 1
ATOM 7508 C CA . TYR B 1 409 ? 6.633 -17.312 -9.812 1 92.75 409 TYR B CA 1
ATOM 7509 C C . TYR B 1 409 ? 6.086 -18.734 -9.852 1 92.75 409 TYR B C 1
ATOM 7511 O O . TYR B 1 409 ? 6.809 -19.672 -10.18 1 92.75 409 TYR B O 1
ATOM 7519 N N . ALA B 1 410 ? 4.855 -18.828 -9.578 1 90.88 410 ALA B N 1
ATOM 7520 C CA . ALA B 1 410 ? 4.207 -20.141 -9.547 1 90.88 410 ALA B CA 1
ATOM 7521 C C . ALA B 1 410 ? 4.016 -20.688 -10.961 1 90.88 410 ALA B C 1
ATOM 7523 O O . ALA B 1 410 ? 4.281 -21.859 -11.219 1 90.88 410 ALA B O 1
ATOM 7524 N N . ASP B 1 411 ? 3.615 -19.875 -11.867 1 92.44 411 ASP B N 1
ATOM 7525 C CA . ASP B 1 411 ? 3.375 -20.297 -13.25 1 92.44 411 ASP B CA 1
ATOM 7526 C C . ASP B 1 411 ? 4.664 -20.797 -13.906 1 92.44 411 ASP B C 1
ATOM 7528 O O . ASP B 1 411 ? 4.66 -21.797 -14.625 1 92.44 411 ASP B O 1
ATOM 7532 N N . ALA B 1 412 ? 5.676 -20.078 -13.664 1 94.56 412 ALA B N 1
ATOM 7533 C CA . ALA B 1 412 ? 6.957 -20.438 -14.266 1 94.56 412 ALA B CA 1
ATOM 7534 C C . ALA B 1 412 ? 7.43 -21.797 -13.781 1 94.56 412 ALA B C 1
ATOM 7536 O O . ALA B 1 412 ? 7.891 -22.625 -14.57 1 94.56 412 ALA B O 1
ATOM 7537 N N . ARG B 1 413 ? 7.332 -22.016 -12.539 1 91.12 413 ARG B N 1
ATOM 7538 C CA . ARG B 1 413 ? 7.715 -23.312 -11.969 1 91.12 413 ARG B CA 1
ATOM 7539 C C . ARG B 1 413 ? 6.926 -24.453 -12.602 1 91.12 413 ARG B C 1
ATOM 7541 O O . ARG B 1 413 ? 7.492 -25.484 -12.945 1 91.12 413 ARG B O 1
ATOM 7548 N N . TYR B 1 414 ? 5.695 -24.188 -12.805 1 89.81 414 TYR B N 1
ATOM 7549 C CA . TYR B 1 414 ? 4.805 -25.172 -13.391 1 89.81 414 TYR B CA 1
ATOM 7550 C C . TYR B 1 414 ? 5.23 -25.516 -14.812 1 89.81 414 TYR B C 1
ATOM 7552 O O . TYR B 1 414 ? 5.383 -26.688 -15.156 1 89.81 414 TYR B O 1
ATOM 7560 N N . HIS B 1 415 ? 5.449 -24.562 -15.547 1 93.25 415 HIS B N 1
ATOM 7561 C CA . HIS B 1 415 ? 5.758 -24.812 -16.953 1 93.25 415 HIS B CA 1
ATOM 7562 C C . HIS B 1 415 ? 7.137 -25.438 -17.109 1 93.25 415 HIS B C 1
ATOM 7564 O O . HIS B 1 415 ? 7.352 -26.266 -18.016 1 93.25 415 HIS B O 1
ATOM 7570 N N . LEU B 1 416 ? 8.055 -25.109 -16.25 1 93.5 416 LEU B N 1
ATOM 7571 C CA . LEU B 1 416 ? 9.383 -25.688 -16.312 1 93.5 416 LEU B CA 1
ATOM 7572 C C . LEU B 1 416 ? 9.336 -27.172 -15.945 1 93.5 416 LEU B C 1
ATOM 7574 O O . LEU B 1 416 ? 10.094 -27.984 -16.516 1 93.5 416 LEU B O 1
ATOM 7578 N N . LEU B 1 417 ? 8.438 -27.547 -15.094 1 89.81 417 LEU B N 1
ATOM 7579 C CA . LEU B 1 417 ? 8.328 -28.922 -14.648 1 89.81 417 LEU B CA 1
ATOM 7580 C C . LEU B 1 417 ? 7.531 -29.766 -15.648 1 89.81 417 LEU B C 1
ATOM 7582 O O . LEU B 1 417 ? 7.75 -30.969 -15.773 1 89.81 417 LEU B O 1
ATOM 7586 N N . MET B 1 418 ? 6.699 -29.094 -16.438 1 87.62 418 MET B N 1
ATOM 7587 C CA . MET B 1 418 ? 5.777 -29.828 -17.297 1 87.62 418 MET B CA 1
ATOM 7588 C C . MET B 1 418 ? 6.336 -29.938 -18.719 1 87.62 418 MET B C 1
ATOM 7590 O O . MET B 1 418 ? 6.102 -30.938 -19.406 1 87.62 418 MET B O 1
ATOM 7594 N N . GLU B 1 419 ? 7.035 -28.984 -19.094 1 89.06 419 GLU B N 1
ATOM 7595 C CA . GLU B 1 419 ? 7.539 -28.969 -20.469 1 89.06 419 GLU B CA 1
ATOM 7596 C C . GLU B 1 419 ? 8.906 -29.656 -20.547 1 89.06 419 GLU B C 1
ATOM 7598 O O . GLU B 1 419 ? 9.633 -29.734 -19.562 1 89.06 419 GLU B O 1
ATOM 7603 N N . GLN B 1 420 ? 9.18 -29.969 -21.734 1 85.19 420 GLN B N 1
ATOM 7604 C CA . GLN B 1 420 ? 10.414 -30.719 -21.938 1 85.19 420 GLN B CA 1
ATOM 7605 C C . GLN B 1 420 ? 11.602 -29.781 -22.141 1 85.19 420 GLN B C 1
ATOM 7607 O O . GLN B 1 420 ? 12.742 -30.156 -21.859 1 85.19 420 GLN B O 1
ATOM 7612 N N . THR B 1 421 ? 11.297 -28.625 -22.672 1 91.25 421 THR B N 1
ATOM 7613 C CA . THR B 1 421 ? 12.375 -27.688 -22.969 1 91.25 421 THR B CA 1
ATOM 7614 C C . THR B 1 421 ? 12.109 -26.344 -22.312 1 91.25 421 THR B C 1
ATOM 7616 O O . THR B 1 421 ? 10.961 -26 -22.016 1 91.25 421 THR B O 1
ATOM 7619 N N . ALA B 1 422 ? 13.195 -25.641 -22.078 1 92.12 422 ALA B N 1
ATOM 7620 C CA . ALA B 1 422 ? 13.062 -24.312 -21.516 1 92.12 422 ALA B CA 1
ATOM 7621 C C . ALA B 1 422 ? 12.32 -23.375 -22.469 1 92.12 422 ALA B C 1
ATOM 7623 O O . ALA B 1 422 ? 11.523 -22.547 -22.031 1 92.12 422 ALA B O 1
ATOM 7624 N N . GLY B 1 423 ? 12.633 -23.531 -23.75 1 91.56 423 GLY B N 1
ATOM 7625 C CA . GLY B 1 423 ? 11.922 -22.734 -24.75 1 91.56 423 GLY B CA 1
ATOM 7626 C C . GLY B 1 423 ? 10.43 -22.984 -24.766 1 91.56 423 GLY B C 1
ATOM 7627 O O . GLY B 1 423 ? 9.641 -22.031 -24.875 1 91.56 423 GLY B O 1
ATOM 7628 N N . GLY B 1 424 ? 10.094 -24.219 -24.688 1 93.19 424 GLY B N 1
ATOM 7629 C CA . GLY B 1 424 ? 8.688 -24.562 -24.594 1 93.19 424 GLY B CA 1
ATOM 7630 C C . GLY B 1 424 ? 8.016 -24.016 -23.344 1 93.19 424 GLY B C 1
ATOM 7631 O O . GLY B 1 424 ? 6.871 -23.562 -23.406 1 93.19 424 GLY B O 1
ATOM 7632 N N . ALA B 1 425 ? 8.727 -24.078 -22.281 1 94.31 425 ALA B N 1
ATOM 7633 C CA . ALA B 1 425 ? 8.203 -23.562 -21.016 1 94.31 425 ALA B CA 1
ATOM 7634 C C . ALA B 1 425 ? 7.941 -22.062 -21.109 1 94.31 425 ALA B C 1
ATOM 7636 O O . ALA B 1 425 ? 6.891 -21.578 -20.672 1 94.31 425 ALA B O 1
ATOM 7637 N N . LEU B 1 426 ? 8.859 -21.328 -21.703 1 94.44 426 LEU B N 1
ATOM 7638 C CA . LEU B 1 426 ? 8.711 -19.891 -21.828 1 94.44 426 LEU B CA 1
ATOM 7639 C C . LEU B 1 426 ? 7.582 -19.531 -22.781 1 94.44 426 LEU B C 1
ATOM 7641 O O . LEU B 1 426 ? 6.887 -18.531 -22.594 1 94.44 426 LEU B O 1
ATOM 7645 N N . THR B 1 427 ? 7.418 -20.344 -23.781 1 93.31 427 THR B N 1
ATOM 7646 C CA . THR B 1 427 ? 6.336 -20.109 -24.734 1 93.31 427 THR B CA 1
ATOM 7647 C C . THR B 1 427 ? 4.977 -20.25 -24.047 1 93.31 427 THR B C 1
ATOM 7649 O O . THR B 1 427 ? 4.086 -19.422 -24.266 1 93.31 427 THR B O 1
ATOM 7652 N N . LYS B 1 428 ? 4.844 -21.25 -23.234 1 92.12 428 LYS B N 1
ATOM 7653 C CA . LYS B 1 428 ? 3.598 -21.438 -22.5 1 92.12 428 LYS B CA 1
ATOM 7654 C C . LYS B 1 428 ? 3.393 -20.344 -21.469 1 92.12 428 LYS B C 1
ATOM 7656 O O . LYS B 1 428 ? 2.264 -19.891 -21.234 1 92.12 428 LYS B O 1
ATOM 7661 N N . LEU B 1 429 ? 4.461 -20 -20.844 1 92.62 429 LEU B N 1
ATOM 7662 C CA . LEU B 1 429 ? 4.395 -18.922 -19.875 1 92.62 429 LEU B CA 1
ATOM 7663 C C . LEU B 1 429 ? 3.967 -17.609 -20.531 1 92.62 429 LEU B C 1
ATOM 7665 O O . LEU B 1 429 ? 3.186 -16.844 -19.969 1 92.62 429 LEU B O 1
ATOM 7669 N N . ASN B 1 430 ? 4.484 -17.344 -21.672 1 91.5 430 ASN B N 1
ATOM 7670 C CA . ASN B 1 430 ? 4.098 -16.172 -22.453 1 91.5 430 ASN B CA 1
ATOM 7671 C C . ASN B 1 430 ? 2.605 -16.172 -22.766 1 91.5 430 ASN B C 1
ATOM 7673 O O . ASN B 1 430 ? 1.958 -15.125 -22.703 1 91.5 430 ASN B O 1
ATOM 7677 N N . ASP B 1 431 ? 2.104 -17.297 -23.078 1 88.25 431 ASP B N 1
ATOM 7678 C CA . ASP B 1 431 ? 0.675 -17.422 -23.344 1 88.25 431 ASP B CA 1
ATOM 7679 C C . ASP B 1 431 ? -0.149 -17.031 -22.109 1 88.25 431 ASP B C 1
ATOM 7681 O O . ASP B 1 431 ? -1.18 -16.375 -22.234 1 88.25 431 ASP B O 1
ATOM 7685 N N . ASP B 1 432 ? 0.333 -17.438 -21.016 1 84.5 432 ASP B N 1
ATOM 7686 C CA . ASP B 1 432 ? -0.367 -17.141 -19.766 1 84.5 432 ASP B CA 1
ATOM 7687 C C . ASP B 1 432 ? -0.375 -15.641 -19.484 1 84.5 432 ASP B C 1
ATOM 7689 O O . ASP B 1 432 ? -1.388 -15.094 -19.031 1 84.5 432 ASP B O 1
ATOM 7693 N N . VAL B 1 433 ? 0.735 -15.047 -19.703 1 86.38 433 VAL B N 1
ATOM 7694 C CA . VAL B 1 433 ? 0.872 -13.617 -19.406 1 86.38 433 VAL B CA 1
ATOM 7695 C C . VAL B 1 433 ? -0.005 -12.812 -20.359 1 86.38 433 VAL B C 1
ATOM 7697 O O . VAL B 1 433 ? -0.665 -11.859 -19.953 1 86.38 433 VAL B O 1
ATOM 7700 N N . VAL B 1 434 ? -0.069 -13.195 -21.516 1 80.88 434 VAL B N 1
ATOM 7701 C CA . VAL B 1 434 ? -0.833 -12.477 -22.531 1 80.88 434 VAL B CA 1
ATOM 7702 C C . VAL B 1 434 ? -2.328 -12.641 -22.266 1 80.88 434 VAL B C 1
ATOM 7704 O O . VAL B 1 434 ? -3.094 -11.68 -22.375 1 80.88 434 VAL B O 1
ATOM 7707 N N . ARG B 1 435 ? -2.709 -13.781 -21.906 1 72.94 435 ARG B N 1
ATOM 7708 C CA . ARG B 1 435 ? -4.117 -14.07 -21.672 1 72.94 435 ARG B CA 1
ATOM 7709 C C . ARG B 1 435 ? -4.617 -13.352 -20.422 1 72.94 435 ARG B C 1
ATOM 7711 O O . ARG B 1 435 ? -5.781 -12.953 -20.359 1 72.94 435 ARG B O 1
ATOM 7718 N N . GLY B 1 436 ? -3.85 -13.297 -19.453 1 67.56 436 GLY B N 1
ATOM 7719 C CA . GLY B 1 436 ? -4.281 -12.75 -18.172 1 67.56 436 GLY B CA 1
ATOM 7720 C C . GLY B 1 436 ? -4.527 -11.258 -18.219 1 67.56 436 GLY B C 1
ATOM 7721 O O . GLY B 1 436 ? -5.113 -10.688 -17.281 1 67.56 436 GLY B O 1
ATOM 7722 N N . GLY B 1 437 ? -4.402 -10.633 -19.281 1 58.97 437 GLY B N 1
ATOM 7723 C CA . GLY B 1 437 ? -4.734 -9.227 -19.484 1 58.97 437 GLY B CA 1
ATOM 7724 C C . GLY B 1 437 ? -3.971 -8.305 -18.547 1 58.97 437 GLY B C 1
ATOM 7725 O O . GLY B 1 437 ? -4.543 -7.363 -18 1 58.97 437 GLY B O 1
ATOM 7726 N N . HIS B 1 438 ? -2.803 -8.633 -18.141 1 58.47 438 HIS B N 1
ATOM 7727 C CA . HIS B 1 438 ? -2.127 -7.977 -17.031 1 58.47 438 HIS B CA 1
ATOM 7728 C C . HIS B 1 438 ? -1.726 -6.551 -17.391 1 58.47 438 HIS B C 1
ATOM 7730 O O . HIS B 1 438 ? -0.667 -6.074 -16.969 1 58.47 438 HIS B O 1
ATOM 7736 N N . GLY B 1 439 ? -2.764 -5.781 -17.984 1 55.78 439 GLY B N 1
ATOM 7737 C CA . GLY B 1 439 ? -2.658 -4.336 -18.109 1 55.78 439 GLY B CA 1
ATOM 7738 C C . GLY B 1 439 ? -1.447 -3.887 -18.906 1 55.78 439 GLY B C 1
ATOM 7739 O O . GLY B 1 439 ? -0.818 -2.881 -18.562 1 55.78 439 GLY B O 1
ATOM 7740 N N . HIS B 1 440 ? -0.929 -4.609 -19.766 1 62.84 440 HIS B N 1
ATOM 7741 C CA . HIS B 1 440 ? 0.115 -4.152 -20.672 1 62.84 440 HIS B CA 1
ATOM 7742 C C . HIS B 1 440 ? 1.49 -4.234 -20.016 1 62.84 440 HIS B C 1
ATOM 7744 O O . HIS B 1 440 ? 2.414 -3.518 -20.406 1 62.84 440 HIS B O 1
ATOM 7750 N N . ARG B 1 441 ? 1.529 -5.035 -19.016 1 76.56 441 ARG B N 1
ATOM 7751 C CA . ARG B 1 441 ? 2.859 -5.148 -18.422 1 76.56 441 ARG B CA 1
ATOM 7752 C C . ARG B 1 441 ? 3.615 -6.34 -19.016 1 76.56 441 ARG B C 1
ATOM 7754 O O . ARG B 1 441 ? 3.02 -7.379 -19.297 1 76.56 441 ARG B O 1
ATOM 7761 N N . PHE B 1 442 ? 4.879 -6.035 -19.234 1 84.31 442 PHE B N 1
ATOM 7762 C CA . PHE B 1 442 ? 5.73 -7.109 -19.75 1 84.31 442 PHE B CA 1
ATOM 7763 C C . PHE B 1 442 ? 6.676 -7.609 -18.656 1 84.31 442 PHE B C 1
ATOM 7765 O O . PHE B 1 442 ? 6.863 -6.945 -17.641 1 84.31 442 PHE B O 1
ATOM 7772 N N . VAL B 1 443 ? 7.172 -8.758 -18.844 1 92 443 VAL B N 1
ATOM 7773 C CA . VAL B 1 443 ? 8.047 -9.414 -17.875 1 92 443 VAL B CA 1
ATOM 7774 C C . VAL B 1 443 ? 9.289 -9.945 -18.578 1 92 443 VAL B C 1
ATOM 7776 O O . VAL B 1 443 ? 9.188 -10.625 -19.609 1 92 443 VAL B O 1
ATOM 7779 N N . THR B 1 444 ? 10.414 -9.562 -18.094 1 93.62 444 THR B N 1
ATOM 7780 C CA . THR B 1 444 ? 11.641 -10.188 -18.578 1 93.62 444 THR B CA 1
ATOM 7781 C C . THR B 1 444 ? 11.945 -11.453 -17.781 1 93.62 444 THR B C 1
ATOM 7783 O O . THR B 1 444 ? 11.703 -11.508 -16.578 1 93.62 444 THR B O 1
ATOM 7786 N N . TYR B 1 445 ? 12.383 -12.43 -18.484 1 95.12 445 TYR B N 1
ATOM 7787 C CA . TYR B 1 445 ? 12.578 -13.711 -17.828 1 95.12 445 TYR B CA 1
ATOM 7788 C C . TYR B 1 445 ? 13.719 -14.492 -18.469 1 95.12 445 TYR B C 1
ATOM 7790 O O . TYR B 1 445 ? 13.805 -14.57 -19.688 1 95.12 445 TYR B O 1
ATOM 7798 N N . ALA B 1 446 ? 14.617 -15.008 -17.672 1 95.69 446 ALA B N 1
ATOM 7799 C CA . ALA B 1 446 ? 15.703 -15.867 -18.141 1 95.69 446 ALA B CA 1
ATOM 7800 C C . ALA B 1 446 ? 15.695 -17.203 -17.406 1 95.69 446 ALA B C 1
ATOM 7802 O O . ALA B 1 446 ? 15.57 -17.25 -16.172 1 95.69 446 ALA B O 1
ATOM 7803 N N . ALA B 1 447 ? 15.766 -18.266 -18.172 1 96.25 447 ALA B N 1
ATOM 7804 C CA . ALA B 1 447 ? 15.859 -19.609 -17.609 1 96.25 447 ALA B CA 1
ATOM 7805 C C . ALA B 1 447 ? 17.156 -20.297 -18.047 1 96.25 447 ALA B C 1
ATOM 7807 O O . ALA B 1 447 ? 17.391 -20.469 -19.25 1 96.25 447 ALA B O 1
ATOM 7808 N N . ALA B 1 448 ? 17.953 -20.656 -17.094 1 96.5 448 ALA B N 1
ATOM 7809 C CA . ALA B 1 448 ? 19.188 -21.406 -17.328 1 96.5 448 ALA B CA 1
ATOM 7810 C C . ALA B 1 448 ? 19.094 -22.828 -16.781 1 96.5 448 ALA B C 1
ATOM 7812 O O . ALA B 1 448 ? 19.031 -23.016 -15.562 1 96.5 448 ALA B O 1
ATOM 7813 N N . ILE B 1 449 ? 19.078 -23.781 -17.672 1 97.06 449 ILE B N 1
ATOM 7814 C CA . ILE B 1 449 ? 18.984 -25.172 -17.266 1 97.06 449 ILE B CA 1
ATOM 7815 C C . ILE B 1 449 ? 20.359 -25.812 -17.234 1 97.06 449 ILE B C 1
ATOM 7817 O O . ILE B 1 449 ? 21.016 -25.938 -18.281 1 97.06 449 ILE B O 1
ATOM 7821 N N . LEU B 1 450 ? 20.75 -26.266 -16.078 1 97.06 450 LEU B N 1
ATOM 7822 C CA . LEU B 1 450 ? 22.062 -26.891 -15.891 1 97.06 450 LEU B CA 1
ATOM 7823 C C . LEU B 1 450 ? 21.938 -28.406 -15.906 1 97.06 450 LEU B C 1
ATOM 7825 O O . LEU B 1 450 ? 21.156 -28.984 -15.156 1 97.06 450 LEU B O 1
ATOM 7829 N N . ASP B 1 451 ? 22.625 -29 -16.766 1 96.12 451 ASP B N 1
ATOM 7830 C CA . ASP B 1 451 ? 22.828 -30.453 -16.75 1 96.12 451 ASP B CA 1
ATOM 7831 C C . ASP B 1 451 ? 24.141 -30.797 -16.062 1 96.12 451 ASP B C 1
ATOM 7833 O O . ASP B 1 451 ? 25.203 -30.734 -16.688 1 96.12 451 ASP B O 1
ATOM 7837 N N . PRO B 1 452 ? 24.062 -31.234 -14.859 1 94.38 452 PRO B N 1
ATOM 7838 C CA . PRO B 1 452 ? 25.297 -31.484 -14.117 1 94.38 452 PRO B CA 1
ATOM 7839 C C . PRO B 1 452 ? 26.078 -32.688 -14.656 1 94.38 452 PRO B C 1
ATOM 7841 O O . PRO B 1 452 ? 27.281 -32.812 -14.398 1 94.38 452 PRO B O 1
ATOM 7844 N N . GLN B 1 453 ? 25.406 -33.562 -15.336 1 92.75 453 GLN B N 1
ATOM 7845 C CA . GLN B 1 453 ? 26.078 -34.75 -15.875 1 92.75 453 GLN B CA 1
ATOM 7846 C C . GLN B 1 453 ? 26.812 -34.406 -17.172 1 92.75 453 GLN B C 1
ATOM 7848 O O . GLN B 1 453 ? 27.984 -34.75 -17.328 1 92.75 453 GLN B O 1
ATOM 7853 N N . ALA B 1 454 ? 26.172 -33.688 -18.016 1 94.62 454 ALA B N 1
ATOM 7854 C CA . ALA B 1 454 ? 26.766 -33.344 -19.297 1 94.62 454 ALA B CA 1
ATOM 7855 C C . ALA B 1 454 ? 27.594 -32.062 -19.188 1 94.62 454 ALA B C 1
ATOM 7857 O O . ALA B 1 454 ? 28.375 -31.734 -20.078 1 94.62 454 ALA B O 1
ATOM 7858 N N . HIS B 1 455 ? 27.484 -31.359 -18.078 1 96.06 455 HIS B N 1
ATOM 7859 C CA . HIS B 1 455 ? 28.141 -30.078 -17.859 1 96.06 455 HIS B CA 1
ATOM 7860 C C . HIS B 1 455 ? 27.797 -29.094 -18.969 1 96.06 455 HIS B C 1
ATOM 7862 O O . HIS B 1 455 ? 28.703 -28.484 -19.562 1 96.06 455 HIS B O 1
ATOM 7868 N N . GLN B 1 456 ? 26.578 -29.031 -19.219 1 96.06 456 GLN B N 1
ATOM 7869 C CA . GLN B 1 456 ? 26.031 -28.125 -20.219 1 96.06 456 GLN B CA 1
ATOM 7870 C C . GLN B 1 456 ? 24.969 -27.203 -19.625 1 96.06 456 GLN B C 1
ATOM 7872 O O . GLN B 1 456 ? 24.266 -27.594 -18.688 1 96.06 456 GLN B O 1
ATOM 7877 N N . LEU B 1 457 ? 24.953 -25.969 -20.172 1 95.94 457 LEU B N 1
ATOM 7878 C CA . LEU B 1 457 ? 23.953 -24.984 -19.75 1 95.94 457 LEU B CA 1
ATOM 7879 C C . LEU B 1 457 ? 23.094 -24.562 -20.938 1 95.94 457 LEU B C 1
ATOM 7881 O O . LEU B 1 457 ? 23.609 -24.094 -21.953 1 95.94 457 LEU B O 1
ATOM 7885 N N . THR B 1 458 ? 21.844 -24.812 -20.828 1 95.62 458 THR B N 1
ATOM 7886 C CA . THR B 1 458 ? 20.875 -24.359 -21.812 1 95.62 458 THR B CA 1
ATOM 7887 C C . THR B 1 458 ? 20.172 -23.094 -21.344 1 95.62 458 THR B C 1
ATOM 7889 O O . THR B 1 458 ? 19.578 -23.062 -20.25 1 95.62 458 THR B O 1
ATOM 7892 N N . ILE B 1 459 ? 20.188 -22.047 -22.156 1 94.62 459 ILE B N 1
ATOM 7893 C CA . ILE B 1 459 ? 19.609 -20.766 -21.75 1 94.62 459 ILE B CA 1
ATOM 7894 C C . ILE B 1 459 ? 18.453 -20.406 -22.672 1 94.62 459 ILE B C 1
ATOM 7896 O O . ILE B 1 459 ? 18.578 -20.484 -23.906 1 94.62 459 ILE B O 1
ATOM 7900 N N . ALA B 1 460 ? 17.328 -20.141 -22.141 1 94.44 460 ALA B N 1
ATOM 7901 C CA . ALA B 1 460 ? 16.219 -19.484 -22.812 1 94.44 460 ALA B CA 1
ATOM 7902 C C . ALA B 1 460 ? 15.945 -18.109 -22.219 1 94.44 460 ALA B C 1
ATOM 7904 O O . ALA B 1 460 ? 15.727 -17.969 -21.016 1 94.44 460 ALA B O 1
ATOM 7905 N N . ASN B 1 461 ? 15.992 -17.078 -23.062 1 93.88 461 ASN B N 1
ATOM 7906 C CA . ASN B 1 461 ? 15.914 -15.703 -22.578 1 93.88 461 ASN B CA 1
ATOM 7907 C C . ASN B 1 461 ? 14.742 -14.953 -23.203 1 93.88 461 ASN B C 1
ATOM 7909 O O . ASN B 1 461 ? 14.656 -14.844 -24.438 1 93.88 461 ASN B O 1
ATOM 7913 N N . ALA B 1 462 ? 13.891 -14.523 -22.359 1 92.81 462 ALA B N 1
ATOM 7914 C CA . ALA B 1 462 ? 12.766 -13.695 -22.797 1 92.81 462 ALA B CA 1
ATOM 7915 C C . ALA B 1 462 ? 12.992 -12.227 -22.453 1 92.81 462 ALA B C 1
ATOM 7917 O O . ALA B 1 462 ? 12.383 -11.703 -21.531 1 92.81 462 ALA B O 1
ATOM 7918 N N . GLY B 1 463 ? 13.836 -11.555 -23.188 1 90.06 463 GLY B N 1
ATOM 7919 C CA . GLY B 1 463 ? 14.055 -10.117 -23.062 1 90.06 463 GLY B CA 1
ATOM 7920 C C . GLY B 1 463 ? 14.852 -9.734 -21.828 1 90.06 463 GLY B C 1
ATOM 7921 O O . GLY B 1 463 ? 14.922 -8.555 -21.484 1 90.06 463 GLY B O 1
ATOM 7922 N N . HIS B 1 464 ? 15.312 -10.656 -21.094 1 92.44 464 HIS B N 1
ATOM 7923 C CA . HIS B 1 464 ? 16.109 -10.352 -19.906 1 92.44 464 HIS B CA 1
ATOM 7924 C C . HIS B 1 464 ? 17.547 -10.023 -20.281 1 92.44 464 HIS B C 1
ATOM 7926 O O . HIS B 1 464 ? 18 -10.328 -21.391 1 92.44 464 HIS B O 1
ATOM 7932 N N . LEU B 1 465 ? 18.281 -9.391 -19.422 1 91.94 465 LEU B N 1
ATOM 7933 C CA . LEU B 1 465 ? 19.688 -9.117 -19.641 1 91.94 465 LEU B CA 1
ATOM 7934 C C . LEU B 1 465 ? 20.484 -10.406 -19.797 1 91.94 465 LEU B C 1
ATOM 7936 O O . LEU B 1 465 ? 20.266 -11.375 -19.078 1 91.94 465 LEU B O 1
ATOM 7940 N N . PRO B 1 466 ? 21.281 -10.453 -20.812 1 92.88 466 PRO B N 1
ATOM 7941 C CA . PRO B 1 466 ? 22.062 -11.672 -21.031 1 92.88 466 PRO B CA 1
ATOM 7942 C C . PRO B 1 466 ? 22.984 -12.008 -19.859 1 92.88 466 PRO B C 1
ATOM 7944 O O . PRO B 1 466 ? 23.656 -11.117 -19.344 1 92.88 466 PRO B O 1
ATOM 7947 N N . PRO B 1 467 ? 22.984 -13.234 -19.469 1 95.38 467 PRO B N 1
ATOM 7948 C CA . PRO B 1 467 ? 23.922 -13.633 -18.406 1 95.38 467 PRO B CA 1
ATOM 7949 C C . PRO B 1 467 ? 25.375 -13.414 -18.797 1 95.38 467 PRO B C 1
ATOM 7951 O O . PRO B 1 467 ? 25.703 -13.398 -20 1 95.38 467 PRO B O 1
ATOM 7954 N N . LEU B 1 468 ? 26.234 -13.266 -17.828 1 95.69 468 LEU B N 1
ATOM 7955 C CA . LEU B 1 468 ? 27.672 -13.047 -18.062 1 95.69 468 LEU B CA 1
ATOM 7956 C C . LEU B 1 468 ? 28.469 -14.289 -17.688 1 95.69 468 LEU B C 1
ATOM 7958 O O . LEU B 1 468 ? 28.25 -14.875 -16.609 1 95.69 468 LEU B O 1
ATOM 7962 N N . LEU B 1 469 ? 29.297 -14.719 -18.578 1 95.69 469 LEU B N 1
ATOM 7963 C CA . LEU B 1 469 ? 30.172 -15.859 -18.359 1 95.69 469 LEU B CA 1
ATOM 7964 C C . LEU B 1 469 ? 31.609 -15.414 -18.094 1 95.69 469 LEU B C 1
ATOM 7966 O O . LEU B 1 469 ? 32.219 -14.727 -18.922 1 95.69 469 LEU B O 1
ATOM 7970 N N . LYS B 1 470 ? 32.031 -15.703 -16.953 1 95.25 470 LYS B N 1
ATOM 7971 C CA . LYS B 1 470 ? 33.438 -15.484 -16.625 1 95.25 470 LYS B CA 1
ATOM 7972 C C . LYS B 1 470 ? 34.25 -16.766 -16.781 1 95.25 470 LYS B C 1
ATOM 7974 O O . LYS B 1 470 ? 34 -17.75 -16.094 1 95.25 470 LYS B O 1
ATOM 7979 N N . LYS B 1 471 ? 35.156 -16.719 -17.672 1 92.81 471 LYS B N 1
ATOM 7980 C CA . LYS B 1 471 ? 36.031 -17.875 -17.922 1 92.81 471 LYS B CA 1
ATOM 7981 C C . LYS B 1 471 ? 37.188 -17.906 -16.953 1 92.81 471 LYS B C 1
ATOM 7983 O O . LYS B 1 471 ? 37.438 -16.953 -16.219 1 92.81 471 LYS B O 1
ATOM 7988 N N . ALA B 1 472 ? 37.906 -19.047 -16.969 1 85.88 472 ALA B N 1
ATOM 7989 C CA . ALA B 1 472 ? 39.062 -19.234 -16.094 1 85.88 472 ALA B CA 1
ATOM 7990 C C . ALA B 1 472 ? 40.156 -18.219 -16.422 1 85.88 472 ALA B C 1
ATOM 7992 O O . ALA B 1 472 ? 40.938 -17.844 -15.547 1 85.88 472 ALA B O 1
ATOM 7993 N N . ASP B 1 473 ? 40.188 -17.734 -17.672 1 83.38 473 ASP B N 1
ATOM 7994 C CA . ASP B 1 473 ? 41.219 -16.766 -18.078 1 83.38 473 ASP B CA 1
ATOM 7995 C C . ASP B 1 473 ? 40.812 -15.344 -17.719 1 83.38 473 ASP B C 1
ATOM 7997 O O . ASP B 1 473 ? 41.438 -14.375 -18.141 1 83.38 473 ASP B O 1
ATOM 8001 N N . GLN B 1 474 ? 39.781 -15.164 -17.031 1 86.12 474 GLN B N 1
ATOM 8002 C CA . GLN B 1 474 ? 39.281 -13.906 -16.469 1 86.12 474 GLN B CA 1
ATOM 8003 C C . GLN B 1 474 ? 38.594 -13.062 -17.531 1 86.12 474 GLN B C 1
ATOM 8005 O O . GLN B 1 474 ? 38.25 -11.898 -17.297 1 86.12 474 GLN B O 1
ATOM 8010 N N . THR B 1 475 ? 38.344 -13.711 -18.641 1 91.25 475 THR B N 1
ATOM 8011 C CA . THR B 1 475 ? 37.562 -13.016 -19.656 1 91.25 475 THR B CA 1
ATOM 8012 C C . THR B 1 475 ? 36.062 -13.164 -19.391 1 91.25 475 THR B C 1
ATOM 8014 O O . THR B 1 475 ? 35.625 -14.203 -18.891 1 91.25 475 THR B O 1
ATOM 8017 N N . VAL B 1 476 ? 35.344 -12.055 -19.672 1 94.12 476 VAL B N 1
ATOM 8018 C CA . VAL B 1 476 ? 33.906 -12.047 -19.422 1 94.12 476 VAL B CA 1
ATOM 8019 C C . VAL B 1 476 ? 33.156 -11.883 -20.75 1 94.12 476 VAL B C 1
ATOM 8021 O O . VAL B 1 476 ? 33.469 -10.984 -21.531 1 94.12 476 VAL B O 1
ATOM 8024 N N . GLU B 1 477 ? 32.281 -12.773 -21.016 1 92 477 GLU B N 1
ATOM 8025 C CA . GLU B 1 477 ? 31.484 -12.734 -22.234 1 92 477 GLU B CA 1
ATOM 8026 C C . GLU B 1 477 ? 30 -12.75 -21.922 1 92 477 GLU B C 1
ATOM 8028 O O . GLU B 1 477 ? 29.578 -13.305 -20.891 1 92 477 GLU B O 1
ATOM 8033 N N . ARG B 1 478 ? 29.219 -12.109 -22.781 1 90.88 478 ARG B N 1
ATOM 8034 C CA . ARG B 1 478 ? 27.766 -12.133 -22.672 1 90.88 478 ARG B CA 1
ATOM 8035 C C . ARG B 1 478 ? 27.188 -13.359 -23.375 1 90.88 478 ARG B C 1
ATOM 8037 O O . ARG B 1 478 ? 27.516 -13.641 -24.531 1 90.88 478 ARG B O 1
ATOM 8044 N N . MET B 1 479 ? 26.328 -13.969 -22.672 1 89.81 479 MET B N 1
ATOM 8045 C CA . MET B 1 479 ? 25.797 -15.227 -23.203 1 89.81 479 MET B CA 1
ATOM 8046 C C . MET B 1 479 ? 24.484 -14.992 -23.938 1 89.81 479 MET B C 1
ATOM 8048 O O . MET B 1 479 ? 23.625 -14.266 -23.453 1 89.81 479 MET B O 1
ATOM 8052 N N . GLY B 1 480 ? 24.328 -15.578 -25.062 1 78.25 480 GLY B N 1
ATOM 8053 C CA . GLY B 1 480 ? 23.062 -15.664 -25.766 1 78.25 480 GLY B CA 1
ATOM 8054 C C . GLY B 1 480 ? 22.609 -14.344 -26.344 1 78.25 480 GLY B C 1
ATOM 8055 O O . GLY B 1 480 ? 21.406 -14.086 -26.469 1 78.25 480 GLY B O 1
ATOM 8056 N N . VAL B 1 481 ? 23.438 -13.414 -26.625 1 76.62 481 VAL B N 1
ATOM 8057 C CA . VAL B 1 481 ? 23.078 -12.086 -27.125 1 76.62 481 VAL B CA 1
ATOM 8058 C C . VAL B 1 481 ? 22.359 -12.219 -28.469 1 76.62 481 VAL B C 1
ATOM 8060 O O . VAL B 1 481 ? 21.422 -11.461 -28.75 1 76.62 481 VAL B O 1
ATOM 8063 N N . ASP B 1 482 ? 22.656 -13.188 -29.156 1 70.62 482 ASP B N 1
ATOM 8064 C CA . ASP B 1 482 ? 22.078 -13.367 -30.469 1 70.62 482 ASP B CA 1
ATOM 8065 C C . ASP B 1 482 ? 20.688 -14.008 -30.375 1 70.62 482 ASP B C 1
ATOM 8067 O O . ASP B 1 482 ? 19.922 -13.992 -31.344 1 70.62 482 ASP B O 1
ATOM 8071 N N . HIS B 1 483 ? 20.328 -14.406 -29.234 1 70.06 483 HIS B N 1
ATOM 8072 C CA . HIS B 1 483 ? 19.078 -15.133 -29.062 1 70.06 483 HIS B CA 1
ATOM 8073 C C . HIS B 1 483 ? 18.125 -14.383 -28.141 1 70.06 483 HIS B C 1
ATOM 8075 O O . HIS B 1 483 ? 17.172 -14.969 -27.609 1 70.06 483 HIS B O 1
ATOM 8081 N N . ALA B 1 484 ? 18.359 -13.164 -28.062 1 65.44 484 ALA B N 1
ATOM 8082 C CA . ALA B 1 484 ? 17.5 -12.414 -27.156 1 65.44 484 ALA B CA 1
ATOM 8083 C C . ALA B 1 484 ? 16.156 -12.109 -27.812 1 65.44 484 ALA B C 1
ATOM 8085 O O . ALA B 1 484 ? 16.094 -11.727 -28.984 1 65.44 484 ALA B O 1
ATOM 8086 N N . ASN B 1 485 ? 15.133 -12.586 -27.156 1 77.31 485 ASN B N 1
ATOM 8087 C CA . ASN B 1 485 ? 13.758 -12.43 -27.609 1 77.31 485 ASN B CA 1
ATOM 8088 C C . ASN B 1 485 ? 13.039 -11.305 -26.875 1 77.31 485 ASN B C 1
ATOM 8090 O O . ASN B 1 485 ? 13.641 -10.609 -26.047 1 77.31 485 ASN B O 1
ATOM 8094 N N . LEU B 1 486 ? 11.883 -11.039 -27.297 1 83.44 486 LEU B N 1
ATOM 8095 C CA . LEU B 1 486 ? 11.023 -10.055 -26.641 1 83.44 486 LEU B CA 1
ATOM 8096 C C . LEU B 1 486 ? 10.617 -10.523 -25.25 1 83.44 486 LEU B C 1
ATOM 8098 O O . LEU B 1 486 ? 10.617 -11.727 -24.969 1 83.44 486 LEU B O 1
ATOM 8102 N N . PRO B 1 487 ? 10.406 -9.625 -24.422 1 89.81 487 PRO B N 1
ATOM 8103 C CA . PRO B 1 487 ? 9.898 -10.008 -23.094 1 89.81 487 PRO B CA 1
ATOM 8104 C C . PRO B 1 487 ? 8.555 -10.727 -23.156 1 89.81 487 PRO B C 1
ATOM 8106 O O . PRO B 1 487 ? 7.902 -10.734 -24.203 1 89.81 487 PRO B O 1
ATOM 8109 N N . LEU B 1 488 ? 8.25 -11.391 -22.078 1 90.44 488 LEU B N 1
ATOM 8110 C CA . LEU B 1 488 ? 6.961 -12.062 -21.969 1 90.44 488 LEU B CA 1
ATOM 8111 C C . LEU B 1 488 ? 5.82 -11.047 -21.969 1 90.44 488 LEU B C 1
ATOM 8113 O O . LEU B 1 488 ? 5.93 -9.977 -21.375 1 90.44 488 LEU B O 1
ATOM 8117 N N . GLY B 1 489 ? 4.676 -11.336 -22.688 1 86.56 489 GLY B N 1
ATOM 8118 C CA . GLY B 1 489 ? 3.475 -10.516 -22.656 1 86.56 489 GLY B CA 1
ATOM 8119 C C . GLY B 1 489 ? 3.379 -9.539 -23.812 1 86.56 489 GLY B C 1
ATOM 8120 O O . GLY B 1 489 ? 2.363 -8.859 -23.969 1 86.56 489 GLY B O 1
ATOM 8121 N N . VAL B 1 490 ? 4.438 -9.375 -24.594 1 79.12 490 VAL B N 1
ATOM 8122 C CA . VAL B 1 490 ? 4.469 -8.406 -25.672 1 79.12 490 VAL B CA 1
ATOM 8123 C C . VAL B 1 490 ? 3.799 -8.992 -26.922 1 79.12 490 VAL B C 1
ATOM 8125 O O . VAL B 1 490 ? 2.975 -8.336 -27.547 1 79.12 490 VAL B O 1
ATOM 8128 N N . ASP B 1 491 ? 4.184 -10.164 -27.219 1 76.19 491 ASP B N 1
ATOM 8129 C CA . ASP B 1 491 ? 3.664 -10.844 -28.391 1 76.19 491 ASP B CA 1
ATOM 8130 C C . ASP B 1 491 ? 3.279 -12.289 -28.078 1 76.19 491 ASP B C 1
ATOM 8132 O O . ASP B 1 491 ? 4.145 -13.117 -27.781 1 76.19 491 ASP B O 1
ATOM 8136 N N . GLY B 1 492 ? 2.045 -12.648 -28.25 1 77.88 492 GLY B N 1
ATOM 8137 C CA . GLY B 1 492 ? 1.521 -13.953 -27.906 1 77.88 492 GLY B CA 1
ATOM 8138 C C . GLY B 1 492 ? 1.923 -15.039 -28.891 1 77.88 492 GLY B C 1
ATOM 8139 O O . GLY B 1 492 ? 1.83 -16.234 -28.578 1 77.88 492 GLY B O 1
ATOM 8140 N N . SER B 1 493 ? 2.457 -14.688 -29.969 1 78.44 493 SER B N 1
ATOM 8141 C CA . SER B 1 493 ? 2.775 -15.656 -31.016 1 78.44 493 SER B CA 1
ATOM 8142 C C . SER B 1 493 ? 4.254 -16.031 -30.984 1 78.44 493 SER B C 1
ATOM 8144 O O . SER B 1 493 ? 4.695 -16.891 -31.75 1 78.44 493 SER B O 1
ATOM 8146 N N . LEU B 1 494 ? 4.949 -15.508 -30.094 1 81.44 494 LEU B N 1
ATOM 8147 C CA . LEU B 1 494 ? 6.398 -15.68 -30.062 1 81.44 494 LEU B CA 1
ATOM 8148 C C . LEU B 1 494 ? 6.773 -17.047 -29.531 1 81.44 494 LEU B C 1
ATOM 8150 O O . LEU B 1 494 ? 6.172 -17.531 -28.562 1 81.44 494 LEU B O 1
ATOM 8154 N N . GLU B 1 495 ? 7.688 -17.703 -30.234 1 86.81 495 GLU B N 1
ATOM 8155 C CA . GLU B 1 495 ? 8.336 -18.906 -29.734 1 86.81 495 GLU B CA 1
ATOM 8156 C C . GLU B 1 495 ? 9.773 -18.625 -29.297 1 86.81 495 GLU B C 1
ATOM 8158 O O . GLU B 1 495 ? 10.523 -17.953 -30.016 1 86.81 495 GLU B O 1
ATOM 8163 N N . PHE B 1 496 ? 10.086 -19.141 -28.172 1 90.25 496 PHE B N 1
ATOM 8164 C CA . PHE B 1 496 ? 11.391 -18.812 -27.609 1 90.25 496 PHE B CA 1
ATOM 8165 C C . PHE B 1 496 ? 12.406 -19.891 -27.938 1 90.25 496 PHE B C 1
ATOM 8167 O O . PHE B 1 496 ? 12.102 -21.094 -27.844 1 90.25 496 PHE B O 1
ATOM 8174 N N . GLU B 1 497 ? 13.555 -19.406 -28.344 1 86.88 497 GLU B N 1
ATOM 8175 C CA . GLU B 1 497 ? 14.641 -20.312 -28.719 1 86.88 497 GLU B CA 1
ATOM 8176 C C . GLU B 1 497 ? 15.594 -20.547 -27.547 1 86.88 497 GLU B C 1
ATOM 8178 O O . GLU B 1 497 ? 15.594 -19.781 -26.578 1 86.88 497 GLU B O 1
ATOM 8183 N N . GLU B 1 498 ? 16.266 -21.656 -27.656 1 91.25 498 GLU B N 1
ATOM 8184 C CA . GLU B 1 498 ? 17.234 -22.016 -26.641 1 91.25 498 GLU B CA 1
ATOM 8185 C C . GLU B 1 498 ? 18.656 -21.969 -27.188 1 91.25 498 GLU B C 1
ATOM 8187 O O . GLU B 1 498 ? 18.875 -22.219 -28.375 1 91.25 498 GLU B O 1
ATOM 8192 N N . ALA B 1 499 ? 19.562 -21.641 -26.391 1 91.94 499 ALA B N 1
ATOM 8193 C CA . ALA B 1 499 ? 21 -21.688 -26.703 1 91.94 499 ALA B CA 1
ATOM 8194 C C . ALA B 1 499 ? 21.734 -22.609 -25.719 1 91.94 499 ALA B C 1
ATOM 8196 O O . ALA B 1 499 ? 21.484 -22.562 -24.516 1 91.94 499 ALA B O 1
ATOM 8197 N N . VAL B 1 500 ? 22.594 -23.453 -26.234 1 94 500 VAL B N 1
ATOM 8198 C CA . VAL B 1 500 ? 23.312 -24.422 -25.422 1 94 500 VAL B CA 1
ATOM 8199 C C . VAL B 1 500 ? 24.797 -24.047 -25.328 1 94 500 VAL B C 1
ATOM 8201 O O . VAL B 1 500 ? 25.406 -23.688 -26.328 1 94 500 VAL B O 1
ATOM 8204 N N . PHE B 1 501 ? 25.312 -24.141 -24.125 1 94.19 501 PHE B N 1
ATOM 8205 C CA . PHE B 1 501 ? 26.703 -23.781 -23.875 1 94.19 501 PHE B CA 1
ATOM 8206 C C . PHE B 1 501 ? 27.406 -24.875 -23.078 1 94.19 501 PHE B C 1
ATOM 8208 O O . PHE B 1 501 ? 26.812 -25.438 -22.141 1 94.19 501 PHE B O 1
ATOM 8215 N N . ASP B 1 502 ? 28.594 -25.203 -23.469 1 95.69 502 ASP B N 1
ATOM 8216 C CA . ASP B 1 502 ? 29.406 -26.094 -22.656 1 95.69 502 ASP B CA 1
ATOM 8217 C C . ASP B 1 502 ? 30.094 -25.344 -21.516 1 95.69 502 ASP B C 1
ATOM 8219 O O . ASP B 1 502 ? 30.578 -24.219 -21.719 1 95.69 502 ASP B O 1
ATOM 8223 N N . LEU B 1 503 ? 30.094 -25.984 -20.359 1 94.62 503 LEU B N 1
ATOM 8224 C CA . LEU B 1 503 ? 30.734 -25.359 -19.203 1 94.62 503 LEU B CA 1
ATOM 8225 C C . LEU B 1 503 ? 32.062 -26.016 -18.875 1 94.62 503 LEU B C 1
ATOM 8227 O O . LEU B 1 503 ? 32.094 -27.219 -18.578 1 94.62 503 LEU B O 1
ATOM 8231 N N . ASP B 1 504 ? 33.125 -25.25 -18.906 1 94.25 504 ASP B N 1
ATOM 8232 C CA . ASP B 1 504 ? 34.438 -25.734 -18.516 1 94.25 504 ASP B CA 1
ATOM 8233 C C . ASP B 1 504 ? 34.688 -25.516 -17.016 1 94.25 504 ASP B C 1
ATOM 8235 O O . ASP B 1 504 ? 34.062 -24.656 -16.391 1 94.25 504 ASP B O 1
ATOM 8239 N N . PRO B 1 505 ? 35.625 -26.422 -16.453 1 93.94 505 PRO B N 1
ATOM 8240 C CA . PRO B 1 505 ? 35.938 -26.188 -15.047 1 93.94 505 PRO B CA 1
ATOM 8241 C C . PRO B 1 505 ? 36.469 -24.766 -14.797 1 93.94 505 PRO B C 1
ATOM 8243 O O . PRO B 1 505 ? 37.344 -24.297 -15.531 1 93.94 505 PRO B O 1
ATOM 8246 N N . GLY B 1 506 ? 35.875 -24.109 -13.836 1 92.38 506 GLY B N 1
ATOM 8247 C CA . GLY B 1 506 ? 36.312 -22.75 -13.5 1 92.38 506 GLY B CA 1
ATOM 8248 C C . GLY B 1 506 ? 35.375 -21.688 -14.07 1 92.38 506 GLY B C 1
ATOM 8249 O O . GLY B 1 506 ? 35.469 -20.516 -13.664 1 92.38 506 GLY B O 1
ATOM 8250 N N . ASP B 1 507 ? 34.5 -22.078 -14.93 1 94.25 507 ASP B N 1
ATOM 8251 C CA . ASP B 1 507 ? 33.562 -21.141 -15.523 1 94.25 507 ASP B CA 1
ATOM 8252 C C . ASP B 1 507 ? 32.531 -20.656 -14.484 1 94.25 507 ASP B C 1
ATOM 8254 O O . ASP B 1 507 ? 32.094 -21.438 -13.648 1 94.25 507 ASP B O 1
ATOM 8258 N N . ALA B 1 508 ? 32.344 -19.375 -14.469 1 95.44 508 ALA B N 1
ATOM 8259 C CA . ALA B 1 508 ? 31.344 -18.781 -13.594 1 95.44 508 ALA B CA 1
ATOM 8260 C C . ALA B 1 508 ? 30.312 -17.984 -14.398 1 95.44 508 ALA B C 1
ATOM 8262 O O . ALA B 1 508 ? 30.656 -17.297 -15.352 1 95.44 508 ALA B O 1
ATOM 8263 N N . ILE B 1 509 ? 29.062 -18.156 -14.078 1 96.31 509 ILE B N 1
ATOM 8264 C CA . ILE B 1 509 ? 27.969 -17.453 -14.742 1 96.31 509 ILE B CA 1
ATOM 8265 C C . ILE B 1 509 ? 27.25 -16.547 -13.75 1 96.31 509 ILE B C 1
ATOM 8267 O O . ILE B 1 509 ? 26.953 -16.969 -12.625 1 96.31 509 ILE B O 1
ATOM 8271 N N . VAL B 1 510 ? 26.984 -15.367 -14.156 1 96.75 510 VAL B N 1
ATOM 8272 C CA . VAL B 1 510 ? 26.297 -14.406 -13.297 1 96.75 510 VAL B CA 1
ATOM 8273 C C . VAL B 1 510 ? 25.031 -13.914 -13.992 1 96.75 510 VAL B C 1
ATOM 8275 O O . VAL B 1 510 ? 25.078 -13.453 -15.133 1 96.75 510 VAL B O 1
ATOM 8278 N N . LEU B 1 511 ? 23.891 -14.109 -13.367 1 97.38 511 LEU B N 1
ATOM 8279 C CA . LEU B 1 511 ? 22.625 -13.5 -13.766 1 97.38 511 LEU B CA 1
ATOM 8280 C C . LEU B 1 511 ? 22.297 -12.297 -12.891 1 97.38 511 LEU B C 1
ATOM 8282 O O . LEU B 1 511 ? 22.516 -12.328 -11.68 1 97.38 511 LEU B O 1
ATOM 8286 N N . TYR B 1 512 ? 21.75 -11.297 -13.484 1 96.06 512 TYR B N 1
ATOM 8287 C CA . TYR B 1 512 ? 21.531 -10.055 -12.758 1 96.06 512 TYR B CA 1
ATOM 8288 C C . TYR B 1 512 ? 20.328 -9.297 -13.32 1 96.06 512 TYR B C 1
ATOM 8290 O O . TYR B 1 512 ? 19.906 -9.562 -14.445 1 96.06 512 TYR B O 1
ATOM 8298 N N . THR B 1 513 ? 19.766 -8.43 -12.555 1 94.75 513 THR B N 1
ATOM 8299 C CA . THR B 1 513 ? 18.672 -7.57 -13.008 1 94.75 513 THR B CA 1
ATOM 8300 C C . THR B 1 513 ? 19.172 -6.164 -13.312 1 94.75 513 THR B C 1
ATOM 8302 O O . THR B 1 513 ? 20.344 -5.844 -13.031 1 94.75 513 THR B O 1
ATOM 8305 N N . ASP B 1 514 ? 18.312 -5.379 -13.914 1 91.69 514 ASP B N 1
ATOM 8306 C CA . ASP B 1 514 ? 18.719 -4.043 -14.336 1 91.69 514 ASP B CA 1
ATOM 8307 C C . ASP B 1 514 ? 18.906 -3.117 -13.133 1 91.69 514 ASP B C 1
ATOM 8309 O O . ASP B 1 514 ? 19.438 -2.018 -13.266 1 91.69 514 ASP B O 1
ATOM 8313 N N . GLY B 1 515 ? 18.547 -3.568 -12 1 91.75 515 GLY B N 1
ATOM 8314 C CA . GLY B 1 515 ? 18.828 -2.803 -10.789 1 91.75 515 GLY B CA 1
ATOM 8315 C C . GLY B 1 515 ? 20.297 -2.605 -10.531 1 91.75 515 GLY B C 1
ATOM 8316 O O . GLY B 1 515 ? 20.703 -1.639 -9.875 1 91.75 515 GLY B O 1
ATOM 8317 N N . VAL B 1 516 ? 21.109 -3.5 -11.023 1 93.19 516 VAL B N 1
ATOM 8318 C CA . VAL B 1 516 ? 22.547 -3.391 -10.875 1 93.19 516 VAL B CA 1
ATOM 8319 C C . VAL B 1 516 ? 23.094 -2.373 -11.883 1 93.19 516 VAL B C 1
ATOM 8321 O O . VAL B 1 516 ? 23.75 -1.4 -11.492 1 93.19 516 VAL B O 1
ATOM 8324 N N . THR B 1 517 ? 22.734 -2.521 -13.102 1 92.44 517 THR B N 1
ATOM 8325 C CA . THR B 1 517 ? 23.281 -1.679 -14.156 1 92.44 517 THR B CA 1
ATOM 8326 C C . THR B 1 517 ? 22.688 -0.274 -14.086 1 92.44 517 THR B C 1
ATOM 8328 O O . THR B 1 517 ? 23.328 0.698 -14.484 1 92.44 517 THR B O 1
ATOM 8331 N N . GLU B 1 518 ? 21.531 -0.143 -13.586 1 91 518 GLU B N 1
ATOM 8332 C CA . GLU B 1 518 ? 20.859 1.149 -13.562 1 91 518 GLU B CA 1
ATOM 8333 C C . GLU B 1 518 ? 21 1.827 -12.203 1 91 518 GLU B C 1
ATOM 8335 O O . GLU B 1 518 ? 20.375 2.857 -11.945 1 91 518 GLU B O 1
ATOM 8340 N N . ALA B 1 519 ? 21.781 1.229 -11.383 1 91.88 519 ALA B N 1
ATOM 8341 C CA . ALA B 1 519 ? 22.062 1.901 -10.117 1 91.88 519 ALA B CA 1
ATOM 8342 C C . ALA B 1 519 ? 22.703 3.264 -10.359 1 91.88 519 ALA B C 1
ATOM 8344 O O . ALA B 1 519 ? 23.531 3.418 -11.258 1 91.88 519 ALA B O 1
ATOM 8345 N N . THR B 1 520 ? 22.25 4.258 -9.602 1 89.62 520 THR B N 1
ATOM 8346 C CA . THR B 1 520 ? 22.703 5.629 -9.812 1 89.62 520 THR B CA 1
ATOM 8347 C C . THR B 1 520 ? 23.453 6.152 -8.594 1 89.62 520 THR B C 1
ATOM 8349 O O . THR B 1 520 ? 23.125 5.801 -7.461 1 89.62 520 THR B O 1
ATOM 8352 N N . ASN B 1 521 ? 24.406 6.949 -8.891 1 89 521 ASN B N 1
ATOM 8353 C CA . ASN B 1 521 ? 25.141 7.59 -7.809 1 89 521 ASN B CA 1
ATOM 8354 C C . ASN B 1 521 ? 24.625 9 -7.539 1 89 521 ASN B C 1
ATOM 8356 O O . ASN B 1 521 ? 23.609 9.414 -8.086 1 89 521 ASN B O 1
ATOM 8360 N N . ALA B 1 522 ? 25.297 9.711 -6.625 1 82.75 522 ALA B N 1
ATOM 8361 C CA . ALA B 1 522 ? 24.891 11.055 -6.227 1 82.75 522 ALA B CA 1
ATOM 8362 C C . ALA B 1 522 ? 24.922 12.016 -7.414 1 82.75 522 ALA B C 1
ATOM 8364 O O . ALA B 1 522 ? 24.125 12.961 -7.477 1 82.75 522 ALA B O 1
ATOM 8365 N N . ALA B 1 523 ? 25.797 11.758 -8.383 1 83.31 523 ALA B N 1
ATOM 8366 C CA . ALA B 1 523 ? 25.922 12.586 -9.578 1 83.31 523 ALA B CA 1
ATOM 8367 C C . ALA B 1 523 ? 24.953 12.141 -10.672 1 83.31 523 ALA B C 1
ATOM 8369 O O . ALA B 1 523 ? 24.969 12.68 -11.781 1 83.31 523 ALA B O 1
ATOM 8370 N N . ASN B 1 524 ? 24.172 11.117 -10.469 1 84.81 524 ASN B N 1
ATOM 8371 C CA . ASN B 1 524 ? 23.172 10.562 -11.367 1 84.81 524 ASN B CA 1
ATOM 8372 C C . ASN B 1 524 ? 23.797 9.773 -12.508 1 84.81 524 ASN B C 1
ATOM 8374 O O . ASN B 1 524 ? 23.234 9.68 -13.594 1 84.81 524 ASN B O 1
ATOM 8378 N N . ASP B 1 525 ? 25.016 9.438 -12.227 1 88.25 525 ASP B N 1
ATOM 8379 C CA . ASP B 1 525 ? 25.641 8.531 -13.188 1 88.25 525 ASP B CA 1
ATOM 8380 C C . ASP B 1 525 ? 25.141 7.102 -12.992 1 88.25 525 ASP B C 1
ATOM 8382 O O . ASP B 1 525 ? 24.844 6.691 -11.867 1 88.25 525 ASP B O 1
ATOM 8386 N N . LEU B 1 526 ? 25.109 6.41 -14.125 1 92.06 526 LEU B N 1
ATOM 8387 C CA . LEU B 1 526 ? 24.672 5.02 -14.039 1 92.06 526 LEU B CA 1
ATOM 8388 C C . LEU B 1 526 ? 25.859 4.098 -13.789 1 92.06 526 LEU B C 1
ATOM 8390 O O . LEU B 1 526 ? 26.969 4.375 -14.25 1 92.06 526 LEU B O 1
ATOM 8394 N N . TYR B 1 527 ? 25.719 3.07 -12.992 1 93.19 527 TYR B N 1
ATOM 8395 C CA . TYR B 1 527 ? 26.75 2.057 -12.773 1 93.19 527 TYR B CA 1
ATOM 8396 C C . TYR B 1 527 ? 27.219 1.47 -14.102 1 93.19 527 TYR B C 1
ATOM 8398 O O . TYR B 1 527 ? 28.422 1.456 -14.383 1 93.19 527 TYR B O 1
ATOM 8406 N N . GLY B 1 528 ? 26.281 1.066 -14.984 1 91 528 GLY B N 1
ATOM 8407 C CA . GLY B 1 528 ? 26.531 0.713 -16.375 1 91 528 GLY B CA 1
ATOM 8408 C C . GLY B 1 528 ? 27.078 -0.69 -16.547 1 91 528 GLY B C 1
ATOM 8409 O O . GLY B 1 528 ? 27.547 -1.297 -15.578 1 91 528 GLY B O 1
ATOM 8410 N N . MET B 1 529 ? 27.094 -1.164 -17.766 1 92.25 529 MET B N 1
ATOM 8411 C CA . MET B 1 529 ? 27.531 -2.514 -18.125 1 92.25 529 MET B CA 1
ATOM 8412 C C . MET B 1 529 ? 29.047 -2.625 -18.094 1 92.25 529 MET B C 1
ATOM 8414 O O . MET B 1 529 ? 29.594 -3.656 -17.688 1 92.25 529 MET B O 1
ATOM 8418 N N . GLN B 1 530 ? 29.688 -1.621 -18.453 1 92.19 530 GLN B N 1
ATOM 8419 C CA . GLN B 1 530 ? 31.156 -1.642 -18.516 1 92.19 530 GLN B CA 1
ATOM 8420 C C . GLN B 1 530 ? 31.766 -1.841 -17.141 1 92.19 530 GLN B C 1
ATOM 8422 O O . GLN B 1 530 ? 32.688 -2.66 -16.969 1 92.19 530 GLN B O 1
ATOM 8427 N N . ARG B 1 531 ? 31.266 -1.126 -16.203 1 94 531 ARG B N 1
ATOM 8428 C CA . ARG B 1 531 ? 31.75 -1.268 -14.836 1 94 531 ARG B CA 1
ATOM 8429 C C . ARG B 1 531 ? 31.438 -2.646 -14.273 1 94 531 ARG B C 1
ATOM 8431 O O . ARG B 1 531 ? 32.25 -3.232 -13.547 1 94 531 ARG B O 1
ATOM 8438 N N . LEU B 1 532 ? 30.281 -3.113 -14.602 1 95.44 532 LEU B N 1
ATOM 8439 C CA . LEU B 1 532 ? 29.875 -4.441 -14.156 1 95.44 532 LEU B CA 1
ATOM 8440 C C . LEU B 1 532 ? 30.828 -5.512 -14.672 1 95.44 532 LEU B C 1
ATOM 8442 O O . LEU B 1 532 ? 31.297 -6.352 -13.906 1 95.44 532 LEU B O 1
ATOM 8446 N N . ILE B 1 533 ? 31.125 -5.469 -15.977 1 94.75 533 ILE B N 1
ATOM 8447 C CA . ILE B 1 533 ? 32 -6.441 -16.609 1 94.75 533 ILE B CA 1
ATOM 8448 C C . ILE B 1 533 ? 33.406 -6.359 -16 1 94.75 533 ILE B C 1
ATOM 8450 O O . ILE B 1 533 ? 34.031 -7.383 -15.711 1 94.75 533 ILE B O 1
ATOM 8454 N N . LYS B 1 534 ? 33.844 -5.168 -15.75 1 94.56 534 LYS B N 1
ATOM 8455 C CA . LYS B 1 534 ? 35.156 -4.969 -15.156 1 94.56 534 LYS B CA 1
ATOM 8456 C C . LYS B 1 534 ? 35.219 -5.527 -13.734 1 94.56 534 LYS B C 1
ATOM 8458 O O . LYS B 1 534 ? 36.188 -6.172 -13.352 1 94.56 534 LYS B O 1
ATOM 8463 N N . CYS B 1 535 ? 34.156 -5.262 -12.992 1 95.44 535 CYS B N 1
ATOM 8464 C CA . CYS B 1 535 ? 34.094 -5.75 -11.617 1 95.44 535 CYS B CA 1
ATOM 8465 C C . CYS B 1 535 ? 34.125 -7.273 -11.578 1 95.44 535 CYS B C 1
ATOM 8467 O O . CYS B 1 535 ? 34.812 -7.863 -10.742 1 95.44 535 CYS B O 1
ATOM 8469 N N . ILE B 1 536 ? 33.406 -7.891 -12.492 1 95.25 536 ILE B N 1
ATOM 8470 C CA . ILE B 1 536 ? 33.344 -9.344 -12.547 1 95.25 536 ILE B CA 1
ATOM 8471 C C . ILE B 1 536 ? 34.688 -9.906 -12.969 1 95.25 536 ILE B C 1
ATOM 8473 O O . ILE B 1 536 ? 35.156 -10.914 -12.43 1 95.25 536 ILE B O 1
ATOM 8477 N N . ALA B 1 537 ? 35.312 -9.273 -13.922 1 94.25 537 ALA B N 1
ATOM 8478 C CA . ALA B 1 537 ? 36.625 -9.719 -14.414 1 94.25 537 ALA B CA 1
ATOM 8479 C C . ALA B 1 537 ? 37.656 -9.688 -13.305 1 94.25 537 ALA B C 1
ATOM 8481 O O . ALA B 1 537 ? 38.5 -10.586 -13.203 1 94.25 537 ALA B O 1
ATOM 8482 N N . ASP B 1 538 ? 37.562 -8.688 -12.445 1 92.5 538 ASP B N 1
ATOM 8483 C CA . ASP B 1 538 ? 38.562 -8.469 -11.398 1 92.5 538 ASP B CA 1
ATOM 8484 C C . ASP B 1 538 ? 38.219 -9.273 -10.141 1 92.5 538 ASP B C 1
ATOM 8486 O O . ASP B 1 538 ? 39.031 -9.359 -9.219 1 92.5 538 ASP B O 1
ATOM 8490 N N . ALA B 1 539 ? 37.094 -9.828 -10.078 1 89.44 539 ALA B N 1
ATOM 8491 C CA . ALA B 1 539 ? 36.625 -10.492 -8.867 1 89.44 539 ALA B CA 1
ATOM 8492 C C . ALA B 1 539 ? 37.344 -11.828 -8.664 1 89.44 539 ALA B C 1
ATOM 8494 O O . ALA B 1 539 ? 37.844 -12.414 -9.617 1 89.44 539 ALA B O 1
ATOM 8495 N N . PRO B 1 540 ? 37.375 -12.281 -7.453 1 86.75 540 PRO B N 1
ATOM 8496 C CA . PRO B 1 540 ? 37.969 -13.578 -7.156 1 86.75 540 PRO B CA 1
ATOM 8497 C C . PRO B 1 540 ? 37.25 -14.734 -7.832 1 86.75 540 PRO B C 1
ATOM 8499 O O . PRO B 1 540 ? 36.156 -14.547 -8.406 1 86.75 540 PRO B O 1
ATOM 8502 N N . THR B 1 541 ? 37.844 -15.961 -7.734 1 81.75 541 THR B N 1
ATOM 8503 C CA . THR B 1 541 ? 37.344 -17.125 -8.445 1 81.75 541 THR B CA 1
ATOM 8504 C C . THR B 1 541 ? 36.125 -17.719 -7.754 1 81.75 541 THR B C 1
ATOM 8506 O O . THR B 1 541 ? 35.25 -18.281 -8.406 1 81.75 541 THR B O 1
ATOM 8509 N N . GLY B 1 542 ? 36 -17.531 -6.512 1 89.88 542 GLY B N 1
ATOM 8510 C CA . GLY B 1 542 ? 34.844 -18.047 -5.805 1 89.88 542 GLY B CA 1
ATOM 8511 C C . GLY B 1 542 ? 33.562 -17.281 -6.105 1 89.88 542 GLY B C 1
ATOM 8512 O O . GLY B 1 542 ? 33.562 -16.047 -6.148 1 89.88 542 GLY B O 1
ATOM 8513 N N . ILE B 1 543 ? 32.5 -17.969 -6.391 1 93.06 543 ILE B N 1
ATOM 8514 C CA . ILE B 1 543 ? 31.25 -17.328 -6.805 1 93.06 543 ILE B CA 1
ATOM 8515 C C . ILE B 1 543 ? 30.672 -16.516 -5.648 1 93.06 543 ILE B C 1
ATOM 8517 O O . ILE B 1 543 ? 30.062 -15.461 -5.859 1 93.06 543 ILE B O 1
ATOM 8521 N N . GLY B 1 544 ? 30.812 -17.016 -4.453 1 93.12 544 GLY B N 1
ATOM 8522 C CA . GLY B 1 544 ? 30.391 -16.266 -3.281 1 93.12 544 GLY B CA 1
ATOM 8523 C C . GLY B 1 544 ? 31.125 -14.961 -3.105 1 93.12 544 GLY B C 1
ATOM 8524 O O . GLY B 1 544 ? 30.516 -13.914 -2.896 1 93.12 544 GLY B O 1
ATOM 8525 N N . GLU B 1 545 ? 32.406 -15.039 -3.215 1 93 545 GLU B N 1
ATOM 8526 C CA . GLU B 1 545 ? 33.219 -13.852 -3.102 1 93 545 GLU B CA 1
ATOM 8527 C C . GLU B 1 545 ? 32.969 -12.875 -4.246 1 93 545 GLU B C 1
ATOM 8529 O O . GLU B 1 545 ? 32.969 -11.664 -4.043 1 93 545 GLU B O 1
ATOM 8534 N N . LEU B 1 546 ? 32.812 -13.5 -5.375 1 93.19 546 LEU B N 1
ATOM 8535 C CA . LEU B 1 546 ? 32.469 -12.672 -6.531 1 93.19 546 LEU B CA 1
ATOM 8536 C C . LEU B 1 546 ? 31.172 -11.914 -6.309 1 93.19 546 LEU B C 1
ATOM 8538 O O . LEU B 1 546 ? 31.094 -10.711 -6.551 1 93.19 546 LEU B O 1
ATOM 8542 N N . GLY B 1 547 ? 30.141 -12.602 -5.883 1 94.62 547 GLY B N 1
ATOM 8543 C CA . GLY B 1 547 ? 28.859 -11.969 -5.609 1 94.62 547 GLY B CA 1
ATOM 8544 C C . GLY B 1 547 ? 28.953 -10.867 -4.566 1 94.62 547 GLY B C 1
ATOM 8545 O O . GLY B 1 547 ? 28.406 -9.781 -4.754 1 94.62 547 GLY B O 1
ATOM 8546 N N . GLU B 1 548 ? 29.641 -11.133 -3.52 1 93.31 548 GLU B N 1
ATOM 8547 C CA . GLU B 1 548 ? 29.797 -10.164 -2.436 1 93.31 548 GLU B CA 1
ATOM 8548 C C . GLU B 1 548 ? 30.562 -8.93 -2.904 1 93.31 548 GLU B C 1
ATOM 8550 O O . GLU B 1 548 ? 30.219 -7.801 -2.527 1 93.31 548 GLU B O 1
ATOM 8555 N N . ARG B 1 549 ? 31.547 -9.18 -3.656 1 94 549 ARG B N 1
ATOM 8556 C CA . ARG B 1 549 ? 32.312 -8.07 -4.195 1 94 549 ARG B CA 1
ATOM 8557 C C . ARG B 1 549 ? 31.469 -7.195 -5.109 1 94 549 ARG B C 1
ATOM 8559 O O . ARG B 1 549 ? 31.594 -5.969 -5.09 1 94 549 ARG B O 1
ATOM 8566 N N . LEU B 1 550 ? 30.719 -7.824 -5.898 1 94.69 550 LEU B N 1
ATOM 8567 C CA . LEU B 1 550 ? 29.859 -7.086 -6.816 1 94.69 550 LEU B CA 1
ATOM 8568 C C . LEU B 1 550 ? 28.859 -6.219 -6.051 1 94.69 550 LEU B C 1
ATOM 8570 O O . LEU B 1 550 ? 28.672 -5.051 -6.391 1 94.69 550 LEU B O 1
ATOM 8574 N N . ILE B 1 551 ? 28.281 -6.727 -5.051 1 93.5 551 ILE B N 1
ATOM 8575 C CA . ILE B 1 551 ? 27.312 -5.992 -4.234 1 93.5 551 ILE B CA 1
ATOM 8576 C C . ILE B 1 551 ? 28 -4.812 -3.555 1 93.5 551 ILE B C 1
ATOM 8578 O O . ILE B 1 551 ? 27.469 -3.699 -3.541 1 93.5 551 ILE B O 1
ATOM 8582 N N . ALA B 1 552 ? 29.125 -5.066 -3.037 1 92.5 552 ALA B N 1
ATOM 8583 C CA . ALA B 1 552 ? 29.891 -4.016 -2.379 1 92.5 552 ALA B CA 1
ATOM 8584 C C . ALA B 1 552 ? 30.25 -2.904 -3.361 1 92.5 552 ALA B C 1
ATOM 8586 O O . ALA B 1 552 ? 30.219 -1.722 -3.01 1 92.5 552 ALA B O 1
ATOM 8587 N N . ASP B 1 553 ? 30.609 -3.344 -4.547 1 94.38 553 ASP B N 1
ATOM 8588 C CA . ASP B 1 553 ? 30.984 -2.375 -5.574 1 94.38 553 ASP B CA 1
ATOM 8589 C C . ASP B 1 553 ? 29.797 -1.495 -5.953 1 94.38 553 ASP B C 1
ATOM 8591 O O . ASP B 1 553 ? 29.953 -0.291 -6.172 1 94.38 553 ASP B O 1
ATOM 8595 N N . VAL B 1 554 ? 28.641 -2.037 -6.102 1 93.38 554 VAL B N 1
ATOM 8596 C CA . VAL B 1 554 ? 27.438 -1.291 -6.434 1 93.38 554 VAL B CA 1
ATOM 8597 C C . VAL B 1 554 ? 27.094 -0.328 -5.297 1 93.38 554 VAL B C 1
ATOM 8599 O O . VAL B 1 554 ? 26.75 0.83 -5.543 1 93.38 554 VAL B O 1
ATOM 8602 N N . GLU B 1 555 ? 27.172 -0.747 -4.105 1 90.06 555 GLU B N 1
ATOM 8603 C CA . GLU B 1 555 ? 26.891 0.089 -2.943 1 90.06 555 GLU B CA 1
ATOM 8604 C C . GLU B 1 555 ? 27.844 1.277 -2.871 1 90.06 555 GLU B C 1
ATOM 8606 O O . GLU B 1 555 ? 27.438 2.396 -2.566 1 90.06 555 GLU B O 1
ATOM 8611 N N . GLU B 1 556 ? 29.062 0.944 -3.061 1 90.31 556 GLU B N 1
ATOM 8612 C CA . GLU B 1 556 ? 30.078 1.998 -3.057 1 90.31 556 GLU B CA 1
ATOM 8613 C C . GLU B 1 556 ? 29.797 3.035 -4.141 1 90.31 556 GLU B C 1
ATOM 8615 O O . GLU B 1 556 ? 29.969 4.234 -3.922 1 90.31 556 GLU B O 1
ATOM 8620 N N . PHE B 1 557 ? 29.438 2.578 -5.277 1 92.62 557 PHE B N 1
ATOM 8621 C CA . PHE B 1 557 ? 29.109 3.471 -6.387 1 92.62 557 PHE B CA 1
ATOM 8622 C C . PHE B 1 557 ? 27.922 4.363 -6.039 1 92.62 557 PHE B C 1
ATOM 8624 O O . PHE B 1 557 ? 27.938 5.559 -6.34 1 92.62 557 PHE B O 1
ATOM 8631 N N . CYS B 1 558 ? 26.875 3.842 -5.477 1 89.56 558 CYS B N 1
ATOM 8632 C CA . CYS B 1 558 ? 25.672 4.59 -5.152 1 89.56 558 CYS B CA 1
ATOM 8633 C C . CYS B 1 558 ? 25.953 5.621 -4.066 1 89.56 558 CYS B C 1
ATOM 8635 O O . CYS B 1 558 ? 25.281 6.66 -4.008 1 89.56 558 CYS B O 1
ATOM 8637 N N . GLY B 1 559 ? 26.875 5.434 -3.209 1 81.94 559 GLY B N 1
ATOM 8638 C CA . GLY B 1 559 ? 27.297 6.402 -2.209 1 81.94 559 GLY B CA 1
ATOM 8639 C C . GLY B 1 559 ? 26.188 6.789 -1.246 1 81.94 559 GLY B C 1
ATOM 8640 O O . GLY B 1 559 ? 26.016 7.969 -0.939 1 81.94 559 GLY B O 1
ATOM 8641 N N . GLY B 1 560 ? 25.359 5.934 -0.859 1 75.88 560 GLY B N 1
ATOM 8642 C CA . GLY B 1 560 ? 24.312 6.215 0.121 1 75.88 560 GLY B CA 1
ATOM 8643 C C . GLY B 1 560 ? 22.984 6.562 -0.507 1 75.88 560 GLY B C 1
ATOM 8644 O O . GLY B 1 560 ? 21.984 6.75 0.198 1 75.88 560 GLY B O 1
ATOM 8645 N N . ARG B 1 561 ? 23.016 6.73 -1.747 1 78.12 561 ARG B N 1
ATOM 8646 C CA . ARG B 1 561 ? 21.75 7.008 -2.422 1 78.12 561 ARG B CA 1
ATOM 8647 C C . ARG B 1 561 ? 20.812 5.809 -2.348 1 78.12 561 ARG B C 1
ATOM 8649 O O . ARG B 1 561 ? 21.25 4.664 -2.408 1 78.12 561 ARG B O 1
ATOM 8656 N N . ALA B 1 562 ? 19.562 6.215 -2.234 1 77.5 562 ALA B N 1
ATOM 8657 C CA . ALA B 1 562 ? 18.562 5.16 -2.111 1 77.5 562 ALA B CA 1
ATOM 8658 C C . ALA B 1 562 ? 18.469 4.348 -3.396 1 77.5 562 ALA B C 1
ATOM 8660 O O . ALA B 1 562 ? 18.562 4.895 -4.496 1 77.5 562 ALA B O 1
ATOM 8661 N N . GLN B 1 563 ? 18.328 3.105 -3.15 1 78.12 563 GLN B N 1
ATOM 8662 C CA . GLN B 1 563 ? 18.141 2.172 -4.258 1 78.12 563 GLN B CA 1
ATOM 8663 C C . GLN B 1 563 ? 16.906 2.514 -5.074 1 78.12 563 GLN B C 1
ATOM 8665 O O . GLN B 1 563 ? 15.82 2.721 -4.512 1 78.12 563 GLN B O 1
ATOM 8670 N N . ARG B 1 564 ? 17.047 2.588 -6.34 1 77.88 564 ARG B N 1
ATOM 8671 C CA . ARG B 1 564 ? 15.945 3 -7.211 1 77.88 564 ARG B CA 1
ATOM 8672 C C . ARG B 1 564 ? 15.141 1.794 -7.684 1 77.88 564 ARG B C 1
ATOM 8674 O O . ARG B 1 564 ? 13.914 1.88 -7.84 1 77.88 564 ARG B O 1
ATOM 8681 N N . ASP B 1 565 ? 15.883 0.715 -7.961 1 87.62 565 ASP B N 1
ATOM 8682 C CA . ASP B 1 565 ? 15.234 -0.481 -8.484 1 87.62 565 ASP B CA 1
ATOM 8683 C C . ASP B 1 565 ? 15.656 -1.724 -7.707 1 87.62 565 ASP B C 1
ATOM 8685 O O . ASP B 1 565 ? 16.656 -1.706 -7 1 87.62 565 ASP B O 1
ATOM 8689 N N . ASP B 1 566 ? 14.852 -2.734 -7.898 1 91.62 566 ASP B N 1
ATOM 8690 C CA . ASP B 1 566 ? 15.188 -3.992 -7.234 1 91.62 566 ASP B CA 1
ATOM 8691 C C . ASP B 1 566 ? 16.516 -4.551 -7.746 1 91.62 566 ASP B C 1
ATOM 8693 O O . ASP B 1 566 ? 16.875 -4.336 -8.906 1 91.62 566 ASP B O 1
ATOM 8697 N N . ILE B 1 567 ? 17.25 -5.238 -6.883 1 93.25 567 ILE B N 1
ATOM 8698 C CA . ILE B 1 567 ? 18.516 -5.848 -7.27 1 93.25 567 ILE B CA 1
ATOM 8699 C C . ILE B 1 567 ? 18.469 -7.348 -6.977 1 93.25 567 ILE B C 1
ATOM 8701 O O . ILE B 1 567 ? 18.219 -7.758 -5.84 1 93.25 567 ILE B O 1
ATOM 8705 N N . CYS B 1 568 ? 18.625 -8.086 -7.984 1 95.69 568 CYS B N 1
ATOM 8706 C CA . CYS B 1 568 ? 18.734 -9.539 -7.879 1 95.69 568 CYS B CA 1
ATOM 8707 C C . CYS B 1 568 ? 19.984 -10.039 -8.594 1 95.69 568 CYS B C 1
ATOM 8709 O O . CYS B 1 568 ? 20.25 -9.648 -9.727 1 95.69 568 CYS B O 1
ATOM 8711 N N . LEU B 1 569 ? 20.766 -10.859 -7.902 1 96.25 569 LEU B N 1
ATOM 8712 C CA . LEU B 1 569 ? 22 -11.422 -8.422 1 96.25 569 LEU B CA 1
ATOM 8713 C C . LEU B 1 569 ? 22.062 -12.922 -8.18 1 96.25 569 LEU B C 1
ATOM 8715 O O . LEU B 1 569 ? 21.844 -13.391 -7.059 1 96.25 569 LEU B O 1
ATOM 8719 N N . LEU B 1 570 ? 22.281 -13.625 -9.281 1 97.69 570 LEU B N 1
ATOM 8720 C CA . LEU B 1 570 ? 22.484 -15.062 -9.188 1 97.69 570 LEU B CA 1
ATOM 8721 C C . LEU B 1 570 ? 23.859 -15.453 -9.742 1 97.69 570 LEU B C 1
ATOM 8723 O O . LEU B 1 570 ? 24.328 -14.859 -10.711 1 97.69 570 LEU B O 1
ATOM 8727 N N . GLY B 1 571 ? 24.5 -16.406 -9.078 1 96.19 571 GLY B N 1
ATOM 8728 C CA . GLY B 1 571 ? 25.797 -16.906 -9.531 1 96.19 571 GLY B CA 1
ATOM 8729 C C . GLY B 1 571 ? 25.891 -18.422 -9.523 1 96.19 571 GLY B C 1
ATOM 8730 O O . GLY B 1 571 ? 25.344 -19.078 -8.641 1 96.19 571 GLY B O 1
ATOM 8731 N N . LEU B 1 572 ? 26.562 -18.906 -10.531 1 96.31 572 LEU B N 1
ATOM 8732 C CA . LEU B 1 572 ? 26.859 -20.328 -10.656 1 96.31 572 LEU B CA 1
ATOM 8733 C C . LEU B 1 572 ? 28.297 -20.547 -11.125 1 96.31 572 LEU B C 1
ATOM 8735 O O . LEU B 1 572 ? 28.781 -19.812 -11.992 1 96.31 572 LEU B O 1
ATOM 8739 N N . ARG B 1 573 ? 28.969 -21.516 -10.445 1 96 573 ARG B N 1
ATOM 8740 C CA . ARG B 1 573 ? 30.344 -21.797 -10.852 1 96 573 ARG B CA 1
ATOM 8741 C C . ARG B 1 573 ? 30.609 -23.297 -10.883 1 96 573 ARG B C 1
ATOM 8743 O O . ARG B 1 573 ? 30.203 -24.016 -9.977 1 96 573 ARG B O 1
ATOM 8750 N N . ARG B 1 574 ? 31.234 -23.688 -11.961 1 95.69 574 ARG B N 1
ATOM 8751 C CA . ARG B 1 574 ? 31.719 -25.062 -12.016 1 95.69 574 ARG B CA 1
ATOM 8752 C C . ARG B 1 574 ? 33.094 -25.203 -11.336 1 95.69 574 ARG B C 1
ATOM 8754 O O . ARG B 1 574 ? 34.031 -24.516 -11.711 1 95.69 574 ARG B O 1
ATOM 8761 N N . LEU B 1 575 ? 33.094 -26.062 -10.344 1 91.94 575 LEU B N 1
ATOM 8762 C CA . LEU B 1 575 ? 34.312 -26.219 -9.57 1 91.94 575 LEU B CA 1
ATOM 8763 C C . LEU B 1 575 ? 35.375 -26.938 -10.383 1 91.94 575 LEU B C 1
ATOM 8765 O O . LEU B 1 575 ? 35.062 -27.734 -11.273 1 91.94 575 LEU B O 1
ATOM 8769 N N . GLN B 1 576 ? 36.656 -26.625 -10.07 1 82.62 576 GLN B N 1
ATOM 8770 C CA . GLN B 1 576 ? 37.781 -27.312 -10.703 1 82.62 576 GLN B CA 1
ATOM 8771 C C . GLN B 1 576 ? 37.938 -28.703 -10.133 1 82.62 576 GLN B C 1
ATOM 8773 O O . GLN B 1 576 ? 37.75 -28.938 -8.938 1 82.62 576 GLN B O 1
ATOM 8778 N N . VAL B 1 577 ? 37.719 -29.812 -10.977 1 62.69 577 VAL B N 1
ATOM 8779 C CA . VAL B 1 577 ? 38.031 -31.172 -10.531 1 62.69 577 VAL B CA 1
ATOM 8780 C C . VAL B 1 577 ? 39.469 -31.266 -10.094 1 62.69 577 VAL B C 1
ATOM 8782 O O . VAL B 1 577 ? 40.375 -30.656 -10.703 1 62.69 577 VAL B O 1
#

Nearest PDB structures (foldseek):
  3f79-assembly2_D  TM=8.287E-01  e=3.372E-14  Pseudomonas aeruginosa
  3f79-assembly2_C  TM=8.596E-01  e=2.944E-13  Pseudomonas aeruginosa
  3pu9-assembly1_B  TM=8.755E-01  e=6.312E-12  Sphaerobacter thermophilus DSM 20745
  2ff4-assembly1_A  TM=9.638E-01  e=7.686E-08  Mycobacterium tuberculosis H37Rv
  2aff-assembly1_A  TM=8.582E-01  e=3.376E-07  Homo sapiens

Organism: NCBI:txid2527985

pLDDT: mean 75.75, std 20.51, range [19.77, 97.69]

Secondary structure (DSSP, 8-state):
-EEEEEEESSSTT-EEEE-SSEEEEESSTTSSEE---TTS-TT-EEEEEETTEEEEEE-S-SS--EETTEE-SSEEEEPTTPEEEETTEEEEEESS-----------------------------------------------EEEEEEETTT-------S-HHHHHHHHHHHHHHHHT--SHHHHHHHHHHHHHHH-TT--EEEEEEEETTTTEEEEEEEEESS--TT------HHHHHHHHHH-EEEEEE-----S------SS-S----EEEEEEEE-TTS-EEEEEEEEESSPSS---HHHHHHHHHHHHHHHHHHHHHHHHHHHHHHHHHHHHHHHHHHHHHHHS--S----TTEEEEEEEE-SSSS-SEEEEEEE-TTS-EEEEEEEESS-HHHHHHHHHHHHHHHHHHHHHSSSHHHHHHHHHHHHHHTT-TT--EEEEEEEEETTTTEEEEEEEBPPPPEEE-TTS-EEESSGGG--PPBTS-TT----EEEEE--TT-EEEEE-HHHHT-B-TT--B-HHHHHHHHHHHS-SSHHHHHHHHHHHHHHHHTTPPP-S-EEEEEEEE---/-EEEEEEESSSTT-EEEE-SSEEEEESSTTSSEE---TTS-TT-EEEEEETTEEEEEE-S-SS--EETTEE-SSEEEEPTT-EEEETTEEEEEESS--------------------TT-------------------------EEEEEEETTT-------S-HHHHHHHHHHHHHHHHT--SHHHHHHHHHHHHHHH-TT--EEEEEEEETTTTEEEEEEEEESS--TT------HHHHHHHHHH-EEEEEE-----S------TT-S----EEEEEEEE-TTS-EEEEEEEEESSPSS---HHHHHHHHHHHHHHHHHHHHHHHHHHHHHHHHHHHHHHHHHHHHHHHS--S----TTEEEEEEEE-SSSS-SEEEEEEE-TTS-EEEEEEEESS-SHHHHHHHHHHHHHHHHHHHHSSSHHHHHHHHHHHHHHTT-TT--EEEEEEEEETTTTEEEEEEEBPPPPEEE-TTS-EEESSGGG--PPBTT-TT----EEEEE--TT-EEEEE-HHHHT-B-TT--B-HHHHHHHHHHHS-SSHHHHHHHHHHHHHHHHTTPPP-S-EEEEEEEE---

Radius of gyration: 35.74 Å; Cα contacts (8 Å, |Δi|>4): 2339; chains: 2; bounding box: 93×93×80 Å

Sequence (1154 aa):
MGVLKMLEGDVPGRIVVLNHEKMVLGRHPNCEIVLDNAAVSRRHAQFLENHGTYFVEDLQSRNGTIVNGERIEGRTQLQDTDLVKICNVVLRFHAVMPPTVDPGTITVPGDTHPISPDTAHVKPGVGQTTASLPPVPMDDSNAAVISSMDASSVTHISLKVQPEAKLAAVLAISRDLGGALEVDEVLPRILDSLFQIFPQADRGVVLLNDNEADKLVVKASKTRHHHEDDIVEISQTIIQKAVDTGQAFLSADAGTDQRFDSSESISKFRIRSLMCAPLVGQDGTRLGVLQIDSKTSAPGFIADDLELLIAVACQAAVVVEKAVLYHRAETLRDLERELNFATQIQLGFLPTERPHIDGYEFFHYYEAAQSVGGDFFDYVTLRNGKIAITLGDVAGKGVPAALMMARLYADARYHLLMEQTAGGALTKLNDDVVRGGHGHRFVTYAAAILDPQAHQLTIANAGHLPPLLKKADQTVERMGVDHANLPLGVDGSLEFEEAVFDLDPGDAIVLYTDGVTEATNAANDLYGMQRLIKCIADAPTGIGELGERLIADVEEFCGGRAQRDDICLLGLRRLQVMGVLKMLEGDVPGRIVVLNHEKMVLGRHPNCEIVLDNAAVSRRHAQFLENHGTYFVEDLQSRNGTIVNGERIEGRTQLQDTDLVKICNVVLRFHAVMPPTVDPGTITVPGDTHPISPDTAHVKPGVGQTTASLPPVPMDDSNAAVISSMDASSVTHISLKVQPEAKLAAVLAISRDLGGALEVDEVLPRILDSLFQIFPQADRGVVLLNDNEADKLVVKASKTRHHHEDDIVEISQTIIQKAVDTGQAFLSADAGTDQRFDSSESISKFRIRSLMCAPLVGQDGTRLGVLQIDSKTSAPGFIADDLELLIAVACQAAVVVEKAVLYHRAETLRDLERELNFATQIQLGFLPTERPHIDGYEFFHYYEAAQSVGGDFFDYVTLRNGKIAITLGDVAGKGVPAALMMARLYADARYHLLMEQTAGGALTKLNDDVVRGGHGHRFVTYAAAILDPQAHQLTIANAGHLPPLLKKADQTVERMGVDHANLPLGVDGSLEFEEAVFDLDPGDAIVLYTDGVTEATNAANDLYGMQRLIKCIADAPTGIGELGERLIADVEEFCGGRAQRDDICLLGLRRLQV

Foldseek 3Di:
DKWKAKCWAPDHRDIHDPPDQKFWEFCAPPGNHHGVDPQTHNTAWMWGDDPLWIWIAGPPIPQAKDWQRHGDHGIDTDDQQIWIDDPGIIIGMHSDDPPDPDPPDPCPVPPPVPVCVPPPCPCPVPPVCLCPVPVPPLPVPCFDFPDKAQLVPPPDQPQPPPVVLLVVLLVVLLVLLVPDLALLVNVQVLVVSLCSVPVQWAKKWWWFQDPVPSGTTTRDIDGPDPDPPDDPPDNPVQFVVCQVVQMKTKTADPDDDDDPPDDDPPPPQDFGIKIKGFQAAPVRDGTTMIMTTGGDDPPYDDPSSNSSVSSSSPSSSVSVVSSVVSVVVVVVVVVVVVLLVVLVVLVVLADPDDDDDPQKDKDKDWDFLDSAAQKYWHWAQEPVRKIKTKIKHKPDTDDLSRVVSSVLSVLLNVLRRPDDDNQRSLLVSLLVLQVVPSPPIFMWMKIWIADPVQQKIKIWTAQFFFKWKQAQVLAIDGPCPVQYHHTRNPDNVDTIDMDMDHADALMKIKGKHCLLQQQAAPVRDGCHDVVLSVLQSPFDSDQHRSVVSSVVVSCVRNPPPRRDGIIMMMMMHRHDD/DKWKAWCWAPDHRDIHDPPDQKFWEFCAPPTNHHGVDPQTHNTAWMWGDDPLWIWIAGPPIPQAKDWQRHGDHGIDTDDQQIWIDDPGIIIGMHSDDPPDPDPDDPCVVPPPVVVVVPPPCPCPVPPVCLCPVPVPPLPVPPFDFPDKAQLVPPPDQPQPPPVPLLVVLLVVLLVLLVPDLALLVNVQVLVVSLCSVPVLWAKKWWWFQDPVPSGTTTRDIDGPDPDPPDPPPDNPVQFVVCQVVQMKTKTADPDDDDDPDDDPPPPPQDFGIKIKGFQAAPVRDGTTMIMTTGGDDPPYDDPSSNSSVSSSSPSSSVSVVSSVVSVVVVVVVVVVVVLLVVLVVLVVLADPDDDDDPQKDKDKDWDFLDSAAQKGWHWAQEPVRKIKTKIKHKPDTDDLSRVVSSVLSVLLNVLRRPDDDNQRSLLVSLLVLQVVPSPPIFMWMKIWIADPVQQKIKIWTAQFFFKWKQDQVLAIDGPCPVQYHHTRNPDNVDTIDMDMDHADALMKIKGKHCLLQQQAAPVRDGCHDVVLSVLQSPFDSDQHRSVVSSVVVSCVRRPPDRRDGIIMMMMMHRHDD

Solvent-accessible surface area (backbone atoms only — not comparable to full-atom values): 61929 Å² total; per-residue (Å²): 86,34,30,35,33,24,71,35,52,92,55,58,69,42,72,43,73,54,85,45,54,68,34,36,28,12,40,28,80,86,28,75,40,62,44,92,39,91,70,43,29,56,58,20,31,33,36,36,47,58,95,90,42,40,29,41,28,46,54,80,29,85,70,45,35,24,49,74,86,39,75,52,92,44,83,36,78,56,50,73,68,35,38,38,33,45,78,75,26,32,28,35,31,31,57,55,66,75,78,77,74,72,85,65,81,77,68,65,77,67,71,58,66,67,73,61,70,69,68,74,69,70,67,71,63,70,70,76,63,74,57,58,72,60,87,56,76,78,70,79,67,77,59,46,70,75,46,74,42,55,57,88,62,77,77,78,68,73,54,84,73,60,24,45,62,52,31,42,46,54,43,48,48,40,53,56,49,36,54,48,69,43,54,79,63,38,49,51,52,51,52,54,49,46,43,66,69,33,73,53,48,38,37,36,39,33,32,33,51,36,85,90,70,78,37,72,36,77,70,30,76,49,59,72,68,84,54,93,80,66,66,84,80,70,63,59,64,60,51,50,49,16,54,74,69,45,26,20,40,33,29,35,52,75,78,83,85,83,78,90,81,75,92,76,78,88,71,71,92,53,67,42,19,37,38,35,24,31,16,50,36,56,89,64,44,68,46,25,36,41,37,42,29,19,57,80,55,86,71,62,79,51,72,60,53,48,53,53,46,32,41,51,25,29,46,49,21,43,43,44,49,35,25,54,28,47,53,42,34,50,53,36,52,53,49,50,53,45,37,52,51,25,27,54,45,55,57,32,71,36,71,88,68,73,75,88,47,91,61,48,48,60,32,76,47,79,45,55,42,50,60,38,37,14,62,48,53,47,78,44,76,35,93,86,69,30,38,34,44,35,42,36,39,31,54,66,65,37,62,40,12,24,35,50,31,32,24,45,54,36,44,49,53,49,30,53,64,71,36,92,40,65,20,56,16,49,30,54,46,20,42,51,44,43,68,36,56,54,79,84,46,38,29,24,30,34,40,37,35,36,31,78,86,79,36,31,39,36,38,21,38,22,44,39,71,59,36,36,36,32,40,72,86,44,48,70,44,72,42,60,71,89,51,59,38,68,36,33,38,75,56,71,82,56,76,52,57,67,46,80,42,80,59,53,67,43,26,30,39,39,40,59,42,65,25,56,37,60,32,41,25,89,86,65,44,60,51,33,67,66,51,50,52,50,50,59,41,70,37,62,90,48,47,58,56,26,52,52,48,51,53,50,50,52,50,60,56,17,65,78,49,76,63,84,45,41,34,42,40,36,29,37,26,34,47,71,128,88,33,30,36,34,24,72,36,52,92,54,56,69,42,72,43,72,54,86,46,54,68,34,36,29,12,40,28,81,87,26,74,40,61,44,92,40,90,70,43,28,54,60,20,30,34,37,35,46,57,96,90,43,40,30,42,28,46,55,80,28,85,70,44,35,24,52,73,87,40,74,51,94,44,84,37,78,56,51,72,67,37,38,38,32,46,80,74,27,33,28,34,31,32,58,56,65,75,78,79,74,72,82,67,82,76,66,65,74,68,68,56,67,65,71,60,70,72,66,74,69,71,67,72,65,70,70,76,62,74,58,56,72,58,88,57,75,78,70,81,67,79,60,46,71,74,45,74,44,54,56,88,62,77,77,78,67,71,53,83,73,60,26,42,63,50,32,41,46,53,43,47,48,40,51,56,49,36,54,46,70,42,53,79,62,38,49,51,51,52,51,52,50,46,45,66,71,34,73,55,47,37,37,38,40,32,32,32,50,35,85,88,70,78,36,73,38,77,70,32,75,48,61,71,69,85,54,93,79,66,65,83,80,69,62,59,65,59,50,49,47,15,53,73,68,46,26,20,39,33,30,36,53,76,77,83,84,85,76,91,80,75,89,76,80,86,71,72,91,55,68,42,19,36,39,37,23,30,16,49,36,55,87,63,44,67,45,25,37,41,36,41,29,20,57,81,54,87,71,62,80,52,73,58,53,48,52,52,47,32,42,51,26,28,46,49,21,45,45,44,49,36,26,54,26,47,53,40,33,49,52,35,52,53,49,51,52,43,38,52,52,24,27,54,46,54,57,32,71,35,70,87,70,72,75,89,47,91,61,46,49,61,34,74,48,78,46,56,43,50,60,38,37,14,62,47,52,47,77,44,78,36,93,88,69,28,37,34,44,33,42,37,38,31,53,67,66,38,62,38,12,24,35,51,32,31,25,46,55,36,44,48,54,48,30,54,63,72,35,93,39,64,20,55,16,50,30,54,46,22,42,52,46,42,67,36,57,53,78,85,47,39,30,26,30,32,41,35,36,36,31,78,86,79,36,32,39,36,37,22,39,24,45,38,70,60,36,36,36,33,40,73,86,44,48,69,43,72,42,61,71,89,51,61,39,67,35,33,37,76,55,73,82,57,75,49,56,66,45,78,40,81,60,53,68,43,27,29,39,39,40,58,41,66,27,56,37,61,32,41,24,87,84,67,45,59,52,33,66,66,53,51,52,52,51,59,40,70,35,61,88,48,47,56,57,28,53,51,48,50,52,52,51,52,51,60,58,16,66,79,49,76,64,84,44,41,34,42,39,36,30,38,26,34,48,72,128

InterPro domains:
  IPR000253 Forkhead-associated (FHA) domain [PF00498] (24-86)
  IPR000253 Forkhead-associated (FHA) domain [PS50006] (23-72)
  IPR000253 Forkhead-associated (FHA) domain [SM00240] (22-72)
  IPR001932 PPM-type phosphatase-like domain [PF07228] (384-574)
  IPR001932 PPM-type phosphatase-like domain [SM00331] (357-574)
  IPR003018 GAF domain [PF13185] (181-321)
  IPR003018 GAF domain [SM00065] (182-330)
  IPR008984 SMAD/FHA domain superfamily [SSF49879] (3-104)
  IPR029016 GAF-like domain superfamily [G3DSA:3.30.450.40] (145-330)
  IPR036457 PPM-type phosphatase-like domain superfamily [G3DSA:3.60.40.10] (331-575)
  IPR036457 PPM-type phosphatase-like domain superfamily [SSF81606] (370-552)
  IPR052016 Bacterial Sigma Factor Regulator [PTHR43156] (151-574)